Protein AF-0000000068197937 (afdb_homodimer)

Organism: Serendipita indica (strain DSM 11827) (NCBI:txid1109443)

Secondary structure (DSSP, 8-state):
--SS------HHHHHH----EEE-----TTTS-TTT--SGGGTSPPP--S-EEETTEEEE-SSPPPPPHHHHHHHHHHHHHHHHHHHHHHHT-SHHHHHHHHHHHHHHHHHHHHHHHHHHHH----HHHHHHHHHHHHHHHHHHHHHTT--SSS-----S-----HHHHHHHHHHHHHHH---TTGGGSSS-HHHHHHHHHHHHHHHHHHHHHHHHHHH-GGGHHHHHHHHHHHHHHHHHHGGGGT---HHHHHHHHHHHHHHHHHHHHHHHHHHHHHHHHHHHHHHHHHHHHHHHS-TTT--GGGGSHHHHHHHHHHHHHHHS-S--TT-EE---HHHHHHHHHHHHHHHHHHHHHHH-----GGG-SSSHHHHHHHHHHHHHHHHHHHHHTTT-SSSEE-HHHH-HHHHHHHHHTHHHHHHHHHHHHHHHHHHHH-SS---HHHHHHHHHHHHHHHHHHHHHHHHSEE-SPTTSBSS-HHHHHHHHHHHHHHHHHGGGS-TTTS-HHHHHHHHHHHHHHHHHHHHHHTSBTTS-SS---HHHHHHHHHHHHHHHHHHHHHHHHHHH-/--S-------HHHHHH----EEE-----TTTS-TTT--SGGGTSPPP--S-EEETTEEEE-SSPPPPPHHHHHHHHHHHHHHHHHHHHHHHT-SHHHHHHHHHHHHHHHHHHHHHHHHHHHH----HHHHHHHHHHHHHHHHHHHHHTT--SSS-----S-----HHHHHHHHHHHHHHH---TTGGGSSS-HHHHHHHHHHHHHHHHHHHHHHHHHHH-GGGHHHHHHHHHHHHHHHHHHGGGGT---HHHHHHHHHHHHHHHHHHHHHHHHHHHHHHHHHHHHHHHHHHHHHHHS-TTT--GGGGSHHHHHHHHHHHHHHHS-S--TT-EE---HHHHHHHHHHHHHHHHHHHHHHH-----GGG-SSSHHHHHHHHHHHHHHHHHHHHHTTT-SSSEE-HHHH-HHHHHHHHHTHHHHHHHHHHHHHHHHHHHH-SS---HHHHHHHHHHHHHHHHHHHHHHHHSEE-SPTTSBSS-HHHHHHHHHHHHHHHHHGGGS-TTTS-HHHHHHHHHHHHHHHHHHHHHHTSBTTS-SS---HHHHHHHHHHHHHHHHHHHHHHHHHHH-

Sequence (1138 aa):
MTDQGRQELHETFSRYGAGHITFHDHDDNTADDASSNNGVRSLIKPFVIKQWLHRGKLYREKKERVPSRFELFFDLVFVAIAHNLSDVAAEHAGGPGLAQFILTFFPTWGLWSEFRSFVNASGTDDILQRAGILYMMALLIGYTANASAISIAYPVESAGEAATTEGVTEAVSHVLAAVLGESGTTMKSGRDMAIVAATVFYLLGRALRIAFLLMYAVTLPRFRTALLFASLHQIIGWLIYFPLLFVRSKTAVIVLASLGMAWDILARYLIGLNKVLGKQRKLADAEKGAAMYQQNADPSTLTQEDTGPNVVVQTCHNAFDKERGDSMKGSVPALNIEHFLERTAAFVVIVLGEMVLSVVYHANASQIGFNKVYGNAICGLIIAFNYCWLYFDAECSRRFLHAIRRHWFSGLTFTTLHFPLCASLILVSAALSRMTLNQDEISDALRWYFCGGLGTAMICLGALGMTHRGLDPNGTTRLGRRVQLGMRTAVGIIMICLPLADHHTLTPLKLAGICAALSSFLVIEETYGKLCRGEPISKPSASEEAAQKNQNEEFMEDEKLDEAKTKTDMTDQGRQELHETFSRYGAGHITFHDHDDNTADDASSNNGVRSLIKPFVIKQWLHRGKLYREKKERVPSRFELFFDLVFVAIAHNLSDVAAEHAGGPGLAQFILTFFPTWGLWSEFRSFVNASGTDDILQRAGILYMMALLIGYTANASAISIAYPVESAGEAATTEGVTEAVSHVLAAVLGESGTTMKSGRDMAIVAATVFYLLGRALRIAFLLMYAVTLPRFRTALLFASLHQIIGWLIYFPLLFVRSKTAVIVLASLGMAWDILARYLIGLNKVLGKQRKLADAEKGAAMYQQNADPSTLTQEDTGPNVVVQTCHNAFDKERGDSMKGSVPALNIEHFLERTAAFVVIVLGEMVLSVVYHANASQIGFNKVYGNAICGLIIAFNYCWLYFDAECSRRFLHAIRRHWFSGLTFTTLHFPLCASLILVSAALSRMTLNQDEISDALRWYFCGGLGTAMICLGALGMTHRGLDPNGTTRLGRRVQLGMRTAVGIIMICLPLADHHTLTPLKLAGICAALSSFLVIEETYGKLCRGEPISKPSASEEAAQKNQNEEFMEDEKLDEAKTKTD

Solvent-accessible surface area (backbone atoms only — not comparable to full-atom values): 59318 Å² total; per-residue (Å²): 139,85,84,67,79,77,62,74,71,55,67,61,37,78,67,42,37,89,70,74,70,43,65,45,73,73,60,53,61,59,66,81,30,67,74,65,65,37,36,48,57,55,40,58,61,75,92,51,72,60,25,32,33,48,96,86,36,34,38,30,61,76,68,85,63,72,82,52,70,63,56,54,54,56,53,36,51,49,39,31,47,46,48,54,54,16,51,51,32,47,76,40,51,38,70,50,25,48,53,51,43,53,67,57,47,45,58,58,50,49,54,50,54,50,51,51,51,49,46,55,31,40,67,73,84,23,53,60,54,51,51,48,50,53,50,48,53,50,32,50,46,52,19,48,16,13,48,61,45,52,53,86,66,42,86,70,73,80,64,74,82,63,58,68,51,67,64,26,51,43,52,54,28,40,50,40,19,67,71,61,66,49,72,80,74,68,70,76,54,85,49,60,62,27,50,30,36,18,47,49,29,50,50,54,52,52,47,51,51,39,51,51,32,49,52,48,22,70,73,34,64,41,33,20,67,52,28,48,51,53,30,49,56,49,47,52,46,50,57,47,49,52,54,52,68,69,56,57,50,68,66,56,46,52,50,36,54,49,49,32,53,48,45,68,60,49,49,57,54,51,54,52,49,47,52,52,48,48,49,50,47,50,50,50,50,47,52,50,48,42,51,49,47,60,71,68,50,59,74,89,72,60,55,80,82,65,62,47,71,68,50,40,49,49,46,47,53,46,44,56,54,53,69,56,54,89,55,66,62,72,23,34,82,30,81,47,60,68,41,50,50,52,53,52,51,49,50,52,48,39,44,43,28,40,35,46,38,29,39,52,54,75,26,47,74,67,45,39,55,72,38,69,45,49,50,33,21,46,24,50,42,48,36,42,52,35,52,52,53,46,58,80,48,30,59,60,47,85,43,48,37,38,20,66,72,67,35,73,67,32,23,49,48,47,58,56,45,49,50,61,30,47,53,19,43,35,37,22,21,19,24,40,35,51,43,37,74,32,70,71,70,76,55,70,42,36,39,41,30,31,27,34,13,49,10,50,26,33,33,37,42,26,50,47,19,63,35,30,42,71,63,57,63,87,74,46,33,61,41,53,51,68,57,52,38,46,48,34,37,50,51,12,50,53,34,43,51,51,59,78,52,54,66,86,78,46,32,50,51,53,47,38,44,50,51,24,49,52,44,45,48,50,52,52,49,49,61,53,17,59,21,40,50,86,55,68,63,79,70,76,50,75,61,56,56,42,48,58,46,36,58,57,41,50,55,49,46,55,50,50,51,56,52,51,54,60,70,71,103,137,81,82,63,80,78,63,75,71,54,67,61,38,78,68,44,36,88,72,73,70,42,65,44,71,75,59,54,61,60,65,79,28,67,73,63,65,37,35,48,56,54,41,57,60,77,92,51,72,58,24,31,34,48,96,86,36,35,40,30,61,76,68,83,63,70,82,51,70,64,56,53,54,56,54,35,52,49,38,31,48,46,47,53,52,18,51,50,33,47,74,39,53,39,70,50,26,49,52,51,42,53,66,56,46,45,57,56,50,49,54,50,54,50,51,50,52,48,47,55,30,40,64,73,85,23,52,61,54,50,50,49,50,52,52,49,52,51,32,50,45,54,19,49,16,14,50,61,44,51,52,88,65,42,86,68,73,82,64,72,82,62,60,66,50,67,64,28,51,44,50,53,28,40,51,41,20,67,71,61,66,48,72,80,74,68,69,76,53,85,48,62,60,26,51,31,36,18,46,50,30,49,49,52,53,52,46,51,52,40,51,51,32,50,52,47,22,69,74,34,63,41,32,19,66,52,29,48,52,55,29,48,55,50,48,52,45,50,57,46,50,52,54,52,68,71,56,58,49,67,65,57,46,53,50,35,54,48,49,31,52,47,46,68,59,48,48,57,55,51,53,52,48,48,52,51,49,48,52,50,48,50,51,50,51,47,50,50,50,42,52,50,48,61,70,67,49,60,74,88,72,61,54,82,82,68,62,46,72,68,50,39,51,49,46,47,53,46,44,56,54,52,70,55,53,90,56,65,62,72,24,33,81,30,81,49,62,67,42,50,50,51,52,53,50,50,50,50,50,40,45,43,29,39,36,46,37,30,41,51,55,75,27,48,74,68,45,38,52,72,38,69,46,49,50,33,23,46,25,50,44,48,35,42,52,36,53,51,53,45,58,81,47,31,60,61,47,87,41,48,36,38,20,66,72,67,35,71,65,32,24,51,48,46,59,55,44,49,51,60,28,48,54,20,42,34,37,23,20,20,24,41,35,49,42,36,75,33,69,70,70,77,56,70,42,35,40,41,31,32,28,36,12,50,10,50,25,32,34,38,43,26,49,47,18,62,34,30,42,69,64,58,62,88,75,46,33,61,40,52,52,67,56,51,39,48,48,34,39,49,52,11,52,52,34,45,51,52,60,76,51,56,68,86,78,46,33,50,51,54,48,39,44,50,51,23,49,53,43,46,47,50,53,52,50,49,61,54,18,60,20,41,51,84,55,66,64,81,72,76,49,75,63,56,55,43,47,58,45,35,59,57,41,49,56,48,45,55,48,50,49,55,52,50,54,59,70,70,102

pLDDT: mean 76.04, std 21.94, range [20.92, 98.81]

InterPro domains:
  IPR010640 Low temperature requirement A [PF06772] (68-509)
  IPR010640 Low temperature requirement A [PTHR36840] (40-553)

Structure (mmCIF, N/CA/C/O backbone):
data_AF-0000000068197937-model_v1
#
loop_
_entity.id
_entity.type
_entity.pdbx_description
1 polymer 'Uncharacterized protein'
#
loop_
_atom_site.group_PDB
_atom_site.id
_atom_site.type_symbol
_atom_site.label_atom_id
_atom_site.label_alt_id
_atom_site.label_comp_id
_atom_site.label_asym_id
_atom_site.label_entity_id
_atom_site.label_seq_id
_atom_site.pdbx_PDB_ins_code
_atom_site.Cartn_x
_atom_site.Cartn_y
_atom_site.Cartn_z
_atom_site.occupancy
_atom_site.B_iso_or_equiv
_atom_site.auth_seq_id
_atom_site.auth_comp_id
_atom_site.auth_asym_id
_atom_site.auth_atom_id
_atom_site.pdbx_PDB_model_num
ATOM 1 N N . MET A 1 1 ? 1.127 -39.688 -31.656 1 20.92 1 MET A N 1
ATOM 2 C CA . MET A 1 1 ? 1.941 -39.25 -30.547 1 20.92 1 MET A CA 1
ATOM 3 C C . MET A 1 1 ? 1.509 -37.844 -30.094 1 20.92 1 MET A C 1
ATOM 5 O O . MET A 1 1 ? 2.227 -37.188 -29.344 1 20.92 1 MET A O 1
ATOM 9 N N . THR A 1 2 ? 0.646 -37.062 -30.656 1 26.91 2 THR A N 1
ATOM 10 C CA . THR A 1 2 ? 0.018 -35.781 -30.828 1 26.91 2 THR A CA 1
ATOM 11 C C . THR A 1 2 ? -0.782 -35.375 -29.594 1 26.91 2 THR A C 1
ATOM 13 O O . THR A 1 2 ? -0.917 -34.188 -29.281 1 26.91 2 THR A O 1
ATOM 16 N N . ASP A 1 3 ? -1.667 -36.125 -29.109 1 27.48 3 ASP A N 1
ATOM 17 C CA . ASP A 1 3 ? -2.758 -35.969 -28.156 1 27.48 3 ASP A CA 1
ATOM 18 C C . ASP A 1 3 ? -2.225 -35.844 -26.719 1 27.48 3 ASP A C 1
ATOM 20 O O . ASP A 1 3 ? -3 -35.844 -25.766 1 27.48 3 ASP A O 1
ATOM 24 N N . GLN A 1 4 ? -1.033 -36.5 -26.422 1 28.25 4 GLN A N 1
ATOM 25 C CA . GLN A 1 4 ? -0.665 -36.719 -25.031 1 28.25 4 GLN A CA 1
ATOM 26 C C . GLN A 1 4 ? -0.748 -35.438 -24.203 1 28.25 4 GLN A C 1
ATOM 28 O O . GLN A 1 4 ? -1.415 -35.406 -23.172 1 28.25 4 GLN A O 1
ATOM 33 N N . GLY A 1 5 ? 0.49 -34.875 -23.766 1 27.75 5 GLY A N 1
ATOM 34 C CA . GLY A 1 5 ? 0.81 -34.094 -22.578 1 27.75 5 GLY A CA 1
ATOM 35 C C . GLY A 1 5 ? 0.297 -32.688 -22.641 1 27.75 5 GLY A C 1
ATOM 36 O O . GLY A 1 5 ? 1 -31.781 -23.094 1 27.75 5 GLY A O 1
ATOM 37 N N . ARG A 1 6 ? -0.83 -32.406 -23 1 31.5 6 ARG A N 1
ATOM 38 C CA . ARG A 1 6 ? -1.325 -31.078 -22.75 1 31.5 6 ARG A CA 1
ATOM 39 C C . ARG A 1 6 ? -0.912 -30.594 -21.359 1 31.5 6 ARG A C 1
ATOM 41 O O . ARG A 1 6 ? -1.567 -30.906 -20.375 1 31.5 6 ARG A O 1
ATOM 48 N N . GLN A 1 7 ? 0.314 -30.719 -21 1 31.66 7 GLN A N 1
ATOM 49 C CA . GLN A 1 7 ? 0.829 -30.062 -19.812 1 31.66 7 GLN A CA 1
ATOM 50 C C . GLN 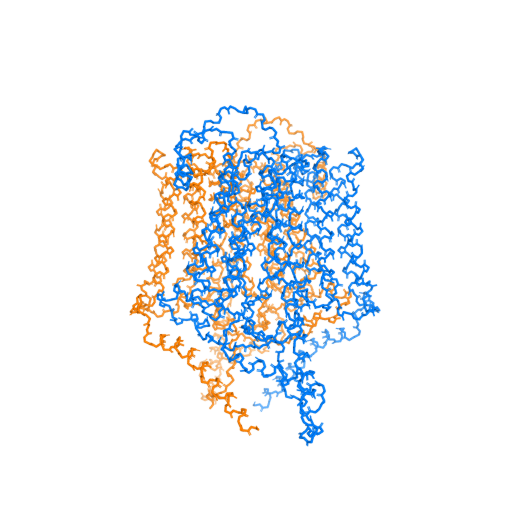A 1 7 ? 0.211 -28.672 -19.641 1 31.66 7 GLN A C 1
ATOM 52 O O . GLN A 1 7 ? 0.278 -27.844 -20.562 1 31.66 7 GLN A O 1
ATOM 57 N N . GLU A 1 8 ? -0.936 -28.547 -19.062 1 36.25 8 GLU A N 1
ATOM 58 C CA . GLU A 1 8 ? -1.438 -27.25 -18.578 1 36.25 8 GLU A CA 1
ATOM 59 C C . GLU A 1 8 ? -0.301 -26.25 -18.391 1 36.25 8 GLU A C 1
ATOM 61 O O . GLU A 1 8 ? 0.622 -26.5 -17.609 1 36.25 8 GLU A O 1
ATOM 66 N N . LEU A 1 9 ? 0.13 -25.672 -19.391 1 38.97 9 LEU A N 1
ATOM 67 C CA . LEU A 1 9 ? 1.143 -24.625 -19.359 1 38.97 9 LEU A CA 1
ATOM 68 C C . LEU A 1 9 ? 0.997 -23.781 -18.094 1 38.97 9 LEU A C 1
ATOM 70 O O . LEU A 1 9 ? -0.062 -23.203 -17.844 1 38.97 9 LEU A O 1
ATOM 74 N N . HIS A 1 10 ? 1.738 -24.094 -17.062 1 45.94 10 HIS A N 1
ATOM 75 C CA . HIS A 1 10 ? 1.829 -23.297 -15.844 1 45.94 10 HIS A CA 1
ATOM 76 C C . HIS A 1 10 ? 1.741 -21.812 -16.156 1 45.94 10 HIS A C 1
ATOM 78 O O . HIS A 1 10 ? 2.262 -21.344 -17.172 1 45.94 10 HIS A O 1
ATOM 84 N N . GLU A 1 11 ? 0.831 -21.125 -15.594 1 48 11 GLU A N 1
ATOM 85 C CA . GLU A 1 11 ? 0.504 -19.703 -15.758 1 48 11 GLU A CA 1
ATOM 86 C C . GLU A 1 11 ? 1.761 -18.875 -15.984 1 48 11 GLU A C 1
ATOM 88 O O . GLU A 1 11 ? 1.717 -17.844 -16.656 1 48 11 GLU A O 1
ATOM 93 N N . THR A 1 12 ? 2.869 -19.375 -15.531 1 45.09 12 THR A N 1
ATOM 94 C CA . THR A 1 12 ? 4.121 -18.641 -15.664 1 45.09 12 THR A CA 1
ATOM 95 C C . THR A 1 12 ? 4.523 -18.516 -17.125 1 45.09 12 THR A C 1
ATOM 97 O O . THR A 1 12 ? 5.102 -17.5 -17.531 1 45.09 12 THR A O 1
ATOM 100 N N . PHE A 1 13 ? 4.234 -19.484 -17.922 1 45.41 13 PHE A N 1
ATOM 101 C CA . PHE A 1 13 ? 4.625 -19.453 -19.328 1 45.41 13 PHE A CA 1
ATOM 102 C C . PHE A 1 13 ? 3.75 -18.484 -20.109 1 45.41 13 PHE A C 1
ATOM 104 O O . PHE A 1 13 ? 4.234 -17.781 -21.016 1 45.41 13 PHE A O 1
ATOM 111 N N . SER A 1 14 ? 2.525 -18.469 -19.766 1 43.69 14 SER A N 1
ATOM 112 C CA . SER A 1 14 ? 1.614 -17.562 -20.469 1 43.69 14 SER A CA 1
ATOM 113 C C . SER A 1 14 ? 1.911 -16.109 -20.141 1 43.69 14 SER A C 1
ATOM 115 O O . SER A 1 14 ? 1.776 -15.234 -21.016 1 43.69 14 SER A O 1
ATOM 117 N N . ARG A 1 15 ? 2.385 -15.992 -18.984 1 44.94 15 ARG A N 1
ATOM 118 C CA . ARG A 1 15 ? 2.557 -14.609 -18.547 1 44.94 15 ARG A CA 1
ATOM 119 C C . ARG A 1 15 ? 3.943 -14.086 -18.906 1 44.94 15 ARG A C 1
ATOM 121 O O . ARG A 1 15 ? 4.109 -12.906 -19.219 1 44.94 15 ARG A O 1
ATOM 128 N N . TYR A 1 16 ? 4.926 -15.031 -18.875 1 47.19 16 TYR A N 1
ATOM 129 C CA . TYR A 1 16 ? 6.281 -14.5 -18.938 1 47.19 16 TYR A CA 1
ATOM 130 C C . TYR A 1 16 ? 7.062 -15.164 -20.078 1 47.19 16 TYR A C 1
ATOM 132 O O . TYR A 1 16 ? 8.234 -14.852 -20.281 1 47.19 16 TYR A O 1
ATOM 140 N N . GLY A 1 17 ? 6.477 -16.016 -20.875 1 43.28 17 GLY A N 1
ATOM 141 C CA . GLY A 1 17 ? 7.102 -16.656 -22.031 1 43.28 17 GLY A CA 1
ATOM 142 C C . GLY A 1 17 ? 7.707 -18 -21.703 1 43.28 17 GLY A C 1
ATOM 143 O O . GLY A 1 17 ? 7.812 -18.375 -20.531 1 43.28 17 GLY A O 1
ATOM 144 N N . ALA A 1 18 ? 8.078 -18.844 -22.75 1 46.66 18 ALA A N 1
ATOM 145 C CA . ALA A 1 18 ? 8.586 -20.219 -22.703 1 46.66 18 ALA A CA 1
ATOM 146 C C . ALA A 1 18 ? 10.039 -20.25 -22.234 1 46.66 18 ALA A C 1
ATOM 148 O O . ALA A 1 18 ? 10.797 -19.312 -22.484 1 46.66 18 ALA A O 1
ATOM 149 N N . GLY A 1 19 ? 10.43 -20.891 -21.141 1 48.69 19 GLY A N 1
ATOM 150 C CA . GLY A 1 19 ? 11.797 -21.156 -20.719 1 48.69 19 GLY A CA 1
ATOM 151 C C . GLY A 1 19 ? 12.023 -22.594 -20.281 1 48.69 19 GLY A C 1
ATOM 152 O O . GLY A 1 19 ? 11.086 -23.391 -20.234 1 48.69 19 GLY A O 1
ATOM 153 N N . HIS A 1 20 ? 13.328 -23.062 -20.25 1 45.34 20 HIS A N 1
ATOM 154 C CA . HIS A 1 20 ? 13.688 -24.375 -19.734 1 45.34 20 HIS A CA 1
ATOM 155 C C . HIS A 1 20 ? 13.453 -24.469 -18.234 1 45.34 20 HIS A C 1
ATOM 157 O O . HIS A 1 20 ? 14.328 -24.109 -17.438 1 45.34 20 HIS A O 1
ATOM 163 N N . ILE A 1 21 ? 12.234 -24.734 -17.875 1 50.62 21 ILE A N 1
ATOM 164 C CA . ILE A 1 21 ? 11.812 -24.703 -16.484 1 50.62 21 ILE A CA 1
ATOM 165 C C . ILE A 1 21 ? 11.477 -26.125 -16.031 1 50.62 21 ILE A C 1
ATOM 167 O O . ILE A 1 21 ? 10.766 -26.859 -16.719 1 50.62 21 ILE A O 1
ATOM 171 N N . THR A 1 22 ? 12.289 -26.75 -15.031 1 51.44 22 THR A N 1
ATOM 172 C CA . THR A 1 22 ? 11.914 -27.969 -14.344 1 51.44 22 THR A CA 1
ATOM 173 C C . THR A 1 22 ? 11.273 -27.672 -12.992 1 51.44 22 THR A C 1
ATOM 175 O O . THR A 1 22 ? 11.758 -26.812 -12.25 1 51.44 22 THR A O 1
ATOM 178 N N . PHE A 1 23 ? 10.062 -28.141 -12.891 1 49.19 23 PHE A N 1
ATOM 179 C CA . PHE A 1 23 ? 9.367 -27.969 -11.625 1 49.19 23 PHE A CA 1
ATOM 180 C C . PHE A 1 23 ? 9.812 -29 -10.609 1 49.19 23 PHE A C 1
ATOM 182 O O . PHE A 1 23 ? 9.945 -30.188 -10.938 1 49.19 23 PHE A O 1
ATOM 189 N N . HIS A 1 24 ? 10.586 -28.734 -9.766 1 48.09 24 HIS A N 1
ATOM 190 C CA . HIS A 1 24 ? 10.867 -29.703 -8.711 1 48.09 24 HIS A CA 1
ATOM 191 C C . HIS A 1 24 ? 9.719 -29.781 -7.711 1 48.09 24 HIS A C 1
ATOM 193 O O . HIS A 1 24 ? 9.031 -28.781 -7.469 1 48.09 24 HIS A O 1
ATOM 199 N N . ASP A 1 25 ? 9.047 -30.984 -7.727 1 40.81 25 ASP A N 1
ATOM 200 C CA . ASP A 1 25 ? 7.973 -31.297 -6.789 1 40.81 25 ASP A CA 1
ATOM 201 C C . ASP A 1 25 ? 8.43 -31.094 -5.348 1 40.81 25 ASP A C 1
ATOM 203 O O . ASP A 1 25 ? 8.555 -32.062 -4.59 1 40.81 25 ASP A O 1
ATOM 207 N N . HIS A 1 26 ? 9.445 -30.672 -5.094 1 38.47 26 HIS A N 1
ATOM 208 C CA . HIS A 1 26 ? 9.547 -30.625 -3.639 1 38.47 26 HIS A CA 1
ATOM 209 C C . HIS A 1 26 ? 8.234 -30.172 -3.008 1 38.47 26 HIS A C 1
ATOM 211 O O . HIS A 1 26 ? 7.891 -28.984 -3.049 1 38.47 26 HIS A O 1
ATOM 217 N N . ASP A 1 27 ? 7.223 -30.922 -3.373 1 33.44 27 ASP A N 1
ATOM 218 C CA . ASP A 1 27 ? 6.09 -30.812 -2.457 1 33.44 27 ASP A CA 1
ATOM 219 C C . ASP A 1 27 ? 6.559 -30.562 -1.028 1 33.44 27 ASP A C 1
ATOM 221 O O . ASP A 1 27 ? 6.895 -31.5 -0.302 1 33.44 27 ASP A O 1
ATOM 225 N N . ASP A 1 28 ? 7.504 -29.906 -0.826 1 32.22 28 ASP A N 1
ATOM 226 C CA . ASP A 1 28 ? 7.449 -29.766 0.626 1 32.22 28 ASP A CA 1
ATOM 227 C C . ASP A 1 28 ? 6.008 -29.844 1.13 1 32.22 28 ASP A C 1
ATOM 229 O O . ASP A 1 28 ? 5.215 -28.922 0.898 1 32.22 28 ASP A O 1
ATOM 233 N N . ASN A 1 29 ? 5.398 -30.891 0.965 1 31.31 29 ASN A N 1
ATOM 234 C CA . ASN A 1 29 ? 4.242 -31.328 1.742 1 31.31 29 ASN A CA 1
ATOM 235 C C . ASN A 1 29 ? 4.098 -30.531 3.033 1 31.31 29 ASN A C 1
ATOM 237 O O . ASN A 1 29 ? 3.182 -30.766 3.82 1 31.31 29 ASN A O 1
ATOM 241 N N . THR A 1 30 ? 5.215 -30.031 3.451 1 30.17 30 THR A N 1
ATOM 242 C CA . THR A 1 30 ? 5.215 -29.297 4.711 1 30.17 30 THR A CA 1
ATOM 243 C C . THR A 1 30 ? 4.625 -27.906 4.527 1 30.17 30 THR A C 1
ATOM 245 O O . THR A 1 30 ? 4.23 -27.266 5.5 1 30.17 30 THR A O 1
ATOM 248 N N . ALA A 1 31 ? 4.762 -27.297 3.385 1 31.58 31 ALA A N 1
ATOM 249 C CA . ALA A 1 31 ? 4.191 -25.969 3.32 1 31.58 31 ALA A CA 1
ATOM 250 C C . ALA A 1 31 ? 2.672 -26.016 3.168 1 31.58 31 ALA A C 1
ATOM 252 O O . ALA A 1 31 ? 1.969 -25.078 3.537 1 31.58 31 ALA A O 1
ATOM 253 N N . ASP A 1 32 ? 2.102 -26.828 2.318 1 30.91 32 ASP A N 1
ATOM 254 C CA . ASP A 1 32 ? 0.663 -27.062 2.314 1 30.91 32 ASP A CA 1
ATOM 255 C C . ASP A 1 32 ? 0.203 -27.656 3.645 1 30.91 32 ASP A C 1
ATOM 257 O O . ASP A 1 32 ? -0.988 -27.906 3.838 1 30.91 32 ASP A O 1
ATOM 261 N N . ASP A 1 33 ? 1.068 -28.5 4.211 1 29.89 33 ASP A N 1
ATOM 262 C CA . ASP A 1 33 ? 0.71 -28.859 5.578 1 29.89 33 ASP A CA 1
ATOM 263 C C . ASP A 1 33 ? 0.74 -27.641 6.492 1 29.89 33 ASP A C 1
ATOM 265 O O . ASP A 1 33 ? 1.689 -27.438 7.254 1 29.89 33 ASP A O 1
ATOM 269 N N . ALA A 1 34 ? 0.63 -26.594 6.051 1 33.41 34 ALA A N 1
ATOM 270 C CA . ALA A 1 34 ? 0.188 -25.547 6.961 1 33.41 34 ALA A CA 1
ATOM 271 C C . ALA A 1 34 ? -0.478 -26.125 8.203 1 33.41 34 ALA A C 1
ATOM 273 O O . ALA A 1 34 ? -0.811 -25.406 9.141 1 33.41 34 ALA A O 1
ATOM 274 N N . SER A 1 35 ? -1.104 -27.219 8.023 1 32.88 35 SER A N 1
ATOM 275 C CA . SER A 1 35 ? -1.709 -27.891 9.164 1 32.88 35 SER A CA 1
ATOM 276 C C . SER A 1 35 ? -0.655 -28.297 10.195 1 32.88 35 SER A C 1
ATOM 278 O O . SER A 1 35 ? -0.915 -28.266 11.398 1 32.88 35 SER A O 1
ATOM 280 N N . SER A 1 36 ? 0.377 -29.188 9.789 1 35.44 36 SER A N 1
ATOM 281 C CA . SER A 1 36 ? 0.924 -30.141 10.758 1 35.44 36 SER A CA 1
ATOM 282 C C . SER A 1 36 ? 1.998 -29.484 11.617 1 35.44 36 SER A C 1
ATOM 284 O O . SER A 1 36 ? 2.125 -29.797 12.805 1 35.44 36 SER A O 1
ATOM 286 N N . ASN A 1 37 ? 3.277 -29 11.062 1 37.88 37 ASN A N 1
ATOM 287 C CA . ASN A 1 37 ? 4.348 -29 12.055 1 37.88 37 ASN A CA 1
ATOM 288 C C . ASN A 1 37 ? 4.328 -27.719 12.891 1 37.88 37 ASN A C 1
ATOM 290 O O . ASN A 1 37 ? 4.98 -26.734 12.547 1 37.88 37 ASN A O 1
ATOM 294 N N . ASN A 1 38 ? 3.275 -27.375 13.406 1 50.53 38 ASN A N 1
ATOM 295 C CA . ASN A 1 38 ? 2.969 -26.391 14.43 1 50.53 38 ASN A CA 1
ATOM 296 C C . ASN A 1 38 ? 3.875 -26.547 15.648 1 50.53 38 ASN A C 1
ATOM 298 O O . ASN A 1 38 ? 3.459 -26.281 16.781 1 50.53 38 ASN A O 1
ATOM 302 N N . GLY A 1 39 ? 5.012 -27.219 15.328 1 50.62 39 GLY A N 1
ATOM 303 C CA . GLY A 1 39 ? 5.984 -27.266 16.406 1 50.62 39 GLY A CA 1
ATOM 304 C C . GLY A 1 39 ? 6.883 -26.047 16.453 1 50.62 39 GLY A C 1
ATOM 305 O O . GLY A 1 39 ? 6.672 -25.078 15.695 1 50.62 39 GLY A O 1
ATOM 306 N N . VAL A 1 40 ? 7.551 -26.016 17.391 1 53.53 40 VAL A N 1
ATOM 307 C CA . VAL A 1 40 ? 8.508 -24.938 17.609 1 53.53 40 VAL A CA 1
ATOM 308 C C . VAL A 1 40 ? 9.398 -24.766 16.391 1 53.53 40 VAL A C 1
ATOM 310 O O . VAL A 1 40 ? 9.859 -23.656 16.094 1 53.53 40 VAL A O 1
ATOM 313 N N . ARG A 1 41 ? 9.469 -25.797 15.656 1 52.38 41 ARG A N 1
ATOM 314 C CA . ARG A 1 41 ? 10.312 -25.781 14.469 1 52.38 41 ARG A CA 1
ATOM 315 C C . ARG A 1 41 ? 9.68 -24.953 13.359 1 52.38 41 ARG A C 1
ATOM 317 O O . ARG A 1 41 ? 10.367 -24.516 12.438 1 52.38 41 ARG A O 1
ATOM 324 N N . SER A 1 42 ? 8.438 -24.781 13.547 1 64.5 42 SER A N 1
ATOM 325 C CA . SER A 1 42 ? 7.742 -23.984 12.539 1 64.5 42 SER A CA 1
ATOM 326 C C . SER A 1 42 ? 8.008 -22.5 12.719 1 64.5 42 SER A C 1
ATOM 328 O O . SER A 1 42 ? 7.75 -21.703 11.812 1 64.5 42 SER A O 1
ATOM 330 N N . LEU A 1 43 ? 8.703 -22.312 13.836 1 72.19 43 LEU A N 1
ATOM 331 C CA . LEU A 1 43 ? 8.922 -20.906 14.125 1 72.19 43 LEU A CA 1
ATOM 332 C C . LEU A 1 43 ? 10.172 -20.391 13.43 1 72.19 43 LEU A C 1
ATOM 334 O O . LEU A 1 43 ? 10.234 -19.219 13.023 1 72.19 43 LEU A O 1
ATOM 338 N N . ILE A 1 44 ? 11.234 -21.219 13.375 1 73.12 44 ILE A N 1
ATOM 339 C CA . ILE A 1 44 ? 12.445 -20.891 12.625 1 73.12 44 ILE A CA 1
ATOM 340 C C . ILE A 1 44 ? 12.742 -21.984 11.609 1 73.12 44 ILE A C 1
ATOM 342 O O . ILE A 1 44 ? 13.133 -23.094 11.984 1 73.12 44 ILE A O 1
ATOM 346 N N . LYS A 1 45 ? 12.523 -21.656 10.406 1 75.12 45 LYS A N 1
ATOM 347 C CA . LYS A 1 45 ? 12.711 -22.625 9.328 1 75.12 45 LYS A CA 1
ATOM 348 C C . LYS A 1 45 ? 14.172 -22.688 8.891 1 75.12 45 LYS A C 1
ATOM 350 O O . LYS A 1 45 ? 14.906 -21.703 9.023 1 75.12 45 LYS A O 1
ATOM 355 N N . PRO A 1 46 ? 14.531 -23.844 8.523 1 74.75 46 PRO A N 1
ATOM 356 C CA . PRO A 1 46 ? 15.898 -23.906 8 1 74.75 46 PRO A CA 1
ATOM 357 C C . PRO A 1 46 ? 16.109 -23.016 6.777 1 74.75 46 PRO A C 1
ATOM 359 O O . PRO A 1 46 ? 15.148 -22.688 6.082 1 74.75 46 PRO A O 1
ATOM 362 N N . PHE A 1 47 ? 17.359 -22.688 6.637 1 76.38 47 PHE A N 1
ATOM 363 C CA . PHE A 1 47 ? 17.719 -21.859 5.492 1 76.38 47 PHE A CA 1
ATOM 364 C C . PHE A 1 47 ? 17.516 -22.625 4.188 1 76.38 47 PHE A C 1
ATOM 366 O O . PHE A 1 47 ? 17.938 -23.781 4.066 1 76.38 47 PHE A O 1
ATOM 373 N N . VAL A 1 48 ? 16.734 -22.078 3.33 1 76.25 48 VAL A N 1
ATOM 374 C CA . VAL A 1 48 ? 16.453 -22.75 2.07 1 76.25 48 VAL A CA 1
ATOM 375 C C . VAL A 1 48 ? 16.516 -21.75 0.917 1 76.25 48 VAL A C 1
ATOM 377 O O . VAL A 1 48 ? 16.234 -20.578 1.103 1 76.25 48 VAL A O 1
ATOM 380 N N . ILE A 1 49 ? 17.016 -22.203 -0.193 1 78.06 49 ILE A N 1
ATOM 381 C CA . ILE A 1 49 ? 16.891 -21.516 -1.47 1 78.06 49 ILE A CA 1
ATOM 382 C C . ILE A 1 49 ? 15.844 -22.203 -2.34 1 78.06 49 ILE A C 1
ATOM 384 O O . ILE A 1 49 ? 15.977 -23.391 -2.662 1 78.06 49 ILE A O 1
ATOM 388 N N . LYS A 1 50 ? 14.852 -21.484 -2.688 1 77 50 LYS A N 1
ATOM 389 C CA . LYS A 1 50 ? 13.664 -22.094 -3.275 1 77 50 LYS A CA 1
ATOM 390 C C . LYS A 1 50 ? 13.859 -22.344 -4.77 1 77 50 LYS A C 1
ATOM 392 O O . LYS A 1 50 ? 13.211 -23.219 -5.348 1 77 50 LYS A O 1
ATOM 397 N N . GLN A 1 51 ? 14.641 -21.453 -5.391 1 78.12 51 GLN A N 1
ATOM 398 C CA . GLN A 1 51 ? 14.891 -21.594 -6.82 1 78.12 51 GLN A CA 1
ATOM 399 C C . GLN A 1 51 ? 16.375 -21.453 -7.137 1 78.12 51 GLN A C 1
ATOM 401 O O . GLN A 1 51 ? 17.062 -20.594 -6.559 1 78.12 51 GLN A O 1
ATOM 406 N N . TRP A 1 52 ? 16.844 -22.328 -8.023 1 76.69 52 TRP A N 1
ATOM 407 C CA . TRP A 1 52 ? 18.266 -22.25 -8.352 1 76.69 52 TRP A CA 1
ATOM 408 C C . TRP A 1 52 ? 18.516 -22.719 -9.781 1 76.69 52 TRP A C 1
ATOM 410 O O . TRP A 1 52 ? 17.656 -23.375 -10.391 1 76.69 52 TRP A O 1
ATOM 420 N N . LEU A 1 53 ? 19.578 -22.219 -10.281 1 73.75 53 LEU A N 1
ATOM 421 C CA . LEU A 1 53 ? 20.047 -22.609 -11.602 1 73.75 53 LEU A CA 1
ATOM 422 C C . LEU A 1 53 ? 21.234 -23.578 -11.492 1 73.75 53 LEU A C 1
ATOM 424 O O . LEU A 1 53 ? 22.156 -23.359 -10.703 1 73.75 53 LEU A O 1
ATOM 428 N N . HIS A 1 54 ? 21.016 -24.688 -12.133 1 69.38 54 HIS A N 1
ATOM 429 C CA . HIS A 1 54 ? 22.109 -25.641 -12.188 1 69.38 54 HIS A CA 1
ATOM 430 C C . HIS A 1 54 ? 22.344 -26.141 -13.617 1 69.38 54 HIS A C 1
ATOM 432 O O . HIS A 1 54 ? 21.438 -26.719 -14.227 1 69.38 54 HIS A O 1
ATOM 438 N N . ARG A 1 55 ? 23.453 -25.922 -14.078 1 62.66 55 ARG A N 1
ATOM 439 C CA . ARG A 1 55 ? 23.875 -26.359 -15.406 1 62.66 55 ARG A CA 1
ATOM 440 C C . ARG A 1 55 ? 22.875 -25.922 -16.469 1 62.66 55 ARG A C 1
ATOM 442 O O . ARG A 1 55 ? 22.438 -26.719 -17.297 1 62.66 55 ARG A O 1
ATOM 449 N N . GLY A 1 56 ? 22.359 -24.672 -16.344 1 62.44 56 GLY A N 1
ATOM 450 C CA . GLY A 1 56 ? 21.5 -24.062 -17.344 1 62.44 56 GLY A CA 1
ATOM 451 C C . GLY A 1 56 ? 20.031 -24.391 -17.141 1 62.44 56 GLY A C 1
ATOM 452 O O . GLY A 1 56 ? 19.172 -23.891 -17.859 1 62.44 56 GLY A O 1
ATOM 453 N N . LYS A 1 57 ? 19.828 -25.25 -16.203 1 65.25 57 LYS A N 1
ATOM 454 C CA . LYS A 1 57 ? 18.438 -25.609 -15.906 1 65.25 57 LYS A CA 1
ATOM 455 C C . LYS A 1 57 ? 17.938 -24.891 -14.656 1 65.25 57 LYS A C 1
ATOM 457 O O . LYS A 1 57 ? 18.656 -24.766 -13.672 1 65.25 57 LYS A O 1
ATOM 462 N N . LEU A 1 58 ? 16.75 -24.375 -14.82 1 73.44 58 LEU A N 1
ATOM 463 C CA . LEU A 1 58 ? 16.125 -23.688 -13.703 1 73.44 58 LEU A CA 1
ATOM 464 C C . LEU A 1 58 ? 15.242 -24.625 -12.891 1 73.44 58 LEU A C 1
ATOM 466 O O . LEU A 1 58 ? 14.367 -25.297 -13.445 1 73.44 58 LEU A O 1
ATOM 470 N N . TYR A 1 59 ? 15.547 -24.797 -11.68 1 71.12 59 TYR A N 1
ATOM 471 C CA . TYR A 1 59 ? 14.742 -25.562 -10.742 1 71.12 59 TYR A CA 1
ATOM 472 C C . TYR A 1 59 ? 13.844 -24.641 -9.922 1 71.12 59 TYR A C 1
ATOM 474 O O . TYR A 1 59 ? 14.328 -23.75 -9.203 1 71.12 59 TYR A O 1
ATOM 482 N N . ARG A 1 60 ? 12.547 -24.719 -10.164 1 72.88 60 ARG A N 1
ATOM 483 C CA . ARG A 1 60 ? 11.648 -23.797 -9.484 1 72.88 60 ARG A CA 1
ATOM 484 C C . ARG A 1 60 ? 10.469 -24.531 -8.859 1 72.88 60 ARG A C 1
ATOM 486 O O . ARG A 1 60 ? 10.188 -25.672 -9.219 1 72.88 60 ARG A O 1
ATOM 493 N N . GLU A 1 61 ? 9.844 -23.859 -7.922 1 67.81 61 GLU A N 1
ATOM 494 C CA . GLU A 1 61 ? 8.617 -24.359 -7.305 1 67.81 61 GLU A CA 1
ATOM 495 C C . GLU A 1 61 ? 7.434 -24.266 -8.266 1 67.81 61 GLU A C 1
ATOM 497 O O . GLU A 1 61 ? 7.418 -23.406 -9.156 1 67.81 61 GLU A O 1
ATOM 502 N N . LYS A 1 62 ? 6.457 -25.109 -8.148 1 59.28 62 LYS A N 1
ATOM 503 C CA . LYS A 1 62 ? 5.301 -25.172 -9.031 1 59.28 62 LYS A CA 1
ATOM 504 C C . LYS A 1 62 ? 4.363 -23.984 -8.797 1 59.28 62 LYS A C 1
ATOM 506 O O . LYS A 1 62 ? 3.85 -23.406 -9.758 1 59.28 62 LYS A O 1
ATOM 511 N N . LYS A 1 63 ? 4.176 -23.703 -7.527 1 60.31 63 LYS A N 1
ATOM 512 C CA . LYS A 1 63 ? 3.186 -22.672 -7.227 1 60.31 63 LYS A CA 1
ATOM 513 C C . LYS A 1 63 ? 3.811 -21.281 -7.273 1 60.31 63 LYS A C 1
ATOM 515 O O . LYS A 1 63 ? 4.965 -21.094 -6.883 1 60.31 63 LYS A O 1
ATOM 520 N N . GLU A 1 64 ? 3.012 -20.359 -7.938 1 63.25 64 GLU A N 1
ATOM 521 C CA . GLU A 1 64 ? 3.447 -18.969 -7.949 1 63.25 64 GLU A CA 1
ATOM 522 C C . GLU A 1 64 ? 3.518 -18.406 -6.535 1 63.25 64 GLU A C 1
ATOM 524 O O . GLU A 1 64 ? 2.621 -18.641 -5.723 1 63.25 64 GLU A O 1
ATOM 529 N N . ARG A 1 65 ? 4.656 -17.875 -6.293 1 71.56 65 ARG A N 1
ATOM 530 C CA . ARG A 1 65 ? 4.848 -17.281 -4.973 1 71.56 65 ARG A CA 1
ATOM 531 C C . ARG A 1 65 ? 4.27 -15.875 -4.918 1 71.56 65 ARG A C 1
ATOM 533 O O . ARG A 1 65 ? 4.504 -15.07 -5.816 1 71.56 65 ARG A O 1
ATOM 540 N N . VAL A 1 66 ? 3.32 -15.688 -3.973 1 71.25 66 VAL A N 1
ATOM 541 C CA . VAL A 1 66 ? 2.723 -14.375 -3.721 1 71.25 66 VAL A CA 1
ATOM 542 C C . VAL A 1 66 ? 3.402 -13.719 -2.521 1 71.25 66 VAL A C 1
ATOM 544 O O . VAL A 1 66 ? 3.779 -14.406 -1.565 1 71.25 66 VAL A O 1
ATOM 547 N N . PRO A 1 67 ? 3.668 -12.398 -2.691 1 77.88 67 PRO A N 1
ATOM 548 C CA . PRO A 1 67 ? 4.281 -11.703 -1.559 1 77.88 67 PRO A CA 1
ATOM 549 C C . PRO A 1 67 ? 3.49 -11.867 -0.263 1 77.88 67 PRO A C 1
ATOM 551 O O . PRO A 1 67 ? 2.258 -11.875 -0.285 1 77.88 67 PRO A O 1
ATOM 554 N N . SER A 1 68 ? 4.258 -11.984 0.766 1 80.81 68 SER A N 1
ATOM 555 C CA . SER A 1 68 ? 3.633 -12.125 2.078 1 80.81 68 SER A CA 1
ATOM 556 C C . SER A 1 68 ? 3.07 -10.797 2.57 1 80.81 68 SER A C 1
ATOM 558 O O . SER A 1 68 ? 3.418 -9.734 2.045 1 80.81 68 SER A O 1
ATOM 560 N N . ARG A 1 69 ? 2.271 -10.852 3.521 1 81.81 69 ARG A N 1
ATOM 561 C CA . ARG A 1 69 ? 1.623 -9.688 4.105 1 81.81 69 ARG A CA 1
ATOM 562 C C . ARG A 1 69 ? 2.639 -8.789 4.809 1 81.81 69 ARG A C 1
ATOM 564 O O . ARG A 1 69 ? 2.51 -7.562 4.789 1 81.81 69 ARG A O 1
ATOM 571 N N . PHE A 1 70 ? 3.639 -9.344 5.355 1 86 70 PHE A N 1
ATOM 572 C CA . PHE A 1 70 ? 4.641 -8.547 6.055 1 86 70 PHE A CA 1
ATOM 573 C C . PHE A 1 70 ? 5.566 -7.855 5.066 1 86 70 PHE A C 1
ATOM 575 O O . PHE A 1 70 ? 6.125 -6.797 5.363 1 86 70 PHE A O 1
ATOM 582 N N . GLU A 1 71 ? 5.676 -8.508 3.908 1 88 71 GLU A N 1
ATOM 583 C CA . GLU A 1 71 ? 6.422 -7.82 2.857 1 88 71 GLU A CA 1
ATOM 584 C C . GLU A 1 71 ? 5.684 -6.566 2.389 1 88 71 GLU A C 1
ATOM 586 O O . GLU A 1 71 ? 6.305 -5.531 2.143 1 88 71 GLU A O 1
ATOM 591 N N . LEU A 1 72 ? 4.402 -6.727 2.354 1 83.5 72 LEU A N 1
ATOM 592 C CA . LEU A 1 72 ? 3.592 -5.574 1.979 1 83.5 72 LEU A CA 1
ATOM 593 C C . LEU A 1 72 ? 3.672 -4.484 3.043 1 83.5 72 LEU A C 1
ATOM 595 O O . LEU A 1 72 ? 3.744 -3.299 2.717 1 83.5 72 LEU A O 1
ATOM 599 N N . PHE A 1 73 ? 3.645 -4.961 4.273 1 89 73 PHE A N 1
ATOM 600 C CA . PHE A 1 73 ? 3.77 -4.016 5.379 1 89 73 PHE A CA 1
ATOM 601 C C . PHE A 1 73 ? 5.129 -3.33 5.355 1 89 73 PHE A C 1
ATOM 603 O O . PHE A 1 73 ? 5.23 -2.131 5.617 1 89 73 PHE A O 1
ATOM 610 N N . PHE A 1 74 ? 6.152 -4.066 5 1 92 74 PHE A N 1
ATOM 611 C CA . PHE A 1 74 ? 7.508 -3.541 4.863 1 92 74 PHE A CA 1
ATOM 612 C C . PHE A 1 74 ? 7.562 -2.461 3.791 1 92 74 PHE A C 1
ATOM 614 O O . PHE A 1 74 ? 8.203 -1.424 3.979 1 92 74 PHE A O 1
ATOM 621 N N . ASP A 1 75 ? 6.898 -2.635 2.746 1 90.75 75 ASP A N 1
ATOM 622 C CA . ASP A 1 75 ? 6.938 -1.688 1.637 1 90.75 75 ASP A CA 1
ATOM 623 C C . ASP A 1 75 ? 6.258 -0.373 2.014 1 90.75 75 ASP A C 1
ATOM 625 O O . ASP A 1 75 ? 6.605 0.685 1.482 1 90.75 75 ASP A O 1
ATOM 629 N N . LEU A 1 76 ? 5.348 -0.42 2.924 1 87.31 76 LEU A N 1
ATOM 630 C CA . LEU A 1 76 ? 4.617 0.783 3.309 1 87.31 76 LEU A CA 1
ATOM 631 C C . LEU A 1 76 ? 5.531 1.763 4.035 1 87.31 76 LEU A C 1
ATOM 633 O O . LEU A 1 76 ? 5.242 2.961 4.094 1 87.31 76 LEU A O 1
ATOM 637 N N . VAL A 1 77 ? 6.586 1.274 4.605 1 91.06 77 VAL A N 1
ATOM 638 C CA . VAL A 1 77 ? 7.547 2.176 5.238 1 91.06 77 VAL A CA 1
ATOM 639 C C . VAL A 1 77 ? 8.125 3.127 4.191 1 91.06 77 VAL A C 1
ATOM 641 O O . VAL A 1 77 ? 8.469 4.27 4.504 1 91.06 77 VAL A O 1
ATOM 644 N N . PHE A 1 78 ? 8.078 2.697 3.006 1 92.62 78 PHE A N 1
ATOM 645 C CA . PHE A 1 78 ? 8.688 3.496 1.951 1 92.62 78 PHE A CA 1
ATOM 646 C C . PHE A 1 78 ? 7.75 4.609 1.502 1 92.62 78 PHE A C 1
ATOM 648 O O . PHE A 1 78 ? 8.18 5.57 0.864 1 92.62 78 PHE A O 1
ATOM 655 N N . VAL A 1 79 ? 6.508 4.477 1.812 1 88.38 79 VAL A N 1
ATOM 656 C CA . VAL A 1 79 ? 5.645 5.637 1.62 1 88.38 79 VAL A CA 1
ATOM 657 C C . VAL A 1 79 ? 6.094 6.77 2.537 1 88.38 79 VAL A C 1
ATOM 659 O O . VAL A 1 79 ? 6.195 7.922 2.104 1 88.38 79 VAL A O 1
ATOM 662 N N . ALA A 1 80 ? 6.387 6.406 3.734 1 90.81 80 ALA A N 1
ATOM 663 C CA . ALA A 1 80 ? 6.816 7.395 4.723 1 90.81 80 ALA A CA 1
ATOM 664 C C . ALA A 1 80 ? 8.18 7.973 4.355 1 90.81 80 ALA A C 1
ATOM 666 O O . ALA A 1 80 ? 8.406 9.18 4.496 1 90.81 80 ALA A O 1
ATOM 667 N N . ILE A 1 81 ? 9.016 7.121 3.875 1 94.44 81 ILE A N 1
ATOM 668 C CA . ILE A 1 81 ? 10.359 7.543 3.49 1 94.44 81 ILE A CA 1
ATOM 669 C C . ILE A 1 81 ? 10.281 8.477 2.287 1 94.44 81 ILE A C 1
ATOM 671 O O . ILE A 1 81 ? 10.914 9.539 2.277 1 94.44 81 ILE A O 1
ATOM 675 N N . ALA A 1 82 ? 9.453 8.094 1.308 1 94.5 82 ALA A N 1
ATOM 676 C CA . ALA A 1 82 ? 9.266 8.93 0.125 1 94.5 82 ALA A CA 1
ATOM 677 C C . ALA A 1 82 ? 8.688 10.289 0.5 1 94.5 82 ALA A C 1
ATOM 679 O O . ALA A 1 82 ? 9.109 11.32 -0.038 1 94.5 82 ALA A O 1
ATOM 680 N N . HIS A 1 83 ? 7.812 10.266 1.42 1 93.38 83 HIS A N 1
ATOM 681 C CA . HIS A 1 83 ? 7.199 11.508 1.867 1 93.38 83 HIS A CA 1
ATOM 682 C C . HIS A 1 83 ? 8.227 12.422 2.537 1 93.38 83 HIS A C 1
ATOM 684 O O . HIS A 1 83 ? 8.273 13.617 2.254 1 93.38 83 HIS A O 1
ATOM 690 N N . ASN A 1 84 ? 9.023 11.82 3.385 1 93.31 84 ASN A N 1
ATOM 691 C CA . ASN A 1 84 ? 10.055 12.562 4.109 1 93.31 84 ASN A CA 1
ATOM 692 C C . ASN A 1 84 ? 11.086 13.156 3.158 1 93.31 84 ASN A C 1
ATOM 694 O O . ASN A 1 84 ? 11.391 14.352 3.234 1 93.31 84 ASN A O 1
ATOM 698 N N . LEU A 1 85 ? 11.531 12.398 2.266 1 93.69 85 LEU A N 1
ATOM 699 C CA . LEU A 1 85 ? 12.562 12.836 1.334 1 93.69 85 LEU A CA 1
ATOM 700 C C . LEU A 1 85 ? 12 13.852 0.341 1 93.69 85 LEU A C 1
ATOM 702 O O . LEU A 1 85 ? 12.703 14.773 -0.076 1 93.69 85 LEU A O 1
ATOM 706 N N . SER A 1 86 ? 10.75 13.641 -0.063 1 94.62 86 SER A N 1
ATOM 707 C CA . SER A 1 86 ? 10.094 14.594 -0.95 1 94.62 86 SER A CA 1
ATOM 708 C C . SER A 1 86 ? 9.961 15.961 -0.291 1 94.62 86 SER A C 1
ATOM 710 O O . SER A 1 86 ? 10.148 16.984 -0.944 1 94.62 86 SER A O 1
ATOM 712 N N . ASP A 1 87 ? 9.672 15.977 0.934 1 92.81 87 ASP A N 1
ATOM 713 C CA . ASP A 1 87 ? 9.531 17.219 1.677 1 92.81 87 ASP A CA 1
ATOM 714 C C . ASP A 1 87 ? 10.859 17.969 1.757 1 92.81 87 ASP A C 1
ATOM 716 O O . ASP A 1 87 ? 10.906 19.188 1.534 1 92.81 87 ASP A O 1
ATOM 720 N N . VAL A 1 88 ? 11.891 17.266 2.027 1 92.75 88 VAL A N 1
ATOM 721 C CA . VAL A 1 88 ? 13.227 17.859 2.111 1 92.75 88 VAL A CA 1
ATOM 722 C C . VAL A 1 88 ? 13.641 18.391 0.74 1 92.75 88 VAL A C 1
ATOM 724 O O . VAL A 1 88 ? 14.195 19.484 0.632 1 92.75 88 VAL A O 1
ATOM 727 N N . ALA A 1 89 ? 13.344 17.641 -0.269 1 94.19 89 ALA A N 1
ATOM 728 C CA . ALA A 1 89 ? 13.695 18.047 -1.624 1 94.19 89 ALA A CA 1
ATOM 729 C C . ALA A 1 89 ? 12.953 19.328 -2.023 1 94.19 89 ALA A C 1
ATOM 731 O O . ALA A 1 89 ? 13.516 20.188 -2.693 1 94.19 89 ALA A O 1
ATOM 732 N N . ALA A 1 90 ? 11.727 19.422 -1.623 1 93.81 90 ALA A N 1
ATOM 733 C CA . ALA A 1 90 ? 10.922 20.594 -1.948 1 93.81 90 ALA A CA 1
ATOM 734 C C . ALA A 1 90 ? 11.438 21.828 -1.22 1 93.81 90 ALA A C 1
ATOM 736 O O . ALA A 1 90 ? 11.43 22.938 -1.771 1 93.81 90 ALA A O 1
ATOM 737 N N . GLU A 1 91 ? 11.852 21.656 -0.024 1 90.25 91 GLU A N 1
ATOM 738 C CA . GLU A 1 91 ? 12.336 22.75 0.799 1 90.25 91 GLU A CA 1
ATOM 739 C C . GLU A 1 91 ? 13.648 23.312 0.253 1 90.25 91 GLU A C 1
ATOM 741 O O . GLU A 1 91 ? 13.914 24.516 0.375 1 90.25 91 GLU A O 1
ATOM 746 N N . HIS A 1 92 ? 14.391 22.422 -0.347 1 90.12 92 HIS A N 1
ATOM 747 C CA . HIS A 1 92 ? 15.688 22.844 -0.856 1 90.12 92 HIS A CA 1
ATOM 748 C C . HIS A 1 92 ? 15.797 22.609 -2.359 1 90.12 92 HIS A C 1
ATOM 750 O O . HIS A 1 92 ? 16.797 22.062 -2.836 1 90.12 92 HIS A O 1
ATOM 756 N N . ALA A 1 93 ? 14.789 23.047 -2.992 1 92.69 93 ALA A N 1
ATOM 757 C CA . ALA A 1 93 ? 14.727 22.766 -4.426 1 92.69 93 ALA A CA 1
ATOM 758 C C . ALA A 1 93 ? 15.859 23.469 -5.168 1 92.69 93 ALA A C 1
ATOM 760 O O . ALA A 1 93 ? 16.188 24.625 -4.871 1 92.69 93 ALA A O 1
ATOM 761 N N . GLY A 1 94 ? 16.594 22.828 -6.004 1 93.25 94 GLY A N 1
ATOM 762 C CA . GLY A 1 94 ? 17.719 23.297 -6.789 1 93.25 94 GLY A CA 1
ATOM 763 C C . GLY A 1 94 ? 18.656 22.188 -7.23 1 93.25 94 GLY A C 1
ATOM 764 O O . GLY A 1 94 ? 18.359 21.016 -7.023 1 93.25 94 GLY A O 1
ATOM 765 N N . GLY A 1 95 ? 19.656 22.516 -7.922 1 92.69 95 GLY A N 1
ATOM 766 C CA . GLY A 1 95 ? 20.641 21.547 -8.367 1 92.69 95 GLY A CA 1
ATOM 767 C C . GLY A 1 95 ? 21.266 20.75 -7.23 1 92.69 95 GLY A C 1
ATOM 768 O O . GLY A 1 95 ? 21.203 19.531 -7.219 1 92.69 95 GLY A O 1
ATOM 769 N N . PRO A 1 96 ? 21.812 21.531 -6.242 1 91.5 96 PRO A N 1
ATOM 770 C CA . PRO A 1 96 ? 22.391 20.828 -5.09 1 91.5 96 PRO A CA 1
ATOM 771 C C . PRO A 1 96 ? 21.359 20 -4.336 1 91.5 96 PRO A C 1
ATOM 773 O O . PRO A 1 96 ? 21.672 18.906 -3.861 1 91.5 96 PRO A O 1
ATOM 776 N N . GLY A 1 97 ? 20.109 20.547 -4.195 1 92.88 97 GLY A N 1
ATOM 777 C CA . GLY A 1 97 ? 19.047 19.781 -3.574 1 92.88 97 GLY A CA 1
ATOM 778 C C . GLY A 1 97 ? 18.734 18.5 -4.312 1 92.88 97 GLY A C 1
ATOM 779 O O . GLY A 1 97 ? 18.453 17.469 -3.689 1 92.88 97 GLY A O 1
ATOM 780 N N . LEU A 1 98 ? 18.781 18.562 -5.605 1 95.56 98 LEU A N 1
ATOM 781 C CA . LEU A 1 98 ? 18.562 17.391 -6.434 1 95.56 98 LEU A CA 1
ATOM 782 C C . LEU A 1 98 ? 19.625 16.328 -6.184 1 95.56 98 LEU A C 1
ATOM 784 O O . LEU A 1 98 ? 19.328 15.148 -6.02 1 95.56 98 LEU A O 1
ATOM 788 N N . ALA A 1 99 ? 20.875 16.781 -6.164 1 94.5 99 ALA A N 1
ATOM 789 C CA . ALA A 1 99 ? 21.984 15.859 -5.918 1 94.5 99 ALA A CA 1
ATOM 790 C C . ALA A 1 99 ? 21.859 15.211 -4.547 1 94.5 99 ALA A C 1
ATOM 792 O O . ALA A 1 99 ? 22.062 14 -4.406 1 94.5 99 ALA A O 1
ATOM 793 N N . GLN A 1 100 ? 21.562 16.016 -3.562 1 94.25 100 GLN A N 1
ATOM 794 C CA . GLN A 1 100 ? 21.406 15.477 -2.215 1 94.25 100 GLN A CA 1
ATOM 795 C C . GLN A 1 100 ? 20.266 14.469 -2.16 1 94.25 100 GLN A C 1
ATOM 797 O O . GLN A 1 100 ? 20.375 13.43 -1.503 1 94.25 100 GLN A O 1
ATOM 802 N N . PHE A 1 101 ? 19.172 14.828 -2.857 1 96.19 101 PHE A N 1
ATOM 803 C CA . PHE A 1 101 ? 18.031 13.922 -2.9 1 96.19 101 PHE A CA 1
ATOM 804 C C . PHE A 1 101 ? 18.422 12.578 -3.498 1 96.19 101 PHE A C 1
ATOM 806 O O . PHE A 1 101 ? 18.094 11.531 -2.941 1 96.19 101 PHE A O 1
ATOM 813 N N . ILE A 1 102 ? 19.109 12.57 -4.586 1 97.31 102 ILE A N 1
ATOM 814 C CA . ILE A 1 102 ? 19.484 11.336 -5.273 1 97.31 102 ILE A CA 1
ATOM 815 C C . ILE A 1 102 ? 20.406 10.516 -4.379 1 97.31 102 ILE A C 1
ATOM 817 O O . ILE A 1 102 ? 20.219 9.305 -4.223 1 97.31 102 ILE A O 1
ATOM 821 N N . LEU A 1 103 ? 21.344 11.18 -3.693 1 96.19 103 LEU A N 1
ATOM 822 C CA . LEU A 1 103 ? 22.359 10.492 -2.906 1 96.19 103 LEU A CA 1
ATOM 823 C C . LEU A 1 103 ? 21.781 10 -1.585 1 96.19 103 LEU A C 1
ATOM 825 O O . LEU A 1 103 ? 22.328 9.078 -0.972 1 96.19 103 LEU A O 1
ATOM 829 N N . THR A 1 104 ? 20.672 10.578 -1.148 1 96.06 104 THR A N 1
ATOM 830 C CA . THR A 1 104 ? 20.047 10.117 0.09 1 96.06 104 THR A CA 1
ATOM 831 C C . THR A 1 104 ? 18.953 9.102 -0.201 1 96.06 104 THR A C 1
ATOM 833 O O . THR A 1 104 ? 18.688 8.211 0.612 1 96.06 104 THR A O 1
ATOM 836 N N . PHE A 1 105 ? 18.312 9.211 -1.358 1 97.62 105 PHE A N 1
ATOM 837 C CA . PHE A 1 105 ? 17.281 8.25 -1.712 1 97.62 105 PHE A CA 1
ATOM 838 C C . PHE A 1 105 ? 17.891 6.91 -2.102 1 97.62 105 PHE A C 1
ATOM 840 O O . PHE A 1 105 ? 17.328 5.852 -1.821 1 97.62 105 PHE A O 1
ATOM 847 N N . PHE A 1 106 ? 19.016 6.875 -2.721 1 97.94 106 PHE A N 1
ATOM 848 C CA . PHE A 1 106 ? 19.594 5.656 -3.281 1 97.94 106 PHE A CA 1
ATOM 849 C C . PHE A 1 106 ? 19.875 4.633 -2.186 1 97.94 106 PHE A C 1
ATOM 851 O O . PHE A 1 106 ? 19.547 3.453 -2.336 1 97.94 106 PHE A O 1
ATOM 858 N N . PRO A 1 107 ? 20.453 5.062 -1.02 1 97.38 107 PRO A N 1
ATOM 859 C CA . PRO A 1 107 ? 20.688 4.066 0.027 1 97.38 107 PRO A CA 1
ATOM 860 C C . PRO A 1 107 ? 19.391 3.402 0.504 1 97.38 107 PRO A C 1
ATOM 862 O O . PRO A 1 107 ? 19.375 2.205 0.798 1 97.38 107 PRO A O 1
ATOM 865 N N . THR A 1 108 ? 18.312 4.16 0.604 1 97.06 108 THR A N 1
ATOM 866 C CA . THR A 1 108 ? 17.047 3.557 1.008 1 97.06 108 THR A CA 1
ATOM 867 C C . THR A 1 108 ? 16.562 2.566 -0.045 1 97.06 108 THR A C 1
ATOM 869 O O . THR A 1 108 ? 16.109 1.466 0.289 1 97.06 108 THR A O 1
ATOM 872 N N . TRP A 1 109 ? 16.688 2.951 -1.297 1 96.5 109 TRP A N 1
ATOM 873 C CA . TRP A 1 109 ? 16.359 2.074 -2.416 1 96.5 109 TRP A CA 1
ATOM 874 C C . TRP A 1 109 ? 17.219 0.815 -2.393 1 96.5 109 TRP A C 1
ATOM 876 O O . TRP A 1 109 ? 16.719 -0.291 -2.611 1 96.5 109 TRP A O 1
ATOM 886 N N . GLY A 1 110 ? 18.5 1.022 -2.143 1 95.81 110 GLY A N 1
ATOM 887 C CA . GLY A 1 110 ? 19.422 -0.099 -2.098 1 95.81 110 GLY A CA 1
ATOM 888 C C . GLY A 1 110 ? 19.094 -1.109 -1.019 1 95.81 110 GLY A C 1
ATOM 889 O O . GLY A 1 110 ? 19.094 -2.316 -1.268 1 95.81 110 GLY A O 1
ATOM 890 N N . LEU A 1 111 ? 18.797 -0.607 0.15 1 95.69 111 LEU A N 1
ATOM 891 C CA . LEU A 1 111 ? 18.453 -1.495 1.253 1 95.69 111 LEU A CA 1
ATOM 892 C C . LEU A 1 111 ? 17.156 -2.248 0.953 1 95.69 111 LEU A C 1
ATOM 894 O O . LEU A 1 111 ? 17.047 -3.443 1.229 1 95.69 111 LEU A O 1
ATOM 898 N N . TRP A 1 112 ? 16.188 -1.568 0.399 1 94.94 112 TRP A N 1
ATOM 899 C CA . TRP A 1 112 ? 14.938 -2.209 0.02 1 94.94 112 TRP A CA 1
ATOM 900 C C . TRP A 1 112 ? 15.172 -3.291 -1.027 1 94.94 112 TRP A C 1
ATOM 902 O O . TRP A 1 112 ? 14.664 -4.406 -0.901 1 94.94 112 TRP A O 1
ATOM 912 N N . SER A 1 113 ? 15.93 -2.93 -2.066 1 93.81 113 SER A N 1
ATOM 913 C CA . SER A 1 113 ? 16.172 -3.842 -3.178 1 93.81 113 SER A CA 1
ATOM 914 C C . SER A 1 113 ? 16.906 -5.098 -2.709 1 93.81 113 SER A C 1
ATOM 916 O O . SER A 1 113 ? 16.578 -6.207 -3.139 1 93.81 113 SER A O 1
ATOM 918 N N . GLU A 1 114 ? 17.828 -4.934 -1.836 1 90.75 114 GLU A N 1
ATOM 919 C CA . GLU A 1 114 ? 18.594 -6.074 -1.339 1 90.75 114 GLU A CA 1
ATOM 920 C C . GLU A 1 114 ? 17.75 -6.953 -0.429 1 90.75 114 GLU A C 1
ATOM 922 O O . GLU A 1 114 ? 17.859 -8.18 -0.462 1 90.75 114 GLU A O 1
ATOM 927 N N . PHE A 1 115 ? 17 -6.336 0.365 1 90.62 115 PHE A N 1
ATOM 928 C CA . PHE A 1 115 ? 16.141 -7.113 1.246 1 90.62 115 PHE A CA 1
ATOM 929 C C . PHE A 1 115 ? 15.086 -7.871 0.444 1 90.62 115 PHE A C 1
ATOM 931 O O . PHE A 1 115 ? 14.766 -9.016 0.763 1 90.62 115 PHE A O 1
ATOM 938 N N . ARG A 1 116 ? 14.547 -7.219 -0.552 1 90.94 116 ARG A N 1
ATOM 939 C CA . ARG A 1 116 ? 13.617 -7.883 -1.457 1 90.94 116 ARG A CA 1
ATOM 940 C C . ARG A 1 116 ? 14.258 -9.102 -2.109 1 90.94 116 ARG A C 1
ATOM 942 O O . ARG A 1 116 ? 13.633 -10.156 -2.217 1 90.94 116 ARG A O 1
ATOM 949 N N . SER A 1 117 ? 15.484 -8.938 -2.561 1 89.06 117 SER A N 1
ATOM 950 C CA . SER A 1 117 ? 16.188 -10.039 -3.199 1 89.06 117 SER A CA 1
ATOM 951 C C . SER A 1 117 ? 16.406 -11.195 -2.229 1 89.06 117 SER A C 1
ATOM 953 O O . SER A 1 117 ? 16.312 -12.359 -2.615 1 89.06 117 SER A O 1
ATOM 955 N N . PHE A 1 118 ? 16.688 -10.852 -1.052 1 87.38 118 PHE A N 1
ATOM 956 C CA . PHE A 1 118 ? 16.891 -11.883 -0.036 1 87.38 118 PHE A CA 1
ATOM 957 C C . PHE A 1 118 ? 15.602 -12.664 0.207 1 87.38 118 PHE A C 1
ATOM 959 O O . PHE A 1 118 ? 15.617 -13.898 0.219 1 87.38 118 PHE A O 1
ATOM 966 N N . VAL A 1 119 ? 14.539 -11.992 0.41 1 88.75 119 VAL A N 1
ATOM 967 C CA . VAL A 1 119 ? 13.266 -12.641 0.677 1 88.75 119 VAL A CA 1
ATOM 968 C C . VAL A 1 119 ? 12.828 -13.453 -0.545 1 88.75 119 VAL A C 1
ATOM 970 O O . VAL A 1 119 ? 12.219 -14.516 -0.41 1 88.75 119 VAL A O 1
ATOM 973 N N . ASN A 1 120 ? 13.172 -12.938 -1.699 1 88.69 120 ASN A N 1
ATOM 974 C CA . ASN A 1 120 ? 12.859 -13.656 -2.932 1 88.69 120 ASN A CA 1
ATOM 975 C C . ASN A 1 120 ? 13.562 -15 -2.996 1 88.69 120 ASN A C 1
ATOM 977 O O . ASN A 1 120 ? 12.992 -15.984 -3.465 1 88.69 120 ASN A O 1
ATOM 981 N N . ALA A 1 121 ? 14.742 -15.062 -2.523 1 84.81 121 ALA A N 1
ATOM 982 C CA . ALA A 1 121 ? 15.531 -16.281 -2.576 1 84.81 121 ALA A CA 1
ATOM 983 C C . ALA A 1 121 ? 15.094 -17.266 -1.489 1 84.81 121 ALA A C 1
ATOM 985 O O . ALA A 1 121 ? 15.031 -18.484 -1.725 1 84.81 121 ALA A O 1
ATOM 986 N N . SER A 1 122 ? 14.82 -16.844 -0.344 1 80.94 122 SER A N 1
ATOM 987 C CA . SER A 1 122 ? 14.539 -17.734 0.787 1 80.94 122 SER A CA 1
ATOM 988 C C . SER A 1 122 ? 13.047 -17.969 0.941 1 80.94 122 SER A C 1
ATOM 990 O O . SER A 1 122 ? 12.586 -19.109 0.835 1 80.94 122 SER A O 1
ATOM 992 N N . GLY A 1 123 ? 12.211 -16.906 0.966 1 71.94 123 GLY A N 1
ATOM 993 C CA . GLY A 1 123 ? 10.758 -16.984 1.028 1 71.94 123 GLY A CA 1
ATOM 994 C C . GLY A 1 123 ? 10.258 -17.844 2.17 1 71.94 123 GLY A C 1
ATOM 995 O O . GLY A 1 123 ? 9.367 -18.672 1.981 1 71.94 123 GLY A O 1
ATOM 996 N N . THR A 1 124 ? 10.805 -17.875 3.453 1 71.88 124 THR A N 1
ATOM 997 C CA . THR A 1 124 ? 10.438 -18.766 4.547 1 71.88 124 THR A CA 1
ATOM 998 C C . THR A 1 124 ? 9.336 -18.141 5.402 1 71.88 124 THR A C 1
ATOM 1000 O O . THR A 1 124 ? 8.578 -18.859 6.062 1 71.88 124 THR A O 1
ATOM 1003 N N . ASP A 1 125 ? 9.086 -16.859 5.418 1 76.06 125 ASP A N 1
ATOM 1004 C CA . ASP A 1 125 ? 8.141 -16.125 6.238 1 76.06 125 ASP A CA 1
ATOM 1005 C C . ASP A 1 125 ? 8.133 -16.641 7.676 1 76.06 125 ASP A C 1
ATOM 1007 O O . ASP A 1 125 ? 7.062 -16.844 8.258 1 76.06 125 ASP A O 1
ATOM 1011 N N . ASP A 1 126 ? 9.258 -16.969 8.266 1 84.12 126 ASP A N 1
ATOM 1012 C CA . ASP A 1 126 ? 9.383 -17.422 9.648 1 84.12 126 ASP A CA 1
ATOM 1013 C C . ASP A 1 126 ? 9.672 -16.25 10.578 1 84.12 126 ASP A C 1
ATOM 1015 O O . ASP A 1 126 ? 9.625 -15.094 10.156 1 84.12 126 ASP A O 1
ATOM 1019 N N . ILE A 1 127 ? 9.812 -16.578 11.781 1 86.75 127 ILE A N 1
ATOM 1020 C CA . ILE A 1 127 ? 9.977 -15.547 12.805 1 86.75 127 ILE A CA 1
ATOM 1021 C C . ILE A 1 127 ? 11.266 -14.773 12.555 1 86.75 127 ILE A C 1
ATOM 1023 O O . ILE A 1 127 ? 11.336 -13.562 12.789 1 86.75 127 ILE A O 1
ATOM 1027 N N . LEU A 1 128 ? 12.281 -15.422 12.094 1 84.56 128 LEU A N 1
ATOM 1028 C CA . LEU A 1 128 ? 13.547 -14.758 11.828 1 84.56 128 LEU A CA 1
ATOM 1029 C C . LEU A 1 128 ? 13.398 -13.727 10.719 1 84.56 128 LEU A C 1
ATOM 1031 O O . LEU A 1 128 ? 13.922 -12.617 10.82 1 84.56 128 LEU A O 1
ATOM 1035 N N . GLN A 1 129 ? 12.758 -14.117 9.703 1 86.94 129 GLN A N 1
ATOM 1036 C CA . GLN A 1 129 ? 12.508 -13.18 8.609 1 86.94 129 GLN A CA 1
ATOM 1037 C C . GLN A 1 129 ? 11.688 -11.992 9.086 1 86.94 129 GLN A C 1
ATOM 1039 O O . GLN A 1 129 ? 11.969 -10.844 8.719 1 86.94 129 GLN A O 1
ATOM 1044 N N . ARG A 1 130 ? 10.664 -12.25 9.867 1 90.12 130 ARG A N 1
ATOM 1045 C CA . ARG A 1 130 ? 9.82 -11.172 10.375 1 90.12 130 ARG A CA 1
ATOM 1046 C C . ARG A 1 130 ? 10.609 -10.242 11.281 1 90.12 130 ARG A C 1
ATOM 1048 O O . ARG A 1 130 ? 10.438 -9.023 11.234 1 90.12 130 ARG A O 1
ATOM 1055 N N . ALA A 1 131 ? 11.43 -10.828 12.086 1 91.19 131 ALA A N 1
ATOM 1056 C CA . ALA A 1 131 ? 12.312 -10.023 12.922 1 91.19 131 ALA A CA 1
ATOM 1057 C C . ALA A 1 131 ? 13.266 -9.195 12.062 1 91.19 131 ALA A C 1
ATOM 1059 O O . ALA A 1 131 ? 13.57 -8.047 12.391 1 91.19 131 ALA A O 1
ATOM 1060 N N . GLY A 1 132 ? 13.773 -9.797 11 1 91.69 132 GLY A N 1
ATOM 1061 C CA . GLY A 1 132 ? 14.609 -9.07 10.062 1 91.69 132 GLY A CA 1
ATOM 1062 C C . GLY A 1 132 ? 13.891 -7.898 9.414 1 91.69 132 GLY A C 1
ATOM 1063 O O . GLY A 1 132 ? 14.477 -6.832 9.227 1 91.69 132 GLY A O 1
ATOM 1064 N N . ILE A 1 133 ? 12.625 -8.086 9.094 1 93.06 133 ILE A N 1
ATOM 1065 C CA . ILE A 1 133 ? 11.805 -7.027 8.516 1 93.06 133 ILE A CA 1
ATOM 1066 C C . ILE A 1 133 ? 11.68 -5.867 9.5 1 93.06 133 ILE A C 1
ATOM 1068 O O . ILE A 1 133 ? 11.898 -4.711 9.141 1 93.06 133 ILE A O 1
ATOM 1072 N N . LEU A 1 134 ? 11.352 -6.23 10.719 1 95.38 134 LEU A N 1
ATOM 1073 C CA . LEU A 1 134 ? 11.203 -5.203 11.742 1 95.38 134 LEU A CA 1
ATOM 1074 C C . LEU A 1 134 ? 12.516 -4.453 11.953 1 95.38 134 LEU A C 1
ATOM 1076 O O . LEU A 1 134 ? 12.523 -3.225 12.055 1 95.38 134 LEU A O 1
ATOM 1080 N N . TYR A 1 135 ? 13.602 -5.184 11.992 1 95.5 135 TYR A N 1
ATOM 1081 C CA . TYR A 1 135 ? 14.93 -4.598 12.148 1 95.5 135 TYR A CA 1
ATOM 1082 C C . TYR A 1 135 ? 15.234 -3.631 11.016 1 95.5 135 TYR A C 1
ATOM 1084 O O . TYR A 1 135 ? 15.68 -2.504 11.25 1 95.5 135 TYR A O 1
ATOM 1092 N N . MET A 1 136 ? 14.992 -4.035 9.805 1 96 136 MET A N 1
ATOM 1093 C CA . MET A 1 136 ? 15.258 -3.211 8.633 1 96 136 MET A CA 1
ATOM 1094 C C . MET A 1 136 ? 14.391 -1.957 8.633 1 96 136 MET A C 1
ATOM 1096 O O . MET A 1 136 ? 14.867 -0.869 8.297 1 96 136 MET A O 1
ATOM 1100 N N . MET A 1 137 ? 13.148 -2.119 9.023 1 96.56 137 MET A N 1
ATOM 1101 C CA . MET A 1 137 ? 12.258 -0.966 9.102 1 96.56 137 MET A CA 1
ATOM 1102 C C . MET A 1 137 ? 12.766 0.05 10.117 1 96.56 137 MET A C 1
ATOM 1104 O O . MET A 1 137 ? 12.75 1.254 9.859 1 96.56 137 MET A O 1
ATOM 1108 N N . ALA A 1 138 ? 13.188 -0.456 11.25 1 96.44 138 ALA A N 1
ATOM 1109 C CA . ALA A 1 138 ? 13.719 0.417 12.289 1 96.44 138 ALA A CA 1
ATOM 1110 C C . ALA A 1 138 ? 14.938 1.188 11.789 1 96.44 138 ALA A C 1
ATOM 1112 O O . ALA A 1 138 ? 15.062 2.391 12.031 1 96.44 138 ALA A O 1
ATOM 1113 N N . LEU A 1 139 ? 15.797 0.516 11.094 1 96.44 139 LEU A N 1
ATOM 1114 C CA . LEU A 1 139 ? 17.016 1.143 10.578 1 96.44 139 LEU A CA 1
ATOM 1115 C C . LEU A 1 139 ? 16.672 2.174 9.508 1 96.44 139 LEU A C 1
ATOM 1117 O O . LEU A 1 139 ? 17.281 3.244 9.453 1 96.44 139 LEU A O 1
ATOM 1121 N N . LEU A 1 140 ? 15.711 1.874 8.672 1 97 140 LEU A N 1
ATOM 1122 C CA . LEU A 1 140 ? 15.312 2.779 7.598 1 97 140 LEU A CA 1
ATOM 1123 C C . LEU A 1 140 ? 14.703 4.055 8.164 1 97 140 LEU A C 1
ATOM 1125 O O . LEU A 1 140 ? 14.93 5.148 7.637 1 97 140 LEU A O 1
ATOM 1129 N N . ILE A 1 141 ? 13.938 3.926 9.234 1 95.62 141 ILE A N 1
ATOM 1130 C CA . ILE A 1 141 ? 13.359 5.094 9.891 1 95.62 141 ILE A CA 1
ATOM 1131 C C . ILE A 1 141 ? 14.477 5.961 10.469 1 95.62 141 ILE A C 1
ATOM 1133 O O . ILE A 1 141 ? 14.477 7.184 10.289 1 95.62 141 ILE A O 1
ATOM 1137 N N . GLY A 1 142 ? 15.438 5.332 11.148 1 94.81 142 GLY A N 1
ATOM 1138 C CA . GLY A 1 142 ? 16.578 6.066 11.672 1 94.81 142 GLY A CA 1
ATOM 1139 C C . GLY A 1 142 ? 17.406 6.738 10.586 1 94.81 142 GLY A C 1
ATOM 1140 O O . GLY A 1 142 ? 17.797 7.902 10.727 1 94.81 142 GLY A O 1
ATOM 1141 N N . TYR A 1 143 ? 17.609 6.043 9.5 1 96.44 143 TYR A N 1
ATOM 1142 C CA . TYR A 1 143 ? 18.359 6.594 8.383 1 96.44 143 TYR A CA 1
ATOM 1143 C C . TYR A 1 143 ? 17.672 7.824 7.809 1 96.44 143 TYR A C 1
ATOM 1145 O O . TYR A 1 143 ? 18.297 8.867 7.617 1 96.44 143 TYR A O 1
ATOM 1153 N N . THR A 1 144 ? 16.406 7.695 7.562 1 95.81 144 THR A N 1
ATOM 1154 C CA . THR A 1 144 ? 15.656 8.75 6.891 1 95.81 144 THR A CA 1
ATOM 1155 C C . THR A 1 144 ? 15.562 9.992 7.773 1 95.81 144 THR A C 1
ATOM 1157 O O . THR A 1 144 ? 15.703 11.117 7.289 1 95.81 144 THR A O 1
ATOM 1160 N N . ALA A 1 145 ? 15.328 9.773 9.062 1 93.75 145 ALA A N 1
ATOM 1161 C CA . ALA A 1 145 ? 15.266 10.898 10 1 93.75 145 ALA A CA 1
ATOM 1162 C C . ALA A 1 145 ? 16.562 11.695 9.984 1 93.75 145 ALA A C 1
ATOM 1164 O O . ALA A 1 145 ? 16.547 12.922 9.906 1 93.75 145 ALA A O 1
ATOM 1165 N N . ASN A 1 146 ? 17.641 11 9.961 1 93.31 146 ASN A N 1
ATOM 1166 C CA . ASN A 1 146 ? 18.938 11.672 10.023 1 93.31 146 ASN A CA 1
ATOM 1167 C C . ASN A 1 146 ? 19.359 12.203 8.664 1 93.31 146 ASN A C 1
ATOM 1169 O O . ASN A 1 146 ? 20.016 13.25 8.578 1 93.31 146 ASN A O 1
ATOM 1173 N N . ALA A 1 147 ? 19 11.508 7.605 1 94 147 ALA A N 1
ATOM 1174 C CA . ALA A 1 147 ? 19.297 11.984 6.254 1 94 147 ALA A CA 1
ATOM 1175 C C . ALA A 1 147 ? 18.594 13.312 5.98 1 94 147 ALA A C 1
ATOM 1177 O O . ALA A 1 147 ? 19.125 14.156 5.258 1 94 147 ALA A O 1
ATOM 1178 N N . SER A 1 148 ? 17.484 13.484 6.539 1 90.56 148 SER A N 1
ATOM 1179 C CA . SER A 1 148 ? 16.703 14.703 6.324 1 90.56 148 SER A CA 1
ATOM 1180 C C . SER A 1 148 ? 17.375 15.906 6.973 1 90.56 148 SER A C 1
ATOM 1182 O O . SER A 1 148 ? 17.078 17.047 6.625 1 90.56 148 SER A O 1
ATOM 1184 N N . ALA A 1 149 ? 18.266 15.641 7.883 1 89.19 149 ALA A N 1
ATOM 1185 C CA . ALA A 1 149 ? 18.938 16.719 8.609 1 89.19 149 ALA A CA 1
ATOM 1186 C C . ALA A 1 149 ? 20.266 17.078 7.941 1 89.19 149 ALA A C 1
ATOM 1188 O O . ALA A 1 149 ? 20.938 18.016 8.375 1 89.19 149 ALA A O 1
ATOM 1189 N N . ILE A 1 150 ? 20.625 16.375 6.906 1 88.88 150 ILE A N 1
ATOM 1190 C CA . ILE A 1 150 ? 21.875 16.656 6.207 1 88.88 150 ILE A CA 1
ATOM 1191 C C . ILE A 1 150 ? 21.766 18 5.484 1 88.88 150 ILE A C 1
ATOM 1193 O O . ILE A 1 150 ? 20.766 18.266 4.805 1 88.88 150 ILE A O 1
ATOM 1197 N N . SER A 1 151 ? 22.641 18.938 5.652 1 80.44 151 SER A N 1
ATOM 1198 C CA . SER A 1 151 ? 22.578 20.281 5.074 1 80.44 151 SER A CA 1
ATOM 1199 C C . SER A 1 151 ? 23.781 20.562 4.184 1 80.44 151 SER A C 1
ATOM 1201 O O . SER A 1 151 ? 24.297 21.672 4.156 1 80.44 151 SER A O 1
ATOM 1203 N N . ILE A 1 152 ? 24.281 19.719 3.539 1 72.56 152 ILE A N 1
ATOM 1204 C CA . ILE A 1 152 ? 25.453 19.938 2.691 1 72.56 152 ILE A CA 1
ATOM 1205 C C . ILE A 1 152 ? 25.094 20.859 1.533 1 72.56 152 ILE A C 1
ATOM 1207 O O . ILE A 1 152 ? 25.875 21.734 1.152 1 72.56 152 ILE A O 1
ATOM 1211 N N . ALA A 1 153 ? 23.922 20.781 1.019 1 62.88 153 ALA A N 1
ATOM 1212 C CA . ALA A 1 153 ? 23.516 21.484 -0.192 1 62.88 153 ALA A CA 1
ATOM 1213 C C . ALA A 1 153 ? 23.031 22.906 0.132 1 62.88 153 ALA A C 1
ATOM 1215 O O . ALA A 1 153 ? 23 23.766 -0.747 1 62.88 153 ALA A O 1
ATOM 1216 N N . TYR A 1 154 ? 22.688 23.188 1.29 1 64.69 154 TYR A N 1
ATOM 1217 C CA . TYR A 1 154 ? 22.094 24.484 1.575 1 64.69 154 TYR A CA 1
ATOM 1218 C C . TYR A 1 154 ? 22.594 25.031 2.912 1 64.69 154 TYR A C 1
ATOM 1220 O O . TYR A 1 154 ? 22.781 24.266 3.865 1 64.69 154 TYR A O 1
ATOM 1228 N N . PRO A 1 155 ? 23.406 26.234 2.74 1 53.12 155 PRO A N 1
ATOM 1229 C CA . PRO A 1 155 ? 23.875 26.812 4 1 53.12 155 PRO A CA 1
ATOM 1230 C C . PRO A 1 155 ? 22.766 26.953 5.035 1 53.12 155 PRO A C 1
ATOM 1232 O O . PRO A 1 155 ? 21.672 27.422 4.707 1 53.12 155 PRO A O 1
ATOM 1235 N N . VAL A 1 156 ? 22.438 26.062 5.832 1 50.62 156 VAL A N 1
ATOM 1236 C CA . VAL A 1 156 ? 21.484 26.266 6.906 1 50.62 156 VAL A CA 1
ATOM 1237 C C . VAL A 1 156 ? 21.797 27.578 7.641 1 50.62 156 VAL A C 1
ATOM 1239 O O . VAL A 1 156 ? 22.938 27.828 8.016 1 50.62 156 VAL A O 1
ATOM 1242 N N . GLU A 1 157 ? 21.203 28.75 7.387 1 41.62 157 GLU A N 1
ATOM 1243 C CA . GLU A 1 157 ? 21.359 29.859 8.328 1 41.62 157 GLU A CA 1
ATOM 1244 C C . GLU A 1 157 ? 21.578 29.344 9.75 1 41.62 157 GLU A C 1
ATOM 1246 O O . GLU A 1 157 ? 21.156 28.234 10.086 1 41.62 157 GLU A O 1
ATOM 1251 N N . SER A 1 158 ? 22.391 30.188 10.633 1 33.53 158 SER A N 1
ATOM 1252 C CA . SER A 1 158 ? 22.875 29.969 11.992 1 33.53 158 SER A CA 1
ATOM 1253 C C . SER A 1 158 ? 21.766 29.422 12.883 1 33.53 158 SER A C 1
ATOM 1255 O O . SER A 1 158 ? 21.109 30.172 13.617 1 33.53 158 SER A O 1
ATOM 1257 N N . ALA A 1 159 ? 20.828 28.781 12.5 1 33.38 159 ALA A N 1
ATOM 1258 C CA . ALA A 1 159 ? 20.109 28.547 13.742 1 33.38 159 ALA A CA 1
ATOM 1259 C C . ALA A 1 159 ? 21.062 28.266 14.891 1 33.38 159 ALA A C 1
ATOM 1261 O O . ALA A 1 159 ? 22.203 27.844 14.672 1 33.38 159 ALA A O 1
ATOM 1262 N N . GLY A 1 160 ? 20.703 28.688 16.141 1 30.94 160 GLY A N 1
ATOM 1263 C CA . GLY A 1 160 ? 21.453 28.609 17.375 1 30.94 160 GLY A CA 1
ATOM 1264 C C . GLY A 1 160 ? 22.328 27.375 17.469 1 30.94 160 GLY A C 1
ATOM 1265 O O . GLY A 1 160 ? 22.141 26.422 16.703 1 30.94 160 GLY A O 1
ATOM 1266 N N . GLU A 1 161 ? 23.297 27.453 18.391 1 31.44 161 GLU A N 1
ATOM 1267 C CA . GLU A 1 161 ? 24.234 26.484 18.969 1 31.44 161 GLU A CA 1
ATOM 1268 C C . GLU A 1 161 ? 23.609 25.109 19.078 1 31.44 161 GLU A C 1
ATOM 1270 O O . GLU A 1 161 ? 22.609 24.906 19.781 1 31.44 161 GLU A O 1
ATOM 1275 N N . ALA A 1 162 ? 23.5 24.469 18.109 1 34.12 162 ALA A N 1
ATOM 1276 C CA . ALA A 1 162 ? 23.156 23.047 18.094 1 34.12 162 ALA A CA 1
ATOM 1277 C C . ALA A 1 162 ? 23.625 22.359 19.375 1 34.12 162 ALA A C 1
ATOM 1279 O O . ALA A 1 162 ? 24.828 22.234 19.609 1 34.12 162 ALA A O 1
ATOM 1280 N N . ALA A 1 163 ? 22.953 22.672 20.422 1 30.27 163 ALA A N 1
ATOM 1281 C CA . ALA A 1 163 ? 23.219 21.922 21.656 1 30.27 163 ALA A CA 1
ATOM 1282 C C . ALA A 1 163 ? 23.344 20.422 21.375 1 30.27 163 ALA A C 1
ATOM 1284 O O . ALA A 1 163 ? 22.391 19.781 20.938 1 30.27 163 ALA A O 1
ATOM 1285 N N . THR A 1 164 ? 24.391 20 20.891 1 33.5 164 THR A N 1
ATOM 1286 C CA . THR A 1 164 ? 24.812 18.609 20.75 1 33.5 164 THR A CA 1
ATOM 1287 C C . THR A 1 164 ? 24.344 17.781 21.938 1 33.5 164 THR A C 1
ATOM 1289 O O . THR A 1 164 ? 24.734 18.031 23.062 1 33.5 164 THR A O 1
ATOM 1292 N N . THR A 1 165 ? 23.141 17.5 22.016 1 32.12 165 THR A N 1
ATOM 1293 C CA . THR A 1 165 ? 22.766 16.672 23.141 1 32.12 165 THR A CA 1
ATOM 1294 C C . THR A 1 165 ? 23.734 15.516 23.312 1 32.12 165 THR A C 1
ATOM 1296 O O . THR A 1 165 ? 24.156 14.898 22.344 1 32.12 165 THR A O 1
ATOM 1299 N N . GLU A 1 166 ? 24.328 15.367 24.453 1 33.62 166 GLU A N 1
ATOM 1300 C CA . GLU A 1 166 ? 25.344 14.516 25.062 1 33.62 166 GLU A CA 1
ATOM 1301 C C . GLU A 1 166 ? 25.109 13.047 24.703 1 33.62 166 GLU A C 1
ATOM 1303 O O . GLU A 1 166 ? 26.078 12.297 24.484 1 33.62 166 GLU A O 1
ATOM 1308 N N . GLY A 1 167 ? 23.953 12.625 24.641 1 33.12 167 GLY A N 1
ATOM 1309 C CA . GLY A 1 167 ? 23.734 11.188 24.625 1 33.12 167 GLY A CA 1
ATOM 1310 C C . GLY A 1 167 ? 24.047 10.539 23.297 1 33.12 167 GLY A C 1
ATOM 1311 O O . GLY A 1 167 ? 24.266 9.328 23.219 1 33.12 167 GLY A O 1
ATOM 1312 N N . VAL A 1 168 ? 23.688 11.18 22.219 1 39.75 168 VAL A N 1
ATOM 1313 C CA . VAL A 1 168 ? 23.859 10.68 20.859 1 39.75 168 VAL A CA 1
ATOM 1314 C C . VAL A 1 168 ? 25.344 10.469 20.578 1 39.75 168 VAL A C 1
ATOM 1316 O O . VAL A 1 168 ? 25.719 9.461 19.969 1 39.75 168 VAL A O 1
ATOM 1319 N N . THR A 1 169 ? 26.047 11.484 21.016 1 41.38 169 THR A N 1
ATOM 1320 C CA . THR A 1 169 ? 27.5 11.555 20.859 1 41.38 169 THR A CA 1
ATOM 1321 C C . THR A 1 169 ? 28.172 10.383 21.578 1 41.38 169 THR A C 1
ATOM 1323 O O . THR A 1 169 ? 29.156 9.828 21.062 1 41.38 169 THR A O 1
ATOM 1326 N N . GLU A 1 170 ? 27.453 10.086 22.531 1 42.75 170 GLU A N 1
ATOM 1327 C CA . GLU A 1 170 ? 28.109 9.047 23.312 1 42.75 170 GLU A CA 1
ATOM 1328 C C . GLU A 1 170 ? 27.969 7.68 22.656 1 42.75 170 GLU A C 1
ATOM 1330 O O . GLU A 1 170 ? 28.938 6.926 22.547 1 42.75 170 GLU A O 1
ATOM 1335 N N . ALA A 1 171 ? 26.734 7.422 22.188 1 42.28 171 ALA A N 1
ATOM 1336 C CA . ALA A 1 171 ? 26.578 6.082 21.625 1 42.28 171 ALA A CA 1
ATOM 1337 C C . ALA A 1 171 ? 27.312 5.965 20.281 1 42.28 171 ALA A C 1
ATOM 1339 O O . ALA A 1 171 ? 28 4.973 20.031 1 42.28 171 ALA A O 1
ATOM 1340 N N . VAL A 1 172 ? 27.062 6.902 19.359 1 46.25 172 VAL A N 1
ATOM 1341 C CA . VAL A 1 172 ? 27.891 6.949 18.156 1 46.25 172 VAL A CA 1
ATOM 1342 C C . VAL A 1 172 ? 29.359 7.117 18.531 1 46.25 172 VAL A C 1
ATOM 1344 O O . VAL A 1 172 ? 30.234 6.496 17.922 1 46.25 172 VAL A O 1
ATOM 1347 N N . SER A 1 173 ? 29.5 7.91 19.578 1 47.44 173 SER A N 1
ATOM 1348 C CA . SER A 1 173 ? 30.859 8.055 20.094 1 47.44 173 SER A CA 1
ATOM 1349 C C . SER A 1 173 ? 31.406 6.727 20.609 1 47.44 173 SER A C 1
ATOM 1351 O O . SER A 1 173 ? 32.562 6.398 20.406 1 47.44 173 SER A O 1
ATOM 1353 N N . HIS A 1 174 ? 30.484 6.082 21.203 1 47.56 174 HIS A N 1
ATOM 1354 C CA . HIS A 1 174 ? 30.938 4.785 21.703 1 47.56 174 HIS A CA 1
ATOM 1355 C C . HIS A 1 174 ? 31.188 3.809 20.562 1 47.56 174 HIS A C 1
ATOM 1357 O O . HIS A 1 174 ? 32.156 3.072 20.578 1 47.56 174 HIS A O 1
ATOM 1363 N N . VAL A 1 175 ? 30.188 3.787 19.688 1 47.06 175 VAL A N 1
ATOM 1364 C CA . VAL A 1 175 ? 30.438 2.906 18.547 1 47.06 175 VAL A CA 1
ATOM 1365 C C . VAL A 1 175 ? 31.656 3.395 17.766 1 47.06 175 VAL A C 1
ATOM 1367 O O . VAL A 1 175 ? 32.5 2.6 17.391 1 47.06 175 VAL A O 1
ATOM 1370 N N . LEU A 1 176 ? 31.625 4.691 17.562 1 48.34 176 LEU A N 1
ATOM 1371 C CA . LEU A 1 176 ? 32.781 5.258 16.906 1 48.34 176 LEU A CA 1
ATOM 1372 C C . LEU A 1 176 ? 34.031 5.109 17.781 1 48.34 176 LEU A C 1
ATOM 1374 O O . LEU A 1 176 ? 35.125 4.785 17.281 1 48.34 176 LEU A O 1
ATOM 1378 N N . ALA A 1 177 ? 33.844 5.465 19.062 1 49.31 177 ALA A N 1
ATOM 1379 C CA . ALA A 1 177 ? 34.969 5.223 19.969 1 49.31 177 ALA A CA 1
ATOM 1380 C C . ALA A 1 177 ? 35.406 3.758 19.953 1 49.31 177 ALA A C 1
ATOM 1382 O O . ALA A 1 177 ? 36.594 3.447 19.938 1 49.31 177 ALA A O 1
ATOM 1383 N N . ALA A 1 178 ? 34.406 2.992 20.031 1 45.62 178 ALA A N 1
ATOM 1384 C CA . ALA A 1 178 ? 34.688 1.561 20.016 1 45.62 178 ALA A CA 1
ATOM 1385 C C . ALA A 1 178 ? 35.312 1.137 18.688 1 45.62 178 ALA A C 1
ATOM 1387 O O . ALA A 1 178 ? 36.219 0.304 18.656 1 45.62 178 ALA A O 1
ATOM 1388 N N . VAL A 1 179 ? 34.719 1.675 17.703 1 43.06 179 VAL A N 1
ATOM 1389 C CA . VAL A 1 179 ? 35.219 1.298 16.391 1 43.06 179 VAL A CA 1
ATOM 1390 C C . VAL A 1 179 ? 36.469 2.131 16.062 1 43.06 179 VAL A C 1
ATOM 1392 O O . VAL A 1 179 ? 37.469 1.608 15.523 1 43.06 179 VAL A O 1
ATOM 1395 N N . LEU A 1 180 ? 36.344 3.416 16.375 1 44.19 180 LEU A N 1
ATOM 1396 C CA . LEU A 1 180 ? 37.469 4.262 15.961 1 44.19 180 LEU A CA 1
ATOM 1397 C C . LEU A 1 180 ? 38.406 4.516 17.125 1 44.19 180 LEU A C 1
ATOM 1399 O O . LEU A 1 180 ? 39.5 5.09 16.938 1 44.19 180 LEU A O 1
ATOM 1403 N N . GLY A 1 181 ? 38.312 3.9 18.188 1 42.16 181 GLY A N 1
ATOM 1404 C CA . GLY A 1 181 ? 39.219 4.133 19.312 1 42.16 181 GLY A CA 1
ATOM 1405 C C . GLY A 1 181 ? 39.281 5.59 19.734 1 42.16 181 GLY A C 1
ATOM 1406 O O . GLY A 1 181 ? 40.219 6.012 20.391 1 42.16 181 GLY A O 1
ATOM 1407 N N . GLU A 1 182 ? 38.719 6.531 19.047 1 41.72 182 GLU A N 1
ATOM 1408 C CA . GLU A 1 182 ? 38.938 7.938 19.344 1 41.72 182 GLU A CA 1
ATOM 1409 C C . GLU A 1 182 ? 38.062 8.398 20.516 1 41.72 182 GLU A C 1
ATOM 1411 O O . GLU A 1 182 ? 36.969 7.883 20.703 1 41.72 182 GLU A O 1
ATOM 1416 N N . SER A 1 183 ? 38.656 9.016 21.703 1 39.44 183 SER A N 1
ATOM 1417 C CA . SER A 1 183 ? 38.094 9.602 22.906 1 39.44 183 SER A CA 1
ATOM 1418 C C . SER A 1 183 ? 36.938 10.562 22.562 1 39.44 183 SER A C 1
ATOM 1420 O O . SER A 1 183 ? 36.875 11.086 21.453 1 39.44 183 SER A O 1
ATOM 1422 N N . GLY A 1 184 ? 35.75 10.797 23.344 1 39.62 184 GLY A N 1
ATOM 1423 C CA . GLY A 1 184 ? 34.531 11.555 23.359 1 39.62 184 GLY A CA 1
ATOM 1424 C C . GLY A 1 184 ? 34.688 12.992 22.891 1 39.62 184 GLY A C 1
ATOM 1425 O O . GLY A 1 184 ? 33.719 13.695 22.641 1 39.62 184 GLY A O 1
ATOM 1426 N N . THR A 1 185 ? 35.688 13.781 23.281 1 38.09 185 THR A N 1
ATOM 1427 C CA . THR A 1 185 ? 35.906 15.211 23.109 1 38.09 185 THR A CA 1
ATOM 1428 C C . THR A 1 185 ? 36.031 15.57 21.641 1 38.09 185 THR A C 1
ATOM 1430 O O . THR A 1 185 ? 35.781 16.719 21.25 1 38.09 185 THR A O 1
ATOM 1433 N N . THR A 1 186 ? 36.75 14.859 20.906 1 38.62 186 THR A N 1
ATOM 1434 C CA . THR A 1 186 ? 37.156 15.273 19.578 1 38.62 186 THR A CA 1
ATOM 1435 C C . THR A 1 186 ? 36 15.195 18.594 1 38.62 186 THR A C 1
ATOM 1437 O O . THR A 1 186 ? 36.156 15.492 17.406 1 38.62 186 THR A O 1
ATOM 1440 N N . MET A 1 187 ? 35 14.555 18.859 1 40.59 187 MET A N 1
ATOM 1441 C CA . MET A 1 187 ? 33.875 14.406 17.938 1 40.59 187 MET A CA 1
ATOM 1442 C C . MET A 1 187 ? 33.125 15.727 17.781 1 40.59 187 MET A C 1
ATOM 1444 O O . MET A 1 187 ? 32.156 15.805 17.047 1 40.59 187 MET A O 1
ATOM 1448 N N . LYS A 1 188 ? 33.219 16.578 18.703 1 40.28 188 LYS A N 1
ATOM 1449 C CA . LYS A 1 188 ? 32.625 17.922 18.672 1 40.28 188 LYS A CA 1
ATOM 1450 C C . LYS A 1 188 ? 33.094 18.703 17.438 1 40.28 188 LYS A C 1
ATOM 1452 O O . LYS A 1 188 ? 32.625 19.812 17.203 1 40.28 188 LYS A O 1
ATOM 1457 N N . SER A 1 189 ? 34.125 18.328 16.797 1 46.5 189 SER A N 1
ATOM 1458 C CA . SER A 1 189 ? 34.594 19.188 15.711 1 46.5 189 SER A CA 1
ATOM 1459 C C . SER A 1 189 ? 33.719 19.031 14.477 1 46.5 189 SER A C 1
ATOM 1461 O O . SER A 1 189 ? 32.875 18.141 14.414 1 46.5 189 SER A O 1
ATOM 1463 N N . GLY A 1 190 ? 34.125 19.453 12.984 1 58.97 190 GLY A N 1
ATOM 1464 C CA . GLY A 1 190 ? 33.75 19.891 11.648 1 58.97 190 GLY A CA 1
ATOM 1465 C C . GLY A 1 190 ? 32.938 18.859 10.891 1 58.97 190 GLY A C 1
ATOM 1466 O O . GLY A 1 190 ? 32.656 19.031 9.703 1 58.97 190 GLY A O 1
ATOM 1467 N N . ARG A 1 191 ? 32.625 17.703 11.633 1 67.81 191 ARG A N 1
ATOM 1468 C CA . ARG A 1 191 ? 31.906 16.703 10.859 1 67.81 191 ARG A CA 1
ATOM 1469 C C . ARG A 1 191 ? 30.391 16.922 10.969 1 67.81 191 ARG A C 1
ATOM 1471 O O . ARG A 1 191 ? 29.891 17.312 12.023 1 67.81 191 ARG A O 1
ATOM 1478 N N . ASP A 1 192 ? 29.75 16.672 9.922 1 81.19 192 ASP A N 1
ATOM 1479 C CA . ASP A 1 192 ? 28.297 16.734 9.906 1 81.19 192 ASP A CA 1
ATOM 1480 C C . ASP A 1 192 ? 27.688 15.492 10.562 1 81.19 192 ASP A C 1
ATOM 1482 O O . ASP A 1 192 ? 27.734 14.398 9.992 1 81.19 192 ASP A O 1
ATOM 1486 N N . MET A 1 193 ? 27.172 15.609 11.797 1 83.88 193 MET A N 1
ATOM 1487 C CA . MET A 1 193 ? 26.688 14.484 12.594 1 83.88 193 MET A CA 1
ATOM 1488 C C . MET A 1 193 ? 25.484 13.828 11.938 1 83.88 193 MET A C 1
ATOM 1490 O O . MET A 1 193 ? 25.219 12.648 12.172 1 83.88 193 MET A O 1
ATOM 1494 N N . ALA A 1 194 ? 24.734 14.531 11.195 1 88.56 194 ALA A N 1
ATOM 1495 C CA . ALA A 1 194 ? 23.625 13.938 10.461 1 88.56 194 ALA A CA 1
ATOM 1496 C C . ALA A 1 194 ? 24.125 12.906 9.453 1 88.56 194 ALA A C 1
ATOM 1498 O O . ALA A 1 194 ? 23.516 11.836 9.297 1 88.56 194 ALA A O 1
ATOM 1499 N N . ILE A 1 195 ? 25.219 13.203 8.828 1 92.25 195 ILE A N 1
ATOM 1500 C CA . ILE A 1 195 ? 25.812 12.289 7.859 1 92.25 195 ILE A CA 1
ATOM 1501 C C . ILE A 1 195 ? 26.328 11.039 8.57 1 92.25 195 ILE A C 1
ATOM 1503 O O . ILE A 1 195 ? 26.125 9.922 8.109 1 92.25 195 ILE A O 1
ATOM 1507 N N . VAL A 1 196 ? 26.922 11.242 9.695 1 90.75 196 VAL A N 1
ATOM 1508 C CA . VAL A 1 196 ? 27.469 10.133 10.461 1 90.75 196 VAL A CA 1
ATOM 1509 C C . VAL A 1 196 ? 26.344 9.211 10.914 1 90.75 196 VAL A C 1
ATOM 1511 O O . VAL A 1 196 ? 26.406 7.992 10.711 1 90.75 196 VAL A O 1
ATOM 1514 N N . ALA A 1 197 ? 25.328 9.805 11.492 1 91.31 197 ALA A N 1
ATOM 1515 C CA . ALA A 1 197 ? 24.203 9.008 11.992 1 91.31 197 ALA A CA 1
ATOM 1516 C C . ALA A 1 197 ? 23.531 8.25 10.852 1 91.31 197 ALA A C 1
ATOM 1518 O O . ALA A 1 197 ? 23.266 7.051 10.969 1 91.31 197 ALA A O 1
ATOM 1519 N N . ALA A 1 198 ? 23.234 8.93 9.758 1 94.69 198 ALA A N 1
ATOM 1520 C CA . ALA A 1 198 ? 22.609 8.289 8.602 1 94.69 198 ALA A CA 1
ATOM 1521 C C . ALA A 1 198 ? 23.469 7.133 8.086 1 94.69 198 ALA A C 1
ATOM 1523 O O . ALA A 1 198 ? 22.938 6.062 7.766 1 94.69 198 ALA A O 1
ATOM 1524 N N . THR A 1 199 ? 24.781 7.383 8.086 1 95.56 199 THR A N 1
ATOM 1525 C CA . THR A 1 199 ? 25.688 6.363 7.594 1 95.56 199 THR A CA 1
ATOM 1526 C C . THR A 1 199 ? 25.703 5.148 8.516 1 95.56 199 THR A C 1
ATOM 1528 O O . THR A 1 199 ? 25.734 4.008 8.047 1 95.56 199 THR A O 1
ATOM 1531 N N . VAL A 1 200 ? 25.641 5.367 9.789 1 94 200 VAL A N 1
ATOM 1532 C CA . VAL A 1 200 ? 25.609 4.266 10.742 1 94 200 VAL A CA 1
ATOM 1533 C C . VAL A 1 200 ? 24.375 3.393 10.5 1 94 200 VAL A C 1
ATOM 1535 O O . VAL A 1 200 ? 24.5 2.17 10.391 1 94 200 VAL A O 1
ATOM 1538 N N . PHE A 1 201 ? 23.234 4 10.398 1 95.5 201 PHE A N 1
ATOM 1539 C CA . PHE A 1 201 ? 22.016 3.25 10.148 1 95.5 201 PHE A CA 1
ATOM 1540 C C . PHE A 1 201 ? 22.109 2.482 8.836 1 95.5 201 PHE A C 1
ATOM 1542 O O . PHE A 1 201 ? 21.672 1.332 8.75 1 95.5 201 PHE A O 1
ATOM 1549 N N . TYR A 1 202 ? 22.672 3.127 7.801 1 97.12 202 TYR A N 1
ATOM 1550 C CA . TYR A 1 202 ? 22.812 2.492 6.492 1 97.12 202 TYR A CA 1
ATOM 1551 C C . TYR A 1 202 ? 23.75 1.294 6.562 1 97.12 202 TYR A C 1
ATOM 1553 O O . TYR A 1 202 ? 23.438 0.218 6.047 1 97.12 202 TYR A O 1
ATOM 1561 N N . LEU A 1 203 ? 24.859 1.479 7.27 1 97.12 203 LEU A N 1
ATOM 1562 C CA . LEU A 1 203 ? 25.859 0.429 7.355 1 97.12 203 LEU A CA 1
ATOM 1563 C C . LEU A 1 203 ? 25.359 -0.747 8.18 1 97.12 203 LEU A C 1
ATOM 1565 O O . LEU A 1 203 ? 25.703 -1.899 7.906 1 97.12 203 LEU A O 1
ATOM 1569 N N . LEU A 1 204 ? 24.562 -0.442 9.18 1 95.81 204 LEU A N 1
ATOM 1570 C CA . LEU A 1 204 ? 23.969 -1.521 9.953 1 95.81 204 LEU A CA 1
ATOM 1571 C C . LEU A 1 204 ? 23.016 -2.342 9.094 1 95.81 204 LEU A C 1
ATOM 1573 O O . LEU A 1 204 ? 22.938 -3.564 9.242 1 95.81 204 LEU A O 1
ATOM 1577 N N . GLY A 1 205 ? 22.297 -1.667 8.211 1 96.5 205 GLY A N 1
ATOM 1578 C CA . GLY A 1 205 ? 21.438 -2.379 7.281 1 96.5 205 GLY A CA 1
ATOM 1579 C C . GLY A 1 205 ? 22.203 -3.266 6.316 1 96.5 205 GLY A C 1
ATOM 1580 O O . GLY A 1 205 ? 21.844 -4.426 6.113 1 96.5 205 GLY A O 1
ATOM 1581 N N . ARG A 1 206 ? 23.25 -2.762 5.793 1 96.75 206 ARG A N 1
ATOM 1582 C CA . ARG A 1 206 ? 24.094 -3.535 4.883 1 96.75 206 ARG A CA 1
ATOM 1583 C C . ARG A 1 206 ? 24.75 -4.703 5.605 1 96.75 206 ARG A C 1
ATOM 1585 O O . ARG A 1 206 ? 24.922 -5.777 5.031 1 96.75 206 ARG A O 1
ATOM 1592 N N . ALA A 1 207 ? 25.109 -4.473 6.855 1 95.94 207 ALA A N 1
ATOM 1593 C CA . ALA A 1 207 ? 25.75 -5.52 7.648 1 95.94 207 ALA A CA 1
ATOM 1594 C C . ALA A 1 207 ? 24.812 -6.707 7.852 1 95.94 207 ALA A C 1
ATOM 1596 O O . ALA A 1 207 ? 25.25 -7.859 7.855 1 95.94 207 ALA A O 1
ATOM 1597 N N . LEU A 1 208 ? 23.594 -6.371 8.047 1 93.25 208 LEU A N 1
ATOM 1598 C CA . LEU A 1 208 ? 22.625 -7.449 8.188 1 93.25 208 LEU A CA 1
ATOM 1599 C C . LEU A 1 208 ? 22.578 -8.305 6.922 1 93.25 208 LEU A C 1
ATOM 1601 O O . LEU A 1 208 ? 22.516 -9.531 7 1 93.25 208 LEU A O 1
ATOM 1605 N N . ARG A 1 209 ? 22.609 -7.695 5.816 1 92.44 209 ARG A N 1
ATOM 1606 C CA . ARG A 1 209 ? 22.578 -8.422 4.551 1 92.44 209 ARG A CA 1
ATOM 1607 C C . ARG A 1 209 ? 23.828 -9.297 4.398 1 92.44 209 ARG A C 1
ATOM 1609 O O . ARG A 1 209 ? 23.719 -10.453 3.979 1 92.44 209 ARG A O 1
ATOM 1616 N N . ILE A 1 210 ? 24.922 -8.781 4.715 1 94.81 210 ILE A N 1
ATOM 1617 C CA . ILE A 1 210 ? 26.172 -9.523 4.633 1 94.81 210 ILE A CA 1
ATOM 1618 C C . ILE A 1 210 ? 26.125 -10.719 5.582 1 94.81 210 ILE A C 1
ATOM 1620 O O . ILE A 1 210 ? 26.484 -11.836 5.203 1 94.81 210 ILE A O 1
ATOM 1624 N N . ALA A 1 211 ? 25.625 -10.469 6.75 1 93.06 211 ALA A N 1
ATOM 1625 C CA . ALA A 1 211 ? 25.516 -11.539 7.738 1 93.06 211 ALA A CA 1
ATOM 1626 C C . ALA A 1 211 ? 24.625 -12.672 7.223 1 93.06 211 ALA A C 1
ATOM 1628 O O . ALA A 1 211 ? 24.984 -13.844 7.344 1 93.06 211 ALA A O 1
ATOM 1629 N N . PHE A 1 212 ? 23.531 -12.305 6.637 1 90.12 212 PHE A N 1
ATOM 1630 C CA . PHE A 1 212 ? 22.625 -13.312 6.109 1 90.12 212 PHE A CA 1
ATOM 1631 C C . PHE A 1 212 ? 23.281 -14.094 4.973 1 90.12 212 PHE A C 1
ATOM 1633 O O . PHE A 1 212 ? 23.156 -15.312 4.895 1 90.12 212 PHE A O 1
ATOM 1640 N N . LEU A 1 213 ? 23.938 -13.43 4.094 1 92.31 213 LEU A N 1
ATOM 1641 C CA . LEU A 1 213 ? 24.594 -14.094 2.971 1 92.31 213 LEU A CA 1
ATOM 1642 C C . LEU A 1 213 ? 25.656 -15.062 3.459 1 92.31 213 LEU A C 1
ATOM 1644 O O . LEU A 1 213 ? 25.75 -16.188 2.961 1 92.31 213 LEU A O 1
ATOM 1648 N N . LEU A 1 214 ? 26.375 -14.664 4.477 1 93.5 214 LEU A N 1
ATOM 1649 C CA . LEU A 1 214 ? 27.422 -15.508 5.02 1 93.5 214 LEU A CA 1
ATOM 1650 C C . LEU A 1 214 ? 26.844 -16.703 5.766 1 93.5 214 LEU A C 1
ATOM 1652 O O . LEU A 1 214 ? 27.344 -17.828 5.645 1 93.5 214 LEU A O 1
ATOM 1656 N N . MET A 1 215 ? 25.797 -16.422 6.488 1 90.94 215 MET A N 1
ATOM 1657 C CA . MET A 1 215 ? 25.141 -17.516 7.188 1 90.94 215 MET A CA 1
ATOM 1658 C C . MET A 1 215 ? 24.609 -18.547 6.195 1 90.94 215 MET A C 1
ATOM 1660 O O . MET A 1 215 ? 24.75 -19.75 6.41 1 90.94 215 MET A O 1
ATOM 1664 N N . TYR A 1 216 ? 24.016 -18.109 5.121 1 90.38 216 TYR A N 1
ATOM 1665 C CA . TYR A 1 216 ? 23.5 -19 4.09 1 90.38 216 TYR A CA 1
ATOM 1666 C C . TYR A 1 216 ? 24.641 -19.734 3.395 1 90.38 216 TYR A C 1
ATOM 1668 O O . TYR A 1 216 ? 24.5 -20.906 3.023 1 90.38 216 TYR A O 1
ATOM 1676 N N . ALA A 1 217 ? 25.766 -19.094 3.244 1 90.94 217 ALA A N 1
ATOM 1677 C CA . ALA A 1 217 ? 26.922 -19.719 2.596 1 90.94 217 ALA A CA 1
ATOM 1678 C C . ALA A 1 217 ? 27.484 -20.859 3.445 1 90.94 217 ALA A C 1
ATOM 1680 O O . ALA A 1 217 ? 27.922 -21.875 2.912 1 90.94 217 ALA A O 1
ATOM 1681 N N . VAL A 1 218 ? 27.422 -20.656 4.699 1 91.44 218 VAL A N 1
ATOM 1682 C CA . VAL A 1 218 ? 27.953 -21.656 5.613 1 91.44 218 VAL A CA 1
ATOM 1683 C C . VAL A 1 218 ? 26.984 -22.844 5.699 1 91.44 218 VAL A C 1
ATOM 1685 O O . VAL A 1 218 ? 27.406 -24 5.742 1 91.44 218 VAL A O 1
ATOM 1688 N N . THR A 1 219 ? 25.75 -22.547 5.672 1 89.44 219 THR A N 1
ATOM 1689 C CA . THR A 1 219 ? 24.734 -23.562 5.914 1 89.44 219 THR A CA 1
ATOM 1690 C C . THR A 1 219 ? 24.406 -24.328 4.637 1 89.44 219 THR A C 1
ATOM 1692 O O . THR A 1 219 ? 24 -25.484 4.688 1 89.44 219 THR A O 1
ATOM 1695 N N . LEU A 1 220 ? 24.562 -23.641 3.504 1 88.56 220 LEU A N 1
ATOM 1696 C CA . LEU A 1 220 ? 24.219 -24.266 2.232 1 88.56 220 LEU A CA 1
ATOM 1697 C C . LEU A 1 220 ? 25.438 -24.375 1.324 1 88.56 220 LEU A C 1
ATOM 1699 O O . LEU A 1 220 ? 25.641 -23.547 0.442 1 88.56 220 LEU A O 1
ATOM 1703 N N . PRO A 1 221 ? 26.031 -25.469 1.431 1 86.56 221 PRO A N 1
ATOM 1704 C CA . PRO A 1 221 ? 27.281 -25.625 0.667 1 86.56 221 PRO A CA 1
ATOM 1705 C C . PRO A 1 221 ? 27.031 -25.672 -0.841 1 86.56 221 PRO A C 1
ATOM 1707 O O . PRO A 1 221 ? 27.906 -25.281 -1.619 1 86.56 221 PRO A O 1
ATOM 1710 N N . ARG A 1 222 ? 25.922 -26.078 -1.186 1 83.81 222 ARG A N 1
ATOM 1711 C CA . ARG A 1 222 ? 25.578 -26.172 -2.602 1 83.81 222 ARG A CA 1
ATOM 1712 C C . ARG A 1 222 ? 25.672 -24.797 -3.271 1 83.81 222 ARG A C 1
ATOM 1714 O O . ARG A 1 222 ? 26 -24.703 -4.457 1 83.81 222 ARG A O 1
ATOM 1721 N N . PHE A 1 223 ? 25.453 -23.828 -2.514 1 88.81 223 PHE A N 1
ATOM 1722 C CA . PHE A 1 223 ? 25.375 -22.484 -3.064 1 88.81 223 PHE A CA 1
ATOM 1723 C C . PHE A 1 223 ? 26.5 -21.609 -2.506 1 88.81 223 PHE A C 1
ATOM 1725 O O . PHE A 1 223 ? 26.484 -20.391 -2.678 1 88.81 223 PHE A O 1
ATOM 1732 N N . ARG A 1 224 ? 27.422 -22.172 -1.904 1 89.62 224 ARG A N 1
ATOM 1733 C CA . ARG A 1 224 ? 28.406 -21.438 -1.121 1 89.62 224 ARG A CA 1
ATOM 1734 C C . ARG A 1 224 ? 29.188 -20.469 -1.995 1 89.62 224 ARG A C 1
ATOM 1736 O O . ARG A 1 224 ? 29.344 -19.297 -1.644 1 89.62 224 ARG A O 1
ATOM 1743 N N . THR A 1 225 ? 29.672 -20.906 -3.086 1 86.06 225 THR A N 1
ATOM 1744 C CA . THR A 1 225 ? 30.5 -20.062 -3.939 1 86.06 225 THR A CA 1
ATOM 1745 C C . THR A 1 225 ? 29.719 -18.844 -4.406 1 86.06 225 THR A C 1
ATOM 1747 O O . THR A 1 225 ? 30.203 -17.703 -4.324 1 86.06 225 THR A O 1
ATOM 1750 N N . ALA A 1 226 ? 28.578 -19.062 -4.879 1 85.88 226 ALA A N 1
ATOM 1751 C CA . ALA A 1 226 ? 27.75 -17.969 -5.359 1 85.88 226 ALA A CA 1
ATOM 1752 C C . ALA A 1 226 ? 27.422 -17 -4.23 1 85.88 226 ALA A C 1
ATOM 1754 O O . ALA A 1 226 ? 27.453 -15.773 -4.426 1 85.88 226 ALA A O 1
ATOM 1755 N N . LEU A 1 227 ? 27.172 -17.5 -3.094 1 90.75 227 LEU A N 1
ATOM 1756 C CA . LEU A 1 227 ? 26.781 -16.672 -1.953 1 90.75 227 LEU A CA 1
ATOM 1757 C C . LEU A 1 227 ? 27.984 -15.906 -1.412 1 90.75 227 LEU A C 1
ATOM 1759 O O . LEU A 1 227 ? 27.844 -14.766 -0.972 1 90.75 227 LEU A O 1
ATOM 1763 N N . LEU A 1 228 ? 29.094 -16.516 -1.423 1 91.12 228 LEU A N 1
ATOM 1764 C CA . LEU A 1 228 ? 30.297 -15.82 -0.984 1 91.12 228 LEU A CA 1
ATOM 1765 C C . LEU A 1 228 ? 30.641 -14.695 -1.945 1 91.12 228 LEU A C 1
ATOM 1767 O O . LEU A 1 228 ? 31.062 -13.617 -1.517 1 91.12 228 LEU A O 1
ATOM 1771 N N . PHE A 1 229 ? 30.469 -14.945 -3.154 1 87.75 229 PHE A N 1
ATOM 1772 C CA . PHE A 1 229 ? 30.703 -13.898 -4.141 1 87.75 229 PHE A CA 1
ATOM 1773 C C . PHE A 1 229 ? 29.734 -12.742 -3.943 1 87.75 229 PHE A C 1
ATOM 1775 O O . PHE A 1 229 ? 30.125 -11.578 -4.047 1 87.75 229 PHE A O 1
ATOM 1782 N N . ALA A 1 230 ? 28.516 -13.07 -3.758 1 89.06 230 ALA A N 1
ATOM 1783 C CA . ALA A 1 230 ? 27.516 -12.039 -3.48 1 89.06 230 ALA A CA 1
ATOM 1784 C C . ALA A 1 230 ? 27.875 -11.25 -2.223 1 89.06 230 ALA A C 1
ATOM 1786 O O . ALA A 1 230 ? 27.688 -10.031 -2.168 1 89.06 230 ALA A O 1
ATOM 1787 N N . SER A 1 231 ? 28.406 -11.969 -1.263 1 93.62 231 SER A N 1
ATOM 1788 C CA . SER A 1 231 ? 28.812 -11.312 -0.025 1 93.62 231 SER A CA 1
ATOM 1789 C C . SER A 1 231 ? 29.984 -10.367 -0.264 1 93.62 231 SER A C 1
ATOM 1791 O O . SER A 1 231 ? 30.047 -9.289 0.327 1 93.62 231 SER A O 1
ATOM 1793 N N . LEU A 1 232 ? 30.875 -10.773 -1.072 1 92.81 232 LEU A N 1
ATOM 1794 C CA . LEU A 1 232 ? 32.031 -9.938 -1.386 1 92.81 232 LEU A CA 1
ATOM 1795 C C . LEU A 1 232 ? 31.594 -8.625 -2.037 1 92.81 232 LEU A C 1
ATOM 1797 O O . LEU A 1 232 ? 32.125 -7.562 -1.708 1 92.81 232 LEU A O 1
ATOM 1801 N N . HIS A 1 233 ? 30.703 -8.75 -2.953 1 91.31 233 HIS A N 1
ATOM 1802 C CA . HIS A 1 233 ? 30.156 -7.555 -3.586 1 91.31 233 HIS A CA 1
ATOM 1803 C C . HIS A 1 233 ? 29.562 -6.605 -2.551 1 91.31 233 HIS A C 1
ATOM 1805 O O . HIS A 1 233 ? 29.797 -5.398 -2.602 1 91.31 233 HIS A O 1
ATOM 1811 N N . GLN A 1 234 ? 28.844 -7.129 -1.613 1 93.62 234 GLN A N 1
ATOM 1812 C CA . GLN A 1 234 ? 28.219 -6.316 -0.579 1 93.62 234 GLN A CA 1
ATOM 1813 C C . GLN A 1 234 ? 29.266 -5.723 0.363 1 93.62 234 GLN A C 1
ATOM 1815 O O . GLN A 1 234 ? 29.109 -4.594 0.833 1 93.62 234 GLN A O 1
ATOM 1820 N N . ILE A 1 235 ? 30.281 -6.492 0.624 1 96.62 235 ILE A N 1
ATOM 1821 C CA . ILE A 1 235 ? 31.344 -6.035 1.522 1 96.62 235 ILE A CA 1
ATOM 1822 C C . ILE A 1 235 ? 32.094 -4.859 0.891 1 96.62 235 ILE A C 1
ATOM 1824 O O . ILE A 1 235 ? 32.406 -3.879 1.57 1 96.62 235 ILE A O 1
ATOM 1828 N N . ILE A 1 236 ? 32.344 -4.934 -0.385 1 96 236 ILE A N 1
ATOM 1829 C CA . ILE A 1 236 ? 33 -3.844 -1.078 1 96 236 ILE A CA 1
ATOM 1830 C C . ILE A 1 236 ? 32.156 -2.574 -0.984 1 96 236 ILE A C 1
ATOM 1832 O O . ILE A 1 236 ? 32.688 -1.497 -0.68 1 96 236 ILE A O 1
ATOM 1836 N N . GLY A 1 237 ? 30.875 -2.695 -1.292 1 95.56 237 GLY A N 1
ATOM 1837 C CA . GLY A 1 237 ? 30 -1.551 -1.127 1 95.56 237 GLY A CA 1
ATOM 1838 C C . GLY A 1 237 ? 30.016 -0.988 0.281 1 95.56 237 GLY A C 1
ATOM 1839 O O . GLY A 1 237 ? 30.031 0.23 0.468 1 95.56 237 GLY A O 1
ATOM 1840 N N . TRP A 1 238 ? 29.984 -1.917 1.264 1 96.88 238 TRP A N 1
ATOM 1841 C CA . TRP A 1 238 ? 30.031 -1.536 2.672 1 96.88 238 TRP A CA 1
ATOM 1842 C C . TRP A 1 238 ? 31.312 -0.749 2.969 1 96.88 238 TRP A C 1
ATOM 1844 O O . TRP A 1 238 ? 31.266 0.281 3.646 1 96.88 238 TRP A O 1
ATOM 1854 N N . LEU A 1 239 ? 32.438 -1.135 2.418 1 97.25 239 LEU A N 1
ATOM 1855 C CA . LEU A 1 239 ? 33.719 -0.517 2.66 1 97.25 239 LEU A CA 1
ATOM 1856 C C . LEU A 1 239 ? 33.812 0.854 1.997 1 97.25 239 LEU A C 1
ATOM 1858 O O . LEU A 1 239 ? 34.5 1.753 2.502 1 97.25 239 LEU A O 1
ATOM 1862 N N . ILE A 1 240 ? 33.125 1.04 0.894 1 97.19 240 ILE A N 1
ATOM 1863 C CA . ILE A 1 240 ? 33.156 2.322 0.2 1 97.19 240 ILE A CA 1
ATOM 1864 C C . ILE A 1 240 ? 32.406 3.365 1.036 1 97.19 240 ILE A C 1
ATOM 1866 O O . ILE A 1 240 ? 32.812 4.523 1.107 1 97.19 240 ILE A O 1
ATOM 1870 N N . TYR A 1 241 ? 31.328 2.973 1.711 1 97.06 241 TYR A N 1
ATOM 1871 C CA . TYR A 1 241 ? 30.531 3.908 2.498 1 97.06 241 TYR A CA 1
ATOM 1872 C C . TYR A 1 241 ? 31.125 4.086 3.893 1 97.06 241 TYR A C 1
ATOM 1874 O O . TYR A 1 241 ? 30.844 5.07 4.574 1 97.06 241 TYR A O 1
ATOM 1882 N N . PHE A 1 242 ? 31.984 3.176 4.352 1 96.5 242 PHE A N 1
ATOM 1883 C CA . PHE A 1 242 ? 32.5 3.137 5.715 1 96.5 242 PHE A CA 1
ATOM 1884 C C . PHE A 1 242 ? 33.25 4.41 6.043 1 96.5 242 PHE A C 1
ATOM 1886 O O . PHE A 1 242 ? 33.094 4.996 7.113 1 96.5 242 PHE A O 1
ATOM 1893 N N . PRO A 1 243 ? 34.031 5.02 5.133 1 95.38 243 PRO A N 1
ATOM 1894 C CA . PRO A 1 243 ? 34.812 6.219 5.441 1 95.38 243 PRO A CA 1
ATOM 1895 C C . PRO A 1 243 ? 33.938 7.449 5.68 1 95.38 243 PRO A C 1
ATOM 1897 O O . PRO A 1 243 ? 34.406 8.453 6.207 1 95.38 243 PRO A O 1
ATOM 1900 N N . LEU A 1 244 ? 32.656 7.391 5.281 1 94.44 244 LEU A N 1
ATOM 1901 C CA . LEU A 1 244 ? 31.75 8.516 5.492 1 94.44 244 LEU A CA 1
ATOM 1902 C C . LEU A 1 244 ? 31.594 8.812 6.977 1 94.44 244 LEU A C 1
ATOM 1904 O O . LEU A 1 244 ? 31.156 9.906 7.352 1 94.44 244 LEU A O 1
ATOM 1908 N N . LEU A 1 245 ? 31.938 7.863 7.816 1 90.88 245 LEU A N 1
ATOM 1909 C CA . LEU A 1 245 ? 31.844 8.039 9.266 1 90.88 245 LEU A CA 1
ATOM 1910 C C . LEU A 1 245 ? 32.906 9 9.758 1 90.88 245 LEU A C 1
ATOM 1912 O O . LEU A 1 245 ? 32.781 9.578 10.844 1 90.88 245 LEU A O 1
ATOM 1916 N N . PHE A 1 246 ? 33.938 9.281 8.844 1 89.81 246 PHE A N 1
ATOM 1917 C CA . PHE A 1 246 ? 35.094 9.992 9.367 1 89.81 246 PHE A CA 1
ATOM 1918 C C . PHE A 1 246 ? 35.406 11.219 8.516 1 89.81 246 PHE A C 1
ATOM 1920 O O . PHE A 1 246 ? 36.094 12.133 8.961 1 89.81 246 PHE A O 1
ATOM 1927 N N . VAL A 1 247 ? 34.969 11.203 7.352 1 88.25 247 VAL A N 1
ATOM 1928 C CA . VAL A 1 247 ? 35.344 12.258 6.418 1 88.25 247 VAL A CA 1
ATOM 1929 C C . VAL A 1 247 ? 34.656 13.57 6.82 1 88.25 247 VAL A C 1
ATOM 1931 O O . VAL A 1 247 ? 33.531 13.578 7.27 1 88.25 247 VAL A O 1
ATOM 1934 N N . ARG A 1 248 ? 35.406 14.648 6.594 1 84.38 248 ARG A N 1
ATOM 1935 C CA . ARG A 1 248 ? 34.938 15.969 6.988 1 84.38 248 ARG A CA 1
ATOM 1936 C C . ARG A 1 248 ? 34.688 16.844 5.77 1 84.38 248 ARG A C 1
ATOM 1938 O O . ARG A 1 248 ? 33.875 17.766 5.824 1 84.38 248 ARG A O 1
ATOM 1945 N N . SER A 1 249 ? 35.344 16.547 4.688 1 87.88 249 SER A N 1
ATOM 1946 C CA . SER A 1 249 ? 35.219 17.359 3.477 1 87.88 249 SER A CA 1
ATOM 1947 C C . SER A 1 249 ? 33.906 17.047 2.752 1 87.88 249 SER A C 1
ATOM 1949 O O . SER A 1 249 ? 33.562 15.883 2.543 1 87.88 249 SER A O 1
ATOM 1951 N N . LYS A 1 250 ? 33.219 18.125 2.41 1 87.06 250 LYS A N 1
ATOM 1952 C CA . LYS A 1 250 ? 31.969 17.984 1.649 1 87.06 250 LYS A CA 1
ATOM 1953 C C . LYS A 1 250 ? 32.219 17.25 0.335 1 87.06 250 LYS A C 1
ATOM 1955 O O . LYS A 1 250 ? 31.406 16.391 -0.054 1 87.06 250 LYS A O 1
ATOM 1960 N N . THR A 1 251 ? 33.25 17.625 -0.283 1 91.38 251 THR A N 1
ATOM 1961 C CA . THR A 1 251 ? 33.562 17 -1.564 1 91.38 251 THR A CA 1
ATOM 1962 C C . THR A 1 251 ? 33.812 15.5 -1.395 1 91.38 251 THR A C 1
ATOM 1964 O O . THR A 1 251 ? 33.375 14.695 -2.215 1 91.38 251 THR A O 1
ATOM 1967 N N . ALA A 1 252 ? 34.5 15.172 -0.336 1 93 252 ALA A N 1
ATOM 1968 C CA . ALA A 1 252 ? 34.781 13.758 -0.079 1 93 252 ALA A CA 1
ATOM 1969 C C . ALA A 1 252 ? 33.5 12.977 0.179 1 93 252 ALA A C 1
ATOM 1971 O O . ALA A 1 252 ? 33.375 11.836 -0.258 1 93 252 ALA A O 1
ATOM 1972 N N . VAL A 1 253 ? 32.594 13.625 0.895 1 93.56 253 VAL A N 1
ATOM 1973 C CA . VAL A 1 253 ? 31.328 12.984 1.188 1 93.56 253 VAL A CA 1
ATOM 1974 C C . VAL A 1 253 ? 30.578 12.703 -0.112 1 93.56 253 VAL A C 1
ATOM 1976 O O . VAL A 1 253 ? 30.109 11.586 -0.335 1 93.56 253 VAL A O 1
ATOM 1979 N N . ILE A 1 254 ? 30.516 13.648 -0.983 1 94.75 254 ILE A N 1
ATOM 1980 C CA . ILE A 1 254 ? 29.781 13.539 -2.24 1 94.75 254 ILE A CA 1
ATOM 1981 C C . ILE A 1 254 ? 30.438 12.492 -3.133 1 94.75 254 ILE A C 1
ATOM 1983 O O . ILE A 1 254 ? 29.75 11.664 -3.742 1 94.75 254 ILE A O 1
ATOM 1987 N N . VAL A 1 255 ? 31.75 12.508 -3.162 1 95.81 255 VAL A N 1
ATOM 1988 C CA . VAL A 1 255 ? 32.469 11.578 -4.02 1 95.81 255 VAL A CA 1
ATOM 1989 C C . VAL A 1 255 ? 32.281 10.148 -3.527 1 95.81 255 VAL A C 1
ATOM 1991 O O . VAL A 1 255 ? 31.969 9.25 -4.316 1 95.81 255 VAL A O 1
ATOM 1994 N N . LEU A 1 256 ? 32.406 9.93 -2.213 1 95.81 256 LEU A N 1
ATOM 1995 C CA . LEU A 1 256 ? 32.281 8.594 -1.651 1 95.81 256 LEU A CA 1
ATOM 1996 C C . LEU A 1 256 ? 30.859 8.07 -1.827 1 95.81 256 LEU A C 1
ATOM 1998 O O . LEU A 1 256 ? 30.656 6.914 -2.197 1 95.81 256 LEU A O 1
ATOM 2002 N N . ALA A 1 257 ? 29.891 8.93 -1.54 1 96.5 257 ALA A N 1
ATOM 2003 C CA . ALA A 1 257 ? 28.5 8.531 -1.723 1 96.5 257 ALA A CA 1
ATOM 2004 C C . ALA A 1 257 ? 28.203 8.211 -3.186 1 96.5 257 ALA A C 1
ATOM 2006 O O . ALA A 1 257 ? 27.516 7.23 -3.486 1 96.5 257 ALA A O 1
ATOM 2007 N N . SER A 1 258 ? 28.766 9 -4.109 1 97.38 258 SER A N 1
ATOM 2008 C CA . SER A 1 258 ? 28.562 8.773 -5.539 1 97.38 258 SER A CA 1
ATOM 2009 C C . SER A 1 258 ? 29.25 7.488 -5.996 1 97.38 258 SER A C 1
ATOM 2011 O O . SER A 1 258 ? 28.703 6.742 -6.809 1 97.38 258 SER A O 1
ATOM 2013 N N . LEU A 1 259 ? 30.406 7.238 -5.438 1 97 259 LEU A N 1
ATOM 2014 C CA . LEU A 1 259 ? 31.125 6.02 -5.773 1 97 259 LEU A CA 1
ATOM 2015 C C . LEU A 1 259 ? 30.391 4.785 -5.277 1 97 259 LEU A C 1
ATOM 2017 O O . LEU A 1 259 ? 30.359 3.756 -5.957 1 97 259 LEU A O 1
ATOM 2021 N N . GLY A 1 260 ? 29.891 4.926 -4.059 1 97.19 260 GLY A N 1
ATOM 2022 C CA . GLY A 1 260 ? 29.094 3.826 -3.543 1 97.19 260 GLY A CA 1
ATOM 2023 C C . GLY A 1 260 ? 27.875 3.518 -4.402 1 97.19 260 GLY A C 1
ATOM 2024 O O . GLY A 1 260 ? 27.594 2.352 -4.688 1 97.19 260 GLY A O 1
ATOM 2025 N N . MET A 1 261 ? 27.188 4.523 -4.824 1 96.88 261 MET A N 1
ATOM 2026 C CA . MET A 1 261 ? 26.031 4.363 -5.711 1 96.88 261 MET A CA 1
ATOM 2027 C C . MET A 1 261 ? 26.453 3.742 -7.039 1 96.88 261 MET A C 1
ATOM 2029 O O . MET A 1 261 ? 25.828 2.805 -7.52 1 96.88 261 MET A O 1
ATOM 2033 N N . ALA A 1 262 ? 27.531 4.227 -7.621 1 96.38 262 ALA A N 1
ATOM 2034 C CA . ALA A 1 262 ? 28.062 3.715 -8.891 1 96.38 262 ALA A CA 1
ATOM 2035 C C . ALA A 1 262 ? 28.438 2.242 -8.773 1 96.38 262 ALA A C 1
ATOM 2037 O O . ALA A 1 262 ? 28.156 1.449 -9.672 1 96.38 262 ALA A O 1
ATOM 2038 N N . TRP A 1 263 ? 29.016 1.938 -7.684 1 95.69 263 TRP A N 1
ATOM 2039 C CA . TRP A 1 263 ? 29.406 0.547 -7.457 1 95.69 263 TRP A CA 1
ATOM 2040 C C . TRP A 1 263 ? 28.172 -0.358 -7.426 1 95.69 263 TRP A C 1
ATOM 2042 O O . TRP A 1 263 ? 28.156 -1.409 -8.07 1 95.69 263 TRP A O 1
ATOM 2052 N N . ASP A 1 264 ? 27.172 0.041 -6.703 1 94.19 264 ASP A N 1
ATOM 2053 C CA . ASP A 1 264 ? 25.969 -0.771 -6.559 1 94.19 264 ASP A CA 1
ATOM 2054 C C . ASP A 1 264 ? 25.266 -0.964 -7.906 1 94.19 264 ASP A C 1
ATOM 2056 O O . ASP A 1 264 ? 24.672 -2.018 -8.156 1 94.19 264 ASP A O 1
ATOM 2060 N N . ILE A 1 265 ? 25.359 -0.002 -8.766 1 93.94 265 ILE A N 1
ATOM 2061 C CA . ILE A 1 265 ? 24.688 -0.067 -10.055 1 93.94 265 ILE A CA 1
ATOM 2062 C C . ILE A 1 265 ? 25.562 -0.823 -11.055 1 93.94 265 ILE A C 1
ATOM 2064 O O . ILE A 1 265 ? 25.109 -1.793 -11.672 1 93.94 265 ILE A O 1
ATOM 2068 N N . LEU A 1 266 ? 26.844 -0.533 -11.141 1 92.44 266 LEU A N 1
ATOM 2069 C CA . LEU A 1 266 ? 27.734 -1.007 -12.203 1 92.44 266 LEU A CA 1
ATOM 2070 C C . LEU A 1 266 ? 28.234 -2.416 -11.906 1 92.44 266 LEU A C 1
ATOM 2072 O O . LEU A 1 266 ? 28.469 -3.201 -12.828 1 92.44 266 LEU A O 1
ATOM 2076 N N . ALA A 1 267 ? 28.422 -2.711 -10.641 1 89.69 267 ALA A N 1
ATOM 2077 C CA . ALA A 1 267 ? 28.938 -4.031 -10.289 1 89.69 267 ALA A CA 1
ATOM 2078 C C . ALA A 1 267 ? 28.016 -5.137 -10.797 1 89.69 267 ALA A C 1
ATOM 2080 O O . ALA A 1 267 ? 28.484 -6.203 -11.203 1 89.69 267 ALA A O 1
ATOM 2081 N N . ARG A 1 268 ? 26.797 -4.914 -10.789 1 87.38 268 ARG A N 1
ATOM 2082 C CA . ARG A 1 268 ? 25.844 -5.91 -11.273 1 87.38 268 ARG A CA 1
ATOM 2083 C C . ARG A 1 268 ? 26.031 -6.168 -12.758 1 87.38 268 ARG A C 1
ATOM 2085 O O . ARG A 1 268 ? 25.938 -7.312 -13.211 1 87.38 268 ARG A O 1
ATOM 2092 N N . TYR A 1 269 ? 26.312 -5.152 -13.492 1 89.5 269 TYR A N 1
ATOM 2093 C CA . TYR A 1 269 ? 26.531 -5.289 -14.922 1 89.5 269 TYR A CA 1
ATOM 2094 C C . TYR A 1 269 ? 27.859 -5.988 -15.203 1 89.5 269 TYR A C 1
ATOM 2096 O O . TYR A 1 269 ? 27.969 -6.785 -16.141 1 89.5 269 TYR A O 1
ATOM 2104 N N . LEU A 1 270 ? 28.797 -5.742 -14.367 1 84.06 270 LEU A N 1
ATOM 2105 C CA . LEU A 1 270 ? 30.109 -6.363 -14.523 1 84.06 270 LEU A CA 1
ATOM 2106 C C . LEU A 1 270 ? 30.047 -7.863 -14.258 1 84.06 270 LEU A C 1
ATOM 2108 O O . LEU A 1 270 ? 30.688 -8.648 -14.961 1 84.06 270 LEU A O 1
ATOM 2112 N N . ILE A 1 271 ? 29.312 -8.211 -13.297 1 77.44 271 ILE A N 1
ATOM 2113 C CA . ILE A 1 271 ? 29.125 -9.625 -12.977 1 77.44 271 ILE A CA 1
ATOM 2114 C C . ILE A 1 271 ? 28.422 -10.336 -14.141 1 77.44 271 ILE A C 1
ATOM 2116 O O . ILE A 1 271 ? 28.828 -11.438 -14.523 1 77.44 271 ILE A O 1
ATOM 2120 N N . GLY A 1 272 ? 27.453 -9.664 -14.656 1 74.62 272 GLY A N 1
ATOM 2121 C CA . GLY A 1 272 ? 26.781 -10.227 -15.812 1 74.62 272 GLY A CA 1
ATOM 2122 C C . GLY A 1 272 ? 27.703 -10.391 -17.016 1 74.62 272 GLY A C 1
ATOM 2123 O O . GLY A 1 272 ? 27.688 -11.43 -17.672 1 74.62 272 GLY A O 1
ATOM 2124 N N . LEU A 1 273 ? 28.531 -9.453 -17.203 1 73.19 273 LEU A N 1
ATOM 2125 C CA . LEU A 1 273 ? 29.469 -9.477 -18.312 1 73.19 273 LEU A CA 1
ATOM 2126 C C . LEU A 1 273 ? 30.484 -10.594 -18.125 1 73.19 273 LEU A C 1
ATOM 2128 O O . LEU A 1 273 ? 30.828 -11.297 -19.094 1 73.19 273 LEU A O 1
ATOM 2132 N N . ASN A 1 274 ? 30.844 -10.773 -16.953 1 69.75 274 ASN A N 1
ATOM 2133 C CA . ASN A 1 274 ? 31.828 -11.812 -16.656 1 69.75 274 ASN A CA 1
ATOM 2134 C C . ASN A 1 274 ? 31.25 -13.203 -16.875 1 69.75 274 ASN A C 1
ATOM 2136 O O . ASN A 1 274 ? 31.938 -14.102 -17.359 1 69.75 274 ASN A O 1
ATOM 2140 N N . LYS A 1 275 ? 30.031 -13.289 -16.516 1 69.31 275 LYS A N 1
ATOM 2141 C CA . LYS A 1 275 ? 29.375 -14.578 -16.719 1 69.31 275 LYS A CA 1
ATOM 2142 C C . LYS A 1 275 ? 29.25 -14.906 -18.203 1 69.31 275 LYS A C 1
ATOM 2144 O O . LYS A 1 275 ? 29.469 -16.047 -18.609 1 69.31 275 LYS A O 1
ATOM 2149 N N . VAL A 1 276 ? 28.969 -13.898 -18.938 1 67 276 VAL A N 1
ATOM 2150 C CA . VAL A 1 276 ? 28.812 -14.078 -20.375 1 67 276 VAL A CA 1
ATOM 2151 C C . VAL A 1 276 ? 30.172 -14.383 -21 1 67 276 VAL A C 1
ATOM 2153 O O . VAL A 1 276 ? 30.297 -15.297 -21.828 1 67 276 VAL A O 1
ATOM 2156 N N . LEU A 1 277 ? 31.109 -13.672 -20.547 1 65.5 277 LEU A N 1
ATOM 2157 C CA . LEU A 1 277 ? 32.469 -13.867 -21.078 1 65.5 277 LEU A CA 1
ATOM 2158 C C . LEU A 1 277 ? 33 -15.234 -20.656 1 65.5 277 LEU A C 1
ATOM 2160 O O . LEU A 1 277 ? 33.719 -15.891 -21.438 1 65.5 277 LEU A O 1
ATOM 2164 N N . GLY A 1 278 ? 32.719 -15.523 -19.484 1 62.41 278 GLY A N 1
ATOM 2165 C CA . GLY A 1 278 ? 33.125 -16.828 -19 1 62.41 278 GLY A CA 1
ATOM 2166 C C . GLY A 1 278 ? 32.531 -17.984 -19.797 1 62.41 278 GLY A C 1
ATOM 2167 O O . GLY A 1 278 ? 33.219 -18.953 -20.125 1 62.41 278 GLY A O 1
ATOM 2168 N N . LYS A 1 279 ? 31.266 -17.781 -20.078 1 62.28 279 LYS A N 1
ATOM 2169 C CA . LYS A 1 279 ? 30.594 -18.797 -20.891 1 62.28 279 LYS A CA 1
ATOM 2170 C C . LYS A 1 279 ? 31.219 -18.875 -22.281 1 62.28 279 LYS A C 1
ATOM 2172 O O . LYS A 1 279 ? 31.406 -19.969 -22.828 1 62.28 279 LYS A O 1
ATOM 2177 N N . GLN A 1 280 ? 31.5 -17.734 -22.812 1 62.09 280 GLN A N 1
ATOM 2178 C CA . GLN A 1 280 ? 32.094 -17.672 -24.141 1 62.09 280 GLN A CA 1
ATOM 2179 C C . GLN A 1 280 ? 33.469 -18.312 -24.141 1 62.09 280 GLN A C 1
ATOM 2181 O O . GLN A 1 280 ? 33.844 -19.016 -25.094 1 62.09 280 GLN A O 1
ATOM 2186 N N . ARG A 1 281 ? 34.188 -18.094 -23.078 1 60.12 281 ARG A N 1
ATOM 2187 C CA . ARG A 1 281 ? 35.5 -18.672 -22.969 1 60.12 281 ARG A CA 1
ATOM 2188 C C . ARG A 1 281 ? 35.438 -20.188 -22.859 1 60.12 281 ARG A C 1
ATOM 2190 O O . ARG A 1 281 ? 36.25 -20.891 -23.469 1 60.12 281 ARG A O 1
ATOM 2197 N N . LYS A 1 282 ? 34.5 -20.578 -22.125 1 60.41 282 LYS A N 1
ATOM 2198 C CA . LYS A 1 282 ? 34.344 -22.016 -21.969 1 60.41 282 LYS A CA 1
ATOM 2199 C C . LYS A 1 282 ? 33.969 -22.672 -23.297 1 60.41 282 LYS A C 1
ATOM 2201 O O . LYS A 1 282 ? 34.438 -23.766 -23.609 1 60.41 282 LYS A O 1
ATOM 2206 N N . LEU A 1 283 ? 33.062 -22 -23.938 1 59.94 283 LEU A N 1
ATOM 2207 C CA . LEU A 1 283 ? 32.688 -22.484 -25.25 1 59.94 283 LEU A CA 1
ATOM 2208 C C . LEU A 1 283 ? 33.875 -22.484 -26.203 1 59.94 283 LEU A C 1
ATOM 2210 O O . LEU A 1 283 ? 34.062 -23.438 -26.969 1 59.94 283 LEU A O 1
ATOM 2214 N N . ALA A 1 284 ? 34.656 -21.469 -26.125 1 63.75 284 ALA A N 1
ATOM 2215 C CA . ALA A 1 284 ? 35.844 -21.391 -26.969 1 63.75 284 ALA A CA 1
ATOM 2216 C C . ALA A 1 284 ? 36.844 -22.484 -26.625 1 63.75 284 ALA A C 1
ATOM 2218 O O . ALA A 1 284 ? 37.438 -23.094 -27.516 1 63.75 284 ALA A O 1
ATOM 2219 N N . ASP A 1 285 ? 37 -22.734 -25.359 1 61.75 285 ASP A N 1
ATOM 2220 C CA . ASP A 1 285 ? 37.906 -23.781 -24.891 1 61.75 285 ASP A CA 1
ATOM 2221 C C . ASP A 1 285 ? 37.406 -25.172 -25.328 1 61.75 285 ASP A C 1
ATOM 2223 O O . ASP A 1 285 ? 38.188 -26.031 -25.703 1 61.75 285 ASP A O 1
ATOM 2227 N N . ALA A 1 286 ? 36.062 -25.297 -25.234 1 59.59 286 ALA A N 1
ATOM 2228 C CA . ALA A 1 286 ? 35.469 -26.547 -25.688 1 59.59 286 ALA A CA 1
ATOM 2229 C C . ALA A 1 286 ? 35.688 -26.766 -27.172 1 59.59 286 ALA A C 1
ATOM 2231 O O . ALA A 1 286 ? 35.969 -27.891 -27.609 1 59.59 286 ALA A O 1
ATOM 2232 N N . GLU A 1 287 ? 35.562 -25.781 -27.906 1 62.09 287 GLU A N 1
ATOM 2233 C CA . GLU A 1 287 ? 35.781 -25.844 -29.344 1 62.09 287 GLU A CA 1
ATOM 2234 C C . GLU A 1 287 ? 37.25 -26.156 -29.656 1 62.09 287 GLU A C 1
ATOM 2236 O O . GLU A 1 287 ? 37.531 -26.953 -30.547 1 62.09 287 GLU A O 1
ATOM 2241 N N . LYS A 1 288 ? 38.188 -25.578 -28.938 1 65.25 288 LYS A N 1
ATOM 2242 C CA . LYS A 1 288 ? 39.594 -25.859 -29.125 1 65.25 288 LYS A CA 1
ATOM 2243 C C . LYS A 1 288 ? 39.938 -27.312 -28.766 1 65.25 288 LYS A C 1
ATOM 2245 O O . LYS A 1 288 ? 40.719 -27.953 -29.453 1 65.25 288 LYS A O 1
ATOM 2250 N N . GLY A 1 289 ? 39.312 -27.672 -27.688 1 58.66 289 GLY A N 1
ATOM 2251 C CA . GLY A 1 289 ? 39.5 -29.047 -27.297 1 58.66 289 GLY A CA 1
ATOM 2252 C C . GLY A 1 289 ? 39.031 -30.047 -28.328 1 58.66 289 GLY A C 1
ATOM 2253 O O . GLY A 1 289 ? 39.688 -31.031 -28.625 1 58.66 289 GLY A O 1
ATOM 2254 N N . ALA A 1 290 ? 37.844 -29.781 -28.828 1 58.31 290 ALA A N 1
ATOM 2255 C CA . ALA A 1 290 ? 37.281 -30.625 -29.875 1 58.31 290 ALA A CA 1
ATOM 2256 C C . ALA A 1 290 ? 38.188 -30.656 -31.109 1 58.31 290 ALA A C 1
ATOM 2258 O O . ALA A 1 290 ? 38.406 -31.719 -31.703 1 58.31 290 ALA A O 1
ATOM 2259 N N . ALA A 1 291 ? 38.688 -29.5 -31.422 1 60.75 291 ALA A N 1
ATOM 2260 C CA . ALA A 1 291 ? 39.594 -29.391 -32.562 1 60.75 291 ALA A CA 1
ATOM 2261 C C . ALA A 1 291 ? 40.875 -30.203 -32.344 1 60.75 291 ALA A C 1
ATOM 2263 O O . ALA A 1 291 ? 41.344 -30.875 -33.25 1 60.75 291 ALA A O 1
ATOM 2264 N N . MET A 1 292 ? 41.375 -30.109 -31.141 1 61.25 292 MET A N 1
ATOM 2265 C CA . MET A 1 292 ? 42.562 -30.828 -30.781 1 61.25 292 MET A CA 1
ATOM 2266 C C . MET A 1 292 ? 42.344 -32.344 -30.812 1 61.25 292 MET A C 1
ATOM 2268 O O . MET A 1 292 ? 43.188 -33.094 -31.25 1 61.25 292 MET A O 1
ATOM 2272 N N . TYR A 1 293 ? 41.188 -32.719 -30.344 1 56.59 293 TYR A N 1
ATOM 2273 C CA . TYR A 1 293 ? 40.844 -34.156 -30.359 1 56.59 293 TYR A CA 1
ATOM 2274 C C . TYR A 1 293 ? 40.75 -34.688 -31.797 1 56.59 293 TYR A C 1
ATOM 2276 O O . TYR A 1 293 ? 41.219 -35.781 -32.062 1 56.59 293 TYR A O 1
ATOM 2284 N N . GLN A 1 294 ? 40.156 -33.906 -32.594 1 57.56 294 GLN A N 1
ATOM 2285 C CA . GLN A 1 294 ? 40.062 -34.281 -34 1 57.56 294 GLN A CA 1
ATOM 2286 C C . GLN A 1 294 ? 41.438 -34.406 -34.656 1 57.56 294 GLN A C 1
ATOM 2288 O O . GLN A 1 294 ? 41.656 -35.281 -35.5 1 57.56 294 GLN A O 1
ATOM 2293 N N . GLN A 1 295 ? 42.281 -33.531 -34.25 1 59.94 295 GLN A N 1
ATOM 2294 C CA . GLN A 1 295 ? 43.594 -33.531 -34.875 1 59.94 295 GLN A CA 1
ATOM 2295 C C . GLN A 1 295 ? 44.406 -34.75 -34.406 1 59.94 295 GLN A C 1
ATOM 2297 O O . GLN A 1 295 ? 45.219 -35.281 -35.188 1 59.94 295 GLN A O 1
ATOM 2302 N N . ASN A 1 296 ? 44.188 -35.125 -33.156 1 56.62 296 ASN A N 1
ATOM 2303 C CA . ASN A 1 296 ? 45 -36.219 -32.625 1 56.62 296 ASN A CA 1
ATOM 2304 C C . ASN A 1 296 ? 44.344 -37.562 -32.781 1 56.62 296 ASN A C 1
ATOM 2306 O O . ASN A 1 296 ? 44.906 -38.594 -32.406 1 56.62 296 ASN A O 1
ATOM 2310 N N . ALA A 1 297 ? 43 -37.594 -33.094 1 51.34 297 ALA A N 1
ATOM 2311 C CA . ALA A 1 297 ? 42.312 -38.875 -33.25 1 51.34 297 ALA A CA 1
ATOM 2312 C C . ALA A 1 297 ? 42.844 -39.625 -34.469 1 51.34 297 ALA A C 1
ATOM 2314 O O . ALA A 1 297 ? 43.188 -39.031 -35.5 1 51.34 297 ALA A O 1
ATOM 2315 N N . ASP A 1 298 ? 43.469 -40.844 -34.375 1 52.78 298 ASP A N 1
ATOM 2316 C CA . ASP A 1 298 ? 43.875 -41.75 -35.406 1 52.78 298 ASP A CA 1
ATOM 2317 C C . ASP A 1 298 ? 42.781 -41.938 -36.438 1 52.78 298 ASP A C 1
ATOM 2319 O O . ASP A 1 298 ? 41.625 -42.25 -36.094 1 52.78 298 ASP A O 1
ATOM 2323 N N . PRO A 1 299 ? 42.969 -41.531 -37.719 1 52.88 299 PRO A N 1
ATOM 2324 C CA . PRO A 1 299 ? 41.969 -41.625 -38.812 1 52.88 299 PRO A CA 1
ATOM 2325 C C . PRO A 1 299 ? 41.312 -43 -38.875 1 52.88 299 PRO A C 1
ATOM 2327 O O . PRO A 1 299 ? 40.219 -43.125 -39.406 1 52.88 299 PRO A O 1
ATOM 2330 N N . SER A 1 300 ? 42.031 -44.125 -38.625 1 53.16 300 SER A N 1
ATOM 2331 C CA . SER A 1 300 ? 41.5 -45.469 -38.781 1 53.16 300 SER A CA 1
ATOM 2332 C C . SER A 1 300 ? 40.375 -45.75 -37.781 1 53.16 300 SER A C 1
ATOM 2334 O O . SER A 1 300 ? 39.531 -46.625 -38 1 53.16 300 SER A O 1
ATOM 2336 N N . THR A 1 301 ? 40.375 -45.219 -36.656 1 47.84 301 THR A N 1
ATOM 2337 C CA . THR A 1 301 ? 39.375 -45.531 -35.625 1 47.84 301 THR A CA 1
ATOM 2338 C C . THR A 1 301 ? 38.219 -44.531 -35.656 1 47.84 301 THR A C 1
ATOM 2340 O O . THR A 1 301 ? 37.25 -44.656 -34.906 1 47.84 301 THR A O 1
ATOM 2343 N N . LEU A 1 302 ? 38.312 -43.406 -36.312 1 43.91 302 LEU A N 1
ATOM 2344 C CA . LEU A 1 302 ? 37.219 -42.438 -36.375 1 43.91 302 LEU A CA 1
ATOM 2345 C C . LEU A 1 302 ? 36.094 -42.938 -37.25 1 43.91 302 LEU A C 1
ATOM 2347 O O . LEU A 1 302 ? 36.281 -43.156 -38.469 1 43.91 302 LEU A O 1
ATOM 2351 N N . THR A 1 303 ? 35.281 -43.875 -36.781 1 42.75 303 THR A N 1
ATOM 2352 C CA . THR A 1 303 ? 34.094 -44.25 -37.562 1 42.75 303 THR A CA 1
ATOM 2353 C C . THR A 1 303 ? 33.281 -43 -37.906 1 42.75 303 THR A C 1
ATOM 2355 O O . THR A 1 303 ? 33.375 -41.969 -37.25 1 42.75 303 THR A O 1
ATOM 2358 N N . GLN A 1 304 ? 32.531 -42.844 -39.094 1 42.19 304 GLN A N 1
ATOM 2359 C CA . GLN A 1 304 ? 31.656 -41.844 -39.688 1 42.19 304 GLN A CA 1
ATOM 2360 C C . GLN A 1 304 ? 30.812 -41.156 -38.625 1 42.19 304 GLN A C 1
ATOM 2362 O O . GLN A 1 304 ? 30.453 -39.969 -38.812 1 42.19 304 GLN A O 1
ATOM 2367 N N . GLU A 1 305 ? 30.156 -41.844 -37.719 1 43.56 305 GLU A N 1
ATOM 2368 C CA . GLU A 1 305 ? 29.141 -41.344 -36.812 1 43.56 305 GLU A CA 1
ATOM 2369 C C . GLU A 1 305 ? 29.75 -40.375 -35.812 1 43.56 305 GLU A C 1
ATOM 2371 O O . GLU A 1 305 ? 29.047 -39.5 -35.25 1 43.56 305 GLU A O 1
ATOM 2376 N N . ASP A 1 306 ? 30.953 -40.562 -35.406 1 43.78 306 ASP A N 1
ATOM 2377 C CA . ASP A 1 306 ? 31.578 -39.781 -34.344 1 43.78 306 ASP A CA 1
ATOM 2378 C C . ASP A 1 306 ? 32.094 -38.438 -34.875 1 43.78 306 ASP A C 1
ATOM 2380 O O . ASP A 1 306 ? 32.625 -37.625 -34.094 1 43.78 306 ASP A O 1
ATOM 2384 N N . THR A 1 307 ? 32.094 -38.219 -36.219 1 41.72 307 THR A N 1
ATOM 2385 C CA . THR A 1 307 ? 32.812 -37.094 -36.844 1 41.72 307 THR A CA 1
ATOM 2386 C C . THR A 1 307 ? 31.938 -35.844 -36.875 1 41.72 307 THR A C 1
ATOM 2388 O O . THR A 1 307 ? 32.312 -34.844 -37.438 1 41.72 307 THR A O 1
ATOM 2391 N N . GLY A 1 308 ? 30.625 -35.875 -36.75 1 40.84 308 GLY A N 1
ATOM 2392 C CA . GLY A 1 308 ? 29.984 -34.594 -37 1 40.84 308 GLY A CA 1
ATOM 2393 C C . GLY A 1 308 ? 30.312 -33.562 -35.906 1 40.84 308 GLY A C 1
ATOM 2394 O O . GLY A 1 308 ? 30.578 -33.938 -34.781 1 40.84 308 GLY A O 1
ATOM 2395 N N . PRO A 1 309 ? 30.766 -32.344 -36.25 1 43.72 309 PRO A N 1
ATOM 2396 C CA . PRO A 1 309 ? 31.109 -31.25 -35.344 1 43.72 309 PRO A CA 1
ATOM 2397 C C . PRO A 1 309 ? 30.188 -31.188 -34.125 1 43.72 309 PRO A C 1
ATOM 2399 O O . PRO A 1 309 ? 30.641 -30.875 -33.031 1 43.72 309 PRO A O 1
ATOM 2402 N N . ASN A 1 310 ? 28.969 -31.391 -34.344 1 45.94 310 ASN A N 1
ATOM 2403 C CA . ASN A 1 310 ? 27.984 -31.266 -33.281 1 45.94 310 ASN A CA 1
ATOM 2404 C C . ASN A 1 310 ? 28.156 -32.375 -32.25 1 45.94 310 ASN A C 1
ATOM 2406 O O . ASN A 1 310 ? 27.859 -32.156 -31.062 1 45.94 310 ASN A O 1
ATOM 2410 N N . VAL A 1 311 ? 28.672 -33.562 -32.656 1 46.41 311 VAL A N 1
ATOM 2411 C CA . VAL A 1 311 ? 28.75 -34.688 -31.734 1 46.41 311 VAL A CA 1
ATOM 2412 C C . VAL A 1 311 ? 29.938 -34.5 -30.797 1 46.41 311 VAL A C 1
ATOM 2414 O O . VAL A 1 311 ? 29.844 -34.781 -29.594 1 46.41 311 VAL A O 1
ATOM 2417 N N . VAL A 1 312 ? 31.062 -34 -31.234 1 44.72 312 VAL A N 1
ATOM 2418 C CA . VAL A 1 312 ? 32.219 -33.781 -30.391 1 44.72 312 VAL A CA 1
ATOM 2419 C C . VAL A 1 312 ? 31.938 -32.688 -29.375 1 44.72 312 VAL A C 1
ATOM 2421 O O . VAL A 1 312 ? 32.281 -32.781 -28.203 1 44.72 312 VAL A O 1
ATOM 2424 N N . VAL A 1 313 ? 31.328 -31.562 -29.844 1 45.88 313 VAL A N 1
ATOM 2425 C CA . VAL A 1 313 ? 30.938 -30.484 -28.938 1 45.88 313 VAL A CA 1
ATOM 2426 C C . VAL A 1 313 ? 30 -31.031 -27.859 1 45.88 313 VAL A C 1
ATOM 2428 O O . VAL A 1 313 ? 30.125 -30.703 -26.688 1 45.88 313 VAL A O 1
ATOM 2431 N N . GLN A 1 314 ? 29.062 -31.812 -28.266 1 45.66 314 GLN A N 1
ATOM 2432 C CA . GLN A 1 314 ? 28.156 -32.438 -27.312 1 45.66 314 GLN A CA 1
ATOM 2433 C C . GLN A 1 314 ? 28.891 -33.375 -26.375 1 45.66 314 GLN A C 1
ATOM 2435 O O . GLN A 1 314 ? 28.609 -33.438 -25.188 1 45.66 314 GLN A O 1
ATOM 2440 N N . THR A 1 315 ? 29.844 -34.125 -26.906 1 45.31 315 THR A N 1
ATOM 2441 C CA . THR A 1 315 ? 30.625 -35.062 -26.094 1 45.31 315 THR A CA 1
ATOM 2442 C C . THR A 1 315 ? 31.547 -34.312 -25.141 1 45.31 315 THR A C 1
ATOM 2444 O O . THR A 1 315 ? 31.703 -34.688 -23.984 1 45.31 315 THR A O 1
ATOM 2447 N N . CYS A 1 316 ? 32.188 -33.281 -25.609 1 42.16 316 CYS A N 1
ATOM 2448 C CA . CYS A 1 316 ? 33 -32.438 -24.734 1 42.16 316 CYS A CA 1
ATOM 2449 C C . CYS A 1 316 ? 32.125 -31.75 -23.703 1 42.16 316 CYS A C 1
ATOM 2451 O O . CYS A 1 316 ? 32.531 -31.609 -22.547 1 42.16 316 CYS A O 1
ATOM 2453 N N . HIS A 1 317 ? 31.016 -31.188 -24.109 1 45 317 HIS A N 1
ATOM 2454 C CA . HIS A 1 317 ? 30.078 -30.625 -23.141 1 45 317 HIS A CA 1
ATOM 2455 C C . HIS A 1 317 ? 29.656 -31.688 -22.125 1 45 317 HIS A C 1
ATOM 2457 O O . HIS A 1 317 ? 29.594 -31.406 -20.922 1 45 317 HIS A O 1
ATOM 2463 N N . ASN A 1 318 ? 29.391 -32.875 -22.641 1 44.59 318 ASN A N 1
ATOM 2464 C CA . ASN A 1 318 ? 29.047 -33.969 -21.75 1 44.59 318 ASN A CA 1
ATOM 2465 C C . ASN A 1 318 ? 30.234 -34.406 -20.906 1 44.59 318 ASN A C 1
ATOM 2467 O O . ASN A 1 318 ? 30.062 -34.75 -19.734 1 44.59 318 ASN A O 1
ATOM 2471 N N . ALA A 1 319 ? 31.406 -34.594 -21.469 1 41.56 319 ALA A N 1
ATOM 2472 C CA . ALA A 1 319 ? 32.594 -34.969 -20.734 1 41.56 319 ALA A CA 1
ATOM 2473 C C . ALA A 1 319 ? 32.969 -33.906 -19.703 1 41.56 319 ALA A C 1
ATOM 2475 O O . ALA A 1 319 ? 33.375 -34.219 -18.578 1 41.56 319 ALA A O 1
ATOM 2476 N N . PHE A 1 320 ? 33.062 -32.625 -20.062 1 41.66 320 PHE A N 1
ATOM 2477 C CA . PHE A 1 320 ? 33.312 -31.547 -19.109 1 41.66 320 PHE A CA 1
ATOM 2478 C C . PHE A 1 320 ? 32.219 -31.562 -18.031 1 41.66 320 PHE A C 1
ATOM 2480 O O . PHE A 1 320 ? 32.5 -31.312 -16.859 1 41.66 320 PHE A O 1
ATOM 2487 N N . ASP A 1 321 ? 31.031 -31.688 -18.422 1 43.69 321 ASP A N 1
ATOM 2488 C CA . ASP A 1 321 ? 29.969 -31.859 -17.438 1 43.69 321 ASP A CA 1
ATOM 2489 C C . ASP A 1 321 ? 30.141 -33.156 -16.656 1 43.69 321 ASP A C 1
ATOM 2491 O O . ASP A 1 321 ? 29.797 -33.219 -15.469 1 43.69 321 ASP A O 1
ATOM 2495 N N . LYS A 1 322 ? 30.625 -34.25 -17.312 1 42.19 322 LYS A N 1
ATOM 2496 C CA . LYS A 1 322 ? 30.891 -35.531 -16.641 1 42.19 322 LYS A CA 1
ATOM 2497 C C . LYS A 1 322 ? 32.062 -35.406 -15.68 1 42.19 322 LYS A C 1
ATOM 2499 O O . LYS A 1 322 ? 32.062 -36.031 -14.609 1 42.19 322 LYS A O 1
ATOM 2504 N N . GLU A 1 323 ? 33.25 -35.031 -16.078 1 40.72 323 GLU A N 1
ATOM 2505 C CA . GLU A 1 323 ? 34.406 -34.938 -15.18 1 40.72 323 GLU A CA 1
ATOM 2506 C C . GLU A 1 323 ? 34.094 -34.062 -13.969 1 40.72 323 GLU A C 1
ATOM 2508 O O . GLU A 1 323 ? 34.688 -34.25 -12.898 1 40.72 323 GLU A O 1
ATOM 2513 N N . ARG A 1 324 ? 33.562 -32.844 -14.188 1 43.28 324 ARG A N 1
ATOM 2514 C CA . ARG A 1 324 ? 33.344 -32.062 -12.992 1 43.28 324 ARG A CA 1
ATOM 2515 C C . ARG A 1 324 ? 32.219 -32.656 -12.141 1 43.28 324 ARG A C 1
ATOM 2517 O O . ARG A 1 324 ? 31.078 -32.75 -12.602 1 43.28 324 ARG A O 1
ATOM 2524 N N . GLY A 1 325 ? 32.188 -33.906 -11.859 1 39.97 325 GLY A N 1
ATOM 2525 C CA . GLY A 1 325 ? 31.344 -34.656 -10.969 1 39.97 325 GLY A CA 1
ATOM 2526 C C . GLY A 1 325 ? 30 -34 -10.727 1 39.97 325 GLY A C 1
ATOM 2527 O O . GLY A 1 325 ? 29.828 -32.781 -10.977 1 39.97 325 GLY A O 1
ATOM 2528 N N . ASP A 1 326 ? 28.781 -34.75 -10.688 1 43.88 326 ASP A N 1
ATOM 2529 C CA . ASP A 1 326 ? 27.359 -34.531 -10.453 1 43.88 326 ASP A CA 1
ATOM 2530 C C . ASP A 1 326 ? 27.141 -33.625 -9.227 1 43.88 326 ASP A C 1
ATOM 2532 O O . ASP A 1 326 ? 26.078 -33.688 -8.609 1 43.88 326 ASP A O 1
ATOM 2536 N N . SER A 1 327 ? 28.141 -33.125 -8.656 1 50.94 327 SER A N 1
ATOM 2537 C CA . SER A 1 327 ? 27.906 -32.438 -7.395 1 50.94 327 SER A CA 1
ATOM 2538 C C . SER A 1 327 ? 27.156 -31.125 -7.609 1 50.94 327 SER A C 1
ATOM 2540 O O . SER A 1 327 ? 27.453 -30.375 -8.547 1 50.94 327 SER A O 1
ATOM 2542 N N . MET A 1 328 ? 25.922 -31.141 -7.266 1 56.69 328 MET A N 1
ATOM 2543 C CA . MET A 1 328 ? 25.094 -29.922 -7.25 1 56.69 328 MET A CA 1
ATOM 2544 C C . MET A 1 328 ? 25.875 -28.75 -6.672 1 56.69 328 MET A C 1
ATOM 2546 O O . MET A 1 328 ? 25.281 -27.703 -6.371 1 56.69 328 MET A O 1
ATOM 2550 N N . LYS A 1 329 ? 27.25 -29.109 -6.527 1 62.84 329 LYS A N 1
ATOM 2551 C CA . LYS A 1 329 ? 28.109 -28.031 -6.074 1 62.84 329 LYS A CA 1
ATOM 2552 C C . LYS A 1 329 ? 28.281 -26.984 -7.168 1 62.84 329 LYS A C 1
ATOM 2554 O O . LYS A 1 329 ? 28.438 -27.312 -8.344 1 62.84 329 LYS A O 1
ATOM 2559 N N . GLY A 1 330 ? 27.859 -25.766 -6.898 1 67.94 330 GLY A N 1
ATOM 2560 C CA . GLY A 1 330 ? 28 -24.656 -7.816 1 67.94 330 GLY A CA 1
ATOM 2561 C C . GLY A 1 330 ? 26.688 -24.125 -8.336 1 67.94 330 GLY A C 1
ATOM 2562 O O . GLY A 1 330 ? 26.641 -23.438 -9.367 1 67.94 330 GLY A O 1
ATOM 2563 N N . SER A 1 331 ? 25.672 -24.531 -7.645 1 78.69 331 SER A N 1
ATOM 2564 C CA . SER A 1 331 ? 24.359 -23.984 -8.016 1 78.69 331 SER A CA 1
ATOM 2565 C C . SER A 1 331 ? 24.234 -22.516 -7.641 1 78.69 331 SER A C 1
ATOM 2567 O O . SER A 1 331 ? 24.844 -22.062 -6.664 1 78.69 331 SER A O 1
ATOM 2569 N N . VAL A 1 332 ? 23.547 -21.812 -8.477 1 80.75 332 VAL A N 1
ATOM 2570 C CA . VAL A 1 332 ? 23.359 -20.391 -8.242 1 80.75 332 VAL A CA 1
ATOM 2571 C C . VAL A 1 332 ? 21.891 -20.109 -7.938 1 80.75 332 VAL A C 1
ATOM 2573 O O . VAL A 1 332 ? 21 -20.562 -8.672 1 80.75 332 VAL A O 1
ATOM 2576 N N . PRO A 1 333 ? 21.719 -19.5 -6.801 1 85.38 333 PRO A N 1
ATOM 2577 C CA . PRO A 1 333 ? 20.328 -19.125 -6.531 1 85.38 333 PRO A CA 1
ATOM 2578 C C . PRO A 1 333 ? 19.703 -18.344 -7.68 1 85.38 333 PRO A C 1
ATOM 2580 O O . PRO A 1 333 ? 20.359 -17.516 -8.305 1 85.38 333 PRO A O 1
ATOM 2583 N N . ALA A 1 334 ? 18.484 -18.734 -7.957 1 81.12 334 ALA A N 1
ATOM 2584 C CA . ALA A 1 334 ? 17.766 -18.078 -9.062 1 81.12 334 ALA A CA 1
ATOM 2585 C C . ALA A 1 334 ? 16.609 -17.234 -8.547 1 81.12 334 ALA A C 1
ATOM 2587 O O . ALA A 1 334 ? 15.992 -17.578 -7.523 1 81.12 334 ALA A O 1
ATOM 2588 N N . LEU A 1 335 ? 16.328 -16.266 -9.25 1 81.81 335 LEU A N 1
ATOM 2589 C CA . LEU A 1 335 ? 15.289 -15.289 -8.93 1 81.81 335 LEU A CA 1
ATOM 2590 C C . LEU A 1 335 ? 13.914 -15.82 -9.305 1 81.81 335 LEU A C 1
ATOM 2592 O O . LEU A 1 335 ? 13.727 -16.391 -10.383 1 81.81 335 LEU A O 1
ATOM 2596 N N . ASN A 1 336 ? 13.008 -15.773 -8.344 1 85.25 336 ASN A N 1
ATOM 2597 C CA . ASN A 1 336 ? 11.609 -15.93 -8.719 1 85.25 336 ASN A CA 1
ATOM 2598 C C . ASN A 1 336 ? 11.055 -14.672 -9.383 1 85.25 336 ASN A C 1
ATOM 2600 O O . ASN A 1 336 ? 10.758 -13.688 -8.711 1 85.25 336 ASN A O 1
ATOM 2604 N N . ILE A 1 337 ? 10.859 -14.766 -10.648 1 82.56 337 ILE A N 1
ATOM 2605 C CA . ILE A 1 337 ? 10.578 -13.602 -11.477 1 82.56 337 ILE A CA 1
ATOM 2606 C C . ILE A 1 337 ? 9.203 -13.031 -11.117 1 82.56 337 ILE A C 1
ATOM 2608 O O . ILE A 1 337 ? 9.031 -11.812 -11.023 1 82.56 337 ILE A O 1
ATOM 2612 N N . GLU A 1 338 ? 8.211 -13.836 -10.883 1 81.88 338 GLU A N 1
ATOM 2613 C CA . GLU A 1 338 ? 6.855 -13.383 -10.562 1 81.88 338 GLU A CA 1
ATOM 2614 C C . GLU A 1 338 ? 6.836 -12.578 -9.266 1 81.88 338 GLU A C 1
ATOM 2616 O O . GLU A 1 338 ? 6.262 -11.492 -9.211 1 81.88 338 GLU A O 1
ATOM 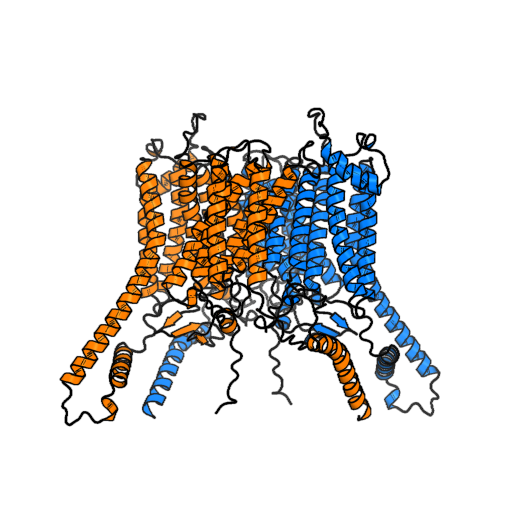2621 N N . HIS A 1 339 ? 7.465 -13.188 -8.297 1 85.94 339 HIS A N 1
ATOM 2622 C CA . HIS A 1 339 ? 7.547 -12.523 -7.004 1 85.94 339 HIS A CA 1
ATOM 2623 C C . HIS A 1 339 ? 8.312 -11.211 -7.109 1 85.94 339 HIS A C 1
ATOM 2625 O O . HIS A 1 339 ? 7.898 -10.195 -6.539 1 85.94 339 HIS A O 1
ATOM 2631 N N . PHE A 1 340 ? 9.352 -11.242 -7.867 1 88.56 340 PHE A N 1
ATOM 2632 C CA . PHE A 1 340 ? 10.195 -10.062 -8.055 1 88.56 340 PHE A CA 1
ATOM 2633 C C . PHE A 1 340 ? 9.414 -8.945 -8.734 1 88.56 340 PHE A C 1
ATOM 2635 O O . PHE A 1 340 ? 9.461 -7.793 -8.297 1 88.56 340 PHE A O 1
ATOM 2642 N N . LEU A 1 341 ? 8.727 -9.289 -9.734 1 87.81 341 LEU A N 1
ATOM 2643 C CA . LEU A 1 341 ? 7.98 -8.305 -10.508 1 87.81 341 LEU A CA 1
ATOM 2644 C C . LEU A 1 341 ? 6.832 -7.727 -9.688 1 87.81 341 LEU A C 1
ATOM 2646 O O . LEU A 1 341 ? 6.562 -6.523 -9.742 1 87.81 341 LEU A O 1
ATOM 2650 N N . GLU A 1 342 ? 6.191 -8.555 -8.953 1 86.94 342 GLU A N 1
ATOM 2651 C CA . GLU A 1 342 ? 5.094 -8.086 -8.109 1 86.94 342 GLU A CA 1
ATOM 2652 C C . GLU A 1 342 ? 5.586 -7.098 -7.059 1 86.94 342 GLU A C 1
ATOM 2654 O O . GLU A 1 342 ? 4.941 -6.078 -6.812 1 86.94 342 GLU A O 1
ATOM 2659 N N . ARG A 1 343 ? 6.699 -7.348 -6.438 1 91.81 343 ARG A N 1
ATOM 2660 C CA . ARG A 1 343 ? 7.258 -6.469 -5.418 1 91.81 343 ARG A CA 1
ATOM 2661 C C . ARG A 1 343 ? 7.719 -5.148 -6.027 1 91.81 343 ARG A C 1
ATOM 2663 O O . ARG A 1 343 ? 7.539 -4.086 -5.43 1 91.81 343 ARG A O 1
ATOM 2670 N N . THR A 1 344 ? 8.281 -5.262 -7.176 1 93.19 344 THR A N 1
ATOM 2671 C CA . THR A 1 344 ? 8.742 -4.059 -7.859 1 93.19 344 THR A CA 1
ATOM 2672 C C . THR A 1 344 ? 7.559 -3.188 -8.273 1 93.19 344 THR A C 1
ATOM 2674 O O . THR A 1 344 ? 7.582 -1.969 -8.086 1 93.19 344 THR A O 1
ATOM 2677 N N . ALA A 1 345 ? 6.574 -3.85 -8.797 1 91.88 345 ALA A N 1
ATOM 2678 C CA . ALA A 1 345 ? 5.363 -3.129 -9.18 1 91.88 345 ALA A CA 1
ATOM 2679 C C . ALA A 1 345 ? 4.699 -2.486 -7.965 1 91.88 345 ALA A C 1
ATOM 2681 O O . ALA A 1 345 ? 4.23 -1.348 -8.039 1 91.88 345 ALA A O 1
ATOM 2682 N N . ALA A 1 346 ? 4.66 -3.217 -6.879 1 90.88 346 ALA A N 1
ATOM 2683 C CA . ALA A 1 346 ? 4.09 -2.676 -5.648 1 90.88 346 ALA A CA 1
ATOM 2684 C C . ALA A 1 346 ? 4.852 -1.434 -5.191 1 90.88 346 ALA A C 1
ATOM 2686 O O . ALA A 1 346 ? 4.25 -0.468 -4.715 1 90.88 346 ALA A O 1
ATOM 2687 N N . PHE A 1 347 ? 6.102 -1.455 -5.332 1 93.88 347 PHE A N 1
ATOM 2688 C CA . PHE A 1 347 ? 6.926 -0.319 -4.938 1 93.88 347 PHE A CA 1
ATOM 2689 C C . PHE A 1 347 ? 6.609 0.901 -5.793 1 93.88 347 PHE A C 1
ATOM 2691 O O . PHE A 1 347 ? 6.504 2.016 -5.281 1 93.88 347 PHE A O 1
ATOM 2698 N N . VAL A 1 348 ? 6.441 0.703 -7.074 1 95.44 348 VAL A N 1
ATOM 2699 C CA . VAL A 1 348 ? 6.113 1.804 -7.973 1 95.44 348 VAL A CA 1
ATOM 2700 C C . VAL A 1 348 ? 4.754 2.389 -7.598 1 95.44 348 VAL A C 1
ATOM 2702 O O . VAL A 1 348 ? 4.582 3.609 -7.574 1 95.44 348 VAL A O 1
ATOM 2705 N N . VAL A 1 349 ? 3.865 1.551 -7.27 1 93.12 349 VAL A N 1
ATOM 2706 C CA . VAL A 1 349 ? 2.533 2 -6.875 1 93.12 349 VAL A CA 1
ATOM 2707 C C . VAL A 1 349 ? 2.625 2.816 -5.586 1 93.12 349 VAL A C 1
ATOM 2709 O O . VAL A 1 349 ? 1.93 3.824 -5.434 1 93.12 349 VAL A O 1
ATOM 2712 N N . ILE A 1 350 ? 3.459 2.404 -4.707 1 92.5 350 ILE A N 1
ATOM 2713 C CA . ILE A 1 350 ? 3.684 3.131 -3.461 1 92.5 350 ILE A CA 1
ATOM 2714 C C . ILE A 1 350 ? 4.23 4.523 -3.766 1 92.5 350 ILE A C 1
ATOM 2716 O O . ILE A 1 350 ? 3.779 5.512 -3.184 1 92.5 350 ILE A O 1
ATOM 2720 N N . VAL A 1 351 ? 5.145 4.574 -4.66 1 95.69 351 VAL A N 1
ATOM 2721 C CA . VAL A 1 351 ? 5.734 5.852 -5.039 1 95.69 351 VAL A CA 1
ATOM 2722 C C . VAL A 1 351 ? 4.676 6.738 -5.688 1 95.69 351 VAL A C 1
ATOM 2724 O O . VAL A 1 351 ? 4.605 7.938 -5.406 1 95.69 351 VAL A O 1
ATOM 2727 N N . LEU A 1 352 ? 3.85 6.188 -6.516 1 95.69 352 LEU A N 1
ATOM 2728 C CA . LEU A 1 352 ? 2.74 6.926 -7.105 1 95.69 352 LEU A CA 1
ATOM 2729 C C . LEU A 1 352 ? 1.743 7.359 -6.035 1 95.69 352 LEU A C 1
ATOM 2731 O O . LEU A 1 352 ? 1.123 8.422 -6.148 1 95.69 352 LEU A O 1
ATOM 2735 N N . GLY A 1 353 ? 1.629 6.516 -5.035 1 92.31 353 GLY A N 1
ATOM 2736 C CA . GLY A 1 353 ? 0.802 6.879 -3.895 1 92.31 353 GLY A CA 1
ATOM 2737 C C . GLY A 1 353 ? 1.28 8.133 -3.188 1 92.31 353 GLY A C 1
ATOM 2738 O O . GLY A 1 353 ? 0.471 8.922 -2.693 1 92.31 353 GLY A O 1
ATOM 2739 N N . GLU A 1 354 ? 2.574 8.289 -3.158 1 93.44 354 GLU A N 1
ATOM 2740 C CA . GLU A 1 354 ? 3.137 9.508 -2.592 1 93.44 354 GLU A CA 1
ATOM 2741 C C . GLU A 1 354 ? 2.697 10.734 -3.387 1 93.44 354 GLU A C 1
ATOM 2743 O O . GLU A 1 354 ? 2.494 11.812 -2.818 1 93.44 354 GLU A O 1
ATOM 2748 N N . MET A 1 355 ? 2.547 10.609 -4.672 1 95.06 355 MET A N 1
ATOM 2749 C CA . MET A 1 355 ? 2.031 11.711 -5.48 1 95.06 355 MET A CA 1
ATOM 2750 C C . MET A 1 355 ? 0.599 12.055 -5.086 1 95.06 355 MET A C 1
ATOM 2752 O O . MET A 1 355 ? 0.235 13.227 -5.008 1 95.06 355 MET A O 1
ATOM 2756 N N . VAL A 1 356 ? -0.135 11.031 -4.785 1 93.69 356 VAL A N 1
ATOM 2757 C CA . VAL A 1 356 ? -1.517 11.242 -4.367 1 93.69 356 VAL A CA 1
ATOM 2758 C C . VAL A 1 356 ? -1.544 11.906 -2.994 1 93.69 356 VAL A C 1
ATOM 2760 O O . VAL A 1 356 ? -2.322 12.836 -2.762 1 93.69 356 VAL A O 1
ATOM 2763 N N . LEU A 1 357 ? -0.687 11.477 -2.156 1 92.25 357 LEU A N 1
ATOM 2764 C CA . LEU A 1 357 ? -0.57 12.078 -0.833 1 92.25 357 LEU A CA 1
ATOM 2765 C C . LEU A 1 357 ? -0.242 13.562 -0.94 1 92.25 357 LEU A C 1
ATOM 2767 O O . LEU A 1 357 ? -0.745 14.375 -0.156 1 92.25 357 LEU A O 1
ATOM 2771 N N . SER A 1 358 ? 0.481 13.906 -1.949 1 92.44 358 SER A N 1
ATOM 2772 C CA . SER A 1 358 ? 0.973 15.266 -2.094 1 92.44 358 SER A CA 1
ATOM 2773 C C . SER A 1 358 ? -0.133 16.203 -2.566 1 92.44 358 SER A C 1
ATOM 2775 O O . SER A 1 358 ? -0.023 17.422 -2.422 1 92.44 358 SER A O 1
ATOM 2777 N N . VAL A 1 359 ? -1.214 15.633 -3.107 1 92.56 359 VAL A N 1
ATOM 2778 C CA . VAL A 1 359 ? -2.232 16.516 -3.658 1 92.56 359 VAL A CA 1
ATOM 2779 C C . VAL A 1 359 ? -3.412 16.609 -2.691 1 92.56 359 VAL A C 1
ATOM 2781 O O . VAL A 1 359 ? -4.328 17.422 -2.896 1 92.56 359 VAL A O 1
ATOM 2784 N N . VAL A 1 360 ? -3.441 15.781 -1.672 1 90.94 360 VAL A N 1
ATOM 2785 C CA . VAL A 1 360 ? -4.445 15.93 -0.624 1 90.94 360 VAL A CA 1
ATOM 2786 C C . VAL A 1 360 ? -4.059 17.078 0.306 1 90.94 360 VAL A C 1
ATOM 2788 O O . VAL A 1 360 ? -2.914 17.156 0.76 1 90.94 360 VAL A O 1
ATOM 2791 N N . TYR A 1 361 ? -4.926 18.016 0.537 1 86.25 361 TYR A N 1
ATOM 2792 C CA . TYR A 1 361 ? -4.613 19.25 1.265 1 86.25 361 TYR A CA 1
ATOM 2793 C C . TYR A 1 361 ? -5.715 19.578 2.26 1 86.25 361 TYR A C 1
ATOM 2795 O O . TYR A 1 361 ? -6.77 18.938 2.273 1 86.25 361 TYR A O 1
ATOM 2803 N N . HIS A 1 362 ? -5.41 20.422 3.1 1 81.69 362 HIS A N 1
ATOM 2804 C CA . HIS A 1 362 ? -6.387 21.016 4 1 81.69 362 HIS A CA 1
ATOM 2805 C C . HIS A 1 362 ? -6.988 22.281 3.398 1 81.69 362 HIS A C 1
ATOM 2807 O O . HIS A 1 362 ? -6.281 23.266 3.178 1 81.69 362 HIS A O 1
ATOM 2813 N N . ALA A 1 363 ? -8.273 22.188 3.168 1 81.81 363 ALA A N 1
ATOM 2814 C CA . ALA A 1 363 ? -8.891 23.375 2.574 1 81.81 363 ALA A CA 1
ATOM 2815 C C . ALA A 1 363 ? -9.023 24.5 3.602 1 81.81 363 ALA A C 1
ATOM 2817 O O . ALA A 1 363 ? -9.484 24.266 4.723 1 81.81 363 ALA A O 1
ATOM 2818 N N . ASN A 1 364 ? -8.461 25.578 3.191 1 77.44 364 ASN A N 1
ATOM 2819 C CA . ASN A 1 364 ? -8.742 26.781 3.975 1 77.44 364 ASN A CA 1
ATOM 2820 C C . ASN A 1 364 ? -10.062 27.422 3.559 1 77.44 364 ASN A C 1
ATOM 2822 O O . ASN A 1 364 ? -10.727 26.953 2.633 1 77.44 364 ASN A O 1
ATOM 2826 N N . ALA A 1 365 ? -10.422 28.391 4.25 1 72 365 ALA A N 1
ATOM 2827 C CA . ALA A 1 365 ? -11.703 29.047 4.027 1 72 365 ALA A CA 1
ATOM 2828 C C . ALA A 1 365 ? -11.852 29.469 2.57 1 72 365 ALA A C 1
ATOM 2830 O O . ALA A 1 365 ? -12.945 29.391 2.004 1 72 365 ALA A O 1
ATOM 2831 N N . SER A 1 366 ? -10.719 29.875 1.965 1 70.06 366 SER A N 1
ATOM 2832 C CA . SER A 1 366 ? -10.758 30.359 0.589 1 70.06 366 SER A CA 1
ATOM 2833 C C . SER A 1 366 ? -10.672 29.203 -0.407 1 70.06 366 SER A C 1
ATOM 2835 O O . SER A 1 366 ? -10.875 29.406 -1.607 1 70.06 366 SER A O 1
ATOM 2837 N N . GLN A 1 367 ? -10.508 28.062 0.154 1 73.75 367 GLN A N 1
ATOM 2838 C CA . GLN A 1 367 ? -10.234 26.922 -0.721 1 73.75 367 GLN A CA 1
ATOM 2839 C C . GLN A 1 367 ? -11.336 25.875 -0.616 1 73.75 367 GLN A C 1
ATOM 2841 O O . GLN A 1 367 ? -11.133 24.719 -0.973 1 73.75 367 GLN A O 1
ATOM 2846 N N . ILE A 1 368 ? -12.461 26.344 -0.16 1 75 368 ILE A N 1
ATOM 2847 C CA . ILE A 1 368 ? -13.586 25.422 0.009 1 75 368 ILE A CA 1
ATOM 2848 C C . ILE A 1 368 ? -14.258 25.172 -1.34 1 75 368 ILE A C 1
ATOM 2850 O O . ILE A 1 368 ? -14.414 26.109 -2.141 1 75 368 ILE A O 1
ATOM 2854 N N . GLY A 1 369 ? -14.523 23.969 -1.643 1 77.38 369 GLY A N 1
ATOM 2855 C CA . GLY A 1 369 ? -15.234 23.609 -2.859 1 77.38 369 GLY A CA 1
ATOM 2856 C C . GLY A 1 369 ? -14.312 23.406 -4.047 1 77.38 369 GLY A C 1
ATOM 2857 O O . GLY A 1 369 ? -13.211 22.859 -3.902 1 77.38 369 GLY A O 1
ATOM 2858 N N . PHE A 1 370 ? -14.875 23.781 -5.27 1 78.88 370 PHE A N 1
ATOM 2859 C CA . PHE A 1 370 ? -14.141 23.641 -6.52 1 78.88 370 PHE A CA 1
ATOM 2860 C C . PHE A 1 370 ? -13.328 24.906 -6.816 1 78.88 370 PHE A C 1
ATOM 2862 O O . PHE A 1 370 ? -13.898 25.953 -7.094 1 78.88 370 PHE A O 1
ATOM 2869 N N . ASN A 1 371 ? -12.086 24.906 -6.605 1 83 371 ASN A N 1
ATOM 2870 C CA . ASN A 1 371 ? -11.172 26.031 -6.773 1 83 371 ASN A CA 1
ATOM 2871 C C . ASN A 1 371 ? -9.906 25.609 -7.516 1 83 371 ASN A C 1
ATOM 2873 O O . ASN A 1 371 ? -9.812 24.484 -8.016 1 83 371 ASN A O 1
ATOM 2877 N N . LYS A 1 372 ? -9.039 26.547 -7.59 1 83 372 LYS A N 1
ATOM 2878 C CA . LYS A 1 372 ? -7.809 26.297 -8.336 1 83 372 LYS A CA 1
ATOM 2879 C C . LYS A 1 372 ? -6.949 25.25 -7.641 1 83 372 LYS A C 1
ATOM 2881 O O . LYS A 1 372 ? -6.266 24.469 -8.297 1 83 372 LYS A O 1
ATOM 2886 N N . VAL A 1 373 ? -7.066 25.266 -6.336 1 87.06 373 VAL A N 1
ATOM 2887 C CA . VAL A 1 373 ? -6.277 24.297 -5.582 1 87.06 373 VAL A CA 1
ATOM 2888 C C . VAL A 1 373 ? -6.797 22.891 -5.852 1 87.06 373 VAL A C 1
ATOM 2890 O O . VAL A 1 373 ? -6.012 21.969 -6.086 1 87.06 373 VAL A O 1
ATOM 2893 N N . TYR A 1 374 ? -8.086 22.766 -5.816 1 90.88 374 TYR A N 1
ATOM 2894 C CA . TYR A 1 374 ? -8.688 21.469 -6.152 1 90.88 374 TYR A CA 1
ATOM 2895 C C . TYR A 1 374 ? -8.375 21.078 -7.59 1 90.88 374 TYR A C 1
ATOM 2897 O O . TYR A 1 374 ? -8.102 19.922 -7.879 1 90.88 374 TYR A O 1
ATOM 2905 N N . GLY A 1 375 ? -8.398 22.031 -8.484 1 89.94 375 GLY A N 1
ATOM 2906 C CA . GLY A 1 375 ? -8.023 21.766 -9.867 1 89.94 375 GLY A CA 1
ATOM 2907 C C . GLY A 1 375 ? -6.613 21.219 -10.008 1 89.94 375 GLY A C 1
ATOM 2908 O O . GLY A 1 375 ? -6.387 20.266 -10.75 1 89.94 375 GLY A O 1
ATOM 2909 N N . ASN A 1 376 ? -5.688 21.875 -9.328 1 91.44 376 ASN A N 1
ATOM 2910 C CA . ASN A 1 376 ? -4.309 21.391 -9.328 1 91.44 376 ASN A CA 1
ATOM 2911 C C . ASN A 1 376 ? -4.215 19.969 -8.773 1 91.44 376 ASN A C 1
ATOM 2913 O O . ASN A 1 376 ? -3.479 19.141 -9.305 1 91.44 376 ASN A O 1
ATOM 2917 N N . ALA A 1 377 ? -4.977 19.75 -7.723 1 93.88 377 ALA A N 1
ATOM 2918 C CA . ALA A 1 377 ? -4.977 18.438 -7.102 1 93.88 377 ALA A CA 1
ATOM 2919 C C . ALA A 1 377 ? -5.477 17.375 -8.078 1 93.88 377 ALA A C 1
ATOM 2921 O O . ALA A 1 377 ? -4.883 16.297 -8.188 1 93.88 377 ALA A O 1
ATOM 2922 N N . ILE A 1 378 ? -6.469 17.672 -8.797 1 95.31 378 ILE A N 1
ATOM 2923 C CA . ILE A 1 378 ? -7.066 16.719 -9.727 1 95.31 378 ILE A CA 1
ATOM 2924 C C . ILE A 1 378 ? -6.117 16.469 -10.898 1 95.31 378 ILE A C 1
ATOM 2926 O O . ILE A 1 378 ? -5.992 15.344 -11.383 1 95.31 378 ILE A O 1
ATOM 2930 N N . CYS A 1 379 ? -5.473 17.516 -11.352 1 96.5 379 CYS A N 1
ATOM 2931 C CA . CYS A 1 379 ? -4.473 17.328 -12.398 1 96.5 379 CYS A CA 1
ATOM 2932 C C . CYS A 1 379 ? -3.373 16.375 -11.93 1 96.5 379 CYS A C 1
ATOM 2934 O O . CYS A 1 379 ? -2.977 15.477 -12.664 1 96.5 379 CYS A O 1
ATOM 2936 N N . GLY A 1 380 ? -2.914 16.672 -10.695 1 96.81 380 GLY A N 1
ATOM 2937 C CA . GLY A 1 380 ? -1.926 15.766 -10.133 1 96.81 380 GLY A CA 1
ATOM 2938 C C . GLY A 1 380 ? -2.418 14.336 -10.039 1 96.81 380 GLY A C 1
ATOM 2939 O O . GLY A 1 380 ? -1.674 13.398 -10.328 1 96.81 380 GLY A O 1
ATOM 2940 N N . LEU A 1 381 ? -3.629 14.164 -9.672 1 96.88 381 LEU A N 1
ATOM 2941 C CA . LEU A 1 381 ? -4.234 12.844 -9.57 1 96.88 381 LEU A CA 1
ATOM 2942 C C . LEU A 1 381 ? -4.305 12.164 -10.93 1 96.88 381 LEU A C 1
ATOM 2944 O O . LEU A 1 381 ? -3.973 10.984 -11.062 1 96.88 381 LEU A O 1
ATOM 2948 N N . ILE A 1 382 ? -4.715 12.898 -11.891 1 97.94 382 ILE A N 1
ATOM 2949 C CA . ILE A 1 382 ? -4.82 12.375 -13.25 1 97.94 382 ILE A CA 1
ATOM 2950 C C . ILE A 1 382 ? -3.445 11.93 -13.742 1 97.94 382 ILE A C 1
ATOM 2952 O O . ILE A 1 382 ? -3.309 10.859 -14.344 1 97.94 382 ILE A O 1
ATOM 2956 N N . ILE A 1 383 ? -2.457 12.719 -13.469 1 98.5 383 ILE A N 1
ATOM 2957 C CA . ILE A 1 383 ? -1.097 12.375 -13.867 1 98.5 383 ILE A CA 1
ATOM 2958 C C . ILE A 1 383 ? -0.67 11.07 -13.195 1 98.5 383 ILE A C 1
ATOM 2960 O O . ILE A 1 383 ? -0.178 10.156 -13.867 1 98.5 383 ILE A O 1
ATOM 2964 N N . ALA A 1 384 ? -0.861 11.039 -11.867 1 97.69 384 ALA A N 1
ATOM 2965 C CA . ALA A 1 384 ? -0.495 9.82 -11.141 1 97.69 384 ALA A CA 1
ATOM 2966 C C . ALA A 1 384 ? -1.225 8.609 -11.711 1 97.69 384 ALA A C 1
ATOM 2968 O O . ALA A 1 384 ? -0.624 7.547 -11.898 1 97.69 384 ALA A O 1
ATOM 2969 N N . PHE A 1 385 ? -2.502 8.781 -11.977 1 96.69 385 PHE A N 1
ATOM 2970 C CA . PHE A 1 385 ? -3.328 7.707 -12.523 1 96.69 385 PHE A CA 1
ATOM 2971 C C . PHE A 1 385 ? -2.814 7.273 -13.891 1 96.69 385 PHE A C 1
ATOM 2973 O O . PHE A 1 385 ? -2.723 6.078 -14.172 1 96.69 385 PHE A O 1
ATOM 2980 N N . ASN A 1 386 ? -2.471 8.18 -14.719 1 97.81 386 ASN A N 1
ATOM 2981 C CA . ASN A 1 386 ? -1.981 7.895 -16.062 1 97.81 386 ASN A CA 1
ATOM 2982 C C . ASN A 1 386 ? -0.625 7.195 -16.031 1 97.81 386 ASN A C 1
ATOM 2984 O O . ASN A 1 386 ? -0.378 6.273 -16.812 1 97.81 386 ASN A O 1
ATOM 2988 N N . TYR A 1 387 ? 0.245 7.656 -15.203 1 98 387 TYR A N 1
ATOM 2989 C CA . TYR A 1 387 ? 1.546 7.004 -15.094 1 98 387 TYR A CA 1
ATOM 2990 C C . TYR A 1 387 ? 1.399 5.578 -14.578 1 98 387 TYR A C 1
ATOM 2992 O O . TYR A 1 387 ? 2.154 4.688 -14.977 1 98 387 TYR A O 1
ATOM 3000 N N . CYS A 1 388 ? 0.467 5.391 -13.672 1 95.81 388 CYS A N 1
ATOM 3001 C CA . CYS A 1 388 ? 0.167 4.031 -13.227 1 95.81 388 CYS A CA 1
ATOM 3002 C C . CYS A 1 388 ? -0.299 3.17 -14.398 1 95.81 388 CYS A C 1
ATOM 3004 O O . CYS A 1 388 ? 0.173 2.045 -14.57 1 95.81 388 CYS A O 1
ATOM 3006 N N . TRP A 1 389 ? -1.166 3.719 -15.188 1 94.31 389 TRP A N 1
ATOM 3007 C CA . TRP A 1 389 ? -1.701 3.021 -16.344 1 94.31 389 TRP A CA 1
ATOM 3008 C C . TRP A 1 389 ? -0.59 2.666 -17.328 1 94.31 389 TRP A C 1
ATOM 3010 O O . TRP A 1 389 ? -0.499 1.525 -17.797 1 94.31 389 TRP A O 1
ATOM 3020 N N . LEU A 1 390 ? 0.217 3.572 -17.562 1 95.81 390 LEU A N 1
ATOM 3021 C CA . LEU A 1 390 ? 1.284 3.389 -18.547 1 95.81 390 LEU A CA 1
ATOM 3022 C C . LEU A 1 390 ? 2.334 2.412 -18.031 1 95.81 390 LEU A C 1
ATOM 3024 O O . LEU A 1 390 ? 2.951 1.685 -18.812 1 95.81 390 LEU A O 1
ATOM 3028 N N . TYR A 1 391 ? 2.564 2.4 -16.766 1 95.12 391 TYR A N 1
ATOM 3029 C CA . TYR A 1 391 ? 3.537 1.484 -16.188 1 95.12 391 TYR A CA 1
ATOM 3030 C C . TYR A 1 391 ? 3.094 0.036 -16.359 1 95.12 391 TYR A C 1
ATOM 3032 O O . TYR A 1 391 ? 3.902 -0.831 -16.703 1 95.12 391 TYR A O 1
ATOM 3040 N N . PHE A 1 392 ? 1.844 -0.22 -16.141 1 89.12 392 PHE A N 1
ATOM 3041 C CA . PHE A 1 392 ? 1.375 -1.6 -16.172 1 89.12 392 PHE A CA 1
ATOM 3042 C C . PHE A 1 392 ? 1.115 -2.047 -17.609 1 89.12 392 PHE A C 1
ATOM 3044 O O . PHE A 1 392 ? 0.837 -3.223 -17.859 1 89.12 392 PHE A O 1
ATOM 3051 N N . ASP A 1 393 ? 1.231 -1.103 -18.469 1 83.94 393 ASP A N 1
ATOM 3052 C CA . ASP A 1 393 ? 1.157 -1.429 -19.891 1 83.94 393 ASP A CA 1
ATOM 3053 C C . ASP A 1 393 ? 2.443 -1.034 -20.609 1 83.94 393 ASP A C 1
ATOM 3055 O O . ASP A 1 393 ? 2.406 -0.592 -21.766 1 83.94 393 ASP A O 1
ATOM 3059 N N . ALA A 1 394 ? 3.475 -1.174 -19.984 1 79.19 394 ALA A N 1
ATOM 3060 C CA . ALA A 1 394 ? 4.727 -0.624 -20.5 1 79.19 394 ALA A CA 1
ATOM 3061 C C . ALA A 1 394 ? 5.203 -1.395 -21.719 1 79.19 394 ALA A C 1
ATOM 3063 O O . ALA A 1 394 ? 5.969 -0.869 -22.531 1 79.19 394 ALA A O 1
ATOM 3064 N N . GLU A 1 395 ? 4.801 -2.586 -21.875 1 75.12 395 GLU A N 1
ATOM 3065 C CA . GLU A 1 395 ? 5.266 -3.426 -22.969 1 75.12 395 GLU A CA 1
ATOM 3066 C C . GLU A 1 395 ? 4.672 -2.977 -24.312 1 75.12 395 GLU A C 1
ATOM 3068 O O . GLU A 1 395 ? 5.266 -3.195 -25.359 1 75.12 395 GLU A O 1
ATOM 3073 N N . CYS A 1 396 ? 3.582 -2.297 -24.328 1 69.75 396 CYS A N 1
ATOM 3074 C CA . CYS A 1 396 ? 2.887 -1.782 -25.5 1 69.75 396 CYS A CA 1
ATOM 3075 C C . CYS A 1 396 ? 2.613 -2.895 -26.5 1 69.75 396 CYS A C 1
ATOM 3077 O O . CYS A 1 396 ? 2.746 -2.693 -27.703 1 69.75 396 CYS A O 1
ATOM 3079 N N . SER A 1 397 ? 2.57 -4.078 -26.016 1 69.81 397 SER A N 1
ATOM 3080 C CA . SER A 1 397 ? 2.248 -5.23 -26.844 1 69.81 397 SER A CA 1
ATOM 3081 C C . SER A 1 397 ? 1.3 -6.184 -26.141 1 69.81 397 SER A C 1
ATOM 3083 O O . SER A 1 397 ? 1.237 -6.195 -24.906 1 69.81 397 SER A O 1
ATOM 3085 N N . ARG A 1 398 ? 0.659 -6.859 -26.938 1 67.56 398 ARG A N 1
ATOM 3086 C CA . ARG A 1 398 ? -0.258 -7.844 -26.375 1 67.56 398 ARG A CA 1
ATOM 3087 C C . ARG A 1 398 ? 0.499 -9.055 -25.844 1 67.56 398 ARG A C 1
ATOM 3089 O O . ARG A 1 398 ? 0.251 -9.508 -24.719 1 67.56 398 ARG A O 1
ATOM 3096 N N . ARG A 1 399 ? 1.342 -9.578 -26.688 1 69.88 399 ARG A N 1
ATOM 3097 C CA . ARG A 1 399 ? 2.238 -10.672 -26.328 1 69.88 399 ARG A CA 1
ATOM 3098 C C . ARG A 1 399 ? 3.691 -10.203 -26.312 1 69.88 399 ARG A C 1
ATOM 3100 O O . ARG A 1 399 ? 4.121 -9.461 -27.188 1 69.88 399 ARG A O 1
ATOM 3107 N N . PHE A 1 400 ? 4.312 -10.461 -25.234 1 72.38 400 PHE A N 1
ATOM 3108 C CA . PHE A 1 400 ? 5.695 -10 -25.156 1 72.38 400 PHE A CA 1
ATOM 3109 C C . PHE A 1 400 ? 6.527 -10.938 -24.297 1 72.38 400 PHE A C 1
ATOM 3111 O O . PHE A 1 400 ? 5.98 -11.734 -23.516 1 72.38 400 PHE A O 1
ATOM 3118 N N . LEU A 1 401 ? 7.773 -10.992 -24.594 1 75.56 401 LEU A N 1
ATOM 3119 C CA . LEU A 1 401 ? 8.773 -11.633 -23.734 1 75.56 401 LEU A CA 1
ATOM 3120 C C . LEU A 1 401 ? 9.352 -10.641 -22.734 1 75.56 401 LEU A C 1
ATOM 3122 O O . LEU A 1 401 ? 9.93 -9.625 -23.125 1 75.56 401 LEU A O 1
ATOM 3126 N N . HIS A 1 402 ? 9.148 -10.977 -21.516 1 84.25 402 HIS A N 1
ATOM 3127 C CA . HIS A 1 402 ? 9.594 -10.055 -20.469 1 84.25 402 HIS A CA 1
ATOM 3128 C C . HIS A 1 402 ? 11.109 -9.906 -20.469 1 84.25 402 HIS A C 1
ATOM 3130 O O . HIS A 1 402 ? 11.828 -10.875 -20.719 1 84.25 402 HIS A O 1
ATOM 3136 N N . ALA A 1 403 ? 11.57 -8.773 -20.125 1 87.06 403 ALA A N 1
ATOM 3137 C CA . ALA A 1 403 ? 12.977 -8.375 -20.188 1 87.06 403 ALA A CA 1
ATOM 3138 C C . ALA A 1 403 ? 13.852 -9.336 -19.375 1 87.06 403 ALA A C 1
ATOM 3140 O O . ALA A 1 403 ? 14.961 -9.672 -19.797 1 87.06 403 ALA A O 1
ATOM 3141 N N . ILE A 1 404 ? 13.391 -9.82 -18.25 1 82.62 404 ILE A N 1
ATOM 3142 C CA . ILE A 1 404 ? 14.18 -10.656 -17.344 1 82.62 404 ILE A CA 1
ATOM 3143 C C . ILE A 1 404 ? 14.391 -12.039 -17.953 1 82.62 404 ILE A C 1
ATOM 3145 O O . ILE A 1 404 ? 15.422 -12.672 -17.734 1 82.62 404 ILE A O 1
ATOM 3149 N N . ARG A 1 405 ? 13.461 -12.453 -18.766 1 78.12 405 ARG A N 1
ATOM 3150 C CA . ARG A 1 405 ? 13.547 -13.758 -19.406 1 78.12 405 ARG A CA 1
ATOM 3151 C C . ARG A 1 405 ? 14.281 -13.672 -20.734 1 78.12 405 ARG A C 1
ATOM 3153 O O . ARG A 1 405 ? 14.773 -14.68 -21.25 1 78.12 405 ARG A O 1
ATOM 3160 N N . ARG A 1 406 ? 14.281 -12.539 -21.234 1 79.94 406 ARG A N 1
ATOM 3161 C CA . ARG A 1 406 ? 14.867 -12.32 -22.547 1 79.94 406 ARG A CA 1
ATOM 3162 C C . ARG A 1 406 ? 16.391 -12.477 -22.516 1 79.94 406 ARG A C 1
ATOM 3164 O O . ARG A 1 406 ? 16.953 -13.273 -23.25 1 79.94 406 ARG A O 1
ATOM 3171 N N . HIS A 1 407 ? 17.016 -11.688 -21.734 1 84.94 407 HIS A N 1
ATOM 3172 C CA . HIS A 1 407 ? 18.469 -11.594 -21.656 1 84.94 407 HIS A CA 1
ATOM 3173 C C . HIS A 1 407 ? 18.906 -11.008 -20.328 1 84.94 407 HIS A C 1
ATOM 3175 O O . HIS A 1 407 ? 18.141 -10.289 -19.672 1 84.94 407 HIS A O 1
ATOM 3181 N N . TRP A 1 408 ? 20.094 -11.406 -19.953 1 82 408 TRP A N 1
ATOM 3182 C CA . TRP A 1 408 ? 20.609 -10.906 -18.672 1 82 408 TRP A CA 1
ATOM 3183 C C . TRP A 1 408 ? 20.719 -9.383 -18.703 1 82 408 TRP A C 1
ATOM 3185 O O . TRP A 1 408 ? 20.406 -8.719 -17.703 1 82 408 TRP A O 1
ATOM 3195 N N . PHE A 1 409 ? 21.156 -8.797 -19.828 1 89.81 409 PHE A N 1
ATOM 3196 C CA . PHE A 1 409 ? 21.344 -7.352 -19.938 1 89.81 409 PHE A CA 1
ATOM 3197 C C . PHE A 1 409 ? 20 -6.625 -19.875 1 89.81 409 PHE A C 1
ATOM 3199 O O . PHE A 1 409 ? 19.875 -5.613 -19.188 1 89.81 409 PHE A O 1
ATOM 3206 N N . SER A 1 410 ? 19.016 -7.117 -20.609 1 91 410 SER A N 1
ATOM 3207 C CA . SER A 1 410 ? 17.703 -6.492 -20.578 1 91 410 SER A CA 1
ATOM 3208 C C . SER A 1 410 ? 17.062 -6.617 -19.203 1 91 410 SER A C 1
ATOM 3210 O O . SER A 1 410 ? 16.391 -5.691 -18.734 1 91 410 SER A O 1
ATOM 3212 N N . GLY A 1 411 ? 17.328 -7.758 -18.578 1 91.62 411 GLY A N 1
ATOM 3213 C CA . GLY A 1 411 ? 16.797 -7.949 -17.234 1 91.62 411 GLY A CA 1
ATOM 3214 C C . GLY A 1 411 ? 17.391 -6.992 -16.219 1 91.62 411 GLY A C 1
ATOM 3215 O O . GLY A 1 411 ? 16.656 -6.391 -15.422 1 91.62 411 GLY A O 1
ATOM 3216 N N . LEU A 1 412 ? 18.688 -6.855 -16.25 1 92.5 412 LEU A N 1
ATOM 3217 C CA . LEU A 1 412 ? 19.375 -5.945 -15.336 1 92.5 412 LEU A CA 1
ATOM 3218 C C . LEU A 1 412 ? 18.969 -4.5 -15.617 1 92.5 412 LEU A C 1
ATOM 3220 O O . LEU A 1 412 ? 18.766 -3.713 -14.688 1 92.5 412 LEU A O 1
ATOM 3224 N N . THR A 1 413 ? 18.906 -4.168 -16.859 1 94.88 413 THR A N 1
ATOM 3225 C CA . THR A 1 413 ? 18.516 -2.814 -17.234 1 94.88 413 THR A CA 1
ATOM 3226 C C . THR A 1 413 ? 17.094 -2.51 -16.797 1 94.88 413 THR A C 1
ATOM 3228 O O . THR A 1 413 ? 16.812 -1.42 -16.297 1 94.88 413 THR A O 1
ATOM 3231 N N . PHE A 1 414 ? 16.172 -3.477 -17.016 1 94.94 414 PHE A N 1
ATOM 3232 C CA . PHE A 1 414 ? 14.805 -3.352 -16.547 1 94.94 414 PHE A CA 1
ATOM 3233 C C . PHE A 1 414 ? 14.773 -3.049 -15.055 1 94.94 414 PHE A C 1
ATOM 3235 O O . PHE A 1 414 ? 14.07 -2.129 -14.617 1 94.94 414 PHE A O 1
ATOM 3242 N N . THR A 1 415 ? 15.539 -3.744 -14.32 1 94.88 415 THR A N 1
ATOM 3243 C CA . THR A 1 415 ? 15.57 -3.6 -12.867 1 94.88 415 THR A CA 1
ATOM 3244 C C . THR A 1 415 ? 16.172 -2.26 -12.469 1 94.88 415 THR A C 1
ATOM 3246 O O . THR A 1 415 ? 15.633 -1.549 -11.625 1 94.88 415 THR A O 1
ATOM 3249 N N . THR A 1 416 ? 17.234 -1.891 -13.109 1 96.31 416 THR A N 1
ATOM 3250 C CA . THR A 1 416 ? 17.969 -0.681 -12.766 1 96.31 416 THR A CA 1
ATOM 3251 C C . THR A 1 416 ? 17.156 0.564 -13.117 1 96.31 416 THR A C 1
ATOM 3253 O O . THR A 1 416 ? 17.219 1.571 -12.406 1 96.31 416 THR A O 1
ATOM 3256 N N . LEU A 1 417 ? 16.359 0.503 -14.109 1 97.56 417 LEU A N 1
ATOM 3257 C CA . LEU A 1 417 ? 15.594 1.648 -14.586 1 97.56 417 LEU A CA 1
ATOM 3258 C C . LEU A 1 417 ? 14.508 2.031 -13.586 1 97.56 417 LEU A C 1
ATOM 3260 O O . LEU A 1 417 ? 13.969 3.139 -13.648 1 97.56 417 LEU A O 1
ATOM 3264 N N . HIS A 1 418 ? 14.219 1.172 -12.695 1 97.94 418 HIS A N 1
ATOM 3265 C CA . HIS A 1 418 ? 13.172 1.474 -11.727 1 97.94 418 HIS A CA 1
ATOM 3266 C C . HIS A 1 418 ? 13.656 2.469 -10.68 1 97.94 418 HIS A C 1
ATOM 3268 O O . HIS A 1 418 ? 12.852 3.15 -10.039 1 97.94 418 HIS A O 1
ATOM 3274 N N . PHE A 1 419 ? 14.969 2.561 -10.555 1 97.69 419 PHE A N 1
ATOM 3275 C CA . PHE A 1 419 ? 15.469 3.547 -9.602 1 97.69 419 PHE A CA 1
ATOM 3276 C C . PHE A 1 419 ? 15.211 4.961 -10.109 1 97.69 419 PHE A C 1
ATOM 3278 O O . PHE A 1 419 ? 14.531 5.75 -9.453 1 97.69 419 PHE A O 1
ATOM 3285 N N . PRO A 1 420 ? 15.734 5.328 -11.266 1 98.25 420 PRO A N 1
ATOM 3286 C CA . PRO A 1 420 ? 15.445 6.684 -11.742 1 98.25 420 PRO A CA 1
ATOM 3287 C C . PRO A 1 420 ? 13.953 6.938 -11.938 1 98.25 420 PRO A C 1
ATOM 3289 O O . PRO A 1 420 ? 13.492 8.062 -11.773 1 98.25 420 PRO A O 1
ATOM 3292 N N . LEU A 1 421 ? 13.188 5.93 -12.305 1 98.56 421 LEU A N 1
ATOM 3293 C CA . LEU A 1 421 ? 11.742 6.082 -12.422 1 98.56 421 LEU A CA 1
ATOM 3294 C C . LEU A 1 421 ? 11.133 6.527 -11.094 1 98.56 421 LEU A C 1
ATOM 3296 O O . LEU A 1 421 ? 10.43 7.539 -11.031 1 98.56 421 LEU A O 1
ATOM 3300 N N . CYS A 1 422 ? 11.484 5.816 -10.016 1 98.31 422 CYS A N 1
ATOM 3301 C CA . CYS A 1 422 ? 10.93 6.105 -8.695 1 98.31 422 CYS A CA 1
ATOM 3302 C C . CYS A 1 422 ? 11.469 7.422 -8.148 1 98.31 422 CYS A C 1
ATOM 3304 O O . CYS A 1 422 ? 10.727 8.211 -7.57 1 98.31 422 CYS A O 1
ATOM 3306 N N . ALA A 1 423 ? 12.742 7.629 -8.344 1 98.44 423 ALA A N 1
ATOM 3307 C CA . ALA A 1 423 ? 13.352 8.883 -7.898 1 98.44 423 ALA A CA 1
ATOM 3308 C C . ALA A 1 423 ? 12.672 10.086 -8.555 1 98.44 423 ALA A C 1
ATOM 3310 O O . ALA A 1 423 ? 12.359 11.07 -7.887 1 98.44 423 ALA A O 1
ATOM 3311 N N . SER A 1 424 ? 12.438 9.984 -9.844 1 98.62 424 SER A N 1
ATOM 3312 C CA . SER A 1 424 ? 11.82 11.078 -10.586 1 98.62 424 SER A CA 1
ATOM 3313 C C . SER A 1 424 ? 10.398 11.336 -10.109 1 98.62 424 SER A C 1
ATOM 3315 O O . SER A 1 424 ? 9.992 12.492 -9.953 1 98.62 424 SER A O 1
ATOM 3317 N N . LEU A 1 425 ? 9.68 10.32 -9.844 1 98.44 425 LEU A N 1
ATOM 3318 C CA . LEU A 1 425 ? 8.297 10.469 -9.406 1 98.44 425 LEU A CA 1
ATOM 3319 C C . LEU A 1 425 ? 8.227 11.062 -8.008 1 98.44 425 LEU A C 1
ATOM 3321 O O . LEU A 1 425 ? 7.301 11.812 -7.688 1 98.44 425 LEU A O 1
ATOM 3325 N N . ILE A 1 426 ? 9.18 10.711 -7.172 1 98.12 426 ILE A N 1
ATOM 3326 C CA . ILE A 1 426 ? 9.227 11.297 -5.84 1 98.12 426 ILE A CA 1
ATOM 3327 C C . ILE A 1 426 ? 9.508 12.797 -5.941 1 98.12 426 ILE A C 1
ATOM 3329 O O . ILE A 1 426 ? 8.93 13.594 -5.199 1 98.12 426 ILE A O 1
ATOM 3333 N N . LEU A 1 427 ? 10.352 13.18 -6.887 1 97.88 427 LEU A N 1
ATOM 3334 C CA . LEU A 1 427 ? 10.633 14.594 -7.113 1 97.88 427 LEU A CA 1
ATOM 3335 C C . LEU A 1 427 ? 9.383 15.32 -7.609 1 97.88 427 LEU A C 1
ATOM 3337 O O . LEU A 1 427 ? 9.133 16.469 -7.227 1 97.88 427 LEU A O 1
ATOM 3341 N N . VAL A 1 428 ? 8.633 14.656 -8.484 1 98.25 428 VAL A N 1
ATOM 3342 C CA . VAL A 1 428 ? 7.367 15.219 -8.953 1 98.25 428 VAL A CA 1
ATOM 3343 C C . VAL A 1 428 ? 6.445 15.477 -7.762 1 98.25 428 VAL A C 1
ATOM 3345 O O . VAL A 1 428 ? 5.812 16.531 -7.676 1 98.25 428 VAL A O 1
ATOM 3348 N N . SER A 1 429 ? 6.406 14.5 -6.91 1 96.88 429 SER A N 1
ATOM 3349 C CA . SER A 1 429 ? 5.574 14.641 -5.719 1 96.88 429 SER A CA 1
ATOM 3350 C C . SER A 1 429 ? 6.008 15.836 -4.879 1 96.88 429 SER A C 1
ATOM 3352 O O . SER A 1 429 ? 5.168 16.578 -4.363 1 96.88 429 SER A O 1
ATOM 3354 N N . ALA A 1 430 ? 7.281 16.047 -4.723 1 96.12 430 ALA A N 1
ATOM 3355 C CA . ALA A 1 430 ? 7.824 17.188 -3.99 1 96.12 430 ALA A CA 1
ATOM 3356 C C . ALA A 1 430 ? 7.332 18.516 -4.582 1 96.12 430 ALA A C 1
ATOM 3358 O O . ALA A 1 430 ? 6.883 19.391 -3.852 1 96.12 430 ALA A O 1
ATOM 3359 N N . ALA A 1 431 ? 7.406 18.578 -5.855 1 96.56 431 ALA A N 1
ATOM 3360 C CA . ALA A 1 431 ? 6.992 19.797 -6.547 1 96.56 431 ALA A CA 1
ATOM 3361 C C . ALA A 1 431 ? 5.48 19.969 -6.477 1 96.56 431 ALA A C 1
ATOM 3363 O O . ALA A 1 431 ? 4.988 21.078 -6.266 1 96.56 431 ALA A O 1
ATOM 3364 N N . LEU A 1 432 ? 4.742 18.906 -6.629 1 95.06 432 LEU A N 1
ATOM 3365 C CA . LEU A 1 432 ? 3.285 18.953 -6.645 1 95.06 432 LEU A CA 1
ATOM 3366 C C . LEU A 1 432 ? 2.738 19.438 -5.309 1 95.06 432 LEU A C 1
ATOM 3368 O O . LEU A 1 432 ? 1.746 20.156 -5.266 1 95.06 432 LEU A O 1
ATOM 3372 N N . SER A 1 433 ? 3.332 19.016 -4.273 1 92.5 433 SER A N 1
ATOM 3373 C CA . SER A 1 433 ? 2.881 19.422 -2.945 1 92.5 433 SER A CA 1
ATOM 3374 C C . SER A 1 433 ? 2.939 20.938 -2.783 1 92.5 433 SER A C 1
ATOM 3376 O O . SER A 1 433 ? 2.051 21.531 -2.174 1 92.5 433 SER A O 1
ATOM 3378 N N . ARG A 1 434 ? 3.963 21.531 -3.363 1 92 434 ARG A N 1
ATOM 3379 C CA . ARG A 1 434 ? 4.117 22.969 -3.279 1 92 434 ARG A CA 1
ATOM 3380 C C . ARG A 1 434 ? 3.217 23.672 -4.293 1 92 434 ARG A C 1
ATOM 3382 O O . ARG A 1 434 ? 2.707 24.766 -4.023 1 92 434 ARG A O 1
ATOM 3389 N N . MET A 1 435 ? 3.055 23.016 -5.383 1 90.69 435 MET A N 1
ATOM 3390 C CA . MET A 1 435 ? 2.193 23.594 -6.418 1 90.69 435 MET A CA 1
ATOM 3391 C C . MET A 1 435 ? 0.74 23.625 -5.957 1 90.69 435 MET A C 1
ATOM 3393 O O . MET A 1 435 ? -0.009 24.531 -6.316 1 90.69 435 MET A O 1
ATOM 3397 N N . THR A 1 436 ? 0.338 22.672 -5.242 1 85.44 436 THR A N 1
ATOM 3398 C CA . THR A 1 436 ? -1.033 22.594 -4.754 1 85.44 436 THR A CA 1
ATOM 3399 C C . THR A 1 436 ? -1.29 23.641 -3.676 1 85.44 436 THR A C 1
ATOM 3401 O O . THR A 1 436 ? -2.387 24.188 -3.594 1 85.44 436 THR A O 1
ATOM 3404 N N . LEU A 1 437 ? -0.296 23.969 -2.893 1 77.75 437 LEU A N 1
ATOM 3405 C CA . LEU A 1 437 ? -0.448 24.938 -1.81 1 77.75 437 LEU A CA 1
ATOM 3406 C C . LEU A 1 437 ? -0.345 26.359 -2.334 1 77.75 437 LEU A C 1
ATOM 3408 O O . LEU A 1 437 ? -0.924 27.281 -1.756 1 77.75 437 LEU A O 1
ATOM 3412 N N . ASN A 1 438 ? 0.554 26.469 -3.334 1 69.56 438 ASN A N 1
ATOM 3413 C CA . ASN A 1 438 ? 0.807 27.812 -3.842 1 69.56 438 ASN A CA 1
ATOM 3414 C C . ASN A 1 438 ? 0.213 28 -5.234 1 69.56 438 ASN A C 1
ATOM 3416 O O . ASN A 1 438 ? 0.694 27.422 -6.207 1 69.56 438 ASN A O 1
ATOM 3420 N N . GLN A 1 439 ? -0.693 28.734 -5.281 1 64.19 439 GLN A N 1
ATOM 3421 C CA . GLN A 1 439 ? -1.487 28.844 -6.5 1 64.19 439 GLN A CA 1
ATOM 3422 C C . GLN A 1 439 ? -0.804 29.734 -7.523 1 64.19 439 GLN A C 1
ATOM 3424 O O . GLN A 1 439 ? -0.974 29.562 -8.734 1 64.19 439 GLN A O 1
ATOM 3429 N N . ASP A 1 440 ? -0.026 30.547 -7.074 1 69.62 440 ASP A N 1
ATOM 3430 C CA . ASP A 1 440 ? 0.277 31.562 -8.078 1 69.62 440 ASP A CA 1
ATOM 3431 C C . ASP A 1 440 ? 1.727 31.453 -8.547 1 69.62 440 ASP A C 1
ATOM 3433 O O . ASP A 1 440 ? 2.018 31.656 -9.734 1 69.62 440 ASP A O 1
ATOM 3437 N N . GLU A 1 441 ? 2.645 31.219 -7.613 1 78.44 441 GLU A N 1
ATOM 3438 C CA . GLU A 1 441 ? 4.016 31.188 -8.117 1 78.44 441 GLU A CA 1
ATOM 3439 C C . GLU A 1 441 ? 4.828 30.094 -7.426 1 78.44 441 GLU A C 1
ATOM 3441 O O . GLU A 1 441 ? 4.68 29.875 -6.223 1 78.44 441 GLU A O 1
ATOM 3446 N N . ILE A 1 442 ? 5.508 29.359 -8.359 1 86.25 442 ILE A N 1
ATOM 3447 C CA . ILE A 1 442 ? 6.465 28.375 -7.836 1 86.25 442 ILE A CA 1
ATOM 3448 C C . ILE A 1 442 ? 7.859 28.688 -8.383 1 86.25 442 ILE A C 1
ATOM 3450 O O . ILE A 1 442 ? 8 29.328 -9.422 1 86.25 442 ILE A O 1
ATOM 3454 N N . SER A 1 443 ? 8.875 28.328 -7.648 1 91.19 443 SER A N 1
ATOM 3455 C CA . SER A 1 443 ? 10.258 28.578 -8.039 1 91.19 443 SER A CA 1
ATOM 3456 C C . SER A 1 443 ? 10.617 27.797 -9.305 1 91.19 443 SER A C 1
ATOM 3458 O O . SER A 1 443 ? 9.953 26.828 -9.656 1 91.19 443 SER A O 1
ATOM 3460 N N . ASP A 1 444 ? 11.594 28.266 -10 1 93.38 444 ASP A N 1
ATOM 3461 C CA . ASP A 1 444 ? 12.086 27.594 -11.203 1 93.38 444 ASP A CA 1
ATOM 3462 C C . ASP A 1 444 ? 12.547 26.172 -10.883 1 93.38 444 ASP A C 1
ATOM 3464 O O . ASP A 1 444 ? 12.336 25.25 -11.68 1 93.38 444 ASP A O 1
ATOM 3468 N N . ALA A 1 445 ? 13.156 26.031 -9.758 1 94.75 445 ALA A N 1
ATOM 3469 C CA . ALA A 1 445 ? 13.648 24.719 -9.352 1 94.75 445 ALA A CA 1
ATOM 3470 C C . ALA A 1 445 ? 12.508 23.719 -9.219 1 94.75 445 ALA A C 1
ATOM 3472 O O . ALA A 1 445 ? 12.617 22.578 -9.664 1 94.75 445 ALA A O 1
ATOM 3473 N N . LEU A 1 446 ? 11.461 24.172 -8.672 1 95.44 446 LEU A N 1
ATOM 3474 C CA . LEU A 1 446 ? 10.305 23.297 -8.492 1 95.44 446 LEU A CA 1
ATOM 3475 C C . LEU A 1 446 ? 9.648 22.984 -9.836 1 95.44 446 LEU A C 1
ATOM 3477 O O . LEU A 1 446 ? 9.125 21.875 -10.031 1 95.44 446 LEU A O 1
ATOM 3481 N N . ARG A 1 447 ? 9.648 23.953 -10.75 1 95.88 447 ARG A N 1
ATOM 3482 C CA . ARG A 1 447 ? 9.148 23.688 -12.094 1 95.88 447 ARG A CA 1
ATOM 3483 C C . ARG A 1 447 ? 9.961 22.578 -12.773 1 95.88 447 ARG A C 1
ATOM 3485 O O . ARG A 1 447 ? 9.398 21.703 -13.43 1 95.88 447 ARG A O 1
ATOM 3492 N N . TRP A 1 448 ? 11.227 22.625 -12.57 1 96.88 448 TRP A N 1
ATOM 3493 C CA . TRP A 1 448 ? 12.109 21.609 -13.148 1 96.88 448 TRP A CA 1
ATOM 3494 C C . TRP A 1 448 ? 11.906 20.266 -12.461 1 96.88 448 TRP A C 1
ATOM 3496 O O . TRP A 1 448 ? 11.977 19.219 -13.109 1 96.88 448 TRP A O 1
ATOM 3506 N N . TYR A 1 449 ? 11.719 20.312 -11.094 1 97.75 449 TYR A N 1
ATOM 3507 C CA . TYR A 1 449 ? 11.422 19.078 -10.391 1 97.75 449 TYR A CA 1
ATOM 3508 C C . TYR A 1 449 ? 10.156 18.438 -10.938 1 97.75 449 TYR A C 1
ATOM 3510 O O . TYR A 1 449 ? 10.109 17.219 -11.148 1 97.75 449 TYR A O 1
ATOM 3518 N N . PHE A 1 450 ? 9.117 19.281 -11.203 1 97.56 450 PHE A N 1
ATOM 3519 C CA . PHE A 1 450 ? 7.816 18.781 -11.648 1 97.56 450 PHE A CA 1
ATOM 3520 C C . PHE A 1 450 ? 7.895 18.266 -13.078 1 97.56 450 PHE A C 1
ATOM 3522 O O . PHE A 1 450 ? 7.672 17.094 -13.336 1 97.56 450 PHE A O 1
ATOM 3529 N N . CYS A 1 451 ? 8.336 19.109 -14.016 1 98.25 451 CYS A N 1
ATOM 3530 C CA . CYS A 1 451 ? 8.336 18.797 -15.438 1 98.25 451 CYS A CA 1
ATOM 3531 C C . CYS A 1 451 ? 9.492 17.859 -15.789 1 98.25 451 CYS A C 1
ATOM 3533 O O . CYS A 1 451 ? 9.32 16.906 -16.547 1 98.25 451 CYS A O 1
ATOM 3535 N N . GLY A 1 452 ? 10.672 18.219 -15.242 1 98.19 452 GLY A N 1
ATOM 3536 C CA . GLY A 1 452 ? 11.805 17.344 -15.461 1 98.19 452 GLY A CA 1
ATOM 3537 C C . GLY A 1 452 ? 11.594 15.945 -14.891 1 98.19 452 GLY A C 1
ATOM 3538 O O . GLY A 1 452 ? 12 14.961 -15.508 1 98.19 452 GLY A O 1
ATOM 3539 N N . GLY A 1 453 ? 10.992 15.898 -13.664 1 98.62 453 GLY A N 1
ATOM 3540 C CA . GLY A 1 453 ? 10.672 14.609 -13.086 1 98.62 453 GLY A CA 1
ATOM 3541 C C . GLY A 1 453 ? 9.688 13.805 -13.922 1 98.62 453 GLY A C 1
ATOM 3542 O O . GLY A 1 453 ? 9.914 12.625 -14.18 1 98.62 453 GLY A O 1
ATOM 3543 N N . LEU A 1 454 ? 8.633 14.43 -14.391 1 98.81 454 LEU A N 1
ATOM 3544 C CA . LEU A 1 454 ? 7.629 13.758 -15.203 1 98.81 454 LEU A CA 1
ATOM 3545 C C . LEU A 1 454 ? 8.234 13.266 -16.516 1 98.81 454 LEU A C 1
ATOM 3547 O O . LEU A 1 454 ? 7.98 12.141 -16.938 1 98.81 454 LEU A O 1
ATOM 3551 N N . GLY A 1 455 ? 8.992 14.156 -17.094 1 98.81 455 GLY A N 1
ATOM 3552 C CA . GLY A 1 455 ? 9.617 13.789 -18.359 1 98.81 455 GLY A CA 1
ATOM 3553 C C . GLY A 1 455 ? 10.586 12.633 -18.219 1 98.81 455 GLY A C 1
ATOM 3554 O O . GLY A 1 455 ? 10.578 11.703 -19.031 1 98.81 455 GLY A O 1
ATOM 3555 N N . THR A 1 456 ? 11.414 12.695 -17.203 1 98.62 456 THR A N 1
ATOM 3556 C CA . THR A 1 456 ? 12.367 11.625 -16.969 1 98.62 456 THR A CA 1
ATOM 3557 C C . THR A 1 456 ? 11.641 10.305 -16.688 1 98.62 456 THR A C 1
ATOM 3559 O O . THR A 1 456 ? 12.023 9.258 -17.203 1 98.62 456 THR A O 1
ATOM 3562 N N . ALA A 1 457 ? 10.617 10.398 -15.867 1 98.75 457 ALA A N 1
ATOM 3563 C CA . ALA A 1 457 ? 9.828 9.203 -15.578 1 98.75 457 ALA A CA 1
ATOM 3564 C C . ALA A 1 457 ? 9.211 8.633 -16.844 1 98.75 457 ALA A C 1
ATOM 3566 O O . ALA A 1 457 ? 9.188 7.414 -17.047 1 98.75 457 ALA A O 1
ATOM 3567 N N . MET A 1 458 ? 8.75 9.484 -17.719 1 98.62 458 MET A N 1
ATOM 3568 C CA . MET A 1 458 ? 8.133 9.047 -18.969 1 98.62 458 MET A CA 1
ATOM 3569 C C . MET A 1 458 ? 9.164 8.359 -19.875 1 98.62 458 MET A C 1
ATOM 3571 O O . MET A 1 458 ? 8.867 7.336 -20.484 1 98.62 458 MET A O 1
ATOM 3575 N N . ILE A 1 459 ? 10.289 8.906 -19.938 1 98.31 459 ILE A N 1
ATOM 3576 C CA . ILE A 1 459 ? 11.367 8.32 -20.719 1 98.31 459 ILE A CA 1
ATOM 3577 C C . ILE A 1 459 ? 11.766 6.969 -20.141 1 98.31 459 ILE A C 1
ATOM 3579 O O . ILE A 1 459 ? 12.016 6.012 -20.875 1 98.31 459 ILE A O 1
ATOM 3583 N N . CYS A 1 460 ? 11.82 6.898 -18.797 1 98.19 460 CYS A N 1
ATOM 3584 C CA . CYS A 1 460 ? 12.102 5.625 -18.141 1 98.19 460 CYS A CA 1
ATOM 3585 C C . CYS A 1 460 ? 11.039 4.59 -18.484 1 98.19 460 CYS A C 1
ATOM 3587 O O . CYS A 1 460 ? 11.352 3.424 -18.719 1 98.19 460 CYS A O 1
ATOM 3589 N N . LEU A 1 461 ? 9.797 5.031 -18.547 1 97.69 461 LEU A N 1
ATOM 3590 C CA . LEU A 1 461 ? 8.719 4.121 -18.922 1 97.69 461 LEU A CA 1
ATOM 3591 C C . LEU A 1 461 ? 8.891 3.623 -20.344 1 97.69 461 LEU A C 1
ATOM 3593 O O . LEU A 1 461 ? 8.641 2.451 -20.641 1 97.69 461 LEU A O 1
ATOM 3597 N N . GLY A 1 462 ? 9.273 4.539 -21.219 1 96.44 462 GLY A N 1
ATOM 3598 C CA . GLY A 1 462 ? 9.586 4.125 -22.578 1 96.44 462 GLY A CA 1
ATOM 3599 C C . GLY A 1 462 ? 10.734 3.139 -22.656 1 96.44 462 GLY A C 1
ATOM 3600 O O . GLY A 1 462 ? 10.656 2.143 -23.375 1 96.44 462 GLY A O 1
ATOM 3601 N N . ALA A 1 463 ? 11.742 3.404 -21.891 1 96.62 463 ALA A N 1
ATOM 3602 C CA . ALA A 1 463 ? 12.906 2.52 -21.875 1 96.62 463 ALA A CA 1
ATOM 3603 C C . ALA A 1 463 ? 12.539 1.149 -21.312 1 96.62 463 ALA A C 1
ATOM 3605 O O . ALA A 1 463 ? 13.031 0.123 -21.781 1 96.62 463 ALA A O 1
ATOM 3606 N N . LEU A 1 464 ? 11.758 1.112 -20.281 1 96 464 LEU A N 1
ATOM 3607 C CA . LEU A 1 464 ? 11.273 -0.155 -19.75 1 96 464 LEU A CA 1
ATOM 3608 C C . LEU A 1 464 ? 10.578 -0.974 -20.828 1 96 464 LEU A C 1
ATOM 3610 O O . LEU A 1 464 ? 10.812 -2.18 -20.938 1 96 464 LEU A O 1
ATOM 3614 N N . GLY A 1 465 ? 9.742 -0.293 -21.594 1 93.25 465 GLY A N 1
ATOM 3615 C CA . GLY A 1 465 ? 9.086 -0.971 -22.703 1 93.25 465 GLY A CA 1
ATOM 3616 C C . GLY A 1 465 ? 10.055 -1.532 -23.719 1 93.25 465 GLY A C 1
ATOM 3617 O O . GLY A 1 465 ? 9.836 -2.617 -24.266 1 93.25 465 GLY A O 1
ATOM 3618 N N . MET A 1 466 ? 11.109 -0.867 -23.922 1 92.94 466 MET A N 1
ATOM 3619 C CA . MET A 1 466 ? 12.094 -1.27 -24.922 1 92.94 466 MET A CA 1
ATOM 3620 C C . MET A 1 466 ? 12.883 -2.49 -24.453 1 92.94 466 MET A C 1
ATOM 3622 O O . MET A 1 466 ? 13.469 -3.207 -25.266 1 92.94 466 MET A O 1
ATOM 3626 N N . THR A 1 467 ? 12.922 -2.654 -23.156 1 93.12 467 THR A N 1
ATOM 3627 C CA . THR A 1 467 ? 13.664 -3.807 -22.656 1 93.12 467 THR A CA 1
ATOM 3628 C C . THR A 1 467 ? 12.898 -5.102 -22.938 1 93.12 467 THR A C 1
ATOM 3630 O O . THR A 1 467 ? 13.484 -6.188 -22.922 1 93.12 467 THR A O 1
ATOM 3633 N N . HIS A 1 468 ? 11.641 -5 -23.156 1 89.25 468 HIS A N 1
ATOM 3634 C CA . HIS A 1 468 ? 10.844 -6.164 -23.516 1 89.25 468 HIS A CA 1
ATOM 3635 C C . HIS A 1 468 ? 10.922 -6.449 -25.016 1 89.25 468 HIS A C 1
ATOM 3637 O O . HIS A 1 468 ? 11.383 -5.602 -25.781 1 89.25 468 HIS A O 1
ATOM 3643 N N . ARG A 1 469 ? 10.578 -7.652 -25.359 1 84.31 469 ARG A N 1
ATOM 3644 C CA . ARG A 1 469 ? 10.484 -7.984 -26.781 1 84.31 469 ARG A CA 1
ATOM 3645 C C . ARG A 1 469 ? 9.039 -8.234 -27.188 1 84.31 469 ARG A C 1
ATOM 3647 O O . ARG A 1 469 ? 8.352 -9.07 -26.578 1 84.31 469 ARG A O 1
ATOM 3654 N N . GLY A 1 470 ? 8.617 -7.406 -28.109 1 78.88 470 GLY A N 1
ATOM 3655 C CA . GLY A 1 470 ? 7.273 -7.605 -28.641 1 78.88 470 GLY A CA 1
ATOM 3656 C C . GLY A 1 470 ? 7.156 -8.828 -29.531 1 78.88 470 GLY A C 1
ATOM 3657 O O . GLY A 1 470 ? 8.039 -9.086 -30.359 1 78.88 470 GLY A O 1
ATOM 3658 N N . LEU A 1 471 ? 6.145 -9.609 -29.297 1 75.94 471 LEU A N 1
ATOM 3659 C CA . LEU A 1 471 ? 5.953 -10.82 -30.078 1 75.94 471 LEU A CA 1
ATOM 3660 C C . LEU A 1 471 ? 4.781 -10.672 -31.031 1 75.94 471 LEU A C 1
ATOM 3662 O O . LEU A 1 471 ? 4.492 -11.578 -31.812 1 75.94 471 LEU A O 1
ATOM 3666 N N . ASP A 1 472 ? 4.199 -9.477 -30.938 1 74.06 472 ASP A N 1
ATOM 3667 C CA . ASP A 1 472 ? 3.084 -9.273 -31.844 1 74.06 472 ASP A CA 1
ATOM 3668 C C . ASP A 1 472 ? 3.582 -9.109 -33.281 1 74.06 472 ASP A C 1
ATOM 3670 O O . ASP A 1 472 ? 4.574 -8.422 -33.531 1 74.06 472 ASP A O 1
ATOM 3674 N N . PRO A 1 473 ? 2.84 -9.844 -34.156 1 73.12 473 PRO A N 1
ATOM 3675 C CA . PRO A 1 473 ? 3.23 -9.648 -35.531 1 73.12 473 PRO A CA 1
ATOM 3676 C C . PRO A 1 473 ? 3.049 -8.211 -36 1 73.12 473 PRO A C 1
ATOM 3678 O O . PRO A 1 473 ? 2.156 -7.508 -35.531 1 73.12 473 PRO A O 1
ATOM 3681 N N . ASN A 1 474 ? 3.98 -7.793 -36.844 1 70.56 474 ASN A N 1
ATOM 3682 C CA . ASN A 1 474 ? 3.914 -6.43 -37.375 1 70.56 474 ASN A CA 1
ATOM 3683 C C . ASN A 1 474 ? 2.615 -6.184 -38.125 1 70.56 474 ASN A C 1
ATOM 3685 O O . ASN A 1 474 ? 2.164 -7.039 -38.906 1 70.56 474 ASN A O 1
ATOM 3689 N N . GLY A 1 475 ? 1.881 -5.137 -37.812 1 70.75 475 GLY A N 1
ATOM 3690 C CA . GLY A 1 475 ? 0.698 -4.734 -38.562 1 70.75 475 GLY A CA 1
ATOM 3691 C C . GLY A 1 475 ? -0.597 -5.191 -37.906 1 70.75 475 GLY A C 1
ATOM 3692 O O . GLY A 1 475 ? -1.679 -4.984 -38.469 1 70.75 475 GLY A O 1
ATOM 3693 N N . THR A 1 476 ? -0.456 -5.867 -36.906 1 75.38 476 THR A N 1
ATOM 3694 C CA . THR A 1 476 ? -1.672 -6.402 -36.312 1 75.38 476 THR A CA 1
ATOM 3695 C C . THR A 1 476 ? -2.303 -5.383 -35.375 1 75.38 476 THR A C 1
ATOM 3697 O O . THR A 1 476 ? -3.5 -5.449 -35.062 1 75.38 476 THR A O 1
ATOM 3700 N N . THR A 1 477 ? -1.445 -4.496 -34.969 1 80.88 477 THR A N 1
ATOM 3701 C CA . THR A 1 477 ? -1.967 -3.473 -34.062 1 80.88 477 THR A CA 1
ATOM 3702 C C . THR A 1 477 ? -2.189 -2.16 -34.812 1 80.88 477 THR A C 1
ATOM 3704 O O . THR A 1 477 ? -1.624 -1.946 -35.875 1 80.88 477 THR A O 1
ATOM 3707 N N . ARG A 1 478 ? -3.025 -1.336 -34.344 1 84.56 478 ARG A N 1
ATOM 3708 C CA . ARG A 1 478 ? -3.348 -0.083 -35.031 1 84.56 478 ARG A CA 1
ATOM 3709 C C . ARG A 1 478 ? -2.141 0.847 -35.062 1 84.56 478 ARG A C 1
ATOM 3711 O O . ARG A 1 478 ? -1.937 1.57 -36.031 1 84.56 478 ARG A O 1
ATOM 3718 N N . LEU A 1 479 ? -1.42 0.826 -34 1 86.94 479 LEU A N 1
ATOM 3719 C CA . LEU A 1 479 ? -0.162 1.563 -33.938 1 86.94 479 LEU A CA 1
ATOM 3720 C C . LEU A 1 479 ? 0.99 0.646 -33.531 1 86.94 479 LEU A C 1
ATOM 3722 O O . LEU A 1 479 ? 0.875 -0.13 -32.594 1 86.94 479 LEU A O 1
ATOM 3726 N N . GLY A 1 480 ? 1.98 0.684 -34.25 1 84.88 480 GLY A N 1
ATOM 3727 C CA . GLY A 1 480 ? 3.127 -0.164 -33.969 1 84.88 480 GLY A CA 1
ATOM 3728 C C . GLY A 1 480 ? 3.771 0.126 -32.625 1 84.88 480 GLY A C 1
ATOM 3729 O O . GLY A 1 480 ? 3.695 1.249 -32.125 1 84.88 480 GLY A O 1
ATOM 3730 N N . ARG A 1 481 ? 4.383 -0.834 -32.094 1 88.25 481 ARG A N 1
ATOM 3731 C CA . ARG A 1 481 ? 5.047 -0.745 -30.797 1 88.25 481 ARG A CA 1
ATOM 3732 C C . ARG A 1 481 ? 6.121 0.336 -30.797 1 88.25 481 ARG A C 1
ATOM 3734 O O . ARG A 1 481 ? 6.23 1.113 -29.859 1 88.25 481 ARG A O 1
ATOM 3741 N N . ARG A 1 482 ? 6.883 0.468 -31.812 1 88.25 482 ARG A N 1
ATOM 3742 C CA . ARG A 1 482 ? 7.957 1.451 -31.906 1 88.25 482 ARG A CA 1
ATOM 3743 C C . ARG A 1 482 ? 7.398 2.871 -31.922 1 88.25 482 ARG A C 1
ATOM 3745 O O . ARG A 1 482 ? 8.008 3.781 -31.344 1 88.25 482 ARG A O 1
ATOM 3752 N N . VAL A 1 483 ? 6.305 2.982 -32.562 1 90.94 483 VAL A N 1
ATOM 3753 C CA . VAL A 1 483 ? 5.672 4.293 -32.625 1 90.94 483 VAL A CA 1
ATOM 3754 C C . VAL A 1 483 ? 5.176 4.691 -31.219 1 90.94 483 VAL A C 1
ATOM 3756 O O . VAL A 1 483 ? 5.359 5.832 -30.797 1 90.94 483 VAL A O 1
ATOM 3759 N N . GLN A 1 484 ? 4.613 3.732 -30.562 1 92.69 484 GLN A N 1
ATOM 3760 C CA . GLN A 1 484 ? 4.109 4.004 -29.219 1 92.69 484 GLN A CA 1
ATOM 3761 C C . GLN A 1 484 ? 5.246 4.375 -28.266 1 92.69 484 GLN A C 1
ATOM 3763 O O . GLN A 1 484 ? 5.148 5.352 -27.516 1 92.69 484 GLN A O 1
ATOM 3768 N N . LEU A 1 485 ? 6.293 3.668 -28.344 1 93.88 485 LEU A N 1
ATOM 3769 C CA . LEU A 1 485 ? 7.438 3.939 -27.484 1 93.88 485 LEU A CA 1
ATOM 3770 C C . LEU A 1 485 ? 8.109 5.254 -27.875 1 93.88 485 LEU A C 1
ATOM 3772 O O . LEU A 1 485 ? 8.602 5.98 -27.016 1 93.88 485 LEU A O 1
ATOM 3776 N N . GLY A 1 486 ? 8.148 5.512 -29.156 1 94.81 486 GLY A N 1
ATOM 3777 C CA . GLY A 1 486 ? 8.656 6.793 -29.625 1 94.81 486 GLY A CA 1
ATOM 3778 C C . GLY A 1 486 ? 7.836 7.969 -29.125 1 94.81 486 GLY A C 1
ATOM 3779 O O . GL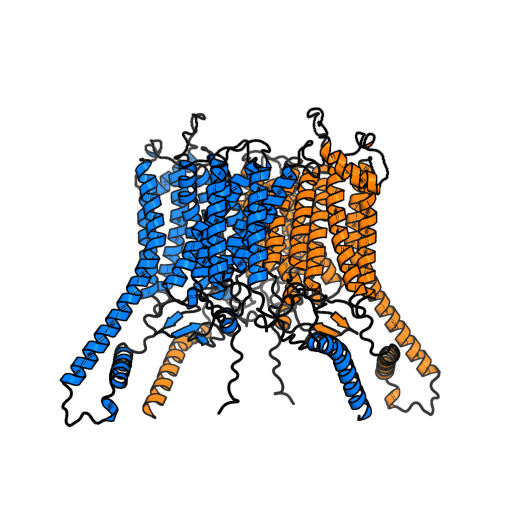Y A 1 486 ? 8.391 9.016 -28.781 1 94.81 486 GLY A O 1
ATOM 3780 N N . MET A 1 487 ? 6.562 7.809 -29.109 1 95.81 487 MET A N 1
ATOM 3781 C CA . MET A 1 487 ? 5.68 8.867 -28.609 1 95.81 487 MET A CA 1
ATOM 3782 C C . MET A 1 487 ? 5.902 9.117 -27.125 1 95.81 487 MET A C 1
ATOM 3784 O O . MET A 1 487 ? 5.828 10.258 -26.672 1 95.81 487 MET A O 1
ATOM 3788 N N . ARG A 1 488 ? 6.129 8.062 -26.328 1 96.94 488 ARG A N 1
ATOM 3789 C CA . ARG A 1 488 ? 6.461 8.242 -24.922 1 96.94 488 ARG A CA 1
ATOM 3790 C C . ARG A 1 488 ? 7.707 9.109 -24.766 1 96.94 488 ARG A C 1
ATOM 3792 O O . ARG A 1 488 ? 7.727 10.023 -23.938 1 96.94 488 ARG A O 1
ATOM 3799 N N . THR A 1 489 ? 8.664 8.789 -25.578 1 97.25 489 THR A N 1
ATOM 3800 C CA . THR A 1 489 ? 9.922 9.531 -25.516 1 97.25 489 THR A CA 1
ATOM 3801 C C . THR A 1 489 ? 9.703 10.984 -25.938 1 97.25 489 THR A C 1
ATOM 3803 O O . THR A 1 489 ? 10.195 11.906 -25.281 1 97.25 489 THR A O 1
ATOM 3806 N N . ALA A 1 490 ? 8.938 11.148 -26.953 1 97.94 490 ALA A N 1
ATOM 3807 C CA . ALA A 1 490 ? 8.664 12.492 -27.438 1 97.94 490 ALA A CA 1
ATOM 3808 C C . ALA A 1 490 ? 7.914 13.312 -26.391 1 97.94 490 ALA A C 1
ATOM 3810 O O . ALA A 1 490 ? 8.273 14.461 -26.125 1 97.94 490 ALA A O 1
ATOM 3811 N N . VAL A 1 491 ? 6.914 12.727 -25.828 1 98.38 491 VAL A N 1
ATOM 3812 C CA . VAL A 1 491 ? 6.141 13.422 -24.797 1 98.38 491 VAL A CA 1
ATOM 3813 C C . VAL A 1 491 ? 7.023 13.703 -23.594 1 98.38 491 VAL A C 1
ATOM 3815 O O . VAL A 1 491 ? 6.922 14.773 -22.969 1 98.38 491 VAL A O 1
ATOM 3818 N N . GLY A 1 492 ? 7.895 12.719 -23.234 1 98.62 492 GLY A N 1
ATOM 3819 C CA . GLY A 1 492 ? 8.844 12.961 -22.156 1 98.62 492 GLY A CA 1
ATOM 3820 C C . GLY A 1 492 ? 9.734 14.164 -22.406 1 98.62 492 GLY A C 1
ATOM 3821 O O . GLY A 1 492 ? 9.938 14.984 -21.5 1 98.62 492 GLY A O 1
ATOM 3822 N N . ILE A 1 493 ? 10.188 14.305 -23.609 1 98.38 493 ILE A N 1
ATOM 3823 C CA . ILE A 1 493 ? 11.055 15.414 -23.984 1 98.38 493 ILE A CA 1
ATOM 3824 C C . ILE A 1 493 ? 10.258 16.719 -23.938 1 98.38 493 ILE A C 1
ATOM 3826 O O . ILE A 1 493 ? 10.758 17.734 -23.453 1 98.38 493 ILE A O 1
ATOM 3830 N N . ILE A 1 494 ? 9.016 16.703 -24.422 1 98.38 494 ILE A N 1
ATOM 3831 C CA . ILE A 1 494 ? 8.156 17.875 -24.375 1 98.38 494 ILE A CA 1
ATOM 3832 C C . ILE A 1 494 ? 7.969 18.328 -22.938 1 98.38 494 ILE A C 1
ATOM 3834 O O . ILE A 1 494 ? 8.086 19.516 -22.625 1 98.38 494 ILE A O 1
ATOM 3838 N N . MET A 1 495 ? 7.754 17.391 -22.016 1 98.38 495 MET A N 1
ATOM 3839 C CA . MET A 1 495 ? 7.555 17.719 -20.594 1 98.38 495 MET A CA 1
ATOM 3840 C C . MET A 1 495 ? 8.812 18.328 -20 1 98.38 495 MET A C 1
ATOM 3842 O O . MET A 1 495 ? 8.734 19.312 -19.25 1 98.38 495 MET A O 1
ATOM 3846 N N . ILE A 1 496 ? 9.945 17.781 -20.344 1 98.12 496 ILE A N 1
ATOM 3847 C CA . ILE A 1 496 ? 11.211 18.281 -19.812 1 98.12 496 ILE A CA 1
ATOM 3848 C C . ILE A 1 496 ? 11.445 19.719 -20.281 1 98.12 496 ILE A C 1
ATOM 3850 O O . ILE A 1 496 ? 12.023 20.516 -19.547 1 98.12 496 ILE A O 1
ATOM 3854 N N . CYS A 1 497 ? 10.891 20.109 -21.406 1 97.56 497 CYS A N 1
ATOM 3855 C CA . CYS A 1 497 ? 11.164 21.422 -22 1 97.56 497 CYS A CA 1
ATOM 3856 C C . CYS A 1 497 ? 10.125 22.453 -21.562 1 97.56 497 CYS A C 1
ATOM 3858 O O . CYS A 1 497 ? 10.273 23.641 -21.812 1 97.56 497 CYS A O 1
ATOM 3860 N N . LEU A 1 498 ? 9.133 22.078 -20.859 1 96.88 498 LEU A N 1
ATOM 3861 C CA . LEU A 1 498 ? 8.031 22.969 -20.5 1 96.88 498 LEU A CA 1
ATOM 3862 C C . LEU A 1 498 ? 8.523 24.094 -19.578 1 96.88 498 LEU A C 1
ATOM 3864 O O . LEU A 1 498 ? 8.078 25.234 -19.688 1 96.88 498 LEU A O 1
ATOM 3868 N N . PRO A 1 499 ? 9.461 23.781 -18.641 1 95.25 499 PRO A N 1
ATOM 3869 C CA . PRO A 1 499 ? 9.898 24.844 -17.734 1 95.25 499 PRO A CA 1
ATOM 3870 C C . PRO A 1 499 ? 10.656 25.953 -18.438 1 95.25 499 PRO A C 1
ATOM 3872 O O . PRO A 1 499 ? 10.914 27.016 -17.844 1 95.25 499 PRO A O 1
ATOM 3875 N N . LEU A 1 500 ? 11.031 25.766 -19.703 1 94.75 500 LEU A N 1
ATOM 3876 C CA . LEU A 1 500 ? 11.711 26.797 -20.469 1 94.75 500 LEU A CA 1
ATOM 3877 C C . LEU A 1 500 ? 10.766 27.938 -20.797 1 94.75 500 LEU A C 1
ATOM 3879 O O . LEU A 1 500 ? 11.203 29.047 -21.125 1 94.75 500 LEU A O 1
ATOM 3883 N N . ALA A 1 501 ? 9.453 27.656 -20.672 1 92.62 501 ALA A N 1
ATOM 3884 C CA . ALA A 1 501 ? 8.453 28.703 -20.859 1 92.62 501 ALA A CA 1
ATOM 3885 C C . ALA A 1 501 ? 8.406 29.641 -19.656 1 92.62 501 ALA A C 1
ATOM 3887 O O . ALA A 1 501 ? 8.664 29.219 -18.531 1 92.62 501 ALA A O 1
ATOM 3888 N N . ASP A 1 502 ? 7.996 30.891 -19.859 1 88.12 502 ASP A N 1
ATOM 3889 C CA . ASP A 1 502 ? 7.996 31.906 -18.828 1 88.12 502 ASP A CA 1
ATOM 3890 C C . ASP A 1 502 ? 6.941 31.609 -17.766 1 88.12 502 ASP A C 1
ATOM 3892 O O . ASP A 1 502 ? 5.902 31.016 -18.062 1 88.12 502 ASP A O 1
ATOM 3896 N N . HIS A 1 503 ? 7.238 32.062 -16.531 1 83.19 503 HIS A N 1
ATOM 3897 C CA . HIS A 1 503 ? 6.387 31.828 -15.367 1 83.19 503 HIS A CA 1
ATOM 3898 C C . HIS A 1 503 ? 5.008 32.438 -15.57 1 83.19 503 HIS A C 1
ATOM 3900 O O . HIS A 1 503 ? 4.012 31.938 -15.047 1 83.19 503 HIS A O 1
ATOM 3906 N N . HIS A 1 504 ? 4.98 33.469 -16.297 1 82.44 504 HIS A N 1
ATOM 3907 C CA . HIS A 1 504 ? 3.725 34.188 -16.453 1 82.44 504 HIS A CA 1
ATOM 3908 C C . HIS A 1 504 ? 2.822 33.5 -17.469 1 82.44 504 HIS A C 1
ATOM 3910 O O . HIS A 1 504 ? 1.598 33.625 -17.406 1 82.44 504 HIS A O 1
ATOM 3916 N N . THR A 1 505 ? 3.443 32.781 -18.312 1 84.31 505 THR A N 1
ATOM 3917 C CA . THR A 1 505 ? 2.674 32.094 -19.359 1 84.31 505 THR A CA 1
ATOM 3918 C C . THR A 1 505 ? 2.104 30.781 -18.828 1 84.31 505 THR A C 1
ATOM 3920 O O . THR A 1 505 ? 0.948 30.438 -19.109 1 84.31 505 THR A O 1
ATOM 3923 N N . LEU A 1 506 ? 2.994 30.141 -18.031 1 90.62 506 LEU A N 1
ATOM 3924 C CA . LEU A 1 506 ? 2.553 28.844 -17.531 1 90.62 506 LEU A CA 1
ATOM 3925 C C . LEU A 1 506 ? 2.498 28.859 -16 1 90.62 506 LEU A C 1
ATOM 3927 O O . LEU A 1 506 ? 3.504 28.594 -15.336 1 90.62 506 LEU A O 1
ATOM 3931 N N . THR A 1 507 ? 1.299 29.125 -15.523 1 89 507 THR A N 1
ATOM 3932 C CA . THR A 1 507 ? 1.047 29.031 -14.094 1 89 507 THR A CA 1
ATOM 3933 C C . THR A 1 507 ? 1.099 27.578 -13.625 1 89 507 THR A C 1
ATOM 3935 O O . THR A 1 507 ? 1.1 26.656 -14.453 1 89 507 THR A O 1
ATOM 3938 N N . PRO A 1 508 ? 1.191 27.344 -12.352 1 90.31 508 PRO A N 1
ATOM 3939 C CA . PRO A 1 508 ? 1.216 25.969 -11.867 1 90.31 508 PRO A CA 1
ATOM 3940 C C . PRO A 1 508 ? 0.013 25.156 -12.344 1 90.31 508 PRO A C 1
ATOM 3942 O O . PRO A 1 508 ? 0.161 23.984 -12.727 1 90.31 508 PRO A O 1
ATOM 3945 N N . LEU A 1 509 ? -1.114 25.719 -12.367 1 91.12 509 LEU A N 1
ATOM 3946 C CA . LEU A 1 509 ? -2.309 25.016 -12.82 1 91.12 509 LEU A CA 1
ATOM 3947 C C . LEU A 1 509 ? -2.219 24.688 -14.305 1 91.12 509 LEU A C 1
ATOM 3949 O O . LEU A 1 509 ? -2.582 23.578 -14.727 1 91.12 509 LEU A O 1
ATOM 3953 N N . LYS A 1 510 ? -1.768 25.625 -15.086 1 93.25 510 LYS A N 1
ATOM 3954 C CA . LYS A 1 510 ? -1.624 25.391 -16.516 1 93.25 510 LYS A CA 1
ATOM 3955 C C . LYS A 1 510 ? -0.572 24.328 -16.797 1 93.25 510 LYS A C 1
ATOM 3957 O O . LYS A 1 510 ? -0.756 23.484 -17.672 1 93.25 510 LYS A O 1
ATOM 3962 N N . LEU A 1 511 ? 0.539 24.422 -16.062 1 94.5 511 LEU A N 1
ATOM 3963 C CA . LEU A 1 511 ? 1.59 23.406 -16.219 1 94.5 511 LEU A CA 1
ATOM 3964 C C . LEU A 1 511 ? 1.062 22.016 -15.891 1 94.5 511 LEU A C 1
ATOM 3966 O O . LEU A 1 511 ? 1.279 21.078 -16.656 1 94.5 511 LEU A O 1
ATOM 3970 N N . ALA A 1 512 ? 0.397 21.922 -14.742 1 95.38 512 ALA A N 1
ATOM 3971 C CA . ALA A 1 512 ? -0.176 20.656 -14.328 1 95.38 512 ALA A CA 1
ATOM 3972 C C . ALA A 1 512 ? -1.217 20.156 -15.328 1 95.38 512 ALA A C 1
ATOM 3974 O O . ALA A 1 512 ? -1.274 18.969 -15.648 1 95.38 512 ALA A O 1
ATOM 3975 N N . GLY A 1 513 ? -2.021 21.094 -15.836 1 96.75 513 GLY A N 1
ATOM 3976 C CA . GLY A 1 513 ? -3.041 20.75 -16.812 1 96.75 513 GLY A CA 1
ATOM 3977 C C . GLY A 1 513 ? -2.463 20.234 -18.125 1 96.75 513 GLY A C 1
ATOM 3978 O O . GLY A 1 513 ? -2.965 19.266 -18.688 1 96.75 513 GLY A O 1
ATOM 3979 N N . ILE A 1 514 ? -1.422 20.859 -18.594 1 97.75 514 ILE A N 1
ATOM 3980 C CA . ILE A 1 514 ? -0.769 20.453 -19.828 1 97.75 514 ILE A CA 1
ATOM 3981 C C . ILE A 1 514 ? -0.182 19.047 -19.656 1 97.75 514 ILE A C 1
ATOM 3983 O O . ILE A 1 514 ? -0.339 18.203 -20.531 1 97.75 514 ILE A O 1
ATOM 3987 N N . CYS A 1 515 ? 0.497 18.859 -18.516 1 98.31 515 CYS A N 1
ATOM 3988 C CA . CYS A 1 515 ? 1.103 17.547 -18.281 1 98.31 515 CYS A CA 1
ATOM 3989 C C . CYS A 1 515 ? 0.034 16.484 -18.109 1 98.31 515 CYS A C 1
ATOM 3991 O O . CYS A 1 515 ? 0.222 15.336 -18.516 1 98.31 515 CYS A O 1
ATOM 3993 N N . ALA A 1 516 ? -1.073 16.828 -17.484 1 98.38 516 ALA A N 1
ATOM 3994 C CA . ALA A 1 516 ? -2.193 15.898 -17.375 1 98.38 516 ALA A CA 1
ATOM 3995 C C . ALA A 1 516 ? -2.75 15.547 -18.75 1 98.38 516 ALA A C 1
ATOM 3997 O O . ALA A 1 516 ? -3.039 14.383 -19.047 1 98.38 516 ALA A O 1
ATOM 3998 N N . ALA A 1 517 ? -2.865 16.516 -19.594 1 98.44 517 ALA A N 1
ATOM 3999 C CA . ALA A 1 517 ? -3.379 16.312 -20.953 1 98.44 517 ALA A CA 1
ATOM 4000 C C . ALA A 1 517 ? -2.422 15.453 -21.766 1 98.44 517 ALA A C 1
ATOM 4002 O O . ALA A 1 517 ? -2.85 14.539 -22.484 1 98.44 517 ALA A O 1
ATOM 4003 N N . LEU A 1 518 ? -1.134 15.75 -21.656 1 98.5 518 LEU A N 1
ATOM 4004 C CA . LEU A 1 518 ? -0.132 15 -22.406 1 98.5 518 LEU A CA 1
ATOM 4005 C C . LEU A 1 518 ? -0.117 13.531 -21.969 1 98.5 518 LEU A C 1
ATOM 4007 O O . LEU A 1 518 ? -0.056 12.633 -22.812 1 98.5 518 LEU A O 1
ATOM 4011 N N . SER A 1 519 ? -0.104 13.328 -20.688 1 98.38 519 SER A N 1
ATOM 4012 C CA . SER A 1 519 ? -0.109 11.945 -20.203 1 98.38 519 SER A CA 1
ATOM 4013 C C . SER A 1 519 ? -1.405 11.234 -20.594 1 98.38 519 SER A C 1
ATOM 4015 O O . SER A 1 519 ? -1.396 10.047 -20.906 1 98.38 519 SER A O 1
ATOM 4017 N N . SER A 1 520 ? -2.557 11.938 -20.547 1 98.12 520 SER A N 1
ATOM 4018 C CA . SER A 1 520 ? -3.828 11.359 -20.984 1 98.12 520 SER A CA 1
ATOM 4019 C C . SER A 1 520 ? -3.809 11.016 -22.469 1 98.12 520 SER A C 1
ATOM 4021 O O . SER A 1 520 ? -4.352 9.984 -22.875 1 98.12 520 SER A O 1
ATOM 4023 N N . PHE A 1 521 ? -3.213 11.867 -23.188 1 97.62 521 PHE A N 1
ATOM 4024 C CA . PHE A 1 521 ? -3.061 11.617 -24.625 1 97.62 521 PHE A CA 1
ATOM 4025 C C . PHE A 1 521 ? -2.334 10.297 -24.859 1 97.62 521 PHE A C 1
ATOM 4027 O O . PHE A 1 521 ? -2.756 9.492 -25.703 1 97.62 521 PHE A O 1
ATOM 4034 N N . LEU A 1 522 ? -1.279 10.062 -24.125 1 97.19 522 LEU A N 1
ATOM 4035 C CA . LEU A 1 522 ? -0.511 8.836 -24.297 1 97.19 522 LEU A CA 1
ATOM 4036 C C . LEU A 1 522 ? -1.348 7.617 -23.922 1 97.19 522 LEU A C 1
ATOM 4038 O O . LEU A 1 522 ? -1.297 6.586 -24.594 1 97.19 522 LEU A O 1
ATOM 4042 N N . VAL A 1 523 ? -2.092 7.727 -22.797 1 95.75 523 VAL A N 1
ATOM 4043 C CA . VAL A 1 523 ? -2.926 6.613 -22.359 1 95.75 523 VAL A CA 1
ATOM 4044 C C . VAL A 1 523 ? -3.949 6.281 -23.438 1 95.75 523 VAL A C 1
ATOM 4046 O O . VAL A 1 523 ? -4.141 5.109 -23.781 1 95.75 523 VAL A O 1
ATOM 4049 N N . ILE A 1 524 ? -4.586 7.281 -24.031 1 94 524 ILE A N 1
ATOM 4050 C CA . ILE A 1 524 ? -5.613 7.09 -25.047 1 94 524 ILE A CA 1
ATOM 4051 C C . ILE A 1 524 ? -4.984 6.512 -26.312 1 94 524 ILE A C 1
ATOM 4053 O O . ILE A 1 524 ? -5.496 5.547 -26.891 1 94 524 ILE A O 1
ATOM 4057 N N . GLU A 1 525 ? -3.902 7.098 -26.734 1 93.25 525 GLU A N 1
ATOM 4058 C CA . GLU A 1 525 ? -3.217 6.664 -27.938 1 93.25 525 GLU A CA 1
ATOM 4059 C C . GLU A 1 525 ? -2.738 5.223 -27.828 1 93.25 525 GLU A C 1
ATOM 4061 O O . GLU A 1 525 ? -2.883 4.438 -28.766 1 93.25 525 GLU A O 1
ATOM 4066 N N . GLU A 1 526 ? -2.17 4.898 -26.688 1 91.5 526 GLU A N 1
ATOM 4067 C CA . GLU A 1 526 ? -1.652 3.545 -26.516 1 91.5 526 GLU A CA 1
ATOM 4068 C C . GLU A 1 526 ? -2.787 2.529 -26.406 1 91.5 526 GLU A C 1
ATOM 4070 O O . GLU A 1 526 ? -2.662 1.398 -26.875 1 91.5 526 GLU A O 1
ATOM 4075 N N . THR A 1 527 ? -3.846 2.883 -25.734 1 88.25 527 THR A N 1
ATOM 4076 C CA . THR A 1 527 ? -5 1.999 -25.641 1 88.25 527 THR A CA 1
ATOM 4077 C C . THR A 1 527 ? -5.609 1.761 -27.016 1 88.25 527 THR A C 1
ATOM 4079 O O . THR A 1 527 ? -5.973 0.633 -27.359 1 88.25 527 THR A O 1
ATOM 4082 N N . TYR A 1 528 ? -5.645 2.82 -27.75 1 86.12 528 TYR A N 1
ATOM 4083 C CA . TYR A 1 528 ? -6.141 2.721 -29.109 1 86.12 528 TYR A CA 1
ATOM 4084 C C . TYR A 1 528 ? -5.164 1.944 -29.984 1 86.12 528 TYR A C 1
ATOM 4086 O O . TYR A 1 528 ? -5.578 1.13 -30.812 1 86.12 528 TYR A O 1
ATOM 4094 N N . GLY A 1 529 ? -3.961 2.197 -29.828 1 84.69 529 GLY A N 1
ATOM 4095 C CA . GLY A 1 529 ? -2.93 1.587 -30.656 1 84.69 529 GLY A CA 1
ATOM 4096 C C . GLY A 1 529 ? -2.834 0.084 -30.484 1 84.69 529 GLY A C 1
ATOM 4097 O O . GLY A 1 529 ? -2.463 -0.634 -31.406 1 84.69 529 GLY A O 1
ATOM 4098 N N . LYS A 1 530 ? -3.17 -0.41 -29.391 1 82.5 530 LYS A N 1
ATOM 4099 C CA . LYS A 1 530 ? -3.053 -1.838 -29.109 1 82.5 530 LYS A CA 1
ATOM 4100 C C . LYS A 1 530 ? -4.238 -2.611 -29.688 1 82.5 530 LYS A C 1
ATOM 4102 O O . LYS A 1 530 ? -4.223 -3.844 -29.719 1 82.5 530 LYS A O 1
ATOM 4107 N N . LEU A 1 531 ? -5.219 -1.88 -30.125 1 80.94 531 LEU A N 1
ATOM 4108 C CA . LEU A 1 531 ? -6.371 -2.539 -30.719 1 80.94 531 LEU A CA 1
ATOM 4109 C C . LEU A 1 531 ? -6.004 -3.17 -32.062 1 80.94 531 LEU A C 1
ATOM 4111 O O . LEU A 1 531 ? -5.082 -2.707 -32.75 1 80.94 531 LEU A O 1
ATOM 4115 N N . CYS A 1 532 ? -6.742 -4.297 -32.281 1 77.06 532 CYS A N 1
ATOM 4116 C CA . CYS A 1 532 ? -6.473 -5.012 -33.531 1 77.06 532 CYS A CA 1
ATOM 4117 C C . CYS A 1 532 ? -6.859 -4.168 -34.75 1 77.06 532 CYS A C 1
ATOM 4119 O O . CYS A 1 532 ? -7.906 -3.518 -34.75 1 77.06 532 CYS A O 1
ATOM 4121 N N . ARG A 1 533 ? -5.895 -4.227 -35.688 1 75.69 533 ARG A N 1
ATOM 4122 C CA . ARG A 1 533 ? -6.164 -3.512 -36.938 1 75.69 533 ARG A CA 1
ATOM 4123 C C . ARG A 1 533 ? -7.301 -4.168 -37.719 1 75.69 533 ARG A C 1
ATOM 4125 O O . ARG A 1 533 ? -7.367 -5.395 -37.812 1 75.69 533 ARG A O 1
ATOM 4132 N N . GLY A 1 534 ? -8.289 -3.445 -38.156 1 64.12 534 GLY A N 1
ATOM 4133 C CA . GLY A 1 534 ? -9.352 -3.943 -39.031 1 64.12 534 GLY A CA 1
ATOM 4134 C C . GLY A 1 534 ? -10.648 -4.203 -38.281 1 64.12 534 GLY A C 1
ATOM 4135 O O . GLY A 1 534 ? -11.695 -4.426 -38.906 1 64.12 534 GLY A O 1
ATOM 4136 N N . GLU A 1 535 ? -10.555 -4.543 -37 1 61.69 535 GLU A N 1
ATOM 4137 C CA . GLU A 1 535 ? -11.812 -4.793 -36.312 1 61.69 535 GLU A CA 1
ATOM 4138 C C . GLU A 1 535 ? -12.547 -3.488 -36 1 61.69 535 GLU A C 1
ATOM 4140 O O . GLU A 1 535 ? -11.93 -2.5 -35.594 1 61.69 535 GLU A O 1
ATOM 4145 N N . PRO A 1 536 ? -13.852 -3.398 -36.625 1 57.62 536 PRO A N 1
ATOM 4146 C CA . PRO A 1 536 ? -14.586 -2.152 -36.406 1 57.62 536 PRO A CA 1
ATOM 4147 C C . PRO A 1 536 ? -14.734 -1.832 -34.906 1 57.62 536 PRO A C 1
ATOM 4149 O O . PRO A 1 536 ? -14.773 -2.742 -34.094 1 57.62 536 PRO A O 1
ATOM 4152 N N . ILE A 1 537 ? -14.539 -0.615 -34.562 1 55.41 537 ILE A N 1
ATOM 4153 C CA . ILE A 1 537 ? -14.648 -0.106 -33.219 1 55.41 537 ILE A CA 1
ATOM 4154 C C . ILE A 1 537 ? -16.031 -0.418 -32.656 1 55.41 537 ILE A C 1
ATOM 4156 O O . ILE A 1 537 ? -16.172 -0.717 -31.453 1 55.41 537 ILE A O 1
ATOM 4160 N N . SER A 1 538 ? -17.234 -0.136 -33.344 1 47.91 538 SER A N 1
ATOM 4161 C CA . SER A 1 538 ? -18.578 -0.158 -32.781 1 47.91 538 SER A CA 1
ATOM 4162 C C . SER A 1 538 ? -19.188 -1.558 -32.844 1 47.91 538 SER A C 1
ATOM 4164 O O . SER A 1 538 ? -20.125 -1.869 -32.094 1 47.91 538 SER A O 1
ATOM 4166 N N . LYS A 1 539 ? -19.547 -2.258 -34 1 44.94 539 LYS A N 1
ATOM 4167 C CA . LYS A 1 539 ? -20.672 -3.164 -34.219 1 44.94 539 LYS A CA 1
ATOM 4168 C C . LYS A 1 539 ? -20.406 -4.527 -33.594 1 44.94 539 LYS A C 1
ATOM 4170 O O . LYS A 1 539 ? -19.328 -5.102 -33.75 1 44.94 539 LYS A O 1
ATOM 4175 N N . PRO A 1 540 ? -21.281 -4.965 -32.625 1 43.81 540 PRO A N 1
ATOM 4176 C CA . PRO A 1 540 ? -21.219 -6.34 -32.125 1 43.81 540 PRO A CA 1
ATOM 4177 C C . PRO A 1 540 ? -21.031 -7.367 -33.25 1 43.81 540 PRO A C 1
ATOM 4179 O O . PRO A 1 540 ? -21.656 -7.258 -34.312 1 43.81 540 PRO A O 1
ATOM 4182 N N . SER A 1 541 ? -20.016 -7.977 -33.375 1 38.75 541 SER A N 1
ATOM 4183 C CA . SER A 1 541 ? -19.969 -8.969 -34.438 1 38.75 541 SER A CA 1
ATOM 4184 C C . SER A 1 541 ? -21.156 -9.938 -34.344 1 38.75 541 SER A C 1
ATOM 4186 O O . SER A 1 541 ? -21.734 -10.125 -33.281 1 38.75 541 SER A O 1
ATOM 4188 N N . ALA A 1 542 ? -21.781 -10.461 -35.5 1 40.28 542 ALA A N 1
ATOM 4189 C CA . ALA A 1 542 ? -22.891 -11.398 -35.594 1 40.28 542 ALA A CA 1
ATOM 4190 C C . ALA A 1 542 ? -22.703 -12.578 -34.625 1 40.28 542 ALA A C 1
ATOM 4192 O O . ALA A 1 542 ? -23.656 -13.07 -34.031 1 40.28 542 ALA A O 1
ATOM 4193 N N . SER A 1 543 ? -21.5 -12.914 -34.5 1 37.66 543 SER A N 1
ATOM 4194 C CA . SER A 1 543 ? -21.219 -14.102 -33.688 1 37.66 543 SER A CA 1
ATOM 4195 C C . SER A 1 543 ? -21.312 -13.805 -32.219 1 37.66 543 SER A C 1
ATOM 4197 O O . SER A 1 543 ? -21.734 -14.656 -31.422 1 37.66 543 SER A O 1
ATOM 4199 N N . GLU A 1 544 ? -20.891 -12.641 -31.75 1 42.44 544 GLU A N 1
ATOM 4200 C CA . GLU A 1 544 ? -20.969 -12.305 -30.328 1 42.44 544 GLU A CA 1
ATOM 4201 C C . GLU A 1 544 ? -22.406 -12.008 -29.906 1 42.44 544 GLU A C 1
ATOM 4203 O O . GLU A 1 544 ? -22.797 -12.297 -28.781 1 42.44 544 GLU A O 1
ATOM 4208 N N . GLU A 1 545 ? -23.25 -11.422 -30.812 1 44.47 545 GLU A N 1
ATOM 4209 C CA . GLU A 1 545 ? -24.703 -11.422 -30.609 1 44.47 545 GLU A CA 1
ATOM 4210 C C . GLU A 1 545 ? -25.234 -12.844 -30.5 1 44.47 545 GLU A C 1
ATOM 4212 O O . GLU A 1 545 ? -26.125 -13.117 -29.688 1 44.47 545 GLU A O 1
ATOM 4217 N N . ALA A 1 546 ? -24.688 -13.75 -31.219 1 42.44 546 ALA A N 1
ATOM 4218 C CA . ALA A 1 546 ? -25.094 -15.156 -31.172 1 42.44 546 ALA A CA 1
ATOM 4219 C C . ALA A 1 546 ? -24.594 -15.828 -29.906 1 42.44 546 ALA A C 1
ATOM 4221 O O . ALA A 1 546 ? -25.328 -16.625 -29.297 1 42.44 546 ALA A O 1
ATOM 4222 N N . ALA A 1 547 ? -23.406 -15.492 -29.438 1 41.53 547 ALA A N 1
ATOM 4223 C CA . ALA A 1 547 ? -22.875 -16.031 -28.203 1 41.53 547 ALA A CA 1
ATOM 4224 C C . ALA A 1 547 ? -23.641 -15.5 -26.984 1 41.53 547 ALA A C 1
ATOM 4226 O O . ALA A 1 547 ? -23.906 -16.25 -26.047 1 41.53 547 ALA A O 1
ATOM 4227 N N . GLN A 1 548 ? -24 -14.203 -26.984 1 45.12 548 GLN A N 1
ATOM 4228 C CA . GLN A 1 548 ? -24.891 -13.68 -25.953 1 45.12 548 GLN A CA 1
ATOM 4229 C C . GLN A 1 548 ? -26.266 -14.336 -26.047 1 45.12 548 GLN A C 1
ATOM 4231 O O . GLN A 1 548 ? -26.891 -14.625 -25.016 1 45.12 548 GLN A O 1
ATOM 4236 N N . LYS A 1 549 ? -26.734 -14.578 -27.25 1 46.97 549 LYS A N 1
ATOM 4237 C CA . LYS A 1 549 ? -28 -15.273 -27.484 1 46.97 549 LYS A CA 1
ATOM 4238 C C . LYS A 1 549 ? -27.891 -16.75 -27.125 1 46.97 549 LYS A C 1
ATOM 4240 O O . LYS A 1 549 ? -28.828 -17.328 -26.578 1 46.97 549 LYS A O 1
ATOM 4245 N N . ASN A 1 550 ? -26.766 -17.359 -27.484 1 42.44 550 ASN A N 1
ATOM 4246 C CA . ASN A 1 550 ? -26.562 -18.766 -27.141 1 42.44 550 ASN A CA 1
ATOM 4247 C C . ASN A 1 550 ? -26.312 -18.938 -25.656 1 42.44 550 ASN A C 1
ATOM 4249 O O . ASN A 1 550 ? -26.641 -19.984 -25.078 1 42.44 550 ASN A O 1
ATOM 4253 N N . GLN A 1 551 ? -25.562 -18.078 -24.984 1 42.44 551 GLN A N 1
ATOM 4254 C CA . GLN A 1 551 ? -25.5 -18.109 -23.531 1 42.44 551 GLN A CA 1
ATOM 4255 C C . GLN A 1 551 ? -26.891 -18.031 -22.922 1 42.44 551 GLN A C 1
ATOM 4257 O O . GLN A 1 551 ? -27.188 -18.719 -21.922 1 42.44 551 GLN A O 1
ATOM 4262 N N . ASN A 1 552 ? -27.75 -17.266 -23.562 1 43.66 552 ASN A N 1
ATOM 4263 C CA . ASN A 1 552 ? -29.156 -17.266 -23.203 1 43.66 552 ASN A CA 1
ATOM 4264 C C . ASN A 1 552 ? -29.844 -18.562 -23.656 1 43.66 552 ASN A C 1
ATOM 4266 O O . ASN A 1 552 ? -30.672 -19.109 -22.922 1 43.66 552 ASN A O 1
ATOM 4270 N N . GLU A 1 553 ? -29.516 -19.047 -24.906 1 44.75 553 GLU A N 1
ATOM 4271 C CA . GLU A 1 553 ? -30.172 -20.25 -25.438 1 44.75 553 GLU A CA 1
ATOM 4272 C C . GLU A 1 553 ? -29.562 -21.516 -24.844 1 44.75 553 GLU A C 1
ATOM 4274 O O . GLU A 1 553 ? -30.266 -22.484 -24.594 1 44.75 553 GLU A O 1
ATOM 4279 N N . GLU A 1 554 ? -28.25 -21.703 -24.875 1 41.5 554 GLU A N 1
ATOM 4280 C CA . GLU A 1 554 ? -27.641 -22.906 -24.312 1 41.5 554 GLU A CA 1
ATOM 4281 C C . GLU A 1 554 ? -28.016 -23.094 -22.844 1 41.5 554 GLU A C 1
ATOM 4283 O O . GLU A 1 554 ? -28.203 -24.219 -22.375 1 41.5 554 GLU A O 1
ATOM 4288 N N . PHE A 1 555 ? -28.141 -22.031 -22.156 1 41.59 555 PHE A N 1
ATOM 4289 C CA . PHE A 1 555 ? -28.75 -22.094 -20.828 1 41.59 555 PHE A CA 1
ATOM 4290 C C . PHE A 1 555 ? -30.188 -22.594 -20.922 1 41.59 555 PHE A C 1
ATOM 4292 O O . PHE A 1 555 ? -30.625 -23.359 -20.062 1 41.59 555 PHE A O 1
ATOM 4299 N N . MET A 1 556 ? -30.797 -22.266 -22.062 1 43.5 556 MET A N 1
ATOM 4300 C CA . MET A 1 556 ? -32.125 -22.812 -22.328 1 43.5 556 MET A CA 1
ATOM 4301 C C . MET A 1 556 ? -32.031 -24.297 -22.703 1 43.5 556 MET A C 1
ATOM 4303 O O . MET A 1 556 ? -32.938 -25.078 -22.375 1 43.5 556 MET A O 1
ATOM 4307 N N . GLU A 1 557 ? -31.047 -24.656 -23.406 1 44.31 557 GLU A N 1
ATOM 4308 C CA . GLU A 1 557 ? -30.938 -26.047 -23.828 1 44.31 557 GLU A CA 1
ATOM 4309 C C . GLU A 1 557 ? -30.469 -26.922 -22.672 1 44.31 557 GLU A C 1
ATOM 4311 O O . GLU A 1 557 ? -30.938 -28.062 -22.531 1 44.31 557 GLU A O 1
ATOM 4316 N N . ASP A 1 558 ? -29.516 -26.562 -21.859 1 43.31 558 ASP A N 1
ATOM 4317 C CA . ASP A 1 558 ? -29.156 -27.359 -20.688 1 43.31 558 ASP A CA 1
ATOM 4318 C C . ASP A 1 558 ? -30.344 -27.516 -19.75 1 43.31 558 ASP A C 1
ATOM 4320 O O . ASP A 1 558 ? -30.453 -28.531 -19.047 1 43.31 558 ASP A O 1
ATOM 4324 N N . GLU A 1 559 ? -31.234 -26.609 -19.781 1 42.94 559 GLU A N 1
ATOM 4325 C CA . GLU A 1 559 ? -32.531 -26.75 -19.109 1 42.94 559 GLU A CA 1
ATOM 4326 C C . GLU A 1 559 ? -33.375 -27.859 -19.734 1 42.94 559 GLU A C 1
ATOM 4328 O O . GLU A 1 559 ? -34 -28.625 -19.016 1 42.94 559 GLU A O 1
ATOM 4333 N N . LYS A 1 560 ? -33.281 -28 -21.047 1 49.34 560 LYS A N 1
ATOM 4334 C CA . LYS A 1 560 ? -34.031 -29.062 -21.703 1 49.34 560 LYS A CA 1
ATOM 4335 C C . LYS A 1 560 ? -33.406 -30.422 -21.453 1 49.34 560 LYS A C 1
ATOM 4337 O O . LYS A 1 560 ? -34.094 -31.438 -21.328 1 49.34 560 LYS A O 1
ATOM 4342 N N . LEU A 1 561 ? -32.125 -30.453 -21.359 1 43.94 561 LEU A N 1
ATOM 4343 C CA . LEU A 1 561 ? -31.453 -31.734 -21.141 1 43.94 561 LEU A CA 1
ATOM 4344 C C . LEU A 1 561 ? -31.625 -32.188 -19.688 1 43.94 561 LEU A C 1
ATOM 4346 O O . LEU A 1 561 ? -31.859 -33.375 -19.438 1 43.94 561 LEU A O 1
ATOM 4350 N N . ASP A 1 562 ? -31.531 -31.312 -18.75 1 43.56 562 ASP A N 1
ATOM 4351 C CA . ASP A 1 562 ? -31.844 -31.688 -17.375 1 43.56 562 ASP A CA 1
ATOM 4352 C C . ASP A 1 562 ? -33.312 -32.062 -17.234 1 43.56 562 ASP A C 1
ATOM 4354 O O . ASP A 1 562 ? -33.656 -32.969 -16.469 1 43.56 562 ASP A O 1
ATOM 4358 N N . GLU A 1 563 ? -34.125 -31.438 -18 1 45.12 563 GLU A N 1
ATOM 4359 C CA . GLU A 1 563 ? -35.531 -31.859 -18.047 1 45.12 563 GLU A CA 1
ATOM 4360 C C . GLU A 1 563 ? -35.688 -33.25 -18.656 1 45.12 563 GLU A C 1
ATOM 4362 O O . GLU A 1 563 ? -36.531 -34.031 -18.219 1 45.12 563 GLU A O 1
ATOM 4367 N N . ALA A 1 564 ? -34.938 -33.594 -19.625 1 45.38 564 ALA A N 1
ATOM 4368 C CA . ALA A 1 564 ? -35 -34.906 -20.297 1 45.38 564 ALA A CA 1
ATOM 4369 C C . ALA A 1 564 ? -34.438 -36 -19.391 1 45.38 564 ALA A C 1
ATOM 4371 O O . ALA A 1 564 ? -34.938 -37.125 -19.406 1 45.38 564 ALA A O 1
ATOM 4372 N N . LYS A 1 565 ? -33.469 -35.844 -18.609 1 47.31 565 LYS A N 1
ATOM 4373 C CA . LYS A 1 565 ? -32.938 -36.875 -17.734 1 47.31 565 LYS A CA 1
ATOM 4374 C C . LYS A 1 565 ? -33.906 -37.188 -16.594 1 47.31 565 LYS A C 1
ATOM 4376 O O . LYS A 1 565 ? -33.969 -38.312 -16.125 1 47.31 565 LYS A O 1
ATOM 4381 N N . THR A 1 566 ? -34.531 -36.125 -16.141 1 42.62 566 THR A N 1
ATOM 4382 C CA . THR A 1 566 ? -35.469 -36.438 -15.062 1 42.62 566 THR A CA 1
ATOM 4383 C C . THR A 1 566 ? -36.688 -37.188 -15.586 1 42.62 566 THR A C 1
ATOM 4385 O O . THR A 1 566 ? -37.438 -37.812 -14.805 1 42.62 566 THR A O 1
ATOM 4388 N N . LYS A 1 567 ? -37.062 -37.188 -16.938 1 44.44 567 LYS A N 1
ATOM 4389 C CA . LYS A 1 567 ? -38.156 -38 -17.453 1 44.44 567 LYS A CA 1
ATOM 4390 C C . LYS A 1 567 ? -37.75 -39.438 -17.609 1 44.44 567 LYS A C 1
ATOM 4392 O O . LYS A 1 567 ? -38.594 -40.312 -17.812 1 44.44 567 LYS A O 1
ATOM 4397 N N . THR A 1 568 ? -36.406 -39.656 -17.812 1 41 568 THR A N 1
ATOM 4398 C CA . THR A 1 568 ? -36.062 -41.062 -18 1 41 568 THR A CA 1
ATOM 4399 C C . THR A 1 568 ? -35.906 -41.781 -16.672 1 41 568 THR A C 1
ATOM 4401 O O . THR A 1 568 ? -35.906 -43 -16.609 1 41 568 THR A O 1
ATOM 4404 N N . ASP A 1 569 ? -35.594 -41.188 -15.547 1 32.16 569 ASP A N 1
ATOM 4405 C CA . ASP A 1 569 ? -35.625 -42.031 -14.367 1 32.16 569 ASP A CA 1
ATOM 4406 C C . ASP A 1 569 ? -37.031 -42.125 -13.781 1 32.16 569 ASP A C 1
ATOM 4408 O O . ASP A 1 569 ? -37.719 -41.125 -13.672 1 32.16 569 ASP A O 1
ATOM 4412 N N . MET B 1 1 ? -15.922 -47.969 -4.816 1 21 1 MET B N 1
ATOM 4413 C CA . MET B 1 1 ? -16.453 -46.625 -5.129 1 21 1 MET B CA 1
ATOM 4414 C C . MET B 1 1 ? -15.578 -45.531 -4.523 1 21 1 MET B C 1
ATOM 4416 O O . MET B 1 1 ? -15.984 -44.375 -4.465 1 21 1 MET B O 1
ATOM 4420 N N . THR B 1 2 ? -14.594 -45.719 -3.717 1 26.73 2 THR B N 1
ATOM 4421 C CA . THR B 1 2 ? -13.625 -45.156 -2.779 1 26.73 2 THR B CA 1
ATOM 4422 C C . THR B 1 2 ? -12.617 -44.25 -3.506 1 26.73 2 THR B C 1
ATOM 4424 O O . THR B 1 2 ? -12.086 -43.312 -2.928 1 26.73 2 THR B O 1
ATOM 4427 N N . ASP B 1 3 ? -11.945 -44.75 -4.48 1 27.02 3 ASP B N 1
ATOM 4428 C CA . ASP B 1 3 ? -10.773 -44.281 -5.207 1 27.02 3 ASP B CA 1
ATOM 4429 C C . ASP B 1 3 ? -11.125 -43.062 -6.082 1 27.02 3 ASP B C 1
ATOM 4431 O O . ASP B 1 3 ? -10.375 -42.719 -6.996 1 27.02 3 ASP B O 1
ATOM 4435 N N . GLN B 1 4 ? -12.438 -42.781 -6.344 1 27.23 4 GLN B N 1
ATOM 4436 C CA . GLN B 1 4 ? -12.836 -41.781 -7.344 1 27.23 4 GLN B CA 1
ATOM 4437 C C . GLN B 1 4 ? -12.023 -40.5 -7.199 1 27.23 4 GLN B C 1
ATOM 4439 O O . GLN B 1 4 ? -11.336 -40.312 -6.195 1 27.23 4 GLN B O 1
ATOM 4444 N N . GLY B 1 5 ? -12.609 -39.281 -7.793 1 27.69 5 GLY B N 1
ATOM 4445 C CA . GLY B 1 5 ? -12.109 -38.031 -8.281 1 27.69 5 GLY B CA 1
ATOM 4446 C C . GLY B 1 5 ? -11.438 -37.188 -7.199 1 27.69 5 GLY B C 1
ATOM 4447 O O . GLY B 1 5 ? -12.102 -36.719 -6.273 1 27.69 5 GLY B O 1
ATOM 4448 N N . ARG B 1 6 ? -10.367 -37.594 -6.703 1 31.48 6 ARG B N 1
ATOM 4449 C CA . ARG B 1 6 ? -9.547 -36.625 -5.965 1 31.48 6 ARG B CA 1
ATOM 4450 C C . ARG B 1 6 ? -9.695 -35.219 -6.531 1 31.48 6 ARG B C 1
ATOM 4452 O O . ARG B 1 6 ? -9.07 -34.875 -7.535 1 31.48 6 ARG B O 1
ATOM 4459 N N . GLN B 1 7 ? -10.891 -34.75 -6.738 1 31.88 7 GLN B N 1
ATOM 4460 C CA . GLN B 1 7 ? -11.102 -33.344 -7.031 1 31.88 7 GLN B CA 1
ATOM 4461 C C . GLN B 1 7 ? -10.125 -32.469 -6.25 1 31.88 7 GLN B C 1
ATOM 4463 O O . GLN B 1 7 ? -10.07 -32.531 -5.02 1 31.88 7 GLN B O 1
ATOM 4468 N N . GLU B 1 8 ? -8.906 -32.312 -6.695 1 36.22 8 GLU B N 1
ATOM 4469 C CA . GLU B 1 8 ? -8.031 -31.25 -6.195 1 36.22 8 GLU B CA 1
ATOM 4470 C C . GLU B 1 8 ? -8.836 -30.141 -5.523 1 36.22 8 GLU B C 1
ATOM 4472 O O . GLU B 1 8 ? -9.688 -29.5 -6.156 1 36.22 8 GLU B O 1
ATOM 4477 N N . LEU B 1 9 ? -9.242 -30.359 -4.363 1 39.09 9 LEU B N 1
ATOM 4478 C CA . LEU B 1 9 ? -9.93 -29.344 -3.561 1 39.09 9 LEU B CA 1
ATOM 4479 C C . LEU B 1 9 ? -9.406 -27.953 -3.877 1 39.09 9 LEU B C 1
ATOM 4481 O O . LEU B 1 9 ? -8.211 -27.688 -3.758 1 39.09 9 LEU B O 1
ATOM 4485 N N . HIS B 1 10 ? -10.094 -27.234 -4.738 1 45.94 10 HIS B N 1
ATOM 4486 C CA . HIS B 1 10 ? -9.82 -25.844 -5.027 1 45.94 10 HIS B CA 1
ATOM 4487 C C . HIS B 1 10 ? -9.359 -25.094 -3.779 1 45.94 10 HIS B C 1
ATOM 4489 O O . HIS B 1 10 ? -9.844 -25.359 -2.678 1 45.94 10 HIS B O 1
ATOM 4495 N N . GLU B 1 11 ? -8.227 -24.5 -3.797 1 47.84 11 GLU B N 1
ATOM 4496 C CA . GLU B 1 11 ? -7.531 -23.781 -2.736 1 47.84 11 GLU B CA 1
ATOM 4497 C C . GLU B 1 11 ? -8.516 -23.016 -1.849 1 47.84 11 GLU B C 1
ATOM 4499 O O . GLU B 1 11 ? -8.258 -22.828 -0.659 1 47.84 11 GLU B O 1
ATOM 4504 N N . THR B 1 12 ? -9.68 -22.734 -2.402 1 45.03 12 THR B N 1
ATOM 4505 C CA . THR B 1 12 ? -10.68 -22 -1.645 1 45.03 12 THR B CA 1
ATOM 4506 C C . THR B 1 12 ? -11.188 -22.812 -0.465 1 45.03 12 THR B C 1
ATOM 4508 O O . THR B 1 12 ? -11.5 -22.266 0.593 1 45.03 12 THR B O 1
ATOM 4511 N N . PHE B 1 13 ? -11.273 -24.094 -0.607 1 45.16 13 PHE B N 1
ATOM 4512 C CA . PHE B 1 13 ? -11.797 -24.938 0.46 1 45.16 13 PHE B CA 1
ATOM 4513 C C . PHE B 1 13 ? -10.773 -25.078 1.582 1 45.16 13 PHE B C 1
ATOM 4515 O O . PHE B 1 13 ? -11.141 -25.109 2.76 1 45.16 13 PHE B O 1
ATOM 4522 N N . SER B 1 14 ? -9.562 -25.172 1.195 1 43.09 14 SER B N 1
ATOM 4523 C CA . SER B 1 14 ? -8.523 -25.328 2.203 1 43.09 14 SER B CA 1
ATOM 4524 C C . SER B 1 14 ? -8.352 -24.047 3.027 1 43.09 14 SER B C 1
ATOM 4526 O O . SER B 1 14 ? -8.062 -24.109 4.223 1 43.09 14 SER B O 1
ATOM 4528 N N . ARG B 1 15 ? -8.641 -23.016 2.35 1 45.28 15 ARG B N 1
ATOM 4529 C CA . ARG B 1 15 ? -8.352 -21.75 3.018 1 45.28 15 ARG B CA 1
ATOM 4530 C C . ARG B 1 15 ? -9.562 -21.266 3.805 1 45.28 15 ARG B C 1
ATOM 4532 O O . ARG B 1 15 ? -9.414 -20.641 4.852 1 45.28 15 ARG B O 1
ATOM 4539 N N . TYR B 1 16 ? -10.781 -21.609 3.25 1 47.16 16 TYR B N 1
ATOM 4540 C CA . TYR B 1 16 ? -11.93 -20.922 3.834 1 47.16 16 TYR B CA 1
ATOM 4541 C C . TYR B 1 16 ? -12.992 -21.922 4.277 1 47.16 16 TYR B C 1
ATOM 4543 O O . TYR B 1 16 ? -14.055 -21.531 4.77 1 47.16 16 TYR B O 1
ATOM 4551 N N . GLY B 1 17 ? -12.758 -23.188 4.199 1 42.88 17 GLY B N 1
ATOM 4552 C CA . GLY B 1 17 ? -13.664 -24.234 4.656 1 42.88 17 GLY B CA 1
ATOM 4553 C C . GLY B 1 17 ? -14.586 -24.734 3.566 1 42.88 17 GLY B C 1
ATOM 4554 O O . GLY B 1 17 ? -14.648 -24.156 2.479 1 42.88 17 GLY B O 1
ATOM 4555 N N . ALA B 1 18 ? -15.312 -25.906 3.791 1 46.44 18 ALA B N 1
ATOM 4556 C CA . ALA B 1 18 ? -16.172 -26.641 2.873 1 46.44 18 ALA B CA 1
ATOM 4557 C C . ALA B 1 18 ? -17.5 -25.922 2.682 1 46.44 18 ALA B C 1
ATOM 4559 O O . ALA B 1 18 ? -17.969 -25.219 3.578 1 46.44 18 ALA B O 1
ATOM 4560 N N . GLY B 1 19 ? -17.953 -25.547 1.48 1 48.88 19 GLY B N 1
ATOM 4561 C CA . GLY B 1 19 ? -19.266 -25.031 1.151 1 48.88 19 GLY B CA 1
ATOM 4562 C C . GLY B 1 19 ? -19.844 -25.625 -0.122 1 48.88 19 GLY B C 1
ATOM 4563 O O . GLY B 1 19 ? -19.172 -26.391 -0.818 1 48.88 19 GLY B O 1
ATOM 4564 N N . HIS B 1 20 ? -21.203 -25.562 -0.305 1 45.5 20 HIS B N 1
ATOM 4565 C CA . HIS B 1 20 ? -21.859 -25.984 -1.542 1 45.5 20 HIS B CA 1
ATOM 4566 C C . HIS B 1 20 ? -21.484 -25.062 -2.699 1 45.5 20 HIS B C 1
ATOM 4568 O O . HIS B 1 20 ? -22.141 -24.031 -2.914 1 45.5 20 HIS B O 1
ATOM 4574 N N . ILE B 1 21 ? -20.359 -25.328 -3.283 1 50.94 21 ILE B N 1
ATOM 4575 C CA . ILE B 1 21 ? -19.797 -24.469 -4.312 1 50.94 21 ILE B CA 1
ATOM 4576 C C . ILE B 1 21 ? -19.812 -25.188 -5.66 1 50.94 21 ILE B C 1
ATOM 4578 O O . ILE B 1 21 ? -19.406 -26.359 -5.75 1 50.94 21 ILE B O 1
ATOM 4582 N N . THR B 1 22 ? -20.641 -24.703 -6.699 1 51.88 22 THR B N 1
ATOM 4583 C CA . THR B 1 22 ? -20.547 -25.156 -8.086 1 51.88 22 THR B CA 1
ATOM 4584 C C . THR B 1 22 ? -19.688 -24.188 -8.906 1 51.88 22 THR B C 1
ATOM 4586 O O . THR B 1 22 ? -19.844 -22.969 -8.797 1 51.88 22 THR B O 1
ATOM 4589 N N . PHE B 1 23 ? -18.656 -24.781 -9.453 1 49.34 23 PHE B N 1
ATOM 4590 C CA . PHE B 1 23 ? -17.797 -23.969 -10.305 1 49.34 23 PHE B CA 1
ATOM 4591 C C . PHE B 1 23 ? -18.391 -23.844 -11.703 1 49.34 23 PHE B C 1
ATOM 4593 O O . PHE B 1 23 ? -18.875 -24.828 -12.273 1 49.34 23 PHE B O 1
ATOM 4600 N N . HIS B 1 24 ? -18.938 -22.875 -12.016 1 48.44 24 HIS B N 1
ATOM 4601 C CA . HIS B 1 24 ? -19.344 -22.734 -13.414 1 48.44 24 HIS B CA 1
ATOM 4602 C C . HIS B 1 24 ? -18.156 -22.406 -14.305 1 48.44 24 HIS B C 1
ATOM 4604 O O . HIS B 1 24 ? -17.203 -21.766 -13.859 1 48.44 24 HIS B O 1
ATOM 4610 N N . ASP B 1 25 ? -17.859 -23.375 -15.227 1 41.25 25 ASP B N 1
ATOM 4611 C CA . ASP B 1 25 ? -16.812 -23.234 -16.234 1 41.25 25 ASP B CA 1
ATOM 4612 C C . ASP B 1 25 ? -17 -21.969 -17.047 1 41.25 25 ASP B C 1
ATOM 4614 O O . ASP B 1 25 ? -16.875 -21.984 -18.281 1 41.25 25 ASP B O 1
ATOM 4618 N N . HIS B 1 26 ? -17.844 -21.234 -16.844 1 38.75 26 HIS B N 1
ATOM 4619 C CA . HIS B 1 26 ? -17.75 -20.156 -17.828 1 38.75 26 HIS B CA 1
ATOM 4620 C C . HIS B 1 26 ? -16.297 -19.766 -18.078 1 38.75 26 HIS B C 1
ATOM 4622 O O . HIS B 1 26 ? -15.68 -19.078 -17.25 1 38.75 26 HIS B O 1
ATOM 4628 N N . ASP B 1 27 ? -15.562 -20.797 -18.422 1 33.5 27 ASP B N 1
ATOM 4629 C CA . ASP B 1 27 ? -14.336 -20.391 -19.094 1 33.5 27 ASP B CA 1
ATOM 4630 C C . ASP B 1 27 ? -14.555 -19.109 -19.891 1 33.5 27 ASP B C 1
ATOM 4632 O O . ASP B 1 27 ? -15.047 -19.156 -21.016 1 33.5 27 ASP B O 1
ATOM 4636 N N . ASP B 1 28 ? -15.266 -18.281 -19.484 1 32.56 28 ASP B N 1
ATOM 4637 C CA . ASP B 1 28 ? -15.023 -17.188 -20.438 1 32.56 28 ASP B CA 1
ATOM 4638 C C . ASP B 1 28 ? -13.617 -17.281 -21.031 1 32.56 28 ASP B C 1
ATOM 4640 O O . ASP B 1 28 ? -12.633 -17.016 -20.328 1 32.56 28 ASP B O 1
ATOM 4644 N N . ASN B 1 29 ? -13.359 -18.281 -21.703 1 31.42 29 ASN B N 1
ATOM 4645 C CA . ASN B 1 29 ? -12.281 -18.344 -22.688 1 31.42 29 ASN B CA 1
ATOM 4646 C C . ASN B 1 29 ? -11.797 -16.953 -23.078 1 31.42 29 ASN B C 1
ATOM 4648 O O . ASN B 1 29 ? -10.875 -16.812 -23.891 1 31.42 29 ASN B O 1
ATOM 4652 N N . THR B 1 30 ? -12.688 -16.031 -22.891 1 30.45 30 THR B N 1
ATOM 4653 C CA . THR B 1 30 ? -12.328 -14.68 -23.297 1 30.45 30 THR B CA 1
ATOM 4654 C C . THR B 1 30 ? -11.383 -14.039 -22.281 1 30.45 30 THR B C 1
ATOM 4656 O O . THR B 1 30 ? -10.719 -13.047 -22.594 1 30.45 30 THR B O 1
ATOM 4659 N N . ALA B 1 31 ? -11.453 -14.391 -21.047 1 32.06 31 ALA B N 1
ATOM 4660 C CA . ALA B 1 31 ? -10.516 -13.695 -20.172 1 32.06 31 ALA B CA 1
ATOM 4661 C C . ALA B 1 31 ? -9.117 -14.289 -20.297 1 32.06 31 ALA B C 1
ATOM 4663 O O . ALA B 1 31 ? -8.125 -13.625 -19.969 1 32.06 31 ALA B O 1
ATOM 4664 N N . ASP B 1 32 ? -8.914 -15.562 -20.297 1 31.05 32 ASP B N 1
ATOM 4665 C CA . ASP B 1 32 ? -7.613 -16.125 -20.656 1 31.05 32 ASP B CA 1
ATOM 4666 C C . ASP B 1 32 ? -7.207 -15.719 -22.062 1 31.05 32 ASP B C 1
ATOM 4668 O O . ASP B 1 32 ? -6.125 -16.078 -22.531 1 31.05 32 ASP B O 1
ATOM 4672 N N . ASP B 1 33 ? -8.211 -15.633 -22.953 1 29.55 33 ASP B N 1
ATOM 4673 C CA . ASP B 1 33 ? -7.805 -15 -24.203 1 29.55 33 ASP B CA 1
ATOM 4674 C C . ASP B 1 33 ? -7.395 -13.547 -23.969 1 29.55 33 ASP B C 1
ATOM 4676 O O . ASP B 1 33 ? -8.172 -12.625 -24.25 1 29.55 33 ASP B O 1
ATOM 4680 N N . ALA B 1 34 ? -7.074 -13.188 -22.922 1 33.56 34 ALA B N 1
ATOM 4681 C CA . ALA B 1 34 ? -6.242 -11.984 -22.844 1 33.56 34 ALA B CA 1
ATOM 4682 C C . ALA B 1 34 ? -5.598 -11.672 -24.188 1 33.56 34 ALA B C 1
ATOM 4684 O O . ALA B 1 34 ? -4.98 -10.617 -24.359 1 33.56 34 ALA B O 1
ATOM 4685 N N . SER B 1 35 ? -5.293 -12.703 -24.891 1 32.91 35 SER B N 1
ATOM 4686 C CA . SER B 1 35 ? -4.762 -12.523 -26.234 1 32.91 35 SER B CA 1
ATOM 4687 C C . SER B 1 35 ? -5.762 -11.797 -27.125 1 32.91 35 SER B C 1
ATOM 4689 O O . SER B 1 35 ? -5.367 -11.008 -27.984 1 32.91 35 SER B O 1
ATOM 4691 N N . SER B 1 36 ? -7.035 -12.414 -27.375 1 35.66 36 SER B N 1
ATOM 4692 C CA . SER B 1 36 ? -7.691 -12.234 -28.656 1 35.66 36 SER B CA 1
ATOM 4693 C C . SER B 1 36 ? -8.438 -10.906 -28.734 1 35.66 36 SER B C 1
ATOM 4695 O O . SER B 1 36 ? -8.5 -10.281 -29.781 1 35.66 36 SER B O 1
ATOM 4697 N N . ASN B 1 37 ? -9.633 -10.641 -27.891 1 37.88 37 ASN B N 1
ATOM 4698 C CA . ASN B 1 37 ? -10.531 -9.664 -28.516 1 37.88 37 ASN B CA 1
ATOM 4699 C C . ASN B 1 37 ? -10.078 -8.234 -28.234 1 37.88 37 ASN B C 1
ATOM 4701 O O . ASN B 1 37 ? -10.492 -7.629 -27.25 1 37.88 37 ASN B O 1
ATOM 4705 N N . ASN B 1 38 ? -8.922 -7.941 -28.469 1 50.5 38 ASN B N 1
ATOM 4706 C CA . ASN B 1 38 ? -8.242 -6.652 -28.562 1 50.5 38 ASN B CA 1
ATOM 4707 C C . ASN B 1 38 ? -9.023 -5.684 -29.453 1 50.5 38 ASN B C 1
ATOM 4709 O O . ASN B 1 38 ? -8.43 -4.844 -30.125 1 50.5 38 ASN B O 1
ATOM 4713 N N . GLY B 1 39 ? -10.344 -6.051 -29.562 1 50.31 39 GLY B N 1
ATOM 4714 C CA . GLY B 1 39 ? -11.164 -5.07 -30.25 1 50.31 39 GLY B CA 1
ATOM 4715 C C . GLY B 1 39 ? -11.672 -3.971 -29.328 1 50.31 39 GLY B C 1
ATOM 4716 O O . GLY B 1 39 ? -11.305 -3.906 -28.156 1 50.31 39 GLY B O 1
ATOM 4717 N N . VAL B 1 40 ? -12.203 -3.111 -29.906 1 53.28 40 VAL B N 1
ATOM 4718 C CA . VAL B 1 40 ? -12.797 -1.972 -29.219 1 53.28 40 VAL B CA 1
ATOM 4719 C C . VAL B 1 40 ? -13.734 -2.465 -28.109 1 53.28 40 VAL B C 1
ATOM 4721 O O . VAL B 1 40 ? -13.891 -1.806 -27.078 1 53.28 40 VAL B O 1
ATOM 4724 N N . ARG B 1 41 ? -14.172 -3.637 -28.297 1 52.19 41 ARG B N 1
ATOM 4725 C CA . ARG B 1 41 ? -15.109 -4.215 -27.344 1 52.19 41 ARG B CA 1
ATOM 4726 C C . ARG B 1 41 ? -14.406 -4.602 -26.047 1 52.19 41 ARG B C 1
ATOM 4728 O O . ARG B 1 41 ? -15.047 -4.758 -25 1 52.19 41 ARG B O 1
ATOM 4735 N N . SER B 1 42 ? -13.148 -4.715 -26.219 1 64.38 42 SER B N 1
ATOM 4736 C CA . SER B 1 42 ? -12.391 -5.082 -25.031 1 64.38 42 SER B CA 1
ATOM 4737 C C . SER B 1 42 ? -12.203 -3.885 -24.094 1 64.38 42 SER B C 1
ATOM 4739 O O . SER B 1 42 ? -11.836 -4.047 -22.938 1 64.38 42 SER B O 1
ATOM 4741 N N . LEU B 1 43 ? -12.695 -2.791 -24.688 1 71.5 43 LEU B N 1
ATOM 4742 C CA . LEU B 1 43 ? -12.477 -1.588 -23.891 1 71.5 43 LEU B CA 1
ATOM 4743 C C . LEU B 1 43 ? -13.602 -1.38 -22.891 1 71.5 43 LEU B C 1
ATOM 4745 O O . LEU B 1 43 ? -13.383 -0.863 -21.797 1 71.5 43 LEU B O 1
ATOM 4749 N N . ILE B 1 44 ? -14.844 -1.679 -23.297 1 72.94 44 ILE B N 1
ATOM 4750 C CA . ILE B 1 44 ? -15.984 -1.639 -22.391 1 72.94 44 ILE B CA 1
ATOM 4751 C C . ILE B 1 44 ? -16.688 -2.994 -22.391 1 72.94 44 ILE B C 1
ATOM 4753 O O . ILE B 1 44 ? -17.328 -3.367 -23.375 1 72.94 44 ILE B O 1
ATOM 4757 N N . LYS B 1 45 ? -16.531 -3.67 -21.344 1 74.88 45 LYS B N 1
ATOM 4758 C CA . LYS B 1 45 ? -17.094 -5.008 -21.219 1 74.88 45 LYS B CA 1
ATOM 4759 C C . LYS B 1 45 ? -18.562 -4.945 -20.781 1 74.88 45 LYS B C 1
ATOM 4761 O O . LYS B 1 45 ? -18.969 -3.992 -20.109 1 74.88 45 LYS B O 1
ATOM 4766 N N . PRO B 1 46 ? -19.266 -5.879 -21.281 1 74.56 46 PRO B N 1
ATOM 4767 C CA . PRO B 1 46 ? -20.656 -5.91 -20.797 1 74.56 46 PRO B CA 1
ATOM 4768 C C . PRO B 1 46 ? -20.75 -6.098 -19.281 1 74.56 46 PRO B C 1
ATOM 4770 O O . PRO B 1 46 ? -19.812 -6.621 -18.656 1 74.56 46 PRO B O 1
ATOM 4773 N N . PHE B 1 47 ? -21.859 -5.625 -18.812 1 76.25 47 PHE B N 1
ATOM 4774 C CA . PHE B 1 47 ? -22.094 -5.754 -17.375 1 76.25 47 PHE B CA 1
ATOM 4775 C C . PHE B 1 47 ? -22.281 -7.215 -16.984 1 76.25 47 PHE B C 1
ATOM 4777 O O . PHE B 1 47 ? -23.016 -7.953 -17.641 1 76.25 47 PHE B O 1
ATOM 4784 N N . VAL B 1 48 ? -21.469 -7.676 -16.094 1 76.12 48 VAL B N 1
ATOM 4785 C CA . VAL B 1 48 ? -21.547 -9.078 -15.688 1 76.12 48 VAL B CA 1
ATOM 4786 C C . VAL B 1 48 ? -21.453 -9.18 -14.164 1 76.12 48 VAL B C 1
ATOM 4788 O O . VAL B 1 48 ? -20.844 -8.328 -13.516 1 76.12 48 VAL B O 1
ATOM 4791 N N . ILE B 1 49 ? -22.188 -10.117 -13.641 1 77.69 49 ILE B N 1
ATOM 4792 C CA . ILE B 1 49 ? -22.031 -10.562 -12.258 1 77.69 49 ILE B CA 1
ATOM 4793 C C . ILE B 1 49 ? -21.312 -11.914 -12.234 1 77.69 49 ILE B C 1
ATOM 4795 O O . ILE B 1 49 ? -21.812 -12.891 -12.805 1 77.69 49 ILE B O 1
ATOM 4799 N N . LYS B 1 50 ? -20.203 -11.945 -11.602 1 76.88 50 LYS B N 1
ATOM 4800 C CA . LYS B 1 50 ? -19.312 -13.094 -11.742 1 76.88 50 LYS B CA 1
ATOM 4801 C C . LYS B 1 50 ? -19.734 -14.234 -10.828 1 76.88 50 LYS B C 1
ATOM 4803 O O . LYS B 1 50 ? -19.438 -15.398 -11.102 1 76.88 50 LYS B O 1
ATOM 4808 N N . GLN B 1 51 ? -20.312 -13.859 -9.688 1 78.06 51 GLN B N 1
ATOM 4809 C CA . GLN B 1 51 ? -20.766 -14.867 -8.727 1 78.06 51 GLN B CA 1
ATOM 4810 C C . GLN B 1 51 ? -22.172 -14.57 -8.227 1 78.06 51 GLN B C 1
ATOM 4812 O O . GLN B 1 51 ? -22.516 -13.414 -7.98 1 78.06 51 GLN B O 1
ATOM 4817 N N . TRP B 1 52 ? -22.953 -15.641 -8.156 1 76.31 52 TRP B N 1
ATOM 4818 C CA . TRP B 1 52 ? -24.328 -15.422 -7.699 1 76.31 52 TRP B CA 1
ATOM 4819 C C . TRP B 1 52 ? -24.859 -16.656 -6.977 1 76.31 52 TRP B C 1
ATOM 4821 O O . TRP B 1 52 ? -24.297 -17.75 -7.094 1 76.31 52 TRP B O 1
ATOM 4831 N N . LEU B 1 53 ? -25.781 -16.375 -6.148 1 73.56 53 LEU B N 1
ATOM 4832 C CA . LEU B 1 53 ? -26.5 -17.406 -5.414 1 73.56 53 LEU B CA 1
ATOM 4833 C C . LEU B 1 53 ? -27.875 -17.641 -6.023 1 73.56 53 LEU B C 1
ATOM 4835 O O . LEU B 1 53 ? -28.594 -16.688 -6.328 1 73.56 53 LEU B O 1
ATOM 4839 N N . HIS B 1 54 ? -28.062 -18.875 -6.348 1 69.44 54 HIS B N 1
ATOM 4840 C CA . HIS B 1 54 ? -29.375 -19.25 -6.844 1 69.44 54 HIS B CA 1
ATOM 4841 C C . HIS B 1 54 ? -29.891 -20.5 -6.133 1 69.44 54 HIS B C 1
ATOM 4843 O O . HIS B 1 54 ? -29.266 -21.562 -6.195 1 69.44 54 HIS B O 1
ATOM 4849 N N . ARG B 1 55 ? -30.953 -20.344 -5.523 1 62.44 55 ARG B N 1
ATOM 4850 C CA . ARG B 1 55 ? -31.625 -21.438 -4.828 1 62.44 55 ARG B CA 1
ATOM 4851 C C . ARG B 1 55 ? -30.672 -22.156 -3.881 1 62.44 55 ARG B C 1
ATOM 4853 O O . ARG B 1 55 ? -30.578 -23.391 -3.889 1 62.44 55 ARG B O 1
ATOM 4860 N N . GLY B 1 56 ? -29.828 -21.391 -3.186 1 62.53 56 GLY B N 1
ATOM 4861 C CA . GLY B 1 56 ? -28.953 -21.922 -2.15 1 62.53 56 GLY B CA 1
ATOM 4862 C C . GLY B 1 56 ? -27.625 -22.406 -2.684 1 62.53 56 GLY B C 1
ATOM 4863 O O . GLY B 1 56 ? -26.75 -22.812 -1.915 1 62.53 56 GLY B O 1
ATOM 4864 N N . LYS B 1 57 ? -27.547 -22.391 -3.963 1 64.94 57 LYS B N 1
ATOM 4865 C CA . LYS B 1 57 ? -26.297 -22.812 -4.578 1 64.94 57 LYS B CA 1
ATOM 4866 C C . LYS B 1 57 ? -25.469 -21.625 -5.043 1 64.94 57 LYS B C 1
ATOM 4868 O O . LYS B 1 57 ? -26.016 -20.656 -5.582 1 64.94 57 LYS B O 1
ATOM 4873 N N . LEU B 1 58 ? -24.219 -21.719 -4.719 1 73.12 58 LEU B N 1
ATOM 4874 C CA . LEU B 1 58 ? -23.297 -20.641 -5.109 1 73.12 58 LEU B CA 1
ATOM 4875 C C . LEU B 1 58 ? -22.625 -20.969 -6.438 1 73.12 58 LEU B C 1
ATOM 4877 O O . LEU B 1 58 ? -22.047 -22.047 -6.598 1 73.12 58 LEU B O 1
ATOM 4881 N N . TYR B 1 59 ? -22.828 -20.172 -7.379 1 71.12 59 TYR B N 1
ATOM 4882 C CA . TYR B 1 59 ? -22.156 -20.25 -8.672 1 71.12 59 TYR B CA 1
ATOM 4883 C C . TYR B 1 59 ? -20.953 -19.328 -8.734 1 71.12 59 TYR B C 1
ATOM 4885 O O . TYR B 1 59 ? -21.078 -18.109 -8.586 1 71.12 59 TYR B O 1
ATOM 4893 N N . ARG B 1 60 ? -19.766 -19.922 -8.742 1 72.69 60 ARG B N 1
ATOM 4894 C CA . ARG B 1 60 ? -18.578 -19.094 -8.688 1 72.69 60 ARG B CA 1
ATOM 4895 C C . ARG B 1 60 ? -17.578 -19.484 -9.781 1 72.69 60 ARG B C 1
ATOM 4897 O O . ARG B 1 60 ? -17.672 -20.578 -10.344 1 72.69 60 ARG B O 1
ATOM 4904 N N . GLU B 1 61 ? -16.688 -18.547 -10.062 1 67.88 61 GLU B N 1
ATOM 4905 C CA . GLU B 1 61 ? -15.594 -18.797 -10.992 1 67.88 61 GLU B CA 1
ATOM 4906 C C . GLU B 1 61 ? -14.555 -19.734 -10.383 1 67.88 61 GLU B C 1
ATOM 4908 O O . GLU B 1 61 ? -14.398 -19.781 -9.156 1 67.88 61 GLU B O 1
ATOM 4913 N N . LYS B 1 62 ? -13.844 -20.469 -11.164 1 59 62 LYS B N 1
ATOM 4914 C CA . LYS B 1 62 ? -12.859 -21.453 -10.711 1 59 62 LYS B CA 1
ATOM 4915 C C . LYS B 1 62 ? -11.609 -20.781 -10.172 1 59 62 LYS B C 1
ATOM 4917 O O . LYS B 1 62 ? -11.07 -21.188 -9.141 1 59 62 LYS B O 1
ATOM 4922 N N . LYS B 1 63 ? -11.195 -19.75 -10.906 1 60.38 63 LYS B N 1
ATOM 4923 C CA . LYS B 1 63 ? -9.93 -19.141 -10.523 1 60.38 63 LYS B CA 1
ATOM 4924 C C . LYS B 1 63 ? -10.141 -18.062 -9.461 1 60.38 63 LYS B C 1
ATOM 4926 O O . LYS B 1 63 ? -11.148 -17.359 -9.477 1 60.38 63 LYS B O 1
ATOM 4931 N N . GLU B 1 64 ? -9.203 -18.125 -8.438 1 63.44 64 GLU B N 1
ATOM 4932 C CA . GLU B 1 64 ? -9.242 -17.078 -7.418 1 63.44 64 GLU B CA 1
ATOM 4933 C C . GLU B 1 64 ? -8.984 -15.703 -8.031 1 63.44 64 GLU B C 1
ATOM 4935 O O . GLU B 1 64 ? -8.094 -15.547 -8.875 1 63.44 64 GLU B O 1
ATOM 4940 N N . ARG B 1 65 ? -9.891 -14.867 -7.723 1 72 65 ARG B N 1
ATOM 4941 C CA . ARG B 1 65 ? -9.75 -13.508 -8.234 1 72 65 ARG B CA 1
ATOM 4942 C C . ARG B 1 65 ? -8.797 -12.695 -7.367 1 72 65 ARG B C 1
ATOM 4944 O O . ARG B 1 65 ? -8.891 -12.719 -6.137 1 72 65 ARG B O 1
ATOM 4951 N N . VAL B 1 66 ? -7.742 -12.164 -8.016 1 71.5 66 VAL B N 1
ATOM 4952 C CA . VAL B 1 66 ? -6.781 -11.281 -7.363 1 71.5 66 VAL B CA 1
ATOM 4953 C C . VAL B 1 66 ? -7.109 -9.828 -7.691 1 71.5 66 VAL B C 1
ATOM 4955 O O . VAL B 1 66 ? -7.551 -9.516 -8.805 1 71.5 66 VAL B O 1
ATOM 4958 N N . PRO B 1 67 ? -7.012 -8.984 -6.629 1 78.44 67 PRO B N 1
ATOM 4959 C CA . PRO B 1 67 ? -7.273 -7.566 -6.891 1 78.44 67 PRO B CA 1
ATOM 4960 C C . PRO B 1 67 ? -6.414 -7.008 -8.023 1 78.44 67 PRO B C 1
ATOM 4962 O O . PRO B 1 67 ? -5.242 -7.367 -8.148 1 78.44 67 PRO B O 1
ATOM 4965 N N . SER B 1 68 ? -7.059 -6.16 -8.75 1 81.06 68 SER B N 1
ATOM 4966 C CA . SER B 1 68 ? -6.352 -5.527 -9.859 1 81.06 68 SER B CA 1
ATOM 4967 C C . SER B 1 68 ? -5.387 -4.457 -9.359 1 81.06 68 SER B C 1
ATOM 4969 O O . SER B 1 68 ? -5.484 -4.012 -8.211 1 81.06 68 SER B O 1
ATOM 4971 N N . ARG B 1 69 ? -4.527 -4.062 -10.172 1 82.06 69 ARG B N 1
ATOM 4972 C CA . ARG B 1 69 ? -3.512 -3.062 -9.859 1 82.06 69 ARG B CA 1
ATOM 4973 C C . ARG B 1 69 ? -4.145 -1.695 -9.625 1 82.06 69 ARG B C 1
ATOM 4975 O O . ARG B 1 69 ? -3.678 -0.927 -8.781 1 82.06 69 ARG B O 1
ATOM 4982 N N . PHE B 1 70 ? -5.195 -1.41 -10.281 1 86.44 70 PHE B N 1
ATOM 4983 C CA . PHE B 1 70 ? -5.848 -0.116 -10.117 1 86.44 70 PHE B CA 1
ATOM 4984 C C . PHE B 1 70 ? -6.648 -0.074 -8.82 1 86.44 70 PHE B C 1
ATOM 4986 O O . PHE B 1 70 ? -6.852 0.997 -8.25 1 86.44 70 PHE B O 1
ATOM 4993 N N . GLU B 1 71 ? -7.07 -1.272 -8.43 1 88.19 71 GLU B N 1
ATOM 4994 C CA . GLU B 1 71 ? -7.707 -1.328 -7.117 1 88.19 71 GLU B CA 1
ATOM 4995 C C . GLU B 1 71 ? -6.707 -1.023 -6.004 1 88.19 71 GLU B C 1
ATOM 4997 O O . GLU B 1 71 ? -7.035 -0.326 -5.039 1 88.19 71 GLU B O 1
ATOM 5002 N N . LEU B 1 72 ? -5.539 -1.506 -6.246 1 83.69 72 LEU B N 1
ATOM 5003 C CA . LEU B 1 72 ? -4.484 -1.222 -5.277 1 83.69 72 LEU B CA 1
ATOM 5004 C C . LEU B 1 72 ? -4.133 0.262 -5.277 1 83.69 72 LEU B C 1
ATOM 5006 O O . LEU B 1 72 ? -3.902 0.85 -4.219 1 83.69 72 LEU B O 1
ATOM 5010 N N . PHE B 1 73 ? -4.094 0.784 -6.48 1 89.12 73 PHE B N 1
ATOM 5011 C CA . PHE B 1 73 ? -3.822 2.211 -6.605 1 89.12 73 PHE B CA 1
ATOM 5012 C C . PHE B 1 73 ? -4.926 3.033 -5.953 1 89.12 73 PHE B C 1
ATOM 5014 O O . PHE B 1 73 ? -4.652 4.043 -5.301 1 89.12 73 PHE B O 1
ATOM 5021 N N . PHE B 1 74 ? -6.148 2.586 -6.086 1 92.25 74 PHE B N 1
ATOM 5022 C CA . PHE B 1 74 ? -7.305 3.221 -5.469 1 92.25 74 PHE B CA 1
ATOM 5023 C C . PHE B 1 74 ? -7.176 3.219 -3.949 1 92.25 74 PHE B C 1
ATOM 5025 O O . PHE B 1 74 ? -7.473 4.219 -3.295 1 92.25 74 PHE B O 1
ATOM 5032 N N . ASP B 1 75 ? -6.699 2.191 -3.408 1 90.75 75 ASP B N 1
ATOM 5033 C CA . ASP B 1 75 ? -6.598 2.07 -1.957 1 90.75 75 ASP B CA 1
ATOM 5034 C C . ASP B 1 75 ? -5.539 3.02 -1.401 1 90.75 75 ASP B C 1
ATOM 5036 O O . ASP B 1 75 ? -5.629 3.453 -0.251 1 90.75 75 ASP B O 1
ATOM 5040 N N . LEU B 1 76 ? -4.578 3.361 -2.193 1 87.5 76 LEU B N 1
ATOM 5041 C CA . LEU B 1 76 ? -3.5 4.227 -1.727 1 87.5 76 LEU B CA 1
ATOM 5042 C C . LEU B 1 76 ? -4.016 5.637 -1.461 1 87.5 76 LEU B C 1
ATOM 5044 O O . LEU B 1 76 ? -3.398 6.398 -0.709 1 87.5 76 LEU B O 1
ATOM 5048 N N . VAL B 1 77 ? -5.094 6.004 -2.092 1 91.19 77 VAL B N 1
ATOM 5049 C CA . VAL B 1 77 ? -5.684 7.305 -1.808 1 91.19 77 VAL B CA 1
ATOM 5050 C C . VAL B 1 77 ? -6.094 7.379 -0.338 1 91.19 77 VAL B C 1
ATOM 5052 O O . VAL B 1 77 ? -6.062 8.453 0.27 1 91.19 77 VAL B O 1
ATOM 5055 N N . PHE B 1 78 ? -6.309 6.258 0.212 1 92.69 78 PHE B N 1
ATOM 5056 C CA . PHE B 1 78 ? -6.789 6.23 1.588 1 92.69 78 PHE B CA 1
ATOM 5057 C C . PHE B 1 78 ? -5.637 6.398 2.57 1 92.69 78 PHE B C 1
ATOM 5059 O O . PHE B 1 78 ? -5.852 6.719 3.74 1 92.69 78 PHE B O 1
ATOM 5066 N N . VAL B 1 79 ? -4.453 6.176 2.102 1 88.38 79 VAL B N 1
ATOM 5067 C CA . VAL B 1 79 ? -3.328 6.574 2.941 1 88.38 79 VAL B CA 1
ATOM 5068 C C . VAL B 1 79 ? -3.334 8.094 3.125 1 88.38 79 VAL B C 1
ATOM 5070 O O . VAL B 1 79 ? -3.164 8.586 4.242 1 88.38 79 VAL B O 1
ATOM 5073 N N . ALA B 1 80 ? -3.58 8.766 2.062 1 90.94 80 ALA B N 1
ATOM 5074 C CA . ALA B 1 80 ? -3.602 10.227 2.09 1 90.94 80 ALA B CA 1
ATOM 5075 C C . ALA B 1 80 ? -4.781 10.742 2.908 1 90.94 80 ALA B C 1
ATOM 5077 O O . ALA B 1 80 ? -4.645 11.703 3.67 1 90.94 80 ALA B O 1
ATOM 5078 N N . ILE B 1 81 ? -5.879 10.078 2.76 1 94.5 81 ILE B N 1
ATOM 5079 C CA . ILE B 1 81 ? -7.086 10.469 3.48 1 94.5 81 ILE B CA 1
ATOM 5080 C C . ILE B 1 81 ? -6.887 10.242 4.977 1 94.5 81 ILE B C 1
ATOM 5082 O O . ILE B 1 81 ? -7.191 11.117 5.789 1 94.5 81 ILE B O 1
ATOM 5086 N N . ALA B 1 82 ? -6.32 9.07 5.312 1 94.56 82 ALA B N 1
ATOM 5087 C CA . ALA B 1 82 ? -6.047 8.758 6.715 1 94.56 82 ALA B CA 1
ATOM 5088 C C . ALA B 1 82 ? -5.07 9.766 7.316 1 94.56 82 ALA B C 1
ATOM 5090 O O . ALA B 1 82 ? -5.242 10.195 8.461 1 94.56 82 ALA B O 1
ATOM 5091 N N . HIS B 1 83 ? -4.137 10.141 6.535 1 93.44 83 HIS B N 1
ATOM 5092 C CA . HIS B 1 83 ? -3.15 11.109 7.004 1 93.44 83 HIS B CA 1
ATOM 5093 C C . HIS B 1 83 ? -3.793 12.461 7.273 1 93.44 83 HIS B C 1
ATOM 5095 O O . HIS B 1 83 ? -3.535 13.086 8.305 1 93.44 83 HIS B O 1
ATOM 5101 N N . ASN B 1 84 ? -4.629 12.875 6.348 1 93.38 84 ASN B N 1
ATOM 5102 C CA . ASN B 1 84 ? -5.312 14.156 6.465 1 93.38 84 ASN B CA 1
ATOM 5103 C C . ASN B 1 84 ? -6.242 14.188 7.676 1 93.38 84 ASN B C 1
ATOM 5105 O O . ASN B 1 84 ? -6.195 15.125 8.477 1 93.38 84 ASN B O 1
ATOM 5109 N N . LEU B 1 85 ? -6.98 13.188 7.84 1 93.75 85 LEU B N 1
ATOM 5110 C CA . LEU B 1 85 ? -7.945 13.125 8.93 1 93.75 85 LEU B CA 1
ATOM 5111 C C . LEU B 1 85 ? -7.242 12.961 10.273 1 93.75 85 LEU B C 1
ATOM 5113 O O . LEU B 1 85 ? -7.699 13.492 11.289 1 93.75 85 LEU B O 1
ATOM 5117 N N . SER B 1 86 ? -6.156 12.188 10.273 1 94.69 86 SER B N 1
ATOM 5118 C CA . SER B 1 86 ? -5.367 12.031 11.484 1 94.69 86 SER B CA 1
ATOM 5119 C C . SER B 1 86 ? -4.785 13.359 11.945 1 94.69 86 SER B C 1
ATOM 5121 O O . SER B 1 86 ? -4.75 13.648 13.141 1 94.69 86 SER B O 1
ATOM 5123 N N . ASP B 1 87 ? -4.371 14.141 11.047 1 92.88 87 ASP B N 1
ATOM 5124 C CA . ASP B 1 87 ? -3.799 15.445 11.359 1 92.88 87 ASP B CA 1
ATOM 5125 C C . ASP B 1 87 ? -4.844 16.375 11.977 1 92.88 87 ASP B C 1
ATOM 5127 O O . ASP B 1 87 ? -4.582 17.031 12.977 1 92.88 87 ASP B O 1
ATOM 5131 N N . VAL B 1 88 ? -6.004 16.375 11.414 1 92.81 88 VAL B N 1
ATOM 5132 C CA . VAL B 1 88 ? -7.098 17.203 11.914 1 92.81 88 VAL B CA 1
ATOM 5133 C C . VAL B 1 88 ? -7.508 16.734 13.312 1 92.81 88 VAL B C 1
ATOM 5135 O O . VAL B 1 88 ? -7.742 17.547 14.203 1 92.81 88 VAL B O 1
ATOM 5138 N N . ALA B 1 89 ? -7.535 15.453 13.492 1 94.19 89 ALA B N 1
ATOM 5139 C CA . ALA B 1 89 ? -7.914 14.891 14.781 1 94.19 89 ALA B CA 1
ATOM 5140 C C . ALA B 1 89 ? -6.895 15.258 15.859 1 94.19 89 ALA B C 1
ATOM 5142 O O . ALA B 1 89 ? -7.262 15.539 17 1 94.19 89 ALA B O 1
ATOM 5143 N N . ALA B 1 90 ? -5.652 15.242 15.492 1 93.75 90 ALA B N 1
ATOM 5144 C CA . ALA B 1 90 ? -4.598 15.586 16.438 1 93.75 90 ALA B CA 1
ATOM 5145 C C . ALA B 1 90 ? -4.66 17.062 16.828 1 93.75 90 ALA B C 1
ATOM 5147 O O . ALA B 1 90 ? -4.406 17.406 17.984 1 93.75 90 ALA B O 1
ATOM 5148 N N . GLU B 1 91 ? -4.965 17.875 15.898 1 90.19 91 GLU B N 1
ATOM 5149 C CA . GLU B 1 91 ? -5.023 19.328 16.125 1 90.19 91 GLU B CA 1
ATOM 5150 C C . GLU B 1 91 ? -6.18 19.688 17.047 1 90.19 91 GLU B C 1
ATOM 5152 O O . GLU B 1 91 ? -6.082 20.641 17.828 1 90.19 91 GLU B O 1
ATOM 5157 N N . HIS B 1 92 ? -7.203 18.875 16.969 1 90.19 92 HIS B N 1
ATOM 5158 C CA . HIS B 1 92 ? -8.391 19.172 17.766 1 90.19 92 HIS B CA 1
ATOM 5159 C C . HIS B 1 92 ? -8.727 18.016 18.688 1 90.19 92 HIS B C 1
ATOM 5161 O O . HIS B 1 92 ? -9.891 17.594 18.781 1 90.19 92 HIS B O 1
ATOM 5167 N N . ALA B 1 93 ? -7.715 17.562 19.312 1 92.62 93 ALA B N 1
ATOM 5168 C CA . ALA B 1 93 ? -7.902 16.375 20.141 1 92.62 93 ALA B CA 1
ATOM 5169 C C . ALA B 1 93 ? -8.867 16.656 21.281 1 92.62 93 ALA B C 1
ATOM 5171 O O . ALA B 1 93 ? -8.812 17.719 21.906 1 92.62 93 ALA B O 1
ATOM 5172 N N . GLY B 1 94 ? -9.852 15.867 21.531 1 93.19 94 GLY B N 1
ATOM 5173 C CA . GLY B 1 94 ? -10.883 15.953 22.547 1 93.19 94 GLY B CA 1
ATOM 5174 C C . GLY B 1 94 ? -12.133 15.172 22.203 1 93.19 94 GLY B C 1
ATOM 5175 O O . GLY B 1 94 ? -12.156 14.438 21.203 1 93.19 94 GLY B O 1
ATOM 5176 N N . GLY B 1 95 ? -13.078 15.203 23.047 1 92.62 95 GLY B N 1
ATOM 5177 C CA . GLY B 1 95 ? -14.344 14.523 22.797 1 92.62 95 GLY B CA 1
ATOM 5178 C C . GLY B 1 95 ? -15.023 14.953 21.516 1 92.62 95 GLY B C 1
ATOM 5179 O O . GLY B 1 95 ? -15.312 14.125 20.656 1 92.62 95 GLY B O 1
ATOM 5180 N N . PRO B 1 96 ? -15.219 16.312 21.406 1 91.56 96 PRO B N 1
ATOM 5181 C CA . PRO B 1 96 ? -15.828 16.797 20.156 1 91.56 96 PRO B CA 1
ATOM 5182 C C . PRO B 1 96 ? -14.984 16.469 18.922 1 91.56 96 PRO B C 1
ATOM 5184 O O . PRO B 1 96 ? -15.539 16.156 17.875 1 91.56 96 PRO B O 1
ATOM 5187 N N . GLY B 1 97 ? -13.625 16.578 19.062 1 92.88 97 GLY B N 1
ATOM 5188 C CA . GLY B 1 97 ? -12.75 16.203 17.969 1 92.88 97 GLY B CA 1
ATOM 5189 C C . GLY B 1 97 ? -12.898 14.742 17.578 1 92.88 97 GLY B C 1
ATOM 5190 O O . GLY B 1 97 ? -12.844 14.406 16.391 1 92.88 97 GLY B O 1
ATOM 5191 N N . LEU B 1 98 ? -13.078 13.906 18.547 1 95.56 98 LEU B N 1
ATOM 5192 C CA . LEU B 1 98 ? -13.289 12.484 18.312 1 95.56 98 LEU B CA 1
ATOM 5193 C C . LEU B 1 98 ? -14.586 12.258 17.531 1 95.56 98 LEU B C 1
ATOM 5195 O O . LEU B 1 98 ? -14.602 11.492 16.562 1 95.56 98 LEU B O 1
ATOM 5199 N N . ALA B 1 99 ? -15.641 12.914 17.969 1 94.5 99 ALA B N 1
ATOM 5200 C CA . ALA B 1 99 ? -16.922 12.781 17.281 1 94.5 99 ALA B CA 1
ATOM 5201 C C . ALA B 1 99 ? -16.828 13.258 15.836 1 94.5 99 ALA B C 1
ATOM 5203 O O . ALA B 1 99 ? -17.359 12.602 14.922 1 94.5 99 ALA B O 1
ATOM 5204 N N . GLN B 1 100 ? -16.219 14.391 15.656 1 94.19 100 GLN B N 1
ATOM 5205 C CA . GLN B 1 100 ? -16.047 14.922 14.305 1 94.19 100 GLN B CA 1
ATOM 5206 C C . GLN B 1 100 ? -15.234 13.961 13.438 1 94.19 100 GLN B C 1
ATOM 5208 O O . GLN B 1 100 ? -15.562 13.75 12.266 1 94.19 100 GLN B O 1
ATOM 5213 N N . PHE B 1 101 ? -14.18 13.414 14.055 1 96.12 101 PHE B N 1
ATOM 5214 C CA . PHE B 1 101 ? -13.344 12.461 13.336 1 96.12 101 PHE B CA 1
ATOM 5215 C C . PHE B 1 101 ? -14.164 11.258 12.875 1 96.12 101 PHE B C 1
ATOM 5217 O O . PHE B 1 101 ? -14.078 10.852 11.711 1 96.12 101 PHE B O 1
ATOM 5224 N N . ILE B 1 102 ? -14.945 10.703 13.727 1 97.31 102 ILE B N 1
ATOM 5225 C CA . ILE B 1 102 ? -15.734 9.516 13.414 1 97.31 102 ILE B CA 1
ATOM 5226 C C . ILE B 1 102 ? -16.734 9.844 12.312 1 97.31 102 ILE B C 1
ATOM 5228 O O . ILE B 1 102 ? -16.875 9.086 11.344 1 97.31 102 ILE B O 1
ATOM 5232 N N . LEU B 1 103 ? -17.375 11.008 12.383 1 96.19 103 LEU B N 1
ATOM 5233 C CA . LEU B 1 103 ? -18.438 11.383 11.461 1 96.19 103 LEU B CA 1
ATOM 5234 C C . LEU B 1 103 ? -17.875 11.797 10.109 1 96.19 103 LEU B C 1
ATOM 5236 O O . LEU B 1 103 ? -18.578 11.758 9.102 1 96.19 103 LEU B O 1
ATOM 5240 N N . THR B 1 104 ? -16.594 12.18 10.078 1 96.06 104 THR B N 1
ATOM 5241 C CA . THR B 1 104 ? -16 12.547 8.805 1 96.06 104 THR B CA 1
ATOM 5242 C C . THR B 1 104 ? -15.266 11.359 8.18 1 96.06 104 THR B C 1
ATOM 5244 O O . THR B 1 104 ? -15.172 11.25 6.957 1 96.06 104 THR B O 1
ATOM 5247 N N . PHE B 1 105 ? -14.766 10.453 9.008 1 97.56 105 PHE B N 1
ATOM 5248 C CA . PHE B 1 105 ? -14.086 9.281 8.477 1 97.56 105 PHE B CA 1
ATOM 5249 C C . PHE B 1 105 ? -15.094 8.289 7.906 1 97.56 105 PHE B C 1
ATOM 5251 O O . PHE B 1 105 ? -14.812 7.617 6.91 1 97.56 105 PHE B O 1
ATOM 5258 N N . PHE B 1 106 ? -16.25 8.156 8.461 1 97.94 106 PHE B N 1
ATOM 5259 C CA . PHE B 1 106 ? -17.188 7.117 8.086 1 97.94 106 PHE B CA 1
ATOM 5260 C C . PHE B 1 106 ? -17.609 7.262 6.633 1 97.94 106 PHE B C 1
ATOM 5262 O O . PHE B 1 106 ? -17.656 6.281 5.887 1 97.94 106 PHE B O 1
ATOM 5269 N N . PRO B 1 107 ? -17.922 8.508 6.16 1 97.38 107 PRO B N 1
ATOM 5270 C CA . PRO B 1 107 ? -18.297 8.625 4.754 1 97.38 107 PRO B CA 1
ATOM 5271 C C . PRO B 1 107 ? -17.203 8.148 3.803 1 97.38 107 PRO B C 1
ATOM 5273 O O . PRO B 1 107 ? -17.5 7.551 2.766 1 97.38 107 PRO B O 1
ATOM 5276 N N . THR B 1 108 ? -15.945 8.422 4.133 1 97.12 108 THR B N 1
ATOM 5277 C CA . THR B 1 108 ? -14.859 7.949 3.283 1 97.12 108 THR B CA 1
ATOM 5278 C C . THR B 1 108 ? -14.797 6.422 3.297 1 97.12 108 THR B C 1
ATOM 5280 O O . THR B 1 108 ? -14.641 5.793 2.248 1 97.12 108 THR B O 1
ATOM 5283 N N . TRP B 1 109 ? -14.953 5.859 4.469 1 96.5 109 TRP B N 1
ATOM 5284 C CA . TRP B 1 109 ? -15.016 4.41 4.625 1 96.5 109 TRP B CA 1
ATOM 5285 C C . TRP B 1 109 ? -16.188 3.826 3.842 1 96.5 109 TRP B C 1
ATOM 5287 O O . TRP B 1 109 ? -16.047 2.795 3.18 1 96.5 109 TRP B O 1
ATOM 5297 N N . GLY B 1 110 ? -17.328 4.496 3.955 1 95.81 110 GLY B N 1
ATOM 5298 C CA . GLY B 1 110 ? -18.516 4.035 3.258 1 95.81 110 GLY B CA 1
ATOM 5299 C C . GLY B 1 110 ? -18.359 4.008 1.75 1 95.81 110 GLY B C 1
ATOM 5300 O O . GLY B 1 110 ? -18.719 3.029 1.099 1 95.81 110 GLY B O 1
ATOM 5301 N N . LEU B 1 111 ? -17.812 5.066 1.229 1 95.69 111 LEU B N 1
ATOM 5302 C CA . LEU B 1 111 ? -17.594 5.133 -0.213 1 95.69 111 LEU B CA 1
ATOM 5303 C C . LEU B 1 111 ? -16.609 4.062 -0.667 1 95.69 111 LEU B C 1
ATOM 5305 O O . LEU B 1 111 ? -16.812 3.422 -1.701 1 95.69 111 LEU B O 1
ATOM 5309 N N . TRP B 1 112 ? -15.555 3.867 0.079 1 94.94 112 TRP B N 1
ATOM 5310 C CA . TRP B 1 112 ? -14.586 2.83 -0.237 1 94.94 112 TRP B CA 1
ATOM 5311 C C . TRP B 1 112 ? -15.227 1.448 -0.206 1 94.94 112 TRP B C 1
ATOM 5313 O O . TRP B 1 112 ? -15.039 0.646 -1.122 1 94.94 112 TRP B O 1
ATOM 5323 N N . SER B 1 113 ? -15.961 1.184 0.875 1 93.81 113 SER B N 1
ATOM 5324 C CA . SER B 1 113 ? -16.578 -0.123 1.068 1 93.81 113 SER B CA 1
ATOM 5325 C C . SER B 1 113 ? -17.578 -0.437 -0.049 1 93.81 113 SER B C 1
ATOM 5327 O O . SER B 1 113 ? -17.625 -1.565 -0.544 1 93.81 113 SER B O 1
ATOM 5329 N N . GLU B 1 114 ? -18.312 0.532 -0.452 1 90.69 114 GLU B N 1
ATOM 5330 C CA . GLU B 1 114 ? -19.297 0.328 -1.505 1 90.69 114 GLU B CA 1
ATOM 5331 C C . GLU B 1 114 ? -18.625 0.125 -2.861 1 90.69 114 GLU B C 1
ATOM 5333 O O . GLU B 1 114 ? -19.078 -0.689 -3.668 1 90.69 114 GLU B O 1
ATOM 5338 N N . PHE B 1 115 ? -17.656 0.878 -3.105 1 90.56 115 PHE B N 1
ATOM 5339 C CA . PHE B 1 115 ? -16.953 0.726 -4.371 1 90.56 115 PHE B CA 1
ATOM 5340 C C . PHE B 1 115 ? -16.25 -0.628 -4.441 1 90.56 115 PHE B C 1
ATOM 5342 O O . PHE B 1 115 ? -16.219 -1.264 -5.5 1 90.56 115 PHE B O 1
ATOM 5349 N N . ARG B 1 116 ? -15.672 -1.026 -3.324 1 90.88 116 ARG B N 1
ATOM 5350 C CA . ARG B 1 116 ? -15.07 -2.354 -3.242 1 90.88 116 ARG B CA 1
ATOM 5351 C C . ARG B 1 116 ? -16.094 -3.439 -3.541 1 90.88 116 ARG B C 1
ATOM 5353 O O . ARG B 1 116 ? -15.812 -4.391 -4.27 1 90.88 116 ARG B O 1
ATOM 5360 N N . SER B 1 117 ? -17.266 -3.297 -2.965 1 89.12 117 SER B N 1
ATOM 5361 C CA . SER B 1 117 ? -18.328 -4.277 -3.184 1 89.12 117 SER B CA 1
ATOM 5362 C C . SER B 1 117 ? -18.75 -4.316 -4.648 1 89.12 117 SER B C 1
ATOM 5364 O O . SER B 1 117 ? -19.031 -5.391 -5.191 1 89.12 117 SER B O 1
ATOM 5366 N N . PHE B 1 118 ? -18.781 -3.205 -5.219 1 87.38 118 PHE B N 1
ATOM 5367 C CA . PHE B 1 118 ? -19.156 -3.133 -6.629 1 87.38 118 PHE B CA 1
ATOM 5368 C C . PHE B 1 118 ? -18.125 -3.846 -7.496 1 87.38 118 PHE B C 1
ATOM 5370 O O . PHE B 1 118 ? -18.469 -4.656 -8.352 1 87.38 118 PHE B O 1
ATOM 5377 N N . VAL B 1 119 ? -16.891 -3.557 -7.301 1 88.69 119 VAL B N 1
ATOM 5378 C CA . VAL B 1 119 ? -15.828 -4.164 -8.094 1 88.69 119 VAL B CA 1
ATOM 5379 C C . VAL B 1 119 ? -15.781 -5.668 -7.828 1 88.69 119 VAL B C 1
ATOM 5381 O O . VAL B 1 119 ? -15.484 -6.453 -8.734 1 88.69 119 VAL B O 1
ATOM 5384 N N . ASN B 1 120 ? -16.094 -6.016 -6.609 1 88.69 120 ASN B N 1
ATOM 5385 C CA . ASN B 1 120 ? -16.125 -7.43 -6.258 1 88.69 120 ASN B CA 1
ATOM 5386 C C . ASN B 1 120 ? -17.188 -8.18 -7.059 1 88.69 120 ASN B C 1
ATOM 5388 O O . ASN B 1 120 ? -16.969 -9.32 -7.469 1 88.69 120 ASN B O 1
ATOM 5392 N N . ALA B 1 121 ? -18.266 -7.57 -7.305 1 84.75 121 ALA B N 1
ATOM 5393 C CA . ALA B 1 121 ? -19.375 -8.211 -8.023 1 84.75 121 ALA B CA 1
ATOM 5394 C C . ALA B 1 121 ? -19.109 -8.234 -9.523 1 84.75 121 ALA B C 1
ATOM 5396 O O . ALA B 1 121 ? -19.406 -9.219 -10.195 1 84.75 121 ALA B O 1
ATOM 5397 N N . SER B 1 122 ? -18.609 -7.238 -10.086 1 80.62 122 SER B N 1
ATOM 5398 C CA . SER B 1 122 ? -18.453 -7.117 -11.531 1 80.62 122 SER B CA 1
ATOM 5399 C C . SER B 1 122 ? -17.078 -7.594 -11.992 1 80.62 122 SER B C 1
ATOM 5401 O O . SER B 1 122 ? -16.984 -8.555 -12.758 1 80.62 122 SER B O 1
ATOM 5403 N N . GLY B 1 123 ? -15.984 -7.113 -11.367 1 72 123 GLY B N 1
ATOM 5404 C CA . GLY B 1 123 ? -14.617 -7.527 -11.641 1 72 123 GLY B CA 1
ATOM 5405 C C . GLY B 1 123 ? -14.25 -7.449 -13.109 1 72 123 GLY B C 1
ATOM 5406 O O . GLY B 1 123 ? -13.672 -8.391 -13.656 1 72 123 GLY B O 1
ATOM 5407 N N . THR B 1 124 ? -14.625 -6.422 -13.977 1 71.62 124 THR B N 1
ATOM 5408 C CA . THR B 1 124 ? -14.398 -6.363 -15.422 1 71.62 124 THR B CA 1
ATOM 5409 C C . THR B 1 124 ? -13.078 -5.656 -15.734 1 71.62 124 THR B C 1
ATOM 5411 O O . THR B 1 124 ? -12.484 -5.883 -16.781 1 71.62 124 THR B O 1
ATOM 5414 N N . ASP B 1 125 ? -12.469 -4.887 -14.883 1 75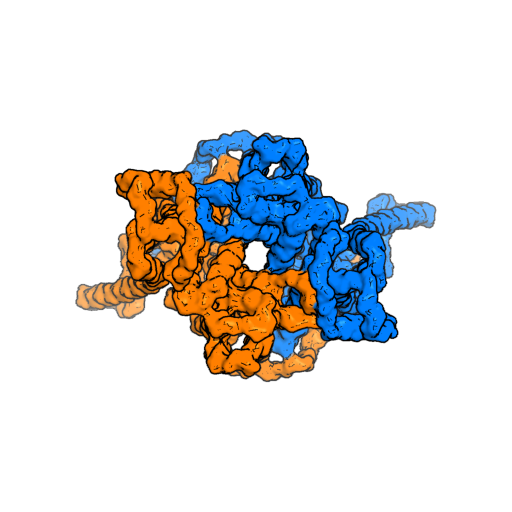.75 125 ASP B N 1
ATOM 5415 C CA . ASP B 1 125 ? -11.266 -4.086 -15.078 1 75.75 125 ASP B CA 1
ATOM 5416 C C . ASP B 1 125 ? -11.242 -3.449 -16.469 1 75.75 125 ASP B C 1
ATOM 5418 O O . ASP B 1 125 ? -10.219 -3.486 -17.156 1 75.75 125 ASP B O 1
ATOM 5422 N N . ASP B 1 126 ? -12.344 -2.932 -16.984 1 84 126 ASP B N 1
ATOM 5423 C CA . ASP B 1 126 ? -12.438 -2.236 -18.266 1 84 126 ASP B CA 1
ATOM 5424 C C . ASP B 1 126 ? -12.273 -0.729 -18.078 1 84 126 ASP B C 1
ATOM 5426 O O . ASP B 1 126 ? -11.969 -0.26 -16.984 1 84 126 ASP B O 1
ATOM 5430 N N . ILE B 1 127 ? -12.344 -0.085 -19.141 1 86.69 127 ILE B N 1
ATOM 5431 C CA . ILE B 1 127 ? -12.094 1.352 -19.141 1 86.69 127 ILE B CA 1
ATOM 5432 C C . ILE B 1 127 ? -13.141 2.059 -18.281 1 86.69 127 ILE B C 1
ATOM 5434 O O . ILE B 1 127 ? -12.836 3.045 -17.609 1 86.69 127 ILE B O 1
ATOM 5438 N N . LEU B 1 128 ? -14.336 1.597 -18.297 1 84.5 128 LEU B N 1
ATOM 5439 C CA . LEU B 1 128 ? -15.391 2.209 -17.5 1 84.5 128 LEU B CA 1
ATOM 5440 C C . LEU B 1 128 ? -15.086 2.09 -16 1 84.5 128 LEU B C 1
ATOM 5442 O O . LEU B 1 128 ? -15.273 3.047 -15.25 1 84.5 128 LEU B O 1
ATOM 5446 N N . GLN B 1 129 ? -14.703 0.949 -15.617 1 86.94 129 GLN B N 1
ATOM 5447 C CA . GLN B 1 129 ? -14.328 0.753 -14.219 1 86.94 129 GLN B CA 1
ATOM 5448 C C . GLN B 1 129 ? -13.156 1.646 -13.836 1 86.94 129 GLN B C 1
ATOM 5450 O O . GLN B 1 129 ? -13.148 2.232 -12.75 1 86.94 129 GLN B O 1
ATOM 5455 N N . ARG B 1 130 ? -12.164 1.716 -14.688 1 90.12 130 ARG B N 1
ATOM 5456 C CA . ARG B 1 130 ? -11 2.549 -14.406 1 90.12 130 ARG B CA 1
ATOM 5457 C C . ARG B 1 130 ? -11.391 4.02 -14.32 1 90.12 130 ARG B C 1
ATOM 5459 O O . ARG B 1 130 ? -10.883 4.754 -13.461 1 90.12 130 ARG B O 1
ATOM 5466 N N . ALA B 1 131 ? -12.25 4.418 -15.203 1 91.19 131 ALA B N 1
ATOM 5467 C CA . ALA B 1 131 ? -12.773 5.781 -15.141 1 91.19 131 ALA B CA 1
ATOM 5468 C C . ALA B 1 131 ? -13.547 6.008 -13.844 1 91.19 131 ALA B C 1
ATOM 5470 O O . ALA B 1 131 ? -13.477 7.09 -13.25 1 91.19 131 ALA B O 1
ATOM 5471 N N . GLY B 1 132 ? -14.312 5.004 -13.445 1 91.69 132 GLY B N 1
ATOM 5472 C CA . GLY B 1 132 ? -15.008 5.078 -12.172 1 91.69 132 GLY B CA 1
ATOM 5473 C C . GLY B 1 132 ? -14.078 5.211 -10.984 1 91.69 132 GLY B C 1
ATOM 5474 O O . GLY B 1 132 ? -14.359 5.961 -10.047 1 91.69 132 GLY B O 1
ATOM 5475 N N . ILE B 1 133 ? -12.961 4.516 -11.039 1 93.12 133 ILE B N 1
ATOM 5476 C CA . ILE B 1 133 ? -11.953 4.59 -9.984 1 93.12 133 ILE B CA 1
ATOM 5477 C C . ILE B 1 133 ? -11.391 6.008 -9.906 1 93.12 133 ILE B C 1
ATOM 5479 O O . ILE B 1 133 ? -11.328 6.598 -8.828 1 93.12 133 ILE B O 1
ATOM 5483 N N . LEU B 1 134 ? -11.047 6.523 -11.062 1 95.44 134 LEU B N 1
ATOM 5484 C CA . LEU B 1 134 ? -10.5 7.875 -11.109 1 95.44 134 LEU B CA 1
ATOM 5485 C C . LEU B 1 134 ? -11.516 8.891 -10.586 1 95.44 134 LEU B C 1
ATOM 5487 O O . LEU B 1 134 ? -11.172 9.781 -9.812 1 95.44 134 LEU B O 1
ATOM 5491 N N . TYR B 1 135 ? -12.758 8.734 -11 1 95.5 135 TYR B N 1
ATOM 5492 C CA . TYR B 1 135 ? -13.836 9.609 -10.547 1 95.5 135 TYR B CA 1
ATOM 5493 C C . TYR B 1 135 ? -13.984 9.555 -9.031 1 95.5 135 TYR B C 1
ATOM 5495 O O . TYR B 1 135 ? -14.062 10.586 -8.375 1 95.5 135 TYR B O 1
ATOM 5503 N N . MET B 1 136 ? -14 8.375 -8.484 1 96 136 MET B N 1
ATOM 5504 C CA . MET B 1 136 ? -14.164 8.188 -7.043 1 96 136 MET B CA 1
ATOM 5505 C C . MET B 1 136 ? -12.984 8.789 -6.281 1 96 136 MET B C 1
ATOM 5507 O O . MET B 1 136 ? -13.172 9.414 -5.238 1 96 136 MET B O 1
ATOM 5511 N N . MET B 1 137 ? -11.805 8.602 -6.816 1 96.62 137 MET B N 1
ATOM 5512 C CA . MET B 1 137 ? -10.617 9.172 -6.176 1 96.62 137 MET B CA 1
ATOM 5513 C C . MET B 1 137 ? -10.703 10.695 -6.145 1 96.62 137 MET B C 1
ATOM 5515 O O . MET B 1 137 ? -10.383 11.312 -5.129 1 96.62 137 MET B O 1
ATOM 5519 N N . ALA B 1 138 ? -11.125 11.266 -7.254 1 96.5 138 ALA B N 1
ATOM 5520 C CA . ALA B 1 138 ? -11.266 12.711 -7.336 1 96.5 138 ALA B CA 1
ATOM 5521 C C . ALA B 1 138 ? -12.273 13.227 -6.301 1 96.5 138 ALA B C 1
ATOM 5523 O O . ALA B 1 138 ? -12.016 14.227 -5.625 1 96.5 138 ALA B O 1
ATOM 5524 N N . LEU B 1 139 ? -13.359 12.531 -6.164 1 96.44 139 LEU B N 1
ATOM 5525 C CA . LEU B 1 139 ? -14.391 12.93 -5.219 1 96.44 139 LEU B CA 1
ATOM 5526 C C . LEU B 1 139 ? -13.906 12.781 -3.781 1 96.44 139 LEU B C 1
ATOM 5528 O O . LEU B 1 139 ? -14.195 13.633 -2.934 1 96.44 139 LEU B O 1
ATOM 5532 N N . LEU B 1 140 ? -13.172 11.734 -3.506 1 97 140 LEU B N 1
ATOM 5533 C CA . LEU B 1 140 ? -12.664 11.492 -2.16 1 97 140 LEU B CA 1
ATOM 5534 C C . LEU B 1 140 ? -11.656 12.562 -1.756 1 97 140 LEU B C 1
ATOM 5536 O O . LEU B 1 140 ? -11.633 12.992 -0.6 1 97 140 LEU B O 1
ATOM 5540 N N . ILE B 1 141 ? -10.844 13.008 -2.699 1 95.62 141 ILE B N 1
ATOM 5541 C CA . ILE B 1 141 ? -9.891 14.078 -2.428 1 95.62 141 ILE B CA 1
ATOM 5542 C C . ILE B 1 141 ? -10.648 15.367 -2.113 1 95.62 141 ILE B C 1
ATOM 5544 O O . ILE B 1 141 ? -10.328 16.062 -1.142 1 95.62 141 ILE B O 1
ATOM 5548 N N . GLY B 1 142 ? -11.656 15.68 -2.924 1 94.81 142 GLY B N 1
ATOM 5549 C CA . GLY B 1 142 ? -12.484 16.859 -2.662 1 94.81 142 GLY B CA 1
ATOM 5550 C C . GLY B 1 142 ? -13.203 16.781 -1.33 1 94.81 142 GLY B C 1
ATOM 5551 O O . GLY B 1 142 ? -13.234 17.766 -0.584 1 94.81 142 GLY B O 1
ATOM 5552 N N . TYR B 1 143 ? -13.719 15.633 -1.012 1 96.44 143 TYR B N 1
ATOM 5553 C CA . TYR B 1 143 ? -14.414 15.438 0.256 1 96.44 143 TYR B CA 1
ATOM 5554 C C . TYR B 1 143 ? -13.477 15.672 1.434 1 96.44 143 TYR B C 1
ATOM 5556 O O . TYR B 1 143 ? -13.805 16.422 2.361 1 96.44 143 TYR B O 1
ATOM 5564 N N . THR B 1 144 ? -12.328 15.062 1.37 1 95.88 144 THR B N 1
ATOM 5565 C CA . THR B 1 144 ? -11.398 15.094 2.494 1 95.88 144 THR B CA 1
ATOM 5566 C C . THR B 1 144 ? -10.859 16.5 2.705 1 95.88 144 THR B C 1
ATOM 5568 O O . THR B 1 144 ? -10.727 16.969 3.844 1 95.88 144 THR B O 1
ATOM 5571 N N . ALA B 1 145 ? -10.555 17.188 1.607 1 93.75 145 ALA B N 1
ATOM 5572 C CA . ALA B 1 145 ? -10.07 18.562 1.704 1 93.75 145 ALA B CA 1
ATOM 5573 C C . ALA B 1 145 ? -11.086 19.453 2.412 1 93.75 145 ALA B C 1
ATOM 5575 O O . ALA B 1 145 ? -10.734 20.203 3.316 1 93.75 145 ALA B O 1
ATOM 5576 N N . ASN B 1 146 ? -12.312 19.266 2.074 1 93.31 146 ASN B N 1
ATOM 5577 C CA . ASN B 1 146 ? -13.352 20.125 2.641 1 93.31 146 ASN B CA 1
ATOM 5578 C C . ASN B 1 146 ? -13.758 19.672 4.035 1 93.31 146 ASN B C 1
ATOM 5580 O O . ASN B 1 146 ? -14.094 20.484 4.895 1 93.31 146 ASN B O 1
ATOM 5584 N N . ALA B 1 147 ? -13.742 18.375 4.273 1 94.06 147 ALA B N 1
ATOM 5585 C CA . ALA B 1 147 ? -14.039 17.828 5.598 1 94.06 147 ALA B CA 1
ATOM 5586 C C . ALA B 1 147 ? -13.031 18.344 6.629 1 94.06 147 ALA B C 1
ATOM 5588 O O . ALA B 1 147 ? -13.383 18.562 7.793 1 94.06 147 ALA B O 1
ATOM 5589 N N . SER B 1 148 ? -11.844 18.531 6.219 1 90.62 148 SER B N 1
ATOM 5590 C CA . SER B 1 148 ? -10.789 18.969 7.121 1 90.62 148 SER B CA 1
ATOM 5591 C C . SER B 1 148 ? -11.016 20.422 7.57 1 90.62 148 SER B C 1
ATOM 5593 O O . SER B 1 148 ? -10.453 20.859 8.57 1 90.62 148 SER B O 1
ATOM 5595 N N . ALA B 1 149 ? -11.844 21.109 6.836 1 89.25 149 ALA B N 1
ATOM 5596 C CA . ALA B 1 149 ? -12.102 22.516 7.137 1 89.25 149 ALA B CA 1
ATOM 5597 C C . ALA B 1 149 ? -13.336 22.672 8.023 1 89.25 149 ALA B C 1
ATOM 5599 O O . ALA B 1 149 ? -13.672 23.781 8.438 1 89.25 149 ALA B O 1
ATOM 5600 N N . ILE B 1 150 ? -13.992 21.578 8.312 1 88.88 150 ILE B N 1
ATOM 5601 C CA . ILE B 1 150 ? -15.188 21.641 9.156 1 88.88 150 ILE B CA 1
ATOM 5602 C C . ILE B 1 150 ? -14.789 22 10.586 1 88.88 150 ILE B C 1
ATOM 5604 O O . ILE B 1 150 ? -13.852 21.438 11.141 1 88.88 150 ILE B O 1
ATOM 5608 N N . SER B 1 151 ? -15.336 23 11.211 1 80.56 151 SER B N 1
ATOM 5609 C CA . SER B 1 151 ? -14.969 23.484 12.539 1 80.56 151 SER B CA 1
ATOM 5610 C C . SER B 1 151 ? -16.141 23.375 13.508 1 80.56 151 SER B C 1
ATOM 5612 O O . SER B 1 151 ? -16.312 24.234 14.367 1 80.56 151 SER B O 1
ATOM 5614 N N . ILE B 1 152 ? -16.938 22.531 13.438 1 72.94 152 ILE B N 1
ATOM 5615 C CA . ILE B 1 152 ? -18.094 22.406 14.312 1 72.94 152 ILE B CA 1
ATOM 5616 C C . ILE B 1 152 ? -17.641 22.109 15.742 1 72.94 152 ILE B C 1
ATOM 5618 O O . ILE B 1 152 ? -18.203 22.625 16.703 1 72.94 152 ILE B O 1
ATOM 5622 N N . ALA B 1 153 ? -16.594 21.391 15.922 1 63.41 153 ALA B N 1
ATOM 5623 C CA . ALA B 1 153 ? -16.156 20.891 17.234 1 63.41 153 ALA B CA 1
ATOM 5624 C C . ALA B 1 153 ? -15.281 21.938 17.938 1 63.41 153 ALA B C 1
ATOM 5626 O O . ALA B 1 153 ? -15.109 21.875 19.156 1 63.41 153 ALA B O 1
ATOM 5627 N N . TYR B 1 154 ? -14.742 22.828 17.266 1 64.94 154 TYR B N 1
ATOM 5628 C CA . TYR B 1 154 ? -13.781 23.719 17.906 1 64.94 154 TYR B CA 1
ATOM 5629 C C . TYR B 1 154 ? -13.938 25.156 17.391 1 64.94 154 TYR B C 1
ATOM 5631 O O . TYR B 1 154 ? -14.242 25.359 16.219 1 64.94 154 TYR B O 1
ATOM 5639 N N . PRO B 1 155 ? -14.383 26.062 18.438 1 52.91 155 PRO B N 1
ATOM 5640 C CA . PRO B 1 155 ? -14.516 27.453 18 1 52.91 155 PRO B CA 1
ATOM 5641 C C . PRO B 1 155 ? -13.297 27.953 17.219 1 52.91 155 PRO B C 1
ATOM 5643 O O . PRO B 1 155 ? -12.164 27.734 17.641 1 52.91 155 PRO B O 1
ATOM 5646 N N . VAL B 1 156 ? -13.188 27.812 16 1 50.5 156 VAL B N 1
ATOM 5647 C CA . VAL B 1 156 ? -12.094 28.422 15.266 1 50.5 156 VAL B CA 1
ATOM 5648 C C . VAL B 1 156 ? -11.938 29.875 15.68 1 50.5 156 VAL B C 1
ATOM 5650 O O . VAL B 1 156 ? -12.922 30.625 15.719 1 50.5 156 VAL B O 1
ATOM 5653 N N . GLU B 1 157 ? -11.078 30.328 16.594 1 41.59 157 GLU B N 1
ATOM 5654 C CA . GLU B 1 157 ? -10.805 31.75 16.703 1 41.59 157 GLU B CA 1
ATOM 5655 C C . GLU B 1 157 ? -11 32.469 15.359 1 41.59 157 GLU B C 1
ATOM 5657 O O . GLU B 1 157 ? -10.883 31.828 14.305 1 41.59 157 GLU B O 1
ATOM 5662 N N . SER B 1 158 ? -11.43 33.875 15.398 1 33.31 158 SER B N 1
ATOM 5663 C CA . SER B 1 158 ? -11.781 34.781 14.328 1 33.31 158 SER B CA 1
ATOM 5664 C C . SER B 1 158 ? -10.789 34.688 13.172 1 33.31 158 SER B C 1
ATOM 5666 O O . SER B 1 158 ? -9.805 35.438 13.133 1 33.31 158 SER B O 1
ATOM 5668 N N . ALA B 1 159 ? -10.18 33.719 12.883 1 34.12 159 ALA B N 1
ATOM 5669 C CA . ALA B 1 159 ? -9.383 34.156 11.734 1 34.12 159 ALA B CA 1
ATOM 5670 C C . ALA B 1 159 ? -10.211 35.031 10.805 1 34.12 159 ALA B C 1
ATOM 5672 O O . ALA B 1 159 ? -11.445 34.969 10.789 1 34.12 159 ALA B O 1
ATOM 5673 N N . GLY B 1 160 ? -9.57 36.094 10.211 1 31.34 160 GLY B N 1
ATOM 5674 C CA . GLY B 1 160 ? -10.148 37.125 9.352 1 31.34 160 GLY B CA 1
ATOM 5675 C C . GLY B 1 160 ? -11.305 36.594 8.516 1 31.34 160 GLY B C 1
ATOM 5676 O O . GLY B 1 160 ? -11.492 35.406 8.375 1 31.34 160 GLY B O 1
ATOM 5677 N N . GLU B 1 161 ? -12.102 37.594 8.055 1 31.73 161 GLU B N 1
ATOM 5678 C CA . GLU B 1 161 ? -13.195 37.625 7.082 1 31.73 161 GLU B CA 1
ATOM 5679 C C . GLU B 1 161 ? -12.977 36.594 5.973 1 31.73 161 GLU B C 1
ATOM 5681 O O . GLU B 1 161 ? -12 36.688 5.227 1 31.73 161 GLU B O 1
ATOM 5686 N N . ALA B 1 162 ? -13.164 35.5 6.227 1 34.5 162 ALA B N 1
ATOM 5687 C CA . ALA B 1 162 ? -13.25 34.438 5.219 1 34.5 162 ALA B CA 1
ATOM 5688 C C . ALA B 1 162 ? -13.742 35 3.887 1 34.5 162 ALA B C 1
ATOM 5690 O O . ALA B 1 162 ? -14.898 35.406 3.764 1 34.5 162 ALA B O 1
ATOM 5691 N N . ALA B 1 163 ? -12.906 35.75 3.242 1 30.73 163 ALA B N 1
ATOM 5692 C CA . ALA B 1 163 ? -13.242 36.188 1.887 1 30.73 163 ALA B CA 1
ATOM 5693 C C . ALA B 1 163 ? -13.789 35 1.069 1 30.73 163 ALA B C 1
ATOM 5695 O O . ALA B 1 163 ? -13.094 34.031 0.828 1 30.73 163 ALA B O 1
ATOM 5696 N N . THR B 1 164 ? -14.969 34.656 1.246 1 33.5 164 THR B N 1
ATOM 5697 C CA . THR B 1 164 ? -15.75 33.75 0.427 1 33.5 164 THR B CA 1
ATOM 5698 C C . THR B 1 164 ? -15.398 33.906 -1.049 1 33.5 164 THR B C 1
ATOM 5700 O O . THR B 1 164 ? -15.578 34.969 -1.626 1 33.5 164 THR B O 1
ATOM 5703 N N . THR B 1 165 ? -14.328 33.469 -1.439 1 31.92 165 THR B N 1
ATOM 5704 C CA . THR B 1 165 ? -14.078 33.594 -2.869 1 31.92 165 THR B CA 1
ATOM 5705 C C . THR B 1 165 ? -15.312 33.219 -3.678 1 31.92 165 THR B C 1
ATOM 5707 O O . THR B 1 165 ? -15.969 32.219 -3.385 1 31.92 165 THR B O 1
ATOM 5710 N N . GLU B 1 166 ? -15.805 34.094 -4.504 1 33.31 166 GLU B N 1
ATOM 5711 C CA . GLU B 1 166 ? -16.938 34.219 -5.418 1 33.31 166 GLU B CA 1
ATOM 5712 C C . GLU B 1 166 ? -17.156 32.938 -6.203 1 33.31 166 GLU B C 1
ATOM 5714 O O . GLU B 1 166 ? -18.312 32.531 -6.449 1 33.31 166 GLU B O 1
ATOM 5719 N N . GLY B 1 167 ? -16.172 32.312 -6.594 1 32.84 167 GLY B N 1
ATOM 5720 C CA . GLY B 1 167 ? -16.359 31.281 -7.613 1 32.84 167 GLY B CA 1
ATOM 5721 C C . GLY B 1 167 ? -16.984 30 -7.074 1 32.84 167 GLY B C 1
ATOM 5722 O O . GLY B 1 167 ? -17.516 29.203 -7.844 1 32.84 167 GLY B O 1
ATOM 5723 N N . VAL B 1 168 ? -16.578 29.578 -5.91 1 39.59 168 VAL B N 1
ATOM 5724 C CA . VAL B 1 168 ? -17.031 28.344 -5.27 1 39.59 168 VAL B CA 1
ATOM 5725 C C . VAL B 1 168 ? -18.547 28.406 -5.043 1 39.59 168 VAL B C 1
ATOM 5727 O O . VAL B 1 168 ? -19.25 27.422 -5.277 1 39.59 168 VAL B O 1
ATOM 5730 N N . THR B 1 169 ? -18.906 29.578 -4.582 1 40.97 169 THR B N 1
ATOM 5731 C CA . THR B 1 169 ? -20.281 29.922 -4.266 1 40.97 169 THR B CA 1
ATOM 5732 C C . THR B 1 169 ? -21.156 29.812 -5.512 1 40.97 169 THR B C 1
ATOM 5734 O O . THR B 1 169 ? -22.312 29.375 -5.43 1 40.97 169 THR B O 1
ATOM 5737 N N . GLU B 1 170 ? -20.438 30.094 -6.492 1 42.56 170 GLU B N 1
ATOM 5738 C CA . GLU B 1 170 ? -21.266 30.109 -7.691 1 42.56 170 GLU B CA 1
ATOM 5739 C C . GLU B 1 170 ? -21.562 28.703 -8.18 1 42.56 170 GLU B C 1
ATOM 5741 O O . GLU B 1 170 ? -22.703 28.391 -8.523 1 42.56 170 GLU B O 1
ATOM 5746 N N . ALA B 1 171 ? -20.516 27.859 -8.148 1 42.06 171 ALA B N 1
ATOM 5747 C CA . ALA B 1 171 ? -20.797 26.531 -8.688 1 42.06 171 ALA B CA 1
ATOM 5748 C C . ALA B 1 171 ? -21.656 25.734 -7.727 1 42.06 171 ALA B C 1
ATOM 5750 O O . ALA B 1 171 ? -22.609 25.078 -8.148 1 42.06 171 ALA B O 1
ATOM 5751 N N . VAL B 1 172 ? -21.266 25.625 -6.461 1 45.94 172 VAL B N 1
ATOM 5752 C CA . VAL B 1 172 ? -22.172 25.047 -5.473 1 45.94 172 VAL B CA 1
ATOM 5753 C C . VAL B 1 172 ? -23.5 25.828 -5.461 1 45.94 172 VAL B C 1
ATOM 5755 O O . VAL B 1 172 ? -24.562 25.234 -5.359 1 45.94 172 VAL B O 1
ATOM 5758 N N . SER B 1 173 ? -23.312 27.125 -5.629 1 47.03 173 SER B N 1
ATOM 5759 C CA . SER B 1 173 ? -24.516 27.953 -5.746 1 47.03 173 SER B CA 1
ATOM 5760 C C . SER B 1 173 ? -25.328 27.562 -6.977 1 47.03 173 SER B C 1
ATOM 5762 O O . SER B 1 173 ? -26.562 27.516 -6.922 1 47.03 173 SER B O 1
ATOM 5764 N N . HIS B 1 174 ? -24.562 27.297 -7.957 1 47.25 174 HIS B N 1
ATOM 5765 C CA . HIS B 1 174 ? -25.281 26.906 -9.156 1 47.25 174 HIS B CA 1
ATOM 5766 C C . HIS B 1 174 ? -25.906 25.531 -8.984 1 47.25 174 HIS B C 1
ATOM 5768 O O . HIS B 1 174 ? -27.062 25.297 -9.391 1 47.25 174 HIS B O 1
ATOM 5774 N N . VAL B 1 175 ? -25.062 24.625 -8.492 1 47 175 VAL B N 1
ATOM 5775 C CA . VAL B 1 175 ? -25.672 23.312 -8.266 1 47 175 VAL B CA 1
ATOM 5776 C C . VAL B 1 175 ? -26.781 23.422 -7.223 1 47 175 VAL B C 1
ATOM 5778 O O . VAL B 1 175 ? -27.859 22.875 -7.398 1 47 175 VAL B O 1
ATOM 5781 N N . LEU B 1 176 ? -26.406 24.141 -6.188 1 47.78 176 LEU B N 1
ATOM 5782 C CA . LEU B 1 176 ? -27.453 24.391 -5.188 1 47.78 176 LEU B CA 1
ATOM 5783 C C . LEU B 1 176 ? -28.578 25.234 -5.77 1 47.78 176 LEU B C 1
ATOM 5785 O O . LEU B 1 176 ? -29.75 24.969 -5.512 1 47.78 176 LEU B O 1
ATOM 5789 N N . ALA B 1 177 ? -28.156 26.312 -6.469 1 49.09 177 ALA B N 1
ATOM 5790 C CA . ALA B 1 177 ? -29.188 27.078 -7.164 1 49.09 177 ALA B CA 1
ATOM 5791 C C . ALA B 1 177 ? -30 26.203 -8.109 1 49.09 177 ALA B C 1
ATOM 5793 O O . ALA B 1 177 ? -31.219 26.312 -8.18 1 49.09 177 ALA B O 1
ATOM 5794 N N . ALA B 1 178 ? -29.266 25.469 -8.797 1 45.72 178 ALA B N 1
ATOM 5795 C CA . ALA B 1 178 ? -29.938 24.578 -9.742 1 45.72 178 ALA B CA 1
ATOM 5796 C C . ALA B 1 178 ? -30.781 23.547 -9 1 45.72 178 ALA B C 1
ATOM 5798 O O . ALA B 1 178 ? -31.891 23.219 -9.438 1 45.72 178 ALA B O 1
ATOM 5799 N N . VAL B 1 179 ? -30.156 23.062 -8.016 1 43.06 179 VAL B N 1
ATOM 5800 C CA . VAL B 1 179 ? -30.891 22.047 -7.273 1 43.06 179 VAL B CA 1
ATOM 5801 C C . VAL B 1 179 ? -31.875 22.703 -6.312 1 43.06 179 VAL B C 1
ATOM 5803 O O . VAL B 1 179 ? -33.031 22.25 -6.168 1 43.06 179 VAL B O 1
ATOM 5806 N N . LEU B 1 180 ? -31.375 23.766 -5.656 1 43.72 180 LEU B N 1
ATOM 5807 C CA . LEU B 1 180 ? -32.25 24.359 -4.648 1 43.72 180 LEU B CA 1
ATOM 5808 C C . LEU B 1 180 ? -32.969 25.578 -5.199 1 43.72 180 LEU B C 1
ATOM 5810 O O . LEU B 1 180 ? -33.844 26.141 -4.543 1 43.72 180 LEU B O 1
ATOM 5814 N N . GLY B 1 181 ? -32.906 25.875 -6.414 1 41.97 181 GLY B N 1
ATOM 5815 C CA . GLY B 1 181 ? -33.562 27.047 -6.957 1 41.97 181 GLY B CA 1
ATOM 5816 C C . GLY B 1 181 ? -33.188 28.328 -6.238 1 41.97 181 GLY B C 1
ATOM 5817 O O . GLY B 1 181 ? -33.906 29.328 -6.297 1 41.97 181 GLY B O 1
ATOM 5818 N N . GLU B 1 182 ? -32.469 28.328 -5.176 1 41.5 182 GLU B N 1
ATOM 5819 C CA . GLU B 1 182 ? -32.25 29.547 -4.398 1 41.5 182 GLU B CA 1
ATOM 5820 C C . GLU B 1 182 ? -31.172 30.422 -5.023 1 41.5 182 GLU B C 1
ATOM 5822 O O . GLU B 1 182 ? -30.234 29.906 -5.648 1 41.5 182 GLU B O 1
ATOM 5827 N N . SER B 1 183 ? -31.438 31.797 -5.406 1 39.19 183 SER B N 1
ATOM 5828 C CA . SER B 1 183 ? -30.594 32.844 -5.934 1 39.19 183 SER B CA 1
ATOM 5829 C C . SER B 1 183 ? -29.281 32.969 -5.156 1 39.19 183 SER B C 1
ATOM 5831 O O . SER B 1 183 ? -29.219 32.531 -4 1 39.19 183 SER B O 1
ATOM 5833 N N . GLY B 1 184 ? -27.984 33.344 -5.695 1 39.84 184 GLY B N 1
ATOM 5834 C CA . GLY B 1 184 ? -26.594 33.531 -5.32 1 39.84 184 GLY B CA 1
ATOM 5835 C C . GLY B 1 184 ? -26.438 34.219 -3.975 1 39.84 184 GLY B C 1
ATOM 5836 O O . GLY B 1 184 ? -25.328 34.281 -3.439 1 39.84 184 GLY B O 1
ATOM 5837 N N . THR B 1 185 ? -27.141 35.281 -3.596 1 37.94 185 THR B N 1
ATOM 5838 C CA . THR B 1 185 ? -27 36.188 -2.471 1 37.94 185 THR B CA 1
ATOM 5839 C C . THR B 1 185 ? -27.156 35.469 -1.146 1 37.94 185 THR B C 1
ATOM 5841 O O . THR B 1 185 ? -26.625 35.875 -0.121 1 37.94 185 THR B O 1
ATOM 5844 N N . THR B 1 186 ? -28.109 34.656 -1.021 1 38.34 186 THR B N 1
ATOM 5845 C CA . THR B 1 186 ? -28.547 34.156 0.275 1 38.34 186 THR B CA 1
ATOM 5846 C C . THR B 1 186 ? -27.562 33.125 0.809 1 38.34 186 THR B C 1
ATOM 5848 O O . THR B 1 186 ? -27.781 32.562 1.885 1 38.34 186 THR B O 1
ATOM 5851 N N . MET B 1 187 ? -26.734 32.625 0.059 1 42.22 187 MET B N 1
ATOM 5852 C CA . MET B 1 187 ? -25.812 31.578 0.524 1 42.22 187 MET B CA 1
ATOM 5853 C C . MET B 1 187 ? -24.781 32.156 1.471 1 42.22 187 MET B C 1
ATOM 5855 O O . MET B 1 187 ? -23.906 31.438 1.961 1 42.22 187 MET B O 1
ATOM 5859 N N . LYS B 1 188 ? -24.516 33.375 1.442 1 42.31 188 LYS B N 1
ATOM 5860 C CA . LYS B 1 188 ? -23.609 34.125 2.314 1 42.31 188 LYS B CA 1
ATOM 5861 C C . LYS B 1 188 ? -23.969 33.906 3.783 1 42.31 188 LYS B C 1
ATOM 5863 O O . LYS B 1 188 ? -23.234 34.344 4.672 1 42.31 188 LYS B O 1
ATOM 5868 N N . SER B 1 189 ? -25.156 33.469 4.09 1 47.28 189 SER B N 1
ATOM 5869 C CA . SER B 1 189 ? -25.469 33.438 5.52 1 47.28 189 SER B CA 1
ATOM 5870 C C . SER B 1 189 ? -24.781 32.281 6.211 1 47.28 189 SER B C 1
ATOM 5872 O O . SER B 1 189 ? -24.172 31.422 5.555 1 47.28 189 SER B O 1
ATOM 5874 N N . GLY B 1 190 ? -25.312 31.609 7.605 1 59.28 190 GLY B N 1
ATOM 5875 C CA . GLY B 1 190 ? -25 30.875 8.82 1 59.28 190 GLY B CA 1
ATOM 5876 C C . GLY B 1 190 ? -24.609 29.438 8.562 1 59.28 190 GLY B C 1
ATOM 5877 O O . GLY B 1 190 ? -24.406 28.656 9.5 1 59.28 190 GLY B O 1
ATOM 5878 N N . ARG B 1 191 ? -24.531 29.078 7.227 1 68.69 191 ARG B N 1
ATOM 5879 C CA . ARG B 1 191 ? -24.203 27.688 7.008 1 68.69 191 ARG B CA 1
ATOM 5880 C C . ARG B 1 191 ? -22.703 27.484 6.906 1 68.69 191 ARG B C 1
ATOM 5882 O O . ARG B 1 191 ? -21.984 28.328 6.371 1 68.69 191 ARG B O 1
ATOM 5889 N N . ASP B 1 192 ? -22.281 26.406 7.418 1 81.12 192 ASP B N 1
ATOM 5890 C CA . ASP B 1 192 ? -20.875 26.031 7.301 1 81.12 192 ASP B CA 1
ATOM 5891 C C . ASP B 1 192 ? -20.562 25.484 5.91 1 81.12 192 ASP B C 1
ATOM 5893 O O . ASP B 1 192 ? -20.969 24.375 5.57 1 81.12 192 ASP B O 1
ATOM 5897 N N . MET B 1 193 ? -19.891 26.266 5.039 1 83.88 193 MET B N 1
ATOM 5898 C CA . MET B 1 193 ? -19.656 25.938 3.637 1 83.88 193 MET B CA 1
ATOM 5899 C C . MET B 1 193 ? -18.766 24.703 3.518 1 83.88 193 MET B C 1
ATOM 5901 O O . MET B 1 193 ? -18.812 24 2.506 1 83.88 193 MET B O 1
ATOM 5905 N N . ALA B 1 194 ? -17.938 24.453 4.453 1 88.56 194 ALA B N 1
ATOM 5906 C CA . ALA B 1 194 ? -17.125 23.234 4.438 1 88.56 194 ALA B CA 1
ATOM 5907 C C . ALA B 1 194 ? -18 22 4.5 1 88.56 194 ALA B C 1
ATOM 5909 O O . ALA B 1 194 ? -17.75 21 3.812 1 88.56 194 ALA B O 1
ATOM 5910 N N . ILE B 1 195 ? -19.047 22.078 5.277 1 92.19 195 ILE B N 1
ATOM 5911 C CA . ILE B 1 195 ? -19.969 20.953 5.406 1 92.19 195 ILE B CA 1
ATOM 5912 C C . ILE B 1 195 ? -20.734 20.766 4.098 1 92.19 195 ILE B C 1
ATOM 5914 O O . ILE B 1 195 ? -20.906 19.641 3.633 1 92.19 195 ILE B O 1
ATOM 5918 N N . VAL B 1 196 ? -21.125 21.828 3.506 1 90.62 196 VAL B N 1
ATOM 5919 C CA . VAL B 1 196 ? -21.875 21.781 2.252 1 90.62 196 VAL B CA 1
ATOM 5920 C C . VAL B 1 196 ? -21 21.156 1.163 1 90.62 196 VAL B C 1
ATOM 5922 O O . VAL B 1 196 ? -21.422 20.219 0.478 1 90.62 196 VAL B O 1
ATOM 5925 N N . ALA B 1 197 ? -19.797 21.656 1.048 1 91.19 197 ALA B N 1
ATOM 5926 C CA . ALA B 1 197 ? -18.891 21.156 0.015 1 91.19 197 ALA B CA 1
ATOM 5927 C C . ALA B 1 197 ? -18.594 19.672 0.23 1 91.19 197 ALA B C 1
ATOM 5929 O O . ALA B 1 197 ? -18.656 18.875 -0.708 1 91.19 197 ALA B O 1
ATOM 5930 N N . ALA B 1 198 ? -18.25 19.297 1.438 1 94.62 198 ALA B N 1
ATOM 5931 C CA . ALA B 1 198 ? -17.953 17.906 1.748 1 94.62 198 ALA B CA 1
ATOM 5932 C C . ALA B 1 198 ? -19.156 17.016 1.421 1 94.62 198 ALA B C 1
ATOM 5934 O O . ALA B 1 198 ? -19 15.93 0.854 1 94.62 198 ALA B O 1
ATOM 5935 N N . THR B 1 199 ? -20.328 17.547 1.754 1 95.56 199 THR B N 1
ATOM 5936 C CA . THR B 1 199 ? -21.562 16.781 1.511 1 95.56 199 THR B CA 1
ATOM 5937 C C . THR B 1 199 ? -21.797 16.609 0.014 1 95.56 199 THR B C 1
ATOM 5939 O O . THR B 1 199 ? -22.188 15.539 -0.434 1 95.56 199 THR B O 1
ATOM 5942 N N . VAL B 1 200 ? -21.531 17.625 -0.759 1 93.94 200 VAL B N 1
ATOM 5943 C CA . VAL B 1 200 ? -21.703 17.531 -2.205 1 93.94 200 VAL B CA 1
ATOM 5944 C C . VAL B 1 200 ? -20.812 16.438 -2.771 1 93.94 200 VAL B C 1
ATOM 5946 O O . VAL B 1 200 ? -21.266 15.578 -3.525 1 93.94 200 VAL B O 1
ATOM 5949 N N . PHE B 1 201 ? -19.562 16.453 -2.412 1 95.44 201 PHE B N 1
ATOM 5950 C CA . PHE B 1 201 ? -18.641 15.438 -2.896 1 95.44 201 PHE B CA 1
ATOM 5951 C C . PHE B 1 201 ? -19.078 14.039 -2.473 1 95.44 201 PHE B C 1
ATOM 5953 O O . PHE B 1 201 ? -19 13.094 -3.256 1 95.44 201 PHE B O 1
ATOM 5960 N N . TYR B 1 202 ? -19.562 13.922 -1.227 1 97.06 202 TYR B N 1
ATOM 5961 C CA . TYR B 1 202 ? -20.016 12.633 -0.714 1 97.06 202 TYR B CA 1
ATOM 5962 C C . TYR B 1 202 ? -21.234 12.141 -1.48 1 97.06 202 TYR B C 1
ATOM 5964 O O . TYR B 1 202 ? -21.297 10.984 -1.892 1 97.06 202 TYR B O 1
ATOM 5972 N N . LEU B 1 203 ? -22.172 13.062 -1.72 1 97.12 203 LEU B N 1
ATOM 5973 C CA . LEU B 1 203 ? -23.406 12.703 -2.391 1 97.12 203 LEU B CA 1
ATOM 5974 C C . LEU B 1 203 ? -23.156 12.344 -3.852 1 97.12 203 LEU B C 1
ATOM 5976 O O . LEU B 1 203 ? -23.844 11.477 -4.41 1 97.12 203 LEU B O 1
ATOM 5980 N N . LEU B 1 204 ? -22.203 13.016 -4.449 1 95.81 204 LEU B N 1
ATOM 5981 C CA . LEU B 1 204 ? -21.844 12.656 -5.816 1 95.81 204 LEU B CA 1
ATOM 5982 C C . LEU B 1 204 ? -21.266 11.25 -5.879 1 95.81 204 LEU B C 1
ATOM 5984 O O . LEU B 1 204 ? -21.5 10.516 -6.84 1 95.81 204 LEU B O 1
ATOM 5988 N N . GLY B 1 205 ? -20.5 10.891 -4.867 1 96.5 205 GLY B N 1
ATOM 5989 C CA . GLY B 1 205 ? -19.984 9.531 -4.793 1 96.5 205 GLY B CA 1
ATOM 5990 C C . GLY B 1 205 ? -21.078 8.492 -4.629 1 96.5 205 GLY B C 1
ATOM 5991 O O . GLY B 1 205 ? -21.078 7.473 -5.324 1 96.5 205 GLY B O 1
ATOM 5992 N N . ARG B 1 206 ? -21.984 8.766 -3.779 1 96.69 206 ARG B N 1
ATOM 5993 C CA . ARG B 1 206 ? -23.109 7.855 -3.566 1 96.69 206 ARG B CA 1
ATOM 5994 C C . ARG B 1 206 ? -23.984 7.762 -4.812 1 96.69 206 ARG B C 1
ATOM 5996 O O . ARG B 1 206 ? -24.516 6.691 -5.125 1 96.69 206 ARG B O 1
ATOM 6003 N N . ALA B 1 207 ? -24.125 8.875 -5.508 1 95.94 207 ALA B N 1
ATOM 6004 C CA . ALA B 1 207 ? -24.938 8.906 -6.723 1 95.94 207 ALA B CA 1
ATOM 6005 C C . ALA B 1 207 ? -24.344 7.988 -7.793 1 95.94 207 ALA B C 1
ATOM 6007 O O . ALA B 1 207 ? -25.094 7.344 -8.539 1 95.94 207 ALA B O 1
ATOM 6008 N N . LEU B 1 208 ? -23.062 8 -7.844 1 93.25 208 LEU B N 1
ATOM 6009 C CA . LEU B 1 208 ? -22.438 7.105 -8.797 1 93.25 208 LEU B CA 1
ATOM 6010 C C . LEU B 1 208 ? -22.766 5.648 -8.484 1 93.25 208 LEU B C 1
ATOM 6012 O O . LEU B 1 208 ? -23.047 4.863 -9.398 1 93.25 208 LEU B O 1
ATOM 6016 N N . ARG B 1 209 ? -22.75 5.312 -7.273 1 92.38 209 ARG B N 1
ATOM 6017 C CA . ARG B 1 209 ? -23.078 3.947 -6.875 1 92.38 209 ARG B CA 1
ATOM 6018 C C . ARG B 1 209 ? -24.516 3.604 -7.223 1 92.38 209 ARG B C 1
ATOM 6020 O O . ARG B 1 209 ? -24.797 2.514 -7.73 1 92.38 209 ARG B O 1
ATOM 6027 N N . ILE B 1 210 ? -25.391 4.465 -6.969 1 94.75 210 ILE B N 1
ATOM 6028 C CA . ILE B 1 210 ? -26.797 4.266 -7.281 1 94.75 210 ILE B CA 1
ATOM 6029 C C . ILE B 1 210 ? -26.969 4.105 -8.789 1 94.75 210 ILE B C 1
ATOM 6031 O O . ILE B 1 210 ? -27.672 3.199 -9.242 1 94.75 210 ILE B O 1
ATOM 6035 N N . ALA B 1 211 ? -26.281 4.934 -9.508 1 93 211 ALA B N 1
ATOM 6036 C CA . ALA B 1 211 ? -26.375 4.867 -10.969 1 93 211 ALA B CA 1
ATOM 6037 C C . ALA B 1 211 ? -25.906 3.508 -11.484 1 93 211 ALA B C 1
ATOM 6039 O O . ALA B 1 211 ? -26.547 2.906 -12.344 1 93 211 ALA B O 1
ATOM 6040 N N . PHE B 1 212 ? -24.828 3.043 -10.93 1 90.06 212 PHE B N 1
ATOM 6041 C CA . PHE B 1 212 ? -24.297 1.751 -11.359 1 90.06 212 PHE B CA 1
ATOM 6042 C C . PHE B 1 212 ? -25.266 0.63 -11 1 90.06 212 PHE B C 1
ATOM 6044 O O . PHE B 1 212 ? -25.5 -0.272 -11.805 1 90.06 212 PHE B O 1
ATOM 6051 N N . LEU B 1 213 ? -25.812 0.656 -9.852 1 92.19 213 LEU B N 1
ATOM 6052 C CA . LEU B 1 213 ? -26.75 -0.382 -9.422 1 92.19 213 LEU B CA 1
ATOM 6053 C C . LEU B 1 213 ? -27.984 -0.396 -10.32 1 92.19 213 LEU B C 1
ATOM 6055 O O . LEU B 1 213 ? -28.453 -1.464 -10.727 1 92.19 213 LEU B O 1
ATOM 6059 N N . LEU B 1 214 ? -28.438 0.767 -10.688 1 93.38 214 LEU B N 1
ATOM 6060 C CA . LEU B 1 214 ? -29.625 0.869 -11.539 1 93.38 214 LEU B CA 1
ATOM 6061 C C . LEU B 1 214 ? -29.312 0.419 -12.961 1 93.38 214 LEU B C 1
ATOM 6063 O O . LEU B 1 214 ? -30.109 -0.272 -13.586 1 93.38 214 LEU B O 1
ATOM 6067 N N . MET B 1 215 ? -28.156 0.822 -13.391 1 90.94 215 MET B N 1
ATOM 6068 C CA . MET B 1 215 ? -27.75 0.384 -14.727 1 90.94 215 MET B CA 1
ATOM 6069 C C . MET B 1 215 ? -27.641 -1.136 -14.789 1 90.94 215 MET B C 1
ATOM 6071 O O . MET B 1 215 ? -28.094 -1.751 -15.758 1 90.94 215 MET B O 1
ATOM 6075 N N . TYR B 1 216 ? -27.078 -1.745 -13.789 1 90.19 216 TYR B N 1
ATOM 6076 C CA . TYR B 1 216 ? -26.953 -3.197 -13.727 1 90.19 216 TYR B CA 1
ATOM 6077 C C . TYR B 1 216 ? -28.328 -3.85 -13.602 1 90.19 216 TYR B C 1
ATOM 6079 O O . TYR B 1 216 ? -28.562 -4.926 -14.156 1 90.19 216 TYR B O 1
ATOM 6087 N N . ALA B 1 217 ? -29.25 -3.223 -12.938 1 90.88 217 ALA B N 1
ATOM 6088 C CA . ALA B 1 217 ? -30.594 -3.76 -12.766 1 90.88 217 ALA B CA 1
ATOM 6089 C C . ALA B 1 217 ? -31.344 -3.779 -14.086 1 90.88 217 ALA B C 1
ATOM 6091 O O . ALA B 1 217 ? -32.125 -4.711 -14.359 1 90.88 217 ALA B O 1
ATOM 6092 N N . VAL B 1 218 ? -31.094 -2.799 -14.852 1 91.44 218 VAL B N 1
ATOM 6093 C CA . VAL B 1 218 ? -31.781 -2.693 -16.141 1 91.44 218 VAL B CA 1
ATOM 6094 C C . VAL B 1 218 ? -31.172 -3.688 -17.125 1 91.44 218 VAL B C 1
ATOM 6096 O O . VAL B 1 218 ? -31.891 -4.316 -17.906 1 91.44 218 VAL B O 1
ATOM 6099 N N . THR B 1 219 ? -29.906 -3.855 -17.047 1 89.44 219 THR B N 1
ATOM 6100 C CA . THR B 1 219 ? -29.188 -4.648 -18.047 1 89.44 219 THR B CA 1
ATOM 6101 C C . THR B 1 219 ? -29.25 -6.133 -17.688 1 89.44 219 THR B C 1
ATOM 6103 O O . THR B 1 219 ? -29.172 -6.988 -18.578 1 89.44 219 THR B O 1
ATOM 6106 N N . LEU B 1 220 ? -29.344 -6.414 -16.375 1 88.56 220 LEU B N 1
ATOM 6107 C CA . LEU B 1 220 ? -29.328 -7.805 -15.938 1 88.56 220 LEU B CA 1
ATOM 6108 C C . LEU B 1 220 ? -30.625 -8.172 -15.234 1 88.56 220 LEU B C 1
ATOM 6110 O O . LEU B 1 220 ? -30.688 -8.172 -14 1 88.56 220 LEU B O 1
ATOM 6114 N N . PRO B 1 221 ? -31.5 -8.656 -16 1 86.56 221 PRO B N 1
ATOM 6115 C CA . PRO B 1 221 ? -32.812 -8.938 -15.422 1 86.56 221 PRO B CA 1
ATOM 6116 C C . PRO B 1 221 ? -32.781 -10.078 -14.398 1 86.56 221 PRO B C 1
ATOM 6118 O O . PRO B 1 221 ? -33.562 -10.102 -13.469 1 86.56 221 PRO B O 1
ATOM 6121 N N . ARG B 1 222 ? -31.875 -10.914 -14.555 1 83.81 222 ARG B N 1
ATOM 6122 C CA . ARG B 1 222 ? -31.734 -12.039 -13.648 1 83.81 222 ARG B CA 1
ATOM 6123 C C . ARG B 1 222 ? -31.5 -11.562 -12.211 1 83.81 222 ARG B C 1
ATOM 6125 O O . ARG B 1 222 ? -31.922 -12.227 -11.266 1 83.81 222 ARG B O 1
ATOM 6132 N N . PHE B 1 223 ? -30.938 -10.445 -12.109 1 88.75 223 PHE B N 1
ATOM 6133 C CA . PHE B 1 223 ? -30.547 -9.945 -10.797 1 88.75 223 PHE B CA 1
ATOM 6134 C C . PHE B 1 223 ? -31.312 -8.664 -10.461 1 88.75 223 PHE B C 1
ATOM 6136 O O . PHE B 1 223 ? -30.969 -7.973 -9.5 1 88.75 223 PHE B O 1
ATOM 6143 N N . ARG B 1 224 ? -32.281 -8.359 -11.164 1 89.62 224 ARG B N 1
ATOM 6144 C CA . ARG B 1 224 ? -32.938 -7.059 -11.109 1 89.62 224 ARG B CA 1
ATOM 6145 C C . ARG B 1 224 ? -33.5 -6.793 -9.719 1 89.62 224 ARG B C 1
ATOM 6147 O O . ARG B 1 224 ? -33.281 -5.723 -9.148 1 89.62 224 ARG B O 1
ATOM 6154 N N . THR B 1 225 ? -34.219 -7.699 -9.195 1 85.88 225 THR B N 1
ATOM 6155 C CA . THR B 1 225 ? -34.844 -7.488 -7.906 1 85.88 225 THR B CA 1
ATOM 6156 C C . THR B 1 225 ? -33.812 -7.211 -6.82 1 85.88 225 THR B C 1
ATOM 6158 O O . THR B 1 225 ? -33.969 -6.266 -6.047 1 85.88 225 THR B O 1
ATOM 6161 N N . ALA B 1 226 ? -32.875 -8.016 -6.777 1 85.81 226 ALA B N 1
ATOM 6162 C CA . ALA B 1 226 ? -31.812 -7.844 -5.77 1 85.81 226 ALA B CA 1
ATOM 6163 C C . ALA B 1 226 ? -31.109 -6.504 -5.945 1 85.81 226 ALA B C 1
ATOM 6165 O O . ALA B 1 226 ? -30.812 -5.82 -4.965 1 85.81 226 ALA B O 1
ATOM 6166 N N . LEU B 1 227 ? -30.859 -6.117 -7.133 1 90.69 227 LEU B N 1
ATOM 6167 C CA . LEU B 1 227 ? -30.141 -4.891 -7.426 1 90.69 227 LEU B CA 1
ATOM 6168 C C . LEU B 1 227 ? -31 -3.666 -7.137 1 90.69 227 LEU B C 1
ATOM 6170 O O . LEU B 1 227 ? -30.5 -2.637 -6.68 1 90.69 227 LEU B O 1
ATOM 6174 N N . LEU B 1 228 ? -32.219 -3.781 -7.426 1 91.19 228 LEU B N 1
ATOM 6175 C CA . LEU B 1 228 ? -33.125 -2.676 -7.117 1 91.19 228 LEU B CA 1
ATOM 6176 C C . LEU B 1 228 ? -33.25 -2.484 -5.609 1 91.19 228 LEU B C 1
ATOM 6178 O O . LEU B 1 228 ? -33.312 -1.352 -5.125 1 91.19 228 LEU B O 1
ATOM 6182 N N . PHE B 1 229 ? -33.281 -3.545 -4.945 1 87.75 229 PHE B N 1
ATOM 6183 C CA . PHE B 1 229 ? -33.344 -3.457 -3.49 1 87.75 229 PHE B CA 1
ATOM 6184 C C . PHE B 1 229 ? -32.062 -2.816 -2.947 1 87.75 229 PHE B C 1
ATOM 6186 O O . PHE B 1 229 ? -32.125 -2 -2.025 1 87.75 229 PHE B O 1
ATOM 6193 N N . ALA B 1 230 ? -30.969 -3.248 -3.445 1 89 230 ALA B N 1
ATOM 6194 C CA . ALA B 1 230 ? -29.703 -2.643 -3.047 1 89 230 ALA B CA 1
ATOM 6195 C C . ALA B 1 230 ? -29.688 -1.149 -3.363 1 89 230 ALA B C 1
ATOM 6197 O O . ALA B 1 230 ? -29.156 -0.351 -2.588 1 89 230 ALA B O 1
ATOM 6198 N N . SER B 1 231 ? -30.281 -0.816 -4.48 1 93.56 231 SER B N 1
ATOM 6199 C CA . SER B 1 231 ? -30.359 0.59 -4.863 1 93.56 231 SER B CA 1
A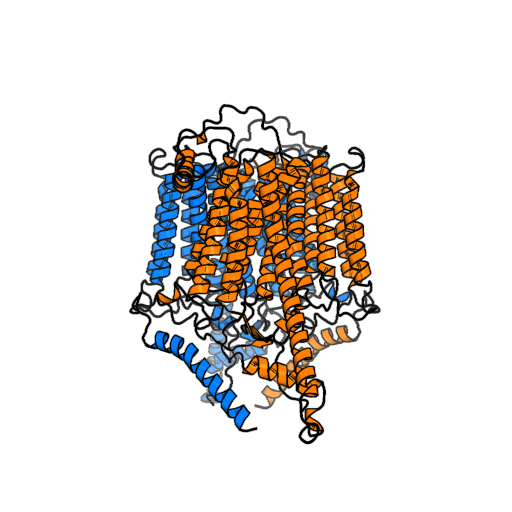TOM 6200 C C . SER B 1 231 ? -31.234 1.385 -3.902 1 93.56 231 SER B C 1
ATOM 6202 O O . SER B 1 231 ? -30.906 2.529 -3.57 1 93.56 231 SER B O 1
ATOM 6204 N N . LEU B 1 232 ? -32.281 0.8 -3.51 1 92.88 232 LEU B N 1
ATOM 6205 C CA . LEU B 1 232 ? -33.188 1.464 -2.574 1 92.88 232 LEU B CA 1
ATOM 6206 C C . LEU B 1 232 ? -32.469 1.765 -1.257 1 92.88 232 LEU B C 1
ATOM 6208 O O . LEU B 1 232 ? -32.625 2.85 -0.695 1 92.88 232 LEU B O 1
ATOM 6212 N N . HIS B 1 233 ? -31.766 0.8 -0.788 1 91.31 233 HIS B N 1
ATOM 6213 C CA . HIS B 1 233 ? -30.984 1.005 0.424 1 91.31 233 HIS B CA 1
ATOM 6214 C C . HIS B 1 233 ? -30.031 2.188 0.271 1 91.31 233 HIS B C 1
ATOM 6216 O O . HIS B 1 233 ? -29.922 3.025 1.17 1 91.31 233 HIS B O 1
ATOM 6222 N N . GLN B 1 234 ? -29.375 2.299 -0.85 1 93.62 234 GLN B N 1
ATOM 6223 C CA . GLN B 1 234 ? -28.438 3.383 -1.101 1 93.62 234 GLN B CA 1
ATOM 6224 C C . GLN B 1 234 ? -29.156 4.719 -1.239 1 93.62 234 GLN B C 1
ATOM 6226 O O . GLN B 1 234 ? -28.641 5.758 -0.811 1 93.62 234 GLN B O 1
ATOM 6231 N N . ILE B 1 235 ? -30.328 4.672 -1.835 1 96.62 235 ILE B N 1
ATOM 6232 C CA . ILE B 1 235 ? -31.094 5.891 -2.037 1 96.62 235 ILE B CA 1
ATOM 6233 C C . ILE B 1 235 ? -31.547 6.445 -0.689 1 96.62 235 ILE B C 1
ATOM 6235 O O . ILE B 1 235 ? -31.5 7.656 -0.461 1 96.62 235 ILE B O 1
ATOM 6239 N N . ILE B 1 236 ? -31.953 5.582 0.199 1 96 236 ILE B N 1
ATOM 6240 C CA . ILE B 1 236 ? -32.375 6.023 1.526 1 96 236 ILE B CA 1
ATOM 6241 C C . ILE B 1 236 ? -31.203 6.699 2.236 1 96 236 ILE B C 1
ATOM 6243 O O . ILE B 1 236 ? -31.359 7.773 2.82 1 96 236 ILE B O 1
ATOM 6247 N N . GLY B 1 237 ? -30.047 6.059 2.215 1 95.56 237 GLY B N 1
ATOM 6248 C CA . GLY B 1 237 ? -28.859 6.691 2.781 1 95.56 237 GLY B CA 1
ATOM 6249 C C . GLY B 1 237 ? -28.547 8.039 2.162 1 95.56 237 GLY B C 1
ATOM 6250 O O . GLY B 1 237 ? -28.203 8.992 2.871 1 95.56 237 GLY B O 1
ATOM 6251 N N . TRP B 1 238 ? -28.672 8.094 0.822 1 96.88 238 TRP B N 1
ATOM 6252 C CA . TRP B 1 238 ? -28.469 9.328 0.085 1 96.88 238 TRP B CA 1
ATOM 6253 C C . TRP B 1 238 ? -29.422 10.414 0.563 1 96.88 238 TRP B C 1
ATOM 6255 O O . TRP B 1 238 ? -29.016 11.562 0.782 1 96.88 238 TRP B O 1
ATOM 6265 N N . LEU B 1 239 ? -30.656 10.086 0.824 1 97.25 239 LEU B N 1
ATOM 6266 C CA . LEU B 1 239 ? -31.703 11.031 1.229 1 97.25 239 LEU B CA 1
ATOM 6267 C C . LEU B 1 239 ? -31.469 11.508 2.658 1 97.25 239 LEU B C 1
ATOM 6269 O O . LEU B 1 239 ? -31.812 12.648 2.998 1 97.25 239 LEU B O 1
ATOM 6273 N N . ILE B 1 240 ? -30.891 10.68 3.502 1 97.19 240 ILE B N 1
ATOM 6274 C CA . ILE B 1 240 ? -30.625 11.062 4.883 1 97.19 240 ILE B CA 1
ATOM 6275 C C . ILE B 1 240 ? -29.531 12.133 4.918 1 97.19 240 ILE B C 1
ATOM 6277 O O . ILE B 1 240 ? -29.594 13.07 5.711 1 97.19 240 ILE B O 1
ATOM 6281 N N . TYR B 1 241 ? -28.547 12.031 4.031 1 97.06 241 TYR B N 1
ATOM 6282 C CA . TYR B 1 241 ? -27.438 12.977 4.02 1 97.06 241 TYR B CA 1
ATOM 6283 C C . TYR B 1 241 ? -27.797 14.219 3.213 1 97.06 241 TYR B C 1
ATOM 6285 O O . TYR B 1 241 ? -27.172 15.266 3.377 1 97.06 241 TYR B O 1
ATOM 6293 N N . PHE B 1 242 ? -28.812 14.172 2.361 1 96.5 242 PHE B N 1
ATOM 6294 C CA . PHE B 1 242 ? -29.141 15.227 1.416 1 96.5 242 PHE B CA 1
ATOM 6295 C C . PHE B 1 242 ? -29.484 16.516 2.148 1 96.5 242 PHE B C 1
ATOM 6297 O O . PHE B 1 242 ? -29.016 17.594 1.769 1 96.5 242 PHE B O 1
ATOM 6304 N N . PRO B 1 243 ? -30.156 16.531 3.303 1 95.38 243 PRO B N 1
ATOM 6305 C CA . PRO B 1 243 ? -30.516 17.766 3.998 1 95.38 243 PRO B CA 1
ATOM 6306 C C . PRO B 1 243 ? -29.312 18.5 4.574 1 95.38 243 PRO B C 1
ATOM 6308 O O . PRO B 1 243 ? -29.422 19.672 4.949 1 95.38 243 PRO B O 1
ATOM 6311 N N . LEU B 1 244 ? -28.172 17.828 4.668 1 94.5 244 LEU B N 1
ATOM 6312 C CA . LEU B 1 244 ? -26.969 18.469 5.188 1 94.5 244 LEU B CA 1
ATOM 6313 C C . LEU B 1 244 ? -26.562 19.641 4.312 1 94.5 244 LEU B C 1
ATOM 6315 O O . LEU B 1 244 ? -25.797 20.5 4.746 1 94.5 244 LEU B O 1
ATOM 6319 N N . LEU B 1 245 ? -27.062 19.688 3.1 1 90.88 245 LEU B N 1
ATOM 6320 C CA . LEU B 1 245 ? -26.766 20.781 2.178 1 90.88 245 LEU B CA 1
ATOM 6321 C C . LEU B 1 245 ? -27.453 22.062 2.613 1 90.88 245 LEU B C 1
ATOM 6323 O O . LEU B 1 245 ? -27.047 23.156 2.217 1 90.88 245 LEU B O 1
ATOM 6327 N N . PHE B 1 246 ? -28.453 21.906 3.572 1 89.75 246 PHE B N 1
ATOM 6328 C CA . PHE B 1 246 ? -29.297 23.062 3.822 1 89.75 246 PHE B CA 1
ATOM 6329 C C . PHE B 1 246 ? -29.359 23.375 5.312 1 89.75 246 PHE B C 1
ATOM 6331 O O . PHE B 1 246 ? -29.719 24.484 5.699 1 89.75 246 PHE B O 1
ATOM 6338 N N . VAL B 1 247 ? -29.047 22.438 6.082 1 88.25 247 VAL B N 1
ATOM 6339 C CA . VAL B 1 247 ? -29.234 22.609 7.52 1 88.25 247 VAL B CA 1
ATOM 6340 C C . VAL B 1 247 ? -28.188 23.578 8.062 1 88.25 247 VAL B C 1
ATOM 6342 O O . VAL B 1 247 ? -27.031 23.562 7.617 1 88.25 247 VAL B O 1
ATOM 6345 N N . ARG B 1 248 ? -28.625 24.344 9.062 1 84.44 248 ARG B N 1
ATOM 6346 C CA . ARG B 1 248 ? -27.75 25.375 9.633 1 84.44 248 ARG B CA 1
ATOM 6347 C C . ARG B 1 248 ? -27.406 25.047 11.078 1 84.44 248 ARG B C 1
ATOM 6349 O O . ARG B 1 248 ? -26.359 25.484 11.578 1 84.44 248 ARG B O 1
ATOM 6356 N N . SER B 1 249 ? -28.234 24.281 11.727 1 87.94 249 SER B N 1
ATOM 6357 C CA . SER B 1 249 ? -28.031 23.953 13.133 1 87.94 249 SER B CA 1
ATOM 6358 C C . SER B 1 249 ? -26.953 22.891 13.297 1 87.94 249 SER B C 1
ATOM 6360 O O . SER B 1 249 ? -26.969 21.875 12.602 1 87.94 249 SER B O 1
ATOM 6362 N N . LYS B 1 250 ? -26.047 23.156 14.188 1 87 250 LYS B N 1
ATOM 6363 C CA . LYS B 1 250 ? -24.984 22.203 14.5 1 87 250 LYS B CA 1
ATOM 6364 C C . LYS B 1 250 ? -25.578 20.875 14.953 1 87 250 LYS B C 1
ATOM 6366 O O . LYS B 1 250 ? -25.094 19.812 14.547 1 87 250 LYS B O 1
ATOM 6371 N N . THR B 1 251 ? -26.531 20.984 15.773 1 91.38 251 THR B N 1
ATOM 6372 C CA . THR B 1 251 ? -27.156 19.766 16.297 1 91.38 251 THR B CA 1
ATOM 6373 C C . THR B 1 251 ? -27.781 18.953 15.172 1 91.38 251 THR B C 1
ATOM 6375 O O . THR B 1 251 ? -27.672 17.734 15.148 1 91.38 251 THR B O 1
ATOM 6378 N N . ALA B 1 252 ? -28.422 19.656 14.266 1 92.88 252 ALA B N 1
ATOM 6379 C CA . ALA B 1 252 ? -29.062 18.969 13.141 1 92.88 252 ALA B CA 1
ATOM 6380 C C . ALA B 1 252 ? -28.016 18.266 12.266 1 92.88 252 ALA B C 1
ATOM 6382 O O . ALA B 1 252 ? -28.266 17.156 11.773 1 92.88 252 ALA B O 1
ATOM 6383 N N . VAL B 1 253 ? -26.891 18.938 12.094 1 93.62 253 VAL B N 1
ATOM 6384 C CA . VAL B 1 253 ? -25.812 18.359 11.297 1 93.62 253 VAL B CA 1
ATOM 6385 C C . VAL B 1 253 ? -25.328 17.062 11.953 1 93.62 253 VAL B C 1
ATOM 6387 O O . VAL B 1 253 ? -25.219 16.031 11.289 1 93.62 253 VAL B O 1
ATOM 6390 N N . ILE B 1 254 ? -25.109 17.078 13.219 1 94.81 254 ILE B N 1
ATOM 6391 C CA . ILE B 1 254 ? -24.594 15.93 13.961 1 94.81 254 ILE B CA 1
ATOM 6392 C C . ILE B 1 254 ? -25.625 14.797 13.945 1 94.81 254 ILE B C 1
ATOM 6394 O O . ILE B 1 254 ? -25.266 13.641 13.734 1 94.81 254 ILE B O 1
ATOM 6398 N N . VAL B 1 255 ? -26.859 15.164 14.133 1 95.81 255 VAL B N 1
ATOM 6399 C CA . VAL B 1 255 ? -27.922 14.164 14.188 1 95.81 255 VAL B CA 1
ATOM 6400 C C . VAL B 1 255 ? -28.062 13.484 12.82 1 95.81 255 VAL B C 1
ATOM 6402 O O . VAL B 1 255 ? -28.109 12.258 12.734 1 95.81 255 VAL B O 1
ATOM 6405 N N . LEU B 1 256 ? -28.094 14.281 11.75 1 95.94 256 LEU B N 1
ATOM 6406 C CA . LEU B 1 256 ? -28.281 13.734 10.414 1 95.94 256 LEU B CA 1
ATOM 6407 C C . LEU B 1 256 ? -27.094 12.867 10.016 1 95.94 256 LEU B C 1
ATOM 6409 O O . LEU B 1 256 ? -27.266 11.781 9.461 1 95.94 256 LEU B O 1
ATOM 6413 N N . ALA B 1 257 ? -25.891 13.375 10.289 1 96.56 257 ALA B N 1
ATOM 6414 C CA . ALA B 1 257 ? -24.688 12.594 9.984 1 96.56 257 ALA B CA 1
ATOM 6415 C C . ALA B 1 257 ? -24.672 11.289 10.773 1 96.56 257 ALA B C 1
ATOM 6417 O O . ALA B 1 257 ? -24.328 10.234 10.234 1 96.56 257 ALA B O 1
ATOM 6418 N N . SER B 1 258 ? -25.078 11.336 12.039 1 97.38 258 SER B N 1
ATOM 6419 C CA . SER B 1 258 ? -25.125 10.141 12.883 1 97.38 258 SER B CA 1
ATOM 6420 C C . SER B 1 258 ? -26.188 9.164 12.406 1 97.38 258 SER B C 1
ATOM 6422 O O . SER B 1 258 ? -25.969 7.949 12.406 1 97.38 258 SER B O 1
ATOM 6424 N N . LEU B 1 259 ? -27.297 9.703 11.969 1 97 259 LEU B N 1
ATOM 6425 C CA . LEU B 1 259 ? -28.375 8.859 11.453 1 97 259 LEU B CA 1
ATOM 6426 C C . LEU B 1 259 ? -27.938 8.172 10.164 1 97 259 LEU B C 1
ATOM 6428 O O . LEU B 1 259 ? -28.281 7.004 9.93 1 97 259 LEU B O 1
ATOM 6432 N N . GLY B 1 260 ? -27.297 8.953 9.328 1 97.25 260 GLY B N 1
ATOM 6433 C CA . GLY B 1 260 ? -26.781 8.352 8.109 1 97.25 260 GLY B CA 1
ATOM 6434 C C . GLY B 1 260 ? -25.812 7.219 8.367 1 97.25 260 GLY B C 1
ATOM 6435 O O . GLY B 1 260 ? -25.891 6.16 7.742 1 97.25 260 GLY B O 1
ATOM 6436 N N . MET B 1 261 ? -24.906 7.41 9.289 1 96.88 261 MET B N 1
ATOM 6437 C CA . MET B 1 261 ? -23.953 6.371 9.68 1 96.88 261 MET B CA 1
ATOM 6438 C C . MET B 1 261 ? -24.688 5.16 10.25 1 96.88 261 MET B C 1
ATOM 6440 O O . MET B 1 261 ? -24.406 4.023 9.875 1 96.88 261 MET B O 1
ATOM 6444 N N . ALA B 1 262 ? -25.656 5.383 11.117 1 96.44 262 ALA B N 1
ATOM 6445 C CA . ALA B 1 262 ? -26.438 4.312 11.734 1 96.44 262 ALA B CA 1
ATOM 6446 C C . ALA B 1 262 ? -27.188 3.51 10.68 1 96.44 262 ALA B C 1
ATOM 6448 O O . ALA B 1 262 ? -27.25 2.279 10.742 1 96.44 262 ALA B O 1
ATOM 6449 N N . TRP B 1 263 ? -27.719 4.215 9.758 1 95.69 263 TRP B N 1
ATOM 6450 C CA . TRP B 1 263 ? -28.438 3.547 8.68 1 95.69 263 TRP B CA 1
ATOM 6451 C C . TRP B 1 263 ? -27.516 2.621 7.895 1 95.69 263 TRP B C 1
ATOM 6453 O O . TRP B 1 263 ? -27.859 1.468 7.629 1 95.69 263 TRP B O 1
ATOM 6463 N N . ASP B 1 264 ? -26.359 3.109 7.543 1 94.31 264 ASP B N 1
ATOM 6464 C CA . ASP B 1 264 ? -25.422 2.33 6.742 1 94.31 264 ASP B CA 1
ATOM 6465 C C . ASP B 1 264 ? -24.969 1.078 7.488 1 94.31 264 ASP B C 1
ATOM 6467 O O . ASP B 1 264 ? -24.734 0.035 6.875 1 94.31 264 ASP B O 1
ATOM 6471 N N . ILE B 1 265 ? -24.891 1.152 8.773 1 93.94 265 ILE B N 1
ATOM 6472 C CA . ILE B 1 265 ? -24.422 0.029 9.57 1 93.94 265 ILE B CA 1
ATOM 6473 C C . ILE B 1 265 ? -25.578 -0.919 9.867 1 93.94 265 ILE B C 1
ATOM 6475 O O . ILE B 1 265 ? -25.484 -2.117 9.586 1 93.94 265 ILE B O 1
ATOM 6479 N N . LEU B 1 266 ? -26.734 -0.42 10.281 1 92.44 266 LEU B N 1
ATOM 6480 C CA . LEU B 1 266 ? -27.828 -1.224 10.812 1 92.44 266 LEU B CA 1
ATOM 6481 C C . LEU B 1 266 ? -28.672 -1.821 9.695 1 92.44 266 LEU B C 1
ATOM 6483 O O . LEU B 1 266 ? -29.219 -2.914 9.836 1 92.44 266 LEU B O 1
ATOM 6487 N N . ALA B 1 267 ? -28.781 -1.102 8.602 1 89.88 267 ALA B N 1
ATOM 6488 C CA . ALA B 1 267 ? -29.609 -1.596 7.5 1 89.88 267 ALA B CA 1
ATOM 6489 C C . ALA B 1 267 ? -29.094 -2.943 6.996 1 89.88 267 ALA B C 1
ATOM 6491 O O . ALA B 1 267 ? -29.891 -3.807 6.609 1 89.88 267 ALA B O 1
ATOM 6492 N N . ARG B 1 268 ? -27.875 -3.123 7 1 87.44 268 ARG B N 1
ATOM 6493 C CA . ARG B 1 268 ? -27.297 -4.387 6.547 1 87.44 268 ARG B CA 1
ATOM 6494 C C . ARG B 1 268 ? -27.719 -5.535 7.457 1 87.44 268 ARG B C 1
ATOM 6496 O O . ARG B 1 268 ? -28 -6.641 6.984 1 87.44 268 ARG B O 1
ATOM 6503 N N . TYR B 1 269 ? -27.781 -5.273 8.711 1 89.5 269 TYR B N 1
ATOM 6504 C CA . TYR B 1 269 ? -28.203 -6.289 9.672 1 89.5 269 TYR B CA 1
ATOM 6505 C C . TYR B 1 269 ? -29.688 -6.582 9.547 1 89.5 269 TYR B C 1
ATOM 6507 O O . TYR B 1 269 ? -30.109 -7.73 9.68 1 89.5 269 TYR B O 1
ATOM 6515 N N . LEU B 1 270 ? -30.422 -5.578 9.219 1 84.06 270 LEU B N 1
ATOM 6516 C CA . LEU B 1 270 ? -31.875 -5.738 9.062 1 84.06 270 LEU B CA 1
ATOM 6517 C C . LEU B 1 270 ? -32.188 -6.582 7.836 1 84.06 270 LEU B C 1
ATOM 6519 O O . LEU B 1 270 ? -33.094 -7.418 7.871 1 84.06 270 LEU B O 1
ATOM 6523 N N . ILE B 1 271 ? -31.484 -6.379 6.82 1 77.44 271 ILE B N 1
ATOM 6524 C CA . ILE B 1 271 ? -31.672 -7.156 5.602 1 77.44 271 ILE B CA 1
ATOM 6525 C C . ILE B 1 271 ? -31.328 -8.625 5.863 1 77.44 271 ILE B C 1
ATOM 6527 O O . ILE B 1 271 ? -32.062 -9.523 5.43 1 77.44 271 ILE B O 1
ATOM 6531 N N . GLY B 1 272 ? -30.266 -8.797 6.57 1 74.31 272 GLY B N 1
ATOM 6532 C CA . GLY B 1 272 ? -29.922 -10.164 6.938 1 74.31 272 GLY B CA 1
ATOM 6533 C C . GLY B 1 272 ? -30.984 -10.844 7.781 1 74.31 272 GLY B C 1
ATOM 6534 O O . GLY B 1 272 ? -31.328 -12 7.539 1 74.31 272 GLY B O 1
ATOM 6535 N N . LEU B 1 273 ? -31.516 -10.102 8.656 1 72.62 273 LEU B N 1
ATOM 6536 C CA . LEU B 1 273 ? -32.531 -10.617 9.547 1 72.62 273 LEU B CA 1
ATOM 6537 C C . LEU B 1 273 ? -33.812 -10.961 8.766 1 72.62 273 LEU B C 1
ATOM 6539 O O . LEU B 1 273 ? -34.438 -12 9.008 1 72.62 273 LEU B O 1
ATOM 6543 N N . ASN B 1 274 ? -34.062 -10.18 7.852 1 69.38 274 ASN B N 1
ATOM 6544 C CA . ASN B 1 274 ? -35.281 -10.398 7.043 1 69.38 274 ASN B CA 1
ATOM 6545 C C . ASN B 1 274 ? -35.125 -11.641 6.164 1 69.38 274 ASN B C 1
ATOM 6547 O O . ASN B 1 274 ? -36.094 -12.383 5.969 1 69.38 274 ASN B O 1
ATOM 6551 N N . LYS B 1 275 ? -33.938 -11.797 5.699 1 69.06 275 LYS B N 1
ATOM 6552 C CA . LYS B 1 275 ? -33.719 -12.977 4.875 1 69.06 275 LYS B CA 1
ATOM 6553 C C . LYS B 1 275 ? -33.844 -14.258 5.691 1 69.06 275 LYS B C 1
ATOM 6555 O O . LYS B 1 275 ? -34.406 -15.242 5.227 1 69.06 275 LYS B O 1
ATOM 6560 N N . VAL B 1 276 ? -33.375 -14.164 6.879 1 66.88 276 VAL B N 1
ATOM 6561 C CA . VAL B 1 276 ? -33.438 -15.32 7.766 1 66.88 276 VAL B CA 1
ATOM 6562 C C . VAL B 1 276 ? -34.906 -15.578 8.164 1 66.88 276 VAL B C 1
ATOM 6564 O O . VAL B 1 276 ? -35.344 -16.719 8.141 1 66.88 276 VAL B O 1
ATOM 6567 N N . LEU B 1 277 ? -35.531 -14.531 8.453 1 65.56 277 LEU B N 1
ATOM 6568 C CA . LEU B 1 277 ? -36.938 -14.656 8.852 1 65.56 277 LEU B CA 1
ATOM 6569 C C . LEU B 1 277 ? -37.812 -15.133 7.684 1 65.56 277 LEU B C 1
ATOM 6571 O O . LEU B 1 277 ? -38.719 -15.922 7.871 1 65.56 277 LEU B O 1
ATOM 6575 N N . GLY B 1 278 ? -37.469 -14.602 6.602 1 62.12 278 GLY B N 1
ATOM 6576 C CA . GLY B 1 278 ? -38.188 -15.039 5.41 1 62.12 278 GLY B CA 1
ATOM 6577 C C . GLY B 1 278 ? -38 -16.516 5.113 1 62.12 278 GLY B C 1
ATOM 6578 O O . GLY B 1 278 ? -38.969 -17.203 4.766 1 62.12 278 GLY B O 1
ATOM 6579 N N . LYS B 1 279 ? -36.781 -16.938 5.297 1 62.09 279 LYS B N 1
ATOM 6580 C CA . LYS B 1 279 ? -36.5 -18.344 5.105 1 62.09 279 LYS B CA 1
ATOM 6581 C C . LYS B 1 279 ? -37.25 -19.203 6.117 1 62.09 279 LYS B C 1
ATOM 6583 O O . LYS B 1 279 ? -37.812 -20.25 5.77 1 62.09 279 LYS B O 1
ATOM 6588 N N . GLN B 1 280 ? -37.281 -18.734 7.309 1 61.97 280 GLN B N 1
ATOM 6589 C CA . GLN B 1 280 ? -38 -19.438 8.367 1 61.97 280 GLN B CA 1
ATOM 6590 C C . GLN B 1 280 ? -39.5 -19.484 8.086 1 61.97 280 GLN B C 1
ATOM 6592 O O . GLN B 1 280 ? -40.125 -20.516 8.32 1 61.97 280 GLN B O 1
ATOM 6597 N N . ARG B 1 281 ? -39.969 -18.422 7.57 1 59.97 281 ARG B N 1
ATOM 6598 C CA . ARG B 1 281 ? -41.375 -18.359 7.246 1 59.97 281 ARG B CA 1
ATOM 6599 C C . ARG B 1 281 ? -41.719 -19.328 6.117 1 59.97 281 ARG B C 1
ATOM 6601 O O . ARG B 1 281 ? -42.75 -20.016 6.164 1 59.97 281 ARG B O 1
ATOM 6608 N N . LYS B 1 282 ? -40.875 -19.328 5.207 1 60.38 282 LYS B N 1
ATOM 6609 C CA . LYS B 1 282 ? -41.125 -20.234 4.086 1 60.38 282 LYS B CA 1
ATOM 6610 C C . LYS B 1 282 ? -41.094 -21.688 4.535 1 60.38 282 LYS B C 1
ATOM 6612 O O . LYS B 1 282 ? -41.875 -22.516 4.074 1 60.38 282 LYS B O 1
ATOM 6617 N N . LEU B 1 283 ? -40.094 -21.938 5.348 1 59.78 283 LEU B N 1
ATOM 6618 C CA . LEU B 1 283 ? -40 -23.281 5.906 1 59.78 283 LEU B CA 1
ATOM 6619 C C . LEU B 1 283 ? -41.25 -23.609 6.723 1 59.78 283 LEU B C 1
ATOM 6621 O O . LEU B 1 283 ? -41.781 -24.719 6.629 1 59.78 283 LEU B O 1
ATOM 6625 N N . ALA B 1 284 ? -41.719 -22.672 7.473 1 63.72 284 ALA B N 1
ATOM 6626 C CA . ALA B 1 284 ? -42.906 -22.875 8.273 1 63.72 284 ALA B CA 1
ATOM 6627 C C . ALA B 1 284 ? -44.125 -23.094 7.387 1 63.72 284 ALA B C 1
ATOM 6629 O O . ALA B 1 284 ? -44.969 -23.953 7.676 1 63.72 284 ALA B O 1
ATOM 6630 N N . ASP B 1 285 ? -44.188 -22.328 6.332 1 61.88 285 ASP B N 1
ATOM 6631 C CA . ASP B 1 285 ? -45.312 -22.469 5.387 1 61.88 285 ASP B CA 1
ATOM 6632 C C . ASP B 1 285 ? -45.25 -23.828 4.684 1 61.88 285 ASP B C 1
ATOM 6634 O O . ASP B 1 285 ? -46.312 -24.438 4.453 1 61.88 285 ASP B O 1
ATOM 6638 N N . ALA B 1 286 ? -44 -24.219 4.379 1 59.38 286 ALA B N 1
ATOM 6639 C CA . ALA B 1 286 ? -43.844 -25.531 3.76 1 59.38 286 ALA B CA 1
ATOM 6640 C C . ALA B 1 286 ? -44.281 -26.641 4.699 1 59.38 286 ALA B C 1
ATOM 6642 O O . ALA B 1 286 ? -44.906 -27.609 4.27 1 59.38 286 ALA B O 1
ATOM 6643 N N . GLU B 1 287 ? -43.938 -26.516 5.867 1 62 287 GLU B N 1
ATOM 6644 C CA . GLU B 1 287 ? -44.344 -27.516 6.867 1 62 287 GLU B CA 1
ATOM 6645 C C . GLU B 1 287 ? -45.844 -27.547 7.062 1 62 287 GLU B C 1
ATOM 6647 O O . GLU B 1 287 ? -46.438 -28.609 7.172 1 62 287 GLU B O 1
ATOM 6652 N N . LYS B 1 288 ? -46.5 -26.375 7.09 1 64.94 288 LYS B N 1
ATOM 6653 C CA . LYS B 1 288 ? -47.938 -26.297 7.203 1 64.94 288 LYS B CA 1
ATOM 6654 C C . LYS B 1 288 ? -48.625 -26.922 5.988 1 64.94 288 LYS B C 1
ATOM 6656 O O . LYS B 1 288 ? -49.625 -27.609 6.125 1 64.94 288 LYS B O 1
ATOM 6661 N N . GLY B 1 289 ? -48.031 -26.594 4.867 1 58.72 289 GLY B N 1
ATOM 6662 C CA . GLY B 1 289 ? -48.562 -27.188 3.65 1 58.72 289 GLY B CA 1
ATOM 6663 C C . GLY B 1 289 ? -48.469 -28.703 3.643 1 58.72 289 GLY B C 1
ATOM 6664 O O . GLY B 1 289 ? -49.406 -29.375 3.23 1 58.72 289 GLY B O 1
ATOM 6665 N N . ALA B 1 290 ? -47.344 -29.172 4.047 1 58.34 290 ALA B N 1
ATOM 6666 C CA . ALA B 1 290 ? -47.156 -30.625 4.133 1 58.34 290 ALA B CA 1
ATOM 6667 C C . ALA B 1 290 ? -48.156 -31.25 5.098 1 58.34 290 ALA B C 1
ATOM 6669 O O . ALA B 1 290 ? -48.719 -32.312 4.816 1 58.34 290 ALA B O 1
ATOM 6670 N N . ALA B 1 291 ? -48.312 -30.578 6.191 1 61.03 291 ALA B N 1
ATOM 6671 C CA . ALA B 1 291 ? -49.281 -31.047 7.191 1 61.03 291 ALA B CA 1
ATOM 6672 C C . ALA B 1 291 ? -50.688 -31.078 6.629 1 61.03 291 ALA B C 1
ATOM 6674 O O . ALA B 1 291 ? -51.438 -32.031 6.859 1 61.03 291 ALA B O 1
ATOM 6675 N N . MET B 1 292 ? -51 -30.047 5.906 1 61.22 292 MET B N 1
ATOM 6676 C CA . MET B 1 292 ? -52.344 -29.953 5.293 1 61.22 292 MET B CA 1
ATOM 6677 C C . MET B 1 292 ? -52.531 -31.047 4.242 1 61.22 292 MET B C 1
ATOM 6679 O O . MET B 1 292 ? -53.594 -31.625 4.125 1 61.22 292 MET B O 1
ATOM 6683 N N . TYR B 1 293 ? -51.5 -31.297 3.496 1 56.84 293 TYR B N 1
ATOM 6684 C CA . TYR B 1 293 ? -51.562 -32.344 2.484 1 56.84 293 TYR B CA 1
ATOM 6685 C C . TYR B 1 293 ? -51.781 -33.719 3.125 1 56.84 293 TYR B C 1
ATOM 6687 O O . TYR B 1 293 ? -52.562 -34.531 2.607 1 56.84 293 TYR B O 1
ATOM 6695 N N . GLN B 1 294 ? -51.094 -33.906 4.16 1 57.44 294 GLN B N 1
ATOM 6696 C CA . GLN B 1 294 ? -51.25 -35.188 4.883 1 57.44 294 GLN B CA 1
ATOM 6697 C C . GLN B 1 294 ? -52.656 -35.344 5.43 1 57.44 294 GLN B C 1
ATOM 6699 O O . GLN B 1 294 ? -53.188 -36.438 5.449 1 57.44 294 GLN B O 1
ATOM 6704 N N . GLN B 1 295 ? -53.156 -34.25 5.867 1 60.25 295 GLN B N 1
ATOM 6705 C CA . GLN B 1 295 ? -54.5 -34.312 6.457 1 60.25 295 GLN B CA 1
ATOM 6706 C C . GLN B 1 295 ? -55.562 -34.562 5.395 1 60.25 295 GLN B C 1
ATOM 6708 O O . GLN B 1 295 ? -56.562 -35.25 5.656 1 60.25 295 GLN B O 1
ATOM 6713 N N . ASN B 1 296 ? -55.312 -34.062 4.223 1 56.91 296 ASN B N 1
ATOM 6714 C CA . ASN B 1 296 ? -56.344 -34.156 3.186 1 56.91 296 ASN B CA 1
ATOM 6715 C C . ASN B 1 296 ? -56.094 -35.375 2.291 1 56.91 296 ASN B C 1
ATOM 6717 O O . ASN B 1 296 ? -56.875 -35.625 1.374 1 56.91 296 ASN B O 1
ATOM 6721 N N . ALA B 1 297 ? -54.844 -35.969 2.361 1 51.41 297 ALA B N 1
ATOM 6722 C CA . ALA B 1 297 ? -54.562 -37.125 1.523 1 51.41 297 ALA B CA 1
ATOM 6723 C C . ALA B 1 297 ? -55.406 -38.312 1.92 1 51.41 297 ALA B C 1
ATOM 6725 O O . ALA B 1 297 ? -55.719 -38.531 3.102 1 51.41 297 ALA B O 1
ATOM 6726 N N . ASP B 1 298 ? -56.344 -38.844 1.084 1 53 298 ASP B N 1
ATOM 6727 C CA . ASP B 1 298 ? -57.125 -40.094 1.236 1 53 298 ASP B CA 1
ATOM 6728 C C . ASP B 1 298 ? -56.25 -41.219 1.72 1 53 298 ASP B C 1
ATOM 6730 O O . ASP B 1 298 ? -55.188 -41.5 1.132 1 53 298 ASP B O 1
ATOM 6734 N N . PRO B 1 299 ? -56.406 -41.812 2.939 1 52.72 299 PRO B N 1
ATOM 6735 C CA . PRO B 1 299 ? -55.625 -42.906 3.525 1 52.72 299 PRO B CA 1
ATOM 6736 C C . PRO B 1 299 ? -55.406 -44.031 2.545 1 52.72 299 PRO B C 1
ATOM 6738 O O . PRO B 1 299 ? -54.438 -44.812 2.707 1 52.72 299 PRO B O 1
ATOM 6741 N N . SER B 1 300 ? -56.375 -44.406 1.679 1 53.22 300 SER B N 1
ATOM 6742 C CA . SER B 1 300 ? -56.25 -45.562 0.793 1 53.22 300 SER B CA 1
ATOM 6743 C C . SER B 1 300 ? -55.125 -45.375 -0.22 1 53.22 300 SER B C 1
ATOM 6745 O O . SER B 1 300 ? -54.594 -46.344 -0.761 1 53.22 300 SER B O 1
ATOM 6747 N N . THR B 1 301 ? -54.844 -44.25 -0.697 1 47.59 301 THR B N 1
ATOM 6748 C CA . THR B 1 301 ? -53.875 -44 -1.755 1 47.59 301 THR B CA 1
ATOM 6749 C C . THR B 1 301 ? -52.5 -43.688 -1.165 1 47.59 301 THR B C 1
ATOM 6751 O O . THR B 1 301 ? -51.531 -43.5 -1.901 1 47.59 301 THR B O 1
ATOM 6754 N N . LEU B 1 302 ? -52.344 -43.375 0.101 1 43.56 302 LEU B N 1
ATOM 6755 C CA . LEU B 1 302 ? -51.031 -43.062 0.688 1 43.56 302 LEU B CA 1
ATOM 6756 C C . LEU B 1 302 ? -50.219 -44.344 0.842 1 43.56 302 LEU B C 1
ATOM 6758 O O . LEU B 1 302 ? -50.594 -45.25 1.578 1 43.56 302 LEU B O 1
ATOM 6762 N N . THR B 1 303 ? -49.625 -44.875 -0.25 1 42.59 303 THR B N 1
ATOM 6763 C CA . THR B 1 303 ? -48.719 -45.969 -0.065 1 42.59 303 THR B CA 1
ATOM 6764 C C . THR B 1 303 ? -47.625 -45.625 0.938 1 42.59 303 THR B C 1
ATOM 6766 O O . THR B 1 303 ? -47.344 -44.438 1.168 1 42.59 303 THR B O 1
ATOM 6769 N N . GLN B 1 304 ? -47 -46.531 1.792 1 42 304 GLN B N 1
ATOM 6770 C CA . GLN B 1 304 ? -45.969 -46.5 2.824 1 42 304 GLN B CA 1
ATOM 6771 C C . GLN B 1 304 ? -44.844 -45.562 2.455 1 42 304 GLN B C 1
ATOM 6773 O O . GLN B 1 304 ? -44.188 -44.969 3.332 1 42 304 GLN B O 1
ATOM 6778 N N . GLU B 1 305 ? -44.312 -45.562 1.231 1 43.53 305 GLU B N 1
ATOM 6779 C CA . GLU B 1 305 ? -43.094 -44.875 0.817 1 43.53 305 GLU B CA 1
ATOM 6780 C C . GLU B 1 305 ? -43.281 -43.375 0.839 1 43.53 305 GLU B C 1
ATOM 6782 O O . GLU B 1 305 ? -42.312 -42.625 0.998 1 43.53 305 GLU B O 1
ATOM 6787 N N . ASP B 1 306 ? -44.438 -42.875 0.55 1 43.91 306 ASP B N 1
ATOM 6788 C CA . ASP B 1 306 ? -44.688 -41.469 0.393 1 43.91 306 ASP B CA 1
ATOM 6789 C C . ASP B 1 306 ? -44.875 -40.781 1.75 1 43.91 306 ASP B C 1
ATOM 6791 O O . ASP B 1 306 ? -45.094 -39.562 1.822 1 43.91 306 ASP B O 1
ATOM 6795 N N . THR B 1 307 ? -44.938 -41.562 2.887 1 41.72 307 THR B N 1
ATOM 6796 C CA . THR B 1 307 ? -45.406 -41.031 4.176 1 41.72 307 THR B CA 1
ATOM 6797 C C . THR B 1 307 ? -44.219 -40.469 4.961 1 41.72 307 THR B C 1
ATOM 6799 O O . THR B 1 307 ? -44.375 -40.062 6.117 1 41.72 307 THR B O 1
ATOM 6802 N N . GLY B 1 308 ? -42.969 -40.75 4.684 1 40.97 308 GLY B N 1
ATOM 6803 C CA . GLY B 1 308 ? -42.031 -40.219 5.656 1 40.97 308 GLY B CA 1
ATOM 6804 C C . GLY B 1 308 ? -41.938 -38.719 5.625 1 40.97 308 GLY B C 1
ATOM 6805 O O . GLY B 1 308 ? -42.188 -38.094 4.586 1 40.97 308 GLY B O 1
ATOM 6806 N N . PRO B 1 309 ? -42.062 -38 6.773 1 44.03 309 PRO B N 1
ATOM 6807 C CA . PRO B 1 309 ? -42 -36.531 6.898 1 44.03 309 PRO B CA 1
ATOM 6808 C C . PRO B 1 309 ? -40.938 -35.906 5.969 1 44.03 309 PRO B C 1
ATOM 6810 O O . PRO B 1 309 ? -41.188 -34.812 5.43 1 44.03 309 PRO B O 1
ATOM 6813 N N . ASN B 1 310 ? -39.875 -36.562 5.848 1 45.97 310 ASN B N 1
ATOM 6814 C CA . ASN B 1 310 ? -38.781 -36 5.051 1 45.97 310 ASN B CA 1
ATOM 6815 C C . ASN B 1 310 ? -39.156 -35.969 3.564 1 45.97 310 ASN B C 1
ATOM 6817 O O . ASN B 1 310 ? -38.688 -35.094 2.826 1 45.97 310 ASN B O 1
ATOM 6821 N N . VAL B 1 311 ? -40 -36.906 3.111 1 46.62 311 VAL B N 1
ATOM 6822 C CA . VAL B 1 311 ? -40.281 -37 1.685 1 46.62 311 VAL B CA 1
ATOM 6823 C C . VAL B 1 311 ? -41.25 -35.906 1.281 1 46.62 311 VAL B C 1
ATOM 6825 O O . VAL B 1 311 ? -41.125 -35.312 0.217 1 46.62 311 VAL B O 1
ATOM 6828 N N . VAL B 1 312 ? -42.25 -35.594 2.068 1 45.03 312 VAL B N 1
ATOM 6829 C CA . VAL B 1 312 ? -43.219 -34.562 1.761 1 45.03 312 VAL B CA 1
ATOM 6830 C C . VAL B 1 312 ? -42.531 -33.188 1.768 1 45.03 312 VAL B C 1
ATOM 6832 O O . VAL B 1 312 ? -42.781 -32.344 0.888 1 45.03 312 VAL B O 1
ATOM 6835 N N . VAL B 1 313 ? -41.688 -32.906 2.793 1 46.03 313 VAL B N 1
ATOM 6836 C CA . VAL B 1 313 ? -40.938 -31.672 2.842 1 46.03 313 VAL B CA 1
ATOM 6837 C C . VAL B 1 313 ? -40.062 -31.547 1.595 1 46.03 313 VAL B C 1
ATOM 6839 O O . VAL B 1 313 ? -39.969 -30.484 0.996 1 46.03 313 VAL B O 1
ATOM 6842 N N . GLN B 1 314 ? -39.438 -32.625 1.237 1 45.84 314 GLN B N 1
ATOM 6843 C CA . GLN B 1 314 ? -38.625 -32.594 0.026 1 45.84 314 GLN B CA 1
ATOM 6844 C C . GLN B 1 314 ? -39.469 -32.406 -1.215 1 45.84 314 GLN B C 1
ATOM 6846 O O . GLN B 1 314 ? -39.094 -31.688 -2.137 1 45.84 314 GLN B O 1
ATOM 6851 N N . THR B 1 315 ? -40.656 -33.031 -1.251 1 45.72 315 THR B N 1
ATOM 6852 C CA . THR B 1 315 ? -41.562 -32.875 -2.377 1 45.72 315 THR B CA 1
ATOM 6853 C C . THR B 1 315 ? -42.125 -31.453 -2.432 1 45.72 315 THR B C 1
ATOM 6855 O O . THR B 1 315 ? -42.25 -30.875 -3.512 1 45.72 315 THR B O 1
ATOM 6858 N N . CYS B 1 316 ? -42.5 -30.922 -1.313 1 42.66 316 CYS B N 1
ATOM 6859 C CA . CYS B 1 316 ? -42.969 -29.531 -1.276 1 42.66 316 CYS B CA 1
ATOM 6860 C C . CYS B 1 316 ? -41.844 -28.578 -1.635 1 42.66 316 CYS B C 1
ATOM 6862 O O . CYS B 1 316 ? -42.031 -27.594 -2.338 1 42.66 316 CYS B O 1
ATOM 6864 N N . HIS B 1 317 ? -40.656 -28.781 -1.095 1 45.06 317 HIS B N 1
ATOM 6865 C CA . HIS B 1 317 ? -39.5 -27.984 -1.521 1 45.06 317 HIS B CA 1
ATOM 6866 C C . HIS B 1 317 ? -39.281 -28.125 -3.023 1 45.06 317 HIS B C 1
ATOM 6868 O O . HIS B 1 317 ? -39 -27.125 -3.701 1 45.06 317 HIS B O 1
ATOM 6874 N N . ASN B 1 318 ? -39.406 -29.328 -3.49 1 44.56 318 ASN B N 1
ATOM 6875 C CA . ASN B 1 318 ? -39.281 -29.562 -4.926 1 44.56 318 ASN B CA 1
ATOM 6876 C C . ASN B 1 318 ? -40.438 -28.953 -5.699 1 44.56 318 ASN B C 1
ATOM 6878 O O . ASN B 1 318 ? -40.25 -28.406 -6.789 1 44.56 318 ASN B O 1
ATOM 6882 N N . ALA B 1 319 ? -41.656 -29.141 -5.262 1 42.19 319 ALA B N 1
ATOM 6883 C CA . ALA B 1 319 ? -42.844 -28.562 -5.922 1 42.19 319 ALA B CA 1
ATOM 6884 C C . ALA B 1 319 ? -42.781 -27.031 -5.887 1 42.19 319 ALA B C 1
ATOM 6886 O O . ALA B 1 319 ? -43.125 -26.375 -6.867 1 42.19 319 ALA B O 1
ATOM 6887 N N . PHE B 1 320 ? -42.562 -26.406 -4.742 1 41.66 320 PHE B N 1
ATOM 6888 C CA . PHE B 1 320 ? -42.375 -24.953 -4.668 1 41.66 320 PHE B CA 1
ATOM 6889 C C . PHE B 1 320 ? -41.25 -24.516 -5.574 1 41.66 320 PHE B C 1
ATOM 6891 O O . PHE B 1 320 ? -41.344 -23.469 -6.219 1 41.66 320 PHE B O 1
ATOM 6898 N N . ASP B 1 321 ? -40.188 -25.188 -5.523 1 43.44 321 ASP B N 1
ATOM 6899 C CA . ASP B 1 321 ? -39.125 -24.891 -6.465 1 43.44 321 ASP B CA 1
ATOM 6900 C C . ASP B 1 321 ? -39.531 -25.188 -7.898 1 43.44 321 ASP B C 1
ATOM 6902 O O . ASP B 1 321 ? -39.125 -24.5 -8.836 1 43.44 321 ASP B O 1
ATOM 6906 N N . LYS B 1 322 ? -40.375 -26.25 -8.125 1 41.97 322 LYS B N 1
ATOM 6907 C CA . LYS B 1 322 ? -40.906 -26.562 -9.445 1 41.97 322 LYS B CA 1
ATOM 6908 C C . LYS B 1 322 ? -41.875 -25.5 -9.922 1 41.97 322 LYS B C 1
ATOM 6910 O O . LYS B 1 322 ? -41.938 -25.188 -11.109 1 41.97 322 LYS B O 1
ATOM 6915 N N . GLU B 1 323 ? -42.969 -25.188 -9.242 1 40.34 323 GLU B N 1
ATOM 6916 C CA . GLU B 1 323 ? -43.938 -24.203 -9.688 1 40.34 323 GLU B CA 1
ATOM 6917 C C . GLU B 1 323 ? -43.281 -22.859 -9.977 1 40.34 323 GLU B C 1
ATOM 6919 O O . GLU B 1 323 ? -43.781 -22.078 -10.797 1 40.34 323 GLU B O 1
ATOM 6924 N N . ARG B 1 324 ? -42.469 -22.344 -9.031 1 43 324 ARG B N 1
ATOM 6925 C CA . ARG B 1 324 ? -41.875 -21.062 -9.352 1 43 324 ARG B CA 1
ATOM 6926 C C . ARG B 1 324 ? -40.906 -21.172 -10.508 1 43 324 ARG B C 1
ATOM 6928 O O . ARG B 1 324 ? -39.906 -21.891 -10.398 1 43 324 ARG B O 1
ATOM 6935 N N . GLY B 1 325 ? -41.188 -21.766 -11.586 1 39.75 325 GLY B N 1
ATOM 6936 C CA . GLY B 1 325 ? -40.469 -21.891 -12.852 1 39.75 325 GLY B CA 1
ATOM 6937 C C . GLY B 1 325 ? -39 -21.656 -12.727 1 39.75 325 GLY B C 1
ATOM 6938 O O . GLY B 1 325 ? -38.531 -21.094 -11.734 1 39.75 325 GLY B O 1
ATOM 6939 N N . ASP B 1 326 ? -38.062 -22.453 -13.438 1 43.59 326 ASP B N 1
ATOM 6940 C CA . ASP B 1 326 ? -36.594 -22.531 -13.617 1 43.59 326 ASP B CA 1
ATOM 6941 C C . ASP B 1 326 ? -36 -21.156 -13.906 1 43.59 326 ASP B C 1
ATOM 6943 O O . ASP B 1 326 ? -34.938 -21.062 -14.492 1 43.59 326 ASP B O 1
ATOM 6947 N N . SER B 1 327 ? -36.75 -20.141 -13.836 1 51.59 327 SER B N 1
ATOM 6948 C CA . SER B 1 327 ? -36.188 -18.875 -14.281 1 51.59 327 SER B CA 1
ATOM 6949 C C . SER B 1 327 ? -35.125 -18.375 -13.32 1 51.59 327 SER B C 1
ATOM 6951 O O . SER B 1 327 ? -35.312 -18.438 -12.102 1 51.59 327 SER B O 1
ATOM 6953 N N . MET B 1 328 ? -33.938 -18.453 -13.719 1 57.22 328 MET B N 1
ATOM 6954 C CA . MET B 1 328 ? -32.812 -17.859 -12.992 1 57.22 328 MET B CA 1
ATOM 6955 C C . MET B 1 328 ? -33.156 -16.469 -12.492 1 57.22 328 MET B C 1
ATOM 6957 O O . MET B 1 328 ? -32.281 -15.734 -12.039 1 57.22 328 MET B O 1
ATOM 6961 N N . LYS B 1 329 ? -34.531 -16.266 -12.703 1 62.41 329 LYS B N 1
ATOM 6962 C CA . LYS B 1 329 ? -35.031 -14.992 -12.172 1 62.41 329 LYS B CA 1
ATOM 6963 C C . LYS B 1 329 ? -35.031 -15 -10.641 1 62.41 329 LYS B C 1
ATOM 6965 O O . LYS B 1 329 ? -35.375 -16.016 -10.023 1 62.41 329 LYS B O 1
ATOM 6970 N N . GLY B 1 330 ? -34.25 -14.094 -10.055 1 67.69 330 GLY B N 1
ATOM 6971 C CA . GLY B 1 330 ? -34.188 -13.938 -8.609 1 67.69 330 GLY B CA 1
ATOM 6972 C C . GLY B 1 330 ? -32.844 -14.32 -8.023 1 67.69 330 GLY B C 1
ATOM 6973 O O . GLY B 1 330 ? -32.75 -14.594 -6.828 1 67.69 330 GLY B O 1
ATOM 6974 N N . SER B 1 331 ? -31.938 -14.391 -8.922 1 78.69 331 SER B N 1
ATOM 6975 C CA . SER B 1 331 ? -30.578 -14.656 -8.43 1 78.69 331 SER B CA 1
ATOM 6976 C C . SER B 1 331 ? -30 -13.453 -7.703 1 78.69 331 SER B C 1
ATOM 6978 O O . SER B 1 331 ? -30.344 -12.305 -8.016 1 78.69 331 SER B O 1
ATOM 6980 N N . VAL B 1 332 ? -29.25 -13.742 -6.699 1 80.69 332 VAL B N 1
ATOM 6981 C CA . VAL B 1 332 ? -28.641 -12.688 -5.898 1 80.69 332 VAL B CA 1
ATOM 6982 C C . VAL B 1 332 ? -27.125 -12.703 -6.102 1 80.69 332 VAL B C 1
ATOM 6984 O O . VAL B 1 332 ? -26.484 -13.75 -6 1 80.69 332 VAL B O 1
ATOM 6987 N N . PRO B 1 333 ? -26.672 -11.547 -6.504 1 85.31 333 PRO B N 1
ATOM 6988 C CA . PRO B 1 333 ? -25.203 -11.508 -6.605 1 85.31 333 PRO B CA 1
ATOM 6989 C C . PRO B 1 333 ? -24.516 -11.945 -5.316 1 85.31 333 PRO B C 1
ATOM 6991 O O . PRO B 1 333 ? -24.984 -11.633 -4.219 1 85.31 333 PRO B O 1
ATOM 6994 N N . ALA B 1 334 ? -23.5 -12.734 -5.523 1 81.06 334 ALA B N 1
ATOM 6995 C CA . ALA B 1 334 ? -22.766 -13.258 -4.371 1 81.06 334 ALA B CA 1
ATOM 6996 C C . ALA B 1 334 ? -21.359 -12.664 -4.297 1 81.06 334 ALA B C 1
ATOM 6998 O O . ALA B 1 334 ? -20.75 -12.359 -5.328 1 81.06 334 ALA B O 1
ATOM 6999 N N . LEU B 1 335 ? -20.891 -12.578 -3.152 1 81.75 335 LEU B N 1
ATOM 7000 C CA . LEU B 1 335 ? -19.594 -11.992 -2.836 1 81.75 335 LEU B CA 1
ATOM 7001 C C . LEU B 1 335 ? -18.484 -13 -3.092 1 81.75 335 LEU B C 1
ATOM 7003 O O . LEU B 1 335 ? -18.594 -14.172 -2.725 1 81.75 335 LEU B O 1
ATOM 7007 N N . ASN B 1 336 ? -17.5 -12.547 -3.846 1 85.19 336 ASN B N 1
ATOM 7008 C CA . ASN B 1 336 ? -16.25 -13.305 -3.848 1 85.19 336 ASN B CA 1
ATOM 7009 C C . ASN B 1 336 ? -15.453 -13.078 -2.564 1 85.19 336 ASN B C 1
ATOM 7011 O O . ASN B 1 336 ? -14.82 -12.039 -2.398 1 85.19 336 ASN B O 1
ATOM 7015 N N . ILE B 1 337 ? -15.445 -14.055 -1.743 1 82.69 337 ILE B N 1
ATOM 7016 C CA . ILE B 1 337 ? -14.945 -13.93 -0.378 1 82.69 337 ILE B CA 1
ATOM 7017 C C . ILE B 1 337 ? -13.438 -13.688 -0.401 1 82.69 337 ILE B C 1
ATOM 7019 O O . ILE B 1 337 ? -12.922 -12.859 0.355 1 82.69 337 ILE B O 1
ATOM 7023 N N . GLU B 1 338 ? -12.688 -14.336 -1.233 1 81.88 338 GLU B N 1
ATOM 7024 C CA . GLU B 1 338 ? -11.242 -14.195 -1.304 1 81.88 338 GLU B CA 1
ATOM 7025 C C . GLU B 1 338 ? -10.844 -12.773 -1.686 1 81.88 338 GLU B C 1
ATOM 7027 O O . GLU B 1 338 ? -9.977 -12.164 -1.043 1 81.88 338 GLU B O 1
ATOM 7032 N N . HIS B 1 339 ? -11.5 -12.336 -2.725 1 85.75 339 HIS B N 1
ATOM 7033 C CA . HIS B 1 339 ? -11.242 -10.977 -3.18 1 85.75 339 HIS B CA 1
ATOM 7034 C C . HIS B 1 339 ? -11.609 -9.961 -2.107 1 85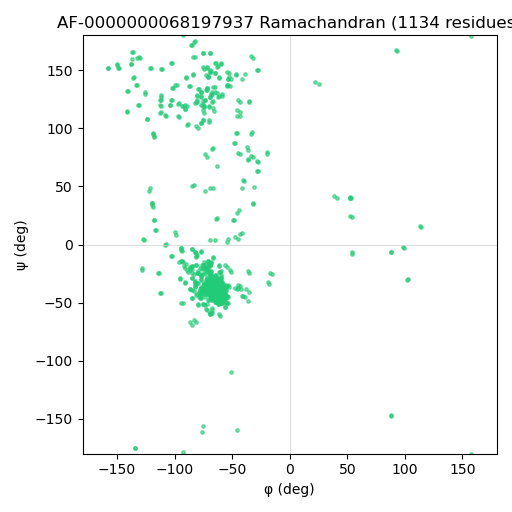.75 339 HIS B C 1
ATOM 7036 O O . HIS B 1 339 ? -10.867 -9 -1.867 1 85.75 339 HIS B O 1
ATOM 7042 N N . PHE B 1 340 ? -12.703 -10.203 -1.463 1 88.75 340 PHE B N 1
ATOM 7043 C CA . PHE B 1 340 ? -13.195 -9.305 -0.423 1 88.75 340 PHE B CA 1
ATOM 7044 C C . PHE B 1 340 ? -12.219 -9.25 0.749 1 88.75 340 PHE B C 1
ATOM 7046 O O . PHE B 1 340 ? -11.891 -8.164 1.234 1 88.75 340 PHE B O 1
ATOM 7053 N N . LEU B 1 341 ? -11.773 -10.359 1.137 1 87.69 341 LEU B N 1
ATOM 7054 C CA . LEU B 1 341 ? -10.867 -10.438 2.281 1 87.69 341 LEU B CA 1
ATOM 7055 C C . LEU B 1 341 ? -9.516 -9.812 1.956 1 87.69 341 LEU B C 1
ATOM 7057 O O . LEU B 1 341 ? -8.93 -9.125 2.793 1 87.69 341 LEU B O 1
ATOM 7061 N N . GLU B 1 342 ? -9.055 -10.031 0.793 1 86.94 342 GLU B N 1
ATOM 7062 C CA . GLU B 1 342 ? -7.785 -9.453 0.379 1 86.94 342 GLU B CA 1
ATOM 7063 C C . GLU B 1 342 ? -7.852 -7.926 0.367 1 86.94 342 GLU B C 1
ATOM 7065 O O . GLU B 1 342 ? -6.926 -7.254 0.822 1 86.94 342 GLU B O 1
ATOM 7070 N N . ARG B 1 343 ? -8.914 -7.355 -0.122 1 91.88 343 ARG B N 1
ATOM 7071 C CA . ARG B 1 343 ? -9.078 -5.906 -0.178 1 91.88 343 ARG B CA 1
ATOM 7072 C C . ARG B 1 343 ? -9.219 -5.316 1.221 1 91.88 343 ARG B C 1
ATOM 7074 O O . ARG B 1 343 ? -8.68 -4.242 1.506 1 91.88 343 ARG B O 1
ATOM 7081 N N . THR B 1 344 ? -9.922 -6.02 2.025 1 93.19 344 THR B N 1
ATOM 7082 C CA . THR B 1 344 ? -10.102 -5.559 3.398 1 93.19 344 THR B CA 1
ATOM 7083 C C . THR B 1 344 ? -8.781 -5.594 4.156 1 93.19 344 THR B C 1
ATOM 7085 O O . THR B 1 344 ? -8.438 -4.645 4.867 1 93.19 344 THR B O 1
ATOM 7088 N N . ALA B 1 345 ? -8.086 -6.68 3.955 1 91.94 345 ALA B N 1
ATOM 7089 C CA . ALA B 1 345 ? -6.777 -6.801 4.586 1 91.94 345 ALA B CA 1
ATOM 7090 C C . ALA B 1 345 ? -5.824 -5.719 4.086 1 91.94 345 ALA B C 1
ATOM 7092 O O . ALA B 1 345 ? -5.066 -5.141 4.867 1 91.94 345 ALA B O 1
ATOM 7093 N N . ALA B 1 346 ? -5.863 -5.461 2.807 1 90.94 346 ALA B N 1
ATOM 7094 C CA . ALA B 1 346 ? -5.027 -4.406 2.234 1 90.94 346 ALA B CA 1
ATOM 7095 C C . ALA B 1 346 ? -5.352 -3.051 2.854 1 90.94 346 ALA B C 1
ATOM 7097 O O . ALA B 1 346 ? -4.453 -2.246 3.111 1 90.94 346 ALA B O 1
ATOM 7098 N N . PHE B 1 347 ? -6.57 -2.811 3.08 1 93.88 347 PHE B N 1
ATOM 7099 C CA . PHE B 1 347 ? -6.992 -1.551 3.68 1 93.88 347 PHE B CA 1
ATOM 7100 C C . PHE B 1 347 ? -6.445 -1.415 5.098 1 93.88 347 PHE B C 1
ATOM 7102 O O . PHE B 1 347 ? -5.973 -0.345 5.484 1 93.88 347 PHE B O 1
ATOM 7109 N N . VAL B 1 348 ? -6.48 -2.48 5.855 1 95.44 348 VAL B N 1
ATOM 7110 C CA . VAL B 1 348 ? -5.961 -2.457 7.219 1 95.44 348 VAL B CA 1
ATOM 7111 C C . VAL B 1 348 ? -4.461 -2.188 7.195 1 95.44 348 VAL B C 1
ATOM 7113 O O . VAL B 1 348 ? -3.951 -1.403 8 1 95.44 348 VAL B O 1
ATOM 7116 N N . VAL B 1 349 ? -3.811 -2.768 6.277 1 93.19 349 VAL B N 1
ATOM 7117 C CA . VAL B 1 349 ? -2.371 -2.568 6.148 1 93.19 349 VAL B CA 1
ATOM 7118 C C . VAL B 1 349 ? -2.082 -1.109 5.805 1 93.19 349 VAL B C 1
ATOM 7120 O O . VAL B 1 349 ? -1.12 -0.525 6.312 1 93.19 349 VAL B O 1
ATOM 7123 N N . ILE B 1 350 ? -2.889 -0.543 4.988 1 92.5 350 ILE B N 1
ATOM 7124 C CA . ILE B 1 350 ? -2.758 0.864 4.625 1 92.5 350 ILE B CA 1
ATOM 7125 C C . ILE B 1 350 ? -2.924 1.735 5.867 1 92.5 350 ILE B C 1
ATOM 7127 O O . ILE B 1 350 ? -2.152 2.674 6.086 1 92.5 350 ILE B O 1
ATOM 7131 N N . VAL B 1 351 ? -3.889 1.404 6.652 1 95.69 351 VAL B N 1
ATOM 7132 C CA . VAL B 1 351 ? -4.141 2.162 7.871 1 95.69 351 VAL B CA 1
ATOM 7133 C C . VAL B 1 351 ? -2.955 2.01 8.828 1 95.69 351 VAL B C 1
ATOM 7135 O O . VAL B 1 351 ? -2.52 2.984 9.445 1 95.69 351 VAL B O 1
ATOM 7138 N N . LEU B 1 352 ? -2.412 0.845 8.938 1 95.69 352 LEU B N 1
ATOM 7139 C CA . LEU B 1 352 ? -1.216 0.623 9.742 1 95.69 352 LEU B CA 1
ATOM 7140 C C . LEU B 1 352 ? -0.021 1.371 9.156 1 95.69 352 LEU B C 1
ATOM 7142 O O . LEU B 1 352 ? 0.852 1.827 9.898 1 95.69 352 LEU B O 1
ATOM 7146 N N . GLY B 1 353 ? -0.034 1.472 7.852 1 92.38 353 GLY B N 1
ATOM 7147 C CA . GLY B 1 353 ? 0.988 2.27 7.195 1 92.38 353 GLY B CA 1
ATOM 7148 C C . GLY B 1 353 ? 0.965 3.729 7.609 1 92.38 353 GLY B C 1
ATOM 7149 O O . GLY B 1 353 ? 2.014 4.371 7.699 1 92.38 353 GLY B O 1
ATOM 7150 N N . GLU B 1 354 ? -0.221 4.215 7.855 1 93.44 354 GLU B N 1
ATOM 7151 C CA . GLU B 1 354 ? -0.348 5.578 8.359 1 93.44 354 GLU B CA 1
ATOM 7152 C C . GLU B 1 354 ? 0.324 5.723 9.719 1 93.44 354 GLU B C 1
ATOM 7154 O O . GLU B 1 354 ? 0.882 6.777 10.031 1 93.44 354 GLU B O 1
ATOM 7159 N N . MET B 1 355 ? 0.284 4.711 10.531 1 95 355 MET B N 1
ATOM 7160 C CA . MET B 1 355 ? 0.992 4.746 11.805 1 95 355 MET B CA 1
ATOM 7161 C C . MET B 1 355 ? 2.498 4.844 11.594 1 95 355 MET B C 1
ATOM 7163 O O . MET B 1 355 ? 3.184 5.578 12.305 1 95 355 MET B O 1
ATOM 7167 N N . VAL B 1 356 ? 2.949 4.156 10.586 1 93.69 356 VAL B N 1
ATOM 7168 C CA . VAL B 1 356 ? 4.375 4.203 10.273 1 93.69 356 VAL B CA 1
ATOM 7169 C C . VAL B 1 356 ? 4.746 5.586 9.75 1 93.69 356 VAL B C 1
ATOM 7171 O O . VAL B 1 356 ? 5.773 6.148 10.125 1 93.69 356 VAL B O 1
ATOM 7174 N N . LEU B 1 357 ? 3.9 6.121 8.953 1 92.31 357 LEU B N 1
ATOM 7175 C CA . LEU B 1 357 ? 4.109 7.469 8.438 1 92.31 357 LEU B CA 1
ATOM 7176 C C . LEU B 1 357 ? 4.203 8.477 9.578 1 92.31 357 LEU B C 1
ATOM 7178 O O . LEU B 1 357 ? 4.996 9.422 9.516 1 92.31 357 LEU B O 1
ATOM 7182 N N . SER B 1 358 ? 3.486 8.211 10.609 1 92.44 358 SER B N 1
ATOM 7183 C CA . SER B 1 358 ? 3.387 9.164 11.719 1 92.44 358 SER B CA 1
ATOM 7184 C C . SER B 1 358 ? 4.652 9.156 12.57 1 92.44 358 SER B C 1
ATOM 7186 O O . SER B 1 358 ? 4.906 10.094 13.32 1 92.44 358 SER B O 1
ATOM 7188 N N . VAL B 1 359 ? 5.453 8.094 12.438 1 92.56 359 VAL B N 1
ATOM 7189 C CA . VAL B 1 359 ? 6.609 8.023 13.328 1 92.56 359 VAL B CA 1
ATOM 7190 C C . VAL B 1 359 ? 7.871 8.422 12.562 1 92.56 359 VAL B C 1
ATOM 7192 O O . VAL B 1 359 ? 8.945 8.555 13.156 1 92.56 359 VAL B O 1
ATOM 7195 N N . VAL B 1 360 ? 7.773 8.555 11.258 1 90.94 360 VAL B N 1
ATOM 7196 C CA . VAL B 1 360 ? 8.898 9.094 10.492 1 90.94 360 VAL B CA 1
ATOM 7197 C C . VAL B 1 360 ? 8.953 10.609 10.664 1 90.94 360 VAL B C 1
ATOM 7199 O O . VAL B 1 360 ? 7.941 11.297 10.531 1 90.94 360 VAL B O 1
ATOM 7202 N N . TYR B 1 361 ? 10.078 11.164 11.039 1 86.06 361 TYR B N 1
ATOM 7203 C CA . TYR B 1 361 ? 10.211 12.57 11.398 1 86.06 361 TYR B CA 1
ATOM 7204 C C . TYR B 1 361 ? 11.477 13.164 10.797 1 86.06 361 TYR B C 1
ATOM 7206 O O . TYR B 1 361 ? 12.297 12.445 10.234 1 86.06 361 TYR B O 1
ATOM 7214 N N . HIS B 1 362 ? 11.516 14.398 10.812 1 81.62 362 HIS B N 1
ATOM 7215 C CA . HIS B 1 362 ? 12.727 15.141 10.461 1 81.62 362 HIS B CA 1
ATOM 7216 C C . HIS B 1 362 ? 13.578 15.406 11.703 1 81.62 362 HIS B C 1
ATOM 7218 O O . HIS B 1 362 ? 13.156 16.109 12.617 1 81.62 362 HIS B O 1
ATOM 7224 N N . ALA B 1 363 ? 14.758 14.828 11.648 1 82.19 363 ALA B N 1
ATOM 7225 C CA . ALA B 1 363 ? 15.602 15.039 12.82 1 82.19 363 ALA B CA 1
ATOM 7226 C C . ALA B 1 363 ? 16.156 16.453 12.844 1 82.19 363 ALA B C 1
ATOM 7228 O O . ALA B 1 363 ? 16.656 16.953 11.836 1 82.19 363 ALA B O 1
ATOM 7229 N N . ASN B 1 364 ? 15.867 17.062 13.961 1 77.69 364 ASN B N 1
ATOM 7230 C CA . ASN B 1 364 ? 16.562 18.328 14.195 1 77.69 364 ASN B CA 1
ATOM 7231 C C . ASN B 1 364 ? 17.953 18.109 14.773 1 77.69 364 ASN B C 1
ATOM 7233 O O . ASN B 1 364 ? 18.344 16.969 15.031 1 77.69 364 ASN B O 1
ATOM 7237 N N . ALA B 1 365 ? 18.641 19.125 14.906 1 72 365 ALA B N 1
ATOM 7238 C CA . ALA B 1 365 ? 20.016 19.062 15.383 1 72 365 ALA B CA 1
ATOM 7239 C C . ALA B 1 365 ? 20.109 18.297 16.688 1 72 365 ALA B C 1
ATOM 7241 O O . ALA B 1 365 ? 21.062 17.547 16.906 1 72 365 ALA B O 1
ATOM 7242 N N . SER B 1 366 ? 19.078 18.469 17.531 1 70.44 366 SER B N 1
ATOM 7243 C CA . SER B 1 366 ? 19.094 17.828 18.844 1 70.44 366 SER B CA 1
ATOM 7244 C C . SER B 1 366 ? 18.578 16.391 18.781 1 70.44 366 SER B C 1
ATOM 7246 O O . SER B 1 366 ? 18.688 15.641 19.734 1 70.44 366 SER B O 1
ATOM 7248 N N . GLN B 1 367 ? 18.156 16.047 17.609 1 74.19 367 GLN B N 1
ATOM 7249 C CA . GLN B 1 367 ? 17.484 14.766 17.484 1 74.19 367 GLN B CA 1
ATOM 7250 C C . GLN B 1 367 ? 18.266 13.828 16.547 1 74.19 367 GLN B C 1
ATOM 7252 O O . GLN B 1 367 ? 17.703 12.867 16.031 1 74.19 367 GLN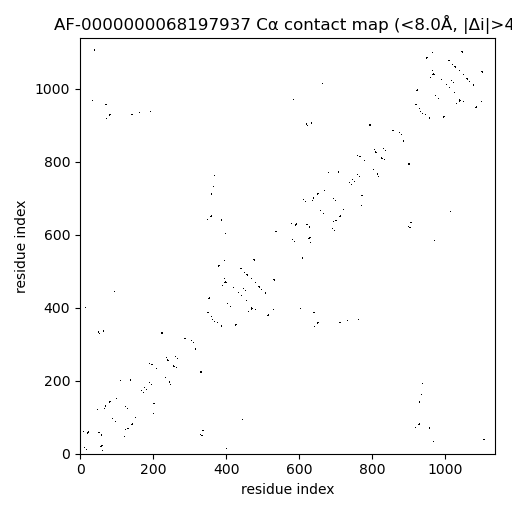 B O 1
ATOM 7257 N N . ILE B 1 368 ? 19.5 14.148 16.422 1 74.94 368 ILE B N 1
ATOM 7258 C CA . ILE B 1 368 ? 20.344 13.336 15.539 1 74.94 368 ILE B CA 1
ATOM 7259 C C . ILE B 1 368 ? 20.75 12.055 16.25 1 74.94 368 ILE B C 1
ATOM 7261 O O . ILE B 1 368 ? 21.062 12.078 17.453 1 74.94 368 ILE B O 1
ATOM 7265 N N . GLY B 1 369 ? 20.641 10.969 15.609 1 77.25 369 GLY B N 1
ATOM 7266 C CA . GLY B 1 369 ? 21.078 9.695 16.141 1 77.25 369 GLY B CA 1
ATOM 7267 C C . GLY B 1 369 ? 20 9 16.969 1 77.25 369 GLY B C 1
ATOM 7268 O O . GLY B 1 369 ? 18.812 9.055 16.625 1 77.25 369 GLY B O 1
ATOM 7269 N N . PHE B 1 370 ? 20.5 8.25 18.016 1 79.12 370 PHE B N 1
ATOM 7270 C CA . PHE B 1 370 ? 19.609 7.508 18.906 1 79.12 370 PHE B CA 1
ATOM 7271 C C . PHE B 1 370 ? 19.156 8.375 20.078 1 79.12 370 PHE B C 1
ATOM 7273 O O . PHE B 1 370 ? 19.969 8.742 20.922 1 79.12 370 PHE B O 1
ATOM 7280 N N . ASN B 1 371 ? 18 8.859 20.078 1 83.38 371 ASN B N 1
ATOM 7281 C CA . ASN B 1 371 ? 17.422 9.742 21.078 1 83.38 371 ASN B CA 1
ATOM 7282 C C . ASN B 1 371 ? 16.016 9.312 21.469 1 83.38 371 ASN B C 1
ATOM 7284 O O . ASN B 1 371 ? 15.555 8.242 21.062 1 83.38 371 ASN B O 1
ATOM 7288 N N . LYS B 1 372 ? 15.445 10.125 22.281 1 83.19 372 LYS B N 1
ATOM 7289 C CA . LYS B 1 372 ? 14.117 9.797 22.781 1 83.19 372 LYS B CA 1
ATOM 7290 C C . LYS B 1 372 ? 13.078 9.812 21.656 1 83.19 372 LYS B C 1
ATOM 7292 O O . LYS B 1 372 ? 12.133 9.023 21.672 1 83.19 372 LYS B O 1
ATOM 7297 N N . VAL B 1 373 ? 13.352 10.664 20.719 1 87.25 373 VAL B N 1
ATOM 7298 C CA . VAL B 1 373 ? 12.414 10.758 19.609 1 87.25 373 VAL B CA 1
ATOM 7299 C C . VAL B 1 373 ? 12.484 9.484 18.766 1 87.25 373 VAL B C 1
ATOM 7301 O O . VAL B 1 373 ? 11.453 8.922 18.391 1 87.25 373 VAL B O 1
ATOM 7304 N N . TYR B 1 374 ? 13.672 9.07 18.516 1 90.94 374 TYR B N 1
ATOM 7305 C CA . TYR B 1 374 ? 13.852 7.809 17.797 1 90.94 374 TYR B CA 1
ATOM 7306 C C . TYR B 1 374 ? 13.273 6.645 18.594 1 90.94 374 TYR B C 1
ATOM 7308 O O . TYR B 1 374 ? 12.648 5.746 18.031 1 90.94 374 TYR B O 1
ATOM 7316 N N . GLY B 1 375 ? 13.469 6.652 19.875 1 90.31 375 GLY B N 1
ATOM 7317 C CA . GLY B 1 375 ? 12.875 5.621 20.719 1 90.31 375 GLY B CA 1
ATOM 7318 C C . GLY B 1 375 ? 11.367 5.555 20.609 1 90.31 375 GLY B C 1
ATOM 7319 O O . GLY B 1 375 ? 10.797 4.469 20.516 1 90.31 375 GLY B O 1
ATOM 7320 N N . ASN B 1 376 ? 10.75 6.727 20.672 1 91.5 376 ASN B N 1
ATOM 7321 C CA . ASN B 1 376 ? 9.305 6.793 20.5 1 91.5 376 ASN B CA 1
ATOM 7322 C C . ASN B 1 376 ? 8.875 6.254 19.141 1 91.5 376 ASN B C 1
ATOM 7324 O O . ASN B 1 376 ? 7.883 5.531 19.031 1 91.5 376 ASN B O 1
ATOM 7328 N N . ALA B 1 377 ? 9.656 6.625 18.141 1 93.88 377 ALA B N 1
ATOM 7329 C CA . ALA B 1 377 ? 9.359 6.168 16.797 1 93.88 377 ALA B CA 1
ATOM 7330 C C . ALA B 1 377 ? 9.43 4.648 16.703 1 93.88 377 ALA B C 1
ATOM 7332 O O . ALA B 1 377 ? 8.547 4.016 16.109 1 93.88 377 ALA B O 1
ATOM 7333 N N . ILE B 1 378 ? 10.367 4.07 17.312 1 95.31 378 ILE B N 1
ATOM 7334 C CA . ILE B 1 378 ? 10.562 2.625 17.25 1 95.31 378 ILE B CA 1
ATOM 7335 C C . ILE B 1 378 ? 9.453 1.921 18.031 1 95.31 378 ILE B C 1
ATOM 7337 O O . ILE B 1 378 ? 8.969 0.869 17.609 1 95.31 378 ILE B O 1
ATOM 7341 N N . CYS B 1 379 ? 9.078 2.484 19.141 1 96.5 379 CYS B N 1
ATOM 7342 C CA . CYS B 1 379 ? 7.953 1.914 19.875 1 96.5 379 CYS B CA 1
ATOM 7343 C C . CYS B 1 379 ? 6.695 1.912 19.016 1 96.5 379 CYS B C 1
ATOM 7345 O O . CYS B 1 379 ? 5.977 0.912 18.969 1 96.5 379 CYS B O 1
ATOM 7347 N N . GLY B 1 380 ? 6.48 3.084 18.391 1 96.81 380 GLY B N 1
ATOM 7348 C CA . GLY B 1 380 ? 5.348 3.141 17.469 1 96.81 380 GLY B CA 1
ATOM 7349 C C . GLY B 1 380 ? 5.426 2.117 16.359 1 96.81 380 GLY B C 1
ATOM 7350 O O . GLY B 1 380 ? 4.422 1.497 16 1 96.81 380 GLY B O 1
ATOM 7351 N N . LEU B 1 381 ? 6.578 1.916 15.836 1 96.88 381 LEU B N 1
ATOM 7352 C CA . LEU B 1 381 ? 6.793 0.934 14.781 1 96.88 381 LEU B CA 1
ATOM 7353 C C . LEU B 1 381 ? 6.512 -0.478 15.289 1 96.88 381 LEU B C 1
ATOM 7355 O O . LEU B 1 381 ? 5.852 -1.264 14.602 1 96.88 381 LEU B O 1
ATOM 7359 N N . ILE B 1 382 ? 7.004 -0.77 16.422 1 97.94 382 ILE B N 1
ATOM 7360 C CA . ILE B 1 382 ? 6.801 -2.086 17.016 1 97.94 382 ILE B CA 1
ATOM 7361 C C . ILE B 1 382 ? 5.309 -2.336 17.234 1 97.94 382 ILE B C 1
ATOM 7363 O O . ILE B 1 382 ? 4.812 -3.426 16.938 1 97.94 382 ILE B O 1
ATOM 7367 N N . ILE B 1 383 ? 4.621 -1.343 17.688 1 98.5 383 ILE B N 1
ATOM 7368 C CA . ILE B 1 383 ? 3.184 -1.466 17.906 1 98.5 383 ILE B CA 1
ATOM 7369 C C . ILE B 1 383 ? 2.49 -1.756 16.578 1 98.5 383 ILE B C 1
ATOM 7371 O O . ILE B 1 383 ? 1.688 -2.689 16.484 1 98.5 383 ILE B O 1
ATOM 7375 N N . ALA B 1 384 ? 2.814 -0.918 15.57 1 97.69 384 ALA B N 1
ATOM 7376 C CA . ALA B 1 384 ? 2.207 -1.13 14.258 1 97.69 384 ALA B CA 1
ATOM 7377 C C . ALA B 1 384 ? 2.496 -2.535 13.742 1 97.69 384 ALA B C 1
ATOM 7379 O O . ALA B 1 384 ? 1.605 -3.205 13.219 1 97.69 384 ALA B O 1
ATOM 7380 N N . PHE B 1 385 ? 3.73 -2.961 13.891 1 96.62 385 PHE B N 1
ATOM 7381 C CA . PHE B 1 385 ? 4.156 -4.285 13.453 1 96.62 385 PHE B CA 1
ATOM 7382 C C . PHE B 1 385 ? 3.387 -5.375 14.188 1 96.62 385 PHE B C 1
ATOM 7384 O O . PHE B 1 385 ? 2.932 -6.344 13.578 1 96.62 385 PHE B O 1
ATOM 7391 N N . ASN B 1 386 ? 3.215 -5.25 15.453 1 97.81 386 ASN B N 1
ATOM 7392 C CA . ASN B 1 386 ? 2.514 -6.23 16.281 1 97.81 386 ASN B CA 1
ATOM 7393 C C . ASN B 1 386 ? 1.029 -6.293 15.922 1 97.81 386 ASN B C 1
ATOM 7395 O O . ASN B 1 386 ? 0.446 -7.379 15.875 1 97.81 386 ASN B O 1
ATOM 7399 N N . TYR B 1 387 ? 0.424 -5.172 15.75 1 98 387 TYR B N 1
ATOM 7400 C CA . TYR B 1 387 ? -0.984 -5.164 15.375 1 98 387 TYR B CA 1
ATOM 7401 C C . TYR B 1 387 ? -1.185 -5.805 14.008 1 98 387 TYR B C 1
ATOM 7403 O O . TYR B 1 387 ? -2.197 -6.465 13.766 1 98 387 TYR B O 1
ATOM 7411 N N . CYS B 1 388 ? -0.242 -5.57 13.117 1 95.81 388 CYS B N 1
ATOM 7412 C CA . CYS B 1 388 ? -0.285 -6.254 11.836 1 95.81 388 CYS B CA 1
ATOM 7413 C C . CYS B 1 388 ? -0.215 -7.766 12.016 1 95.81 388 CYS B C 1
ATOM 7415 O O . CYS B 1 388 ? -1 -8.508 11.422 1 95.81 388 CYS B O 1
ATOM 7417 N N . TRP B 1 389 ? 0.675 -8.188 12.859 1 94.31 389 TRP B N 1
ATOM 7418 C CA . TRP B 1 389 ? 0.856 -9.602 13.148 1 94.31 389 TRP B CA 1
ATOM 7419 C C . TRP B 1 389 ? -0.417 -10.211 13.734 1 94.31 389 TRP B C 1
ATOM 7421 O O . TRP B 1 389 ? -0.877 -11.258 13.281 1 94.31 389 TRP B O 1
ATOM 7431 N N . LEU B 1 390 ? -0.958 -9.547 14.625 1 95.81 390 LEU B N 1
ATOM 7432 C CA . LEU B 1 390 ? -2.139 -10.047 15.32 1 95.81 390 LEU B CA 1
ATOM 7433 C C . LEU B 1 390 ? -3.354 -10.039 14.398 1 95.81 390 LEU B C 1
ATOM 7435 O O . LEU B 1 390 ? -4.234 -10.891 14.531 1 95.81 390 LEU B O 1
ATOM 7439 N N . TYR B 1 391 ? -3.428 -9.117 13.516 1 95.19 391 TYR B N 1
ATOM 7440 C CA . TYR B 1 391 ? -4.543 -9.047 12.578 1 95.19 391 TYR B CA 1
ATOM 7441 C C . TYR B 1 391 ? -4.547 -10.258 11.656 1 95.19 391 TYR B C 1
ATOM 7443 O O . TYR B 1 391 ? -5.598 -10.844 11.391 1 95.19 391 TYR B O 1
ATOM 7451 N N . PHE B 1 392 ? -3.404 -10.633 11.172 1 89.19 392 PHE B N 1
ATOM 7452 C CA . PHE B 1 392 ? -3.348 -11.711 10.188 1 89.19 392 PHE B CA 1
ATOM 7453 C C . PHE B 1 392 ? -3.391 -13.07 10.875 1 89.19 392 PHE B C 1
ATOM 7455 O O . PHE B 1 392 ? -3.482 -14.102 10.211 1 89.19 392 PHE B O 1
ATOM 7462 N N . ASP B 1 393 ? -3.33 -13.008 12.156 1 84.19 393 ASP B N 1
ATOM 7463 C CA . ASP B 1 393 ? -3.518 -14.227 12.938 1 84.19 393 ASP B CA 1
ATOM 7464 C C . ASP B 1 393 ? -4.719 -14.102 13.875 1 84.19 393 ASP B C 1
ATOM 7466 O O . ASP B 1 393 ? -4.695 -14.617 14.992 1 84.19 393 ASP B O 1
ATOM 7470 N N . ALA B 1 394 ? -5.668 -13.469 13.453 1 79.44 394 ALA B N 1
ATOM 7471 C CA . ALA B 1 394 ? -6.77 -13.102 14.344 1 79.44 394 ALA B CA 1
ATOM 7472 C C . ALA B 1 394 ? -7.578 -14.328 14.742 1 79.44 394 ALA B C 1
ATOM 7474 O O . ALA B 1 394 ? -8.25 -14.328 15.781 1 79.44 394 ALA B O 1
ATOM 7475 N N . GLU B 1 395 ? -7.562 -15.344 13.977 1 75.31 395 GLU B N 1
ATOM 7476 C CA . GLU B 1 395 ? -8.367 -16.531 14.242 1 75.31 395 GLU B CA 1
ATOM 7477 C C . GLU B 1 395 ? -7.824 -17.312 15.43 1 75.31 395 GLU B C 1
ATOM 7479 O O . GLU B 1 395 ? -8.57 -18.016 16.109 1 75.31 395 GLU B O 1
ATOM 7484 N N . CYS B 1 396 ? -6.602 -17.172 15.789 1 70.12 396 CYS B N 1
ATOM 7485 C CA . CYS B 1 396 ? -5.93 -17.844 16.891 1 70.12 396 CYS B CA 1
ATOM 7486 C C . CYS B 1 396 ? -6.098 -19.359 16.812 1 70.12 396 CYS B C 1
ATOM 7488 O O . CYS B 1 396 ? -6.312 -20.016 17.828 1 70.12 396 CYS B O 1
ATOM 7490 N N . SER B 1 397 ? -6.324 -19.812 15.648 1 69.75 397 SER B N 1
ATOM 7491 C CA . SER B 1 397 ? -6.441 -21.25 15.414 1 69.75 397 SER B CA 1
ATOM 7492 C C . SER B 1 397 ? -5.715 -21.656 14.133 1 69.75 397 SER B C 1
ATOM 7494 O O . SER B 1 397 ? -5.508 -20.844 13.242 1 69.75 397 SER B O 1
ATOM 7496 N N . ARG B 1 398 ? -5.379 -22.844 14.18 1 67.81 398 ARG B N 1
ATOM 7497 C CA . ARG B 1 398 ? -4.715 -23.375 12.992 1 67.81 398 ARG B CA 1
ATOM 7498 C C . ARG B 1 398 ? -5.711 -23.609 11.867 1 67.81 398 ARG B C 1
ATOM 7500 O O . ARG B 1 398 ? -5.469 -23.219 10.719 1 67.81 398 ARG B O 1
ATOM 7507 N N . ARG B 1 399 ? -6.766 -24.312 12.211 1 69.94 399 ARG B N 1
ATOM 7508 C CA . ARG B 1 399 ? -7.887 -24.531 11.297 1 69.94 399 ARG B CA 1
ATOM 7509 C C . ARG B 1 399 ? -9.133 -23.797 11.781 1 69.94 399 ARG B C 1
ATOM 7511 O O . ARG B 1 399 ? -9.438 -23.797 12.977 1 69.94 399 ARG B O 1
ATOM 7518 N N . PHE B 1 400 ? -9.68 -23.062 10.898 1 72.44 400 PHE B N 1
ATOM 7519 C CA . PHE B 1 400 ? -10.852 -22.312 11.312 1 72.44 400 PHE B CA 1
ATOM 7520 C C . PHE B 1 400 ? -11.812 -22.109 10.148 1 72.44 400 PHE B C 1
ATOM 7522 O O . PHE B 1 400 ? -11.422 -22.25 8.984 1 72.44 400 PHE B O 1
ATOM 7529 N N . LEU B 1 401 ? -13.047 -21.984 10.461 1 75.5 401 LEU B N 1
ATOM 7530 C CA . LEU B 1 401 ? -14.07 -21.562 9.523 1 75.5 401 LEU B CA 1
ATOM 7531 C C . LEU B 1 401 ? -14.234 -20.047 9.562 1 75.5 401 LEU B C 1
ATOM 7533 O O . LEU B 1 401 ? -14.547 -19.469 10.609 1 75.5 401 LEU B O 1
ATOM 7537 N N . HIS B 1 402 ? -13.992 -19.469 8.422 1 84.44 402 HIS B N 1
ATOM 7538 C CA . HIS B 1 402 ? -14.031 -18.016 8.375 1 84.44 402 HIS B CA 1
ATOM 7539 C C . HIS B 1 402 ? -15.438 -17.5 8.648 1 84.44 402 HIS B C 1
ATOM 7541 O O . HIS B 1 402 ? -16.422 -18.125 8.25 1 84.44 402 HIS B O 1
ATOM 7547 N N . ALA B 1 403 ? -15.523 -16.391 9.242 1 86.94 403 ALA B N 1
ATOM 7548 C CA . ALA B 1 403 ? -16.75 -15.766 9.727 1 86.94 403 ALA B CA 1
ATOM 7549 C C . ALA B 1 403 ? -17.766 -15.609 8.594 1 86.94 403 ALA B C 1
ATOM 7551 O O . ALA B 1 403 ? -18.969 -15.812 8.789 1 86.94 403 ALA B O 1
ATOM 7552 N N . ILE B 1 404 ? -17.328 -15.273 7.398 1 82.38 404 ILE B N 1
ATOM 7553 C CA . ILE B 1 404 ? -18.219 -14.984 6.27 1 82.38 404 ILE B CA 1
ATOM 7554 C C . ILE B 1 404 ? -18.859 -16.266 5.777 1 82.38 404 ILE B C 1
ATOM 7556 O O . ILE B 1 404 ? -20 -16.25 5.301 1 82.38 404 ILE B O 1
ATOM 7560 N N . ARG B 1 405 ? -18.188 -17.359 5.945 1 78 405 ARG B N 1
ATOM 7561 C CA . ARG B 1 405 ? -18.703 -18.656 5.512 1 78 405 ARG B CA 1
ATOM 7562 C C . ARG B 1 405 ? -19.547 -19.312 6.609 1 78 405 ARG B C 1
ATOM 7564 O O . ARG B 1 405 ? -20.344 -20.203 6.336 1 78 405 ARG B O 1
ATOM 7571 N N . ARG B 1 406 ? -19.281 -18.906 7.754 1 79.75 406 ARG B N 1
ATOM 7572 C CA . ARG B 1 406 ? -19.938 -19.516 8.914 1 79.75 406 ARG B CA 1
ATOM 7573 C C . ARG B 1 406 ? -21.422 -19.172 8.961 1 79.75 406 ARG B C 1
ATOM 7575 O O . ARG B 1 406 ? -22.266 -20.062 9.016 1 79.75 406 ARG B O 1
ATOM 7582 N N . HIS B 1 407 ? -21.703 -17.922 9.023 1 84.81 407 HIS B N 1
ATOM 7583 C CA . HIS B 1 407 ? -23.047 -17.406 9.203 1 84.81 407 HIS B CA 1
ATOM 7584 C C . HIS B 1 407 ? -23.156 -15.977 8.711 1 84.81 407 HIS B C 1
ATOM 7586 O O . HIS B 1 407 ? -22.156 -15.258 8.641 1 84.81 407 HIS B O 1
ATOM 7592 N N . TRP B 1 408 ? -24.359 -15.648 8.297 1 81.81 408 TRP B N 1
ATOM 7593 C CA . TRP B 1 408 ? -24.562 -14.297 7.801 1 81.81 408 TRP B CA 1
ATOM 7594 C C . TRP B 1 408 ? -24.25 -13.266 8.875 1 81.81 408 TRP B C 1
ATOM 7596 O O . TRP B 1 408 ? -23.656 -12.219 8.586 1 81.81 408 TRP B O 1
ATOM 7606 N N . PHE B 1 409 ? -24.625 -13.523 10.133 1 89.75 409 PHE B N 1
ATOM 7607 C CA . PHE B 1 409 ? -24.422 -12.594 11.234 1 89.75 409 PHE B CA 1
ATOM 7608 C C . PHE B 1 409 ? -22.938 -12.438 11.531 1 89.75 409 PHE B C 1
ATOM 7610 O O . PHE B 1 409 ? -22.438 -11.32 11.719 1 89.75 409 PHE B O 1
ATOM 7617 N N . SER B 1 410 ? -22.219 -13.547 11.602 1 90.88 410 SER B N 1
ATOM 7618 C CA . SER B 1 410 ? -20.781 -13.469 11.852 1 90.88 410 SER B CA 1
ATOM 7619 C C . SER B 1 410 ? -20.047 -12.773 10.703 1 90.88 410 SER B C 1
ATOM 7621 O O . SER B 1 410 ? -19.094 -12.023 10.93 1 90.88 410 SER B O 1
ATOM 7623 N N . GLY B 1 411 ? -20.547 -13.031 9.508 1 91.5 411 GLY B N 1
ATOM 7624 C CA . GLY B 1 411 ? -19.953 -12.383 8.359 1 91.5 411 GLY B CA 1
ATOM 7625 C C . GLY B 1 411 ? -20.125 -10.875 8.359 1 91.5 411 GLY B C 1
ATOM 7626 O O . GLY B 1 411 ? -19.172 -10.125 8.117 1 91.5 411 GLY B O 1
ATOM 7627 N N . LEU B 1 412 ? -21.344 -10.453 8.633 1 92.44 412 LEU B N 1
ATOM 7628 C CA . LEU B 1 412 ? -21.625 -9.023 8.688 1 92.44 412 LEU B CA 1
ATOM 7629 C C . LEU B 1 412 ? -20.875 -8.359 9.844 1 92.44 412 LEU B C 1
ATOM 7631 O O . LEU B 1 412 ? -20.359 -7.254 9.695 1 92.44 412 LEU B O 1
ATOM 7635 N N . THR B 1 413 ? -20.844 -9.016 10.945 1 94.88 413 THR B N 1
ATOM 7636 C CA . THR B 1 413 ? -20.141 -8.477 12.109 1 94.88 413 THR B CA 1
ATOM 7637 C C . THR B 1 413 ? -18.641 -8.367 11.836 1 94.88 413 THR B C 1
ATOM 7639 O O . THR B 1 413 ? -18.016 -7.371 12.195 1 94.88 413 THR B O 1
ATOM 7642 N N . PHE B 1 414 ? -18.078 -9.422 11.211 1 94.88 414 PHE B N 1
ATOM 7643 C CA . PHE B 1 414 ? -16.672 -9.391 10.805 1 94.88 414 PHE B CA 1
ATOM 7644 C C . PHE B 1 414 ? -16.391 -8.172 9.945 1 94.88 414 PHE B C 1
ATOM 7646 O O . PHE B 1 414 ? -15.414 -7.453 10.18 1 94.88 414 PHE B O 1
ATOM 7653 N N . THR B 1 415 ? -17.25 -7.906 9.039 1 94.88 415 THR B N 1
ATOM 7654 C CA . THR B 1 415 ? -17.062 -6.801 8.109 1 94.88 415 THR B CA 1
ATOM 7655 C C . THR B 1 415 ? -17.234 -5.461 8.82 1 94.88 415 THR B C 1
ATOM 7657 O O . THR B 1 415 ? -16.406 -4.555 8.641 1 94.88 415 THR B O 1
ATOM 7660 N N . THR B 1 416 ? -18.203 -5.363 9.648 1 96.31 416 THR B N 1
ATOM 7661 C CA . THR B 1 416 ? -18.531 -4.113 10.328 1 96.31 416 THR B CA 1
ATOM 7662 C C . THR B 1 416 ? -17.438 -3.75 11.344 1 96.31 416 THR B C 1
ATOM 7664 O O . THR B 1 416 ? -17.141 -2.572 11.539 1 96.31 416 THR B O 1
ATOM 7667 N N . LEU B 1 417 ? -16.812 -4.695 11.906 1 97.56 417 LEU B N 1
ATOM 7668 C CA . LEU B 1 417 ? -15.82 -4.473 12.945 1 97.56 417 LEU B CA 1
ATOM 7669 C C . LEU B 1 417 ? -14.562 -3.83 12.367 1 97.56 417 LEU B C 1
ATOM 7671 O O . LEU B 1 417 ? -13.742 -3.283 13.109 1 97.56 417 LEU B O 1
ATOM 7675 N N . HIS B 1 418 ? -14.422 -3.873 11.102 1 97.94 418 HIS B N 1
ATOM 7676 C CA . HIS B 1 418 ? -13.227 -3.299 10.492 1 97.94 418 HIS B CA 1
ATOM 7677 C C . HIS B 1 418 ? -13.289 -1.775 10.492 1 97.94 418 HIS B C 1
ATOM 7679 O O . HIS B 1 418 ? -12.258 -1.106 10.414 1 97.94 418 HIS B O 1
ATOM 7685 N N . PHE B 1 419 ? -14.5 -1.249 10.617 1 97.69 419 PHE B N 1
ATOM 7686 C CA . PHE B 1 419 ? -14.586 0.205 10.68 1 97.69 419 PHE B CA 1
ATOM 7687 C C . PHE B 1 419 ? -14.008 0.726 11.984 1 97.69 419 PHE B C 1
ATOM 7689 O O . PHE B 1 419 ? -13.055 1.514 11.984 1 97.69 419 PHE B O 1
ATOM 7696 N N . PRO B 1 420 ? -14.539 0.319 13.125 1 98.25 420 PRO B N 1
ATOM 7697 C CA . PRO B 1 420 ? -13.938 0.815 14.367 1 98.25 420 PRO B CA 1
ATOM 7698 C C . PRO B 1 420 ? -12.469 0.428 14.516 1 98.25 420 PRO B C 1
ATOM 7700 O O . PRO B 1 420 ? -11.688 1.168 15.117 1 98.25 420 PRO B O 1
ATOM 7703 N N . LEU B 1 421 ? -12.062 -0.708 13.984 1 98.56 421 LEU B N 1
ATOM 7704 C CA . LEU B 1 421 ? -10.656 -1.092 14.008 1 98.56 421 LEU B CA 1
ATOM 7705 C C . LEU B 1 421 ? -9.797 -0.051 13.297 1 98.56 421 LEU B C 1
ATOM 7707 O O . LEU B 1 421 ? -8.836 0.466 13.867 1 98.56 421 LEU B O 1
ATOM 7711 N N . CYS B 1 422 ? -10.203 0.312 12.078 1 98.31 422 CYS B N 1
ATOM 7712 C CA . CYS B 1 422 ? -9.438 1.259 11.273 1 98.31 422 CYS B CA 1
ATOM 7713 C C . CYS B 1 422 ? -9.531 2.664 11.852 1 98.31 422 CYS B C 1
ATOM 7715 O O . CYS B 1 422 ? -8.531 3.385 11.898 1 98.31 422 CYS B O 1
ATOM 7717 N N . ALA B 1 423 ? -10.703 3.033 12.281 1 98.44 423 ALA B N 1
ATOM 7718 C CA . ALA B 1 423 ? -10.875 4.348 12.898 1 98.44 423 ALA B CA 1
ATOM 7719 C C . ALA B 1 423 ? -9.969 4.504 14.117 1 98.44 423 ALA B C 1
ATOM 7721 O O . ALA B 1 423 ? -9.312 5.531 14.281 1 98.44 423 ALA B O 1
ATOM 7722 N N . SER B 1 424 ? -9.922 3.484 14.938 1 98.62 424 SER B N 1
ATOM 7723 C CA . SER B 1 424 ? -9.109 3.525 16.156 1 98.62 424 SER B CA 1
ATOM 7724 C C . SER B 1 424 ? -7.621 3.633 15.82 1 98.62 424 SER B C 1
ATOM 7726 O O . SER B 1 424 ? -6.895 4.398 16.453 1 98.62 424 SER B O 1
ATOM 7728 N N . LEU B 1 425 ? -7.199 2.934 14.844 1 98.44 425 LEU B N 1
ATOM 7729 C CA . LEU B 1 425 ? -5.789 2.945 14.477 1 98.44 425 LEU B CA 1
ATOM 7730 C C . LEU B 1 425 ? -5.395 4.289 13.875 1 98.44 425 LEU B C 1
ATOM 7732 O O . LEU B 1 425 ? -4.266 4.75 14.055 1 98.44 425 LEU B O 1
ATOM 7736 N N . ILE B 1 426 ? -6.293 4.895 13.148 1 98.12 426 ILE B N 1
ATOM 7737 C CA . ILE B 1 426 ? -6.027 6.223 12.602 1 98.12 426 ILE B CA 1
ATOM 7738 C C . ILE B 1 426 ? -5.887 7.23 13.742 1 98.12 426 ILE B C 1
ATOM 7740 O O . ILE B 1 426 ? -5.027 8.109 13.695 1 98.12 426 ILE B O 1
ATOM 7744 N N . LEU B 1 427 ? -6.695 7.07 14.781 1 97.81 427 LEU B N 1
ATOM 7745 C CA . LEU B 1 427 ? -6.59 7.934 15.953 1 97.81 427 LEU B CA 1
ATOM 7746 C C . LEU B 1 427 ? -5.254 7.73 16.656 1 97.81 427 LEU B C 1
ATOM 7748 O O . LEU B 1 427 ? -4.652 8.688 17.156 1 97.81 427 LEU B O 1
ATOM 7752 N N . VAL B 1 428 ? -4.824 6.48 16.75 1 98.25 428 VAL B N 1
ATOM 7753 C CA . VAL B 1 428 ? -3.518 6.18 17.312 1 98.25 428 VAL B CA 1
ATOM 7754 C C . VAL B 1 428 ? -2.428 6.91 16.547 1 98.25 428 VAL B C 1
ATOM 7756 O O . VAL B 1 428 ? -1.518 7.492 17.141 1 98.25 428 VAL B O 1
ATOM 7759 N N . SER B 1 429 ? -2.572 6.84 15.258 1 96.81 429 SER B N 1
ATOM 7760 C CA . SER B 1 429 ? -1.604 7.523 14.406 1 96.81 429 SER B CA 1
ATOM 7761 C C 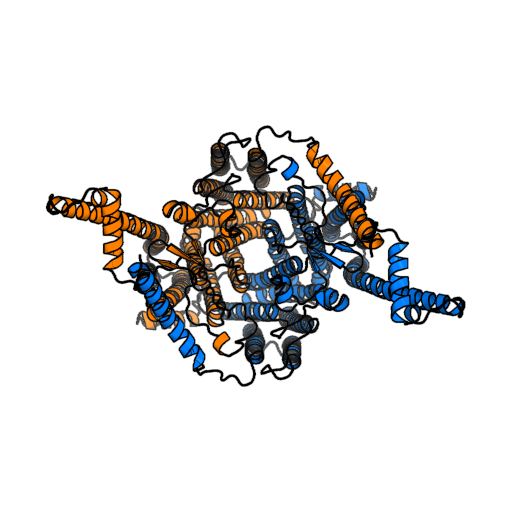. SER B 1 429 ? -1.585 9.023 14.68 1 96.81 429 SER B C 1
ATOM 7763 O O . SER B 1 429 ? -0.518 9.641 14.727 1 96.81 429 SER B O 1
ATOM 7765 N N . ALA B 1 430 ? -2.717 9.633 14.867 1 96.06 430 ALA B N 1
ATOM 7766 C CA . ALA B 1 430 ? -2.828 11.055 15.188 1 96.06 430 ALA B CA 1
ATOM 7767 C C . ALA B 1 430 ? -2.059 11.383 16.469 1 96.06 430 ALA B C 1
ATOM 7769 O O . ALA B 1 430 ? -1.295 12.352 16.5 1 96.06 430 ALA B O 1
ATOM 7770 N N . ALA B 1 431 ? -2.264 10.57 17.422 1 96.5 431 ALA B N 1
ATOM 7771 C CA . ALA B 1 431 ? -1.606 10.797 18.719 1 96.5 431 ALA B CA 1
ATOM 7772 C C . ALA B 1 431 ? -0.106 10.539 18.609 1 96.5 431 ALA B C 1
ATOM 7774 O O . ALA B 1 431 ? 0.698 11.289 19.172 1 96.5 431 ALA B O 1
ATOM 7775 N N . LEU B 1 432 ? 0.278 9.516 17.906 1 95 432 LEU B N 1
ATOM 7776 C CA . LEU B 1 432 ? 1.675 9.117 17.781 1 95 432 LEU B CA 1
ATOM 7777 C C . LEU B 1 432 ? 2.488 10.203 17.094 1 95 432 LEU B C 1
ATOM 7779 O O . LEU B 1 432 ? 3.645 10.445 17.453 1 95 432 LEU B O 1
ATOM 7783 N N . SER B 1 433 ? 1.925 10.812 16.125 1 92.5 433 SER B N 1
ATOM 7784 C CA . SER B 1 433 ? 2.621 11.875 15.414 1 92.5 433 SER B CA 1
ATOM 7785 C C . SER B 1 433 ? 3.01 13.016 16.344 1 92.5 433 SER B C 1
ATOM 7787 O O . SER B 1 433 ? 4.094 13.586 16.219 1 92.5 433 SER B O 1
ATOM 7789 N N . ARG B 1 434 ? 2.129 13.297 17.281 1 91.94 434 ARG B N 1
ATOM 7790 C CA . ARG B 1 434 ? 2.4 14.367 18.234 1 91.94 434 ARG B CA 1
ATOM 7791 C C . ARG B 1 434 ? 3.34 13.891 19.344 1 91.94 434 ARG B C 1
ATOM 7793 O O . ARG B 1 434 ? 4.164 14.656 19.844 1 91.94 434 ARG B O 1
ATOM 7800 N N . MET B 1 435 ? 3.184 12.656 19.656 1 90.5 435 MET B N 1
ATOM 7801 C CA . MET B 1 435 ? 4.047 12.078 20.688 1 90.5 435 MET B CA 1
ATOM 7802 C C . MET B 1 435 ? 5.492 12.008 20.203 1 90.5 435 MET B C 1
ATOM 7804 O O . MET B 1 435 ? 6.422 12.156 21 1 90.5 435 MET B O 1
ATOM 7808 N N . THR B 1 436 ? 5.688 11.758 19 1 85.38 436 THR B N 1
ATOM 7809 C CA . THR B 1 436 ? 7.023 11.656 18.422 1 85.38 436 THR B CA 1
ATOM 7810 C C . THR B 1 436 ? 7.684 13.031 18.344 1 85.38 436 THR B C 1
ATOM 7812 O O . THR B 1 436 ? 8.891 13.156 18.531 1 85.38 436 THR B O 1
ATOM 7815 N N . LEU B 1 437 ? 6.914 14.078 18.125 1 77.56 437 LEU B N 1
ATOM 7816 C CA . LEU B 1 437 ? 7.449 15.43 17.984 1 77.56 437 LEU B CA 1
ATOM 7817 C C . LEU B 1 437 ? 7.695 16.047 19.359 1 77.56 437 LEU B C 1
ATOM 7819 O O . LEU B 1 437 ? 8.57 16.906 19.5 1 77.56 437 LEU B O 1
ATOM 7823 N N . ASN B 1 438 ? 6.75 15.68 20.25 1 69.25 438 ASN B N 1
ATOM 7824 C CA . ASN B 1 438 ? 6.828 16.297 21.562 1 69.25 438 ASN B CA 1
ATOM 7825 C C . ASN B 1 438 ? 7.305 15.312 22.625 1 69.25 438 ASN B C 1
ATOM 7827 O O . ASN B 1 438 ? 6.59 14.367 22.969 1 69.25 438 ASN B O 1
ATOM 7831 N N . GLN B 1 439 ? 8.359 15.523 23.047 1 64.12 439 GLN B N 1
ATOM 7832 C CA . GLN B 1 439 ? 9.023 14.539 23.891 1 64.12 439 GLN B CA 1
ATOM 7833 C C . GLN B 1 439 ? 8.5 14.609 25.328 1 64.12 439 GLN B C 1
ATOM 7835 O O . GLN B 1 439 ? 8.477 13.594 26.031 1 64.12 439 GLN B O 1
ATOM 7840 N N . ASP B 1 440 ? 8.023 15.672 25.672 1 69.25 440 ASP B N 1
ATOM 7841 C CA . ASP B 1 440 ? 7.902 15.719 27.125 1 69.25 440 ASP B CA 1
ATOM 7842 C C . ASP B 1 440 ? 6.438 15.719 27.547 1 69.25 440 ASP B C 1
ATOM 7844 O O . ASP B 1 440 ? 6.074 15.078 28.547 1 69.25 440 ASP B O 1
ATOM 7848 N N . GLU B 1 441 ? 5.598 16.484 26.844 1 78.31 441 GLU B N 1
ATOM 7849 C CA . GLU B 1 441 ? 4.227 16.484 27.344 1 78.31 441 GLU B CA 1
ATOM 7850 C C . GLU B 1 441 ? 3.223 16.469 26.203 1 78.31 441 GLU B C 1
ATOM 7852 O O . GLU B 1 441 ? 3.445 17.094 25.156 1 78.31 441 GLU B O 1
ATOM 7857 N N . ILE B 1 442 ? 2.273 15.5 26.438 1 86.06 442 ILE B N 1
ATOM 7858 C CA . ILE B 1 442 ? 1.15 15.477 25.5 1 86.06 442 ILE B CA 1
ATOM 7859 C C . ILE B 1 442 ? -0.156 15.695 26.266 1 86.06 442 ILE B C 1
ATOM 7861 O O . ILE B 1 442 ? -0.228 15.453 27.469 1 86.06 442 ILE B O 1
ATOM 7865 N N . SER B 1 443 ? -1.143 16.25 25.609 1 91.12 443 SER B N 1
ATOM 7866 C CA . SER B 1 443 ? -2.439 16.531 26.219 1 91.12 443 SER B CA 1
ATOM 7867 C C . SER B 1 443 ? -3.145 15.25 26.641 1 91.12 443 SER B C 1
ATOM 7869 O O . SER B 1 443 ? -2.824 14.172 26.125 1 91.12 443 SER B O 1
ATOM 7871 N N . ASP B 1 444 ? -4.027 15.352 27.578 1 93.31 444 ASP B N 1
ATOM 7872 C CA . ASP B 1 444 ? -4.82 14.219 28.016 1 93.31 444 ASP B CA 1
ATOM 7873 C C . ASP B 1 444 ? -5.621 13.617 26.875 1 93.31 444 ASP B C 1
ATOM 7875 O O . ASP B 1 444 ? -5.773 12.391 26.781 1 93.31 444 ASP B O 1
ATOM 7879 N N . ALA B 1 445 ? -6.113 14.461 26.047 1 94.69 445 ALA B N 1
ATOM 7880 C CA . ALA B 1 445 ? -6.906 14 24.906 1 94.69 445 ALA B CA 1
ATOM 7881 C C . ALA B 1 445 ? -6.074 13.102 23.984 1 94.69 445 ALA B C 1
ATOM 7883 O O . ALA B 1 445 ? -6.555 12.062 23.531 1 94.69 445 ALA B O 1
ATOM 7884 N N . LEU B 1 446 ? -4.891 13.484 23.766 1 95.38 446 LEU B N 1
ATOM 7885 C CA . LEU B 1 446 ? -4.016 12.703 22.906 1 95.38 446 LEU B CA 1
ATOM 7886 C C . LEU B 1 446 ? -3.633 11.383 23.578 1 95.38 446 LEU B C 1
ATOM 7888 O O . LEU B 1 446 ? -3.469 10.367 22.891 1 95.38 446 LEU B O 1
ATOM 7892 N N . ARG B 1 447 ? -3.469 11.398 24.891 1 95.81 447 ARG B N 1
ATOM 7893 C CA . ARG B 1 447 ? -3.225 10.156 25.609 1 95.81 447 ARG B CA 1
ATOM 7894 C C . ARG B 1 447 ? -4.379 9.18 25.438 1 95.81 447 ARG B C 1
ATOM 7896 O O . ARG B 1 447 ? -4.164 7.984 25.234 1 95.81 447 ARG B O 1
ATOM 7903 N N . TRP B 1 448 ? -5.551 9.703 25.469 1 96.81 448 TRP B N 1
ATOM 7904 C CA . TRP B 1 448 ? -6.738 8.875 25.281 1 96.81 448 TRP B CA 1
ATOM 7905 C C . TRP B 1 448 ? -6.844 8.391 23.844 1 96.81 448 TRP B C 1
ATOM 7907 O O . TRP B 1 448 ? -7.277 7.266 23.594 1 96.81 448 TRP B O 1
ATOM 7917 N N . TYR B 1 449 ? -6.496 9.312 22.875 1 97.75 449 TYR B N 1
ATOM 7918 C CA . TYR B 1 449 ? -6.48 8.883 21.484 1 97.75 449 TYR B CA 1
ATOM 7919 C C . TYR B 1 449 ? -5.512 7.727 21.281 1 97.75 449 TYR B C 1
ATOM 7921 O O . TYR B 1 449 ? -5.832 6.758 20.594 1 97.75 449 TYR B O 1
ATOM 7929 N N . PHE B 1 450 ? -4.312 7.82 21.938 1 97.56 450 PHE B N 1
ATOM 7930 C CA . PHE B 1 450 ? -3.266 6.82 21.75 1 97.56 450 PHE B CA 1
ATOM 7931 C C . PHE B 1 450 ? -3.645 5.512 22.438 1 97.56 450 PHE B C 1
ATOM 7933 O O . PHE B 1 450 ? -3.793 4.48 21.781 1 97.56 450 PHE B O 1
ATOM 7940 N N . CYS B 1 451 ? -3.943 5.555 23.734 1 98.25 451 CYS B N 1
ATOM 7941 C CA . CYS B 1 451 ? -4.195 4.359 24.531 1 98.25 451 CYS B CA 1
ATOM 7942 C C . CYS B 1 451 ? -5.594 3.816 24.266 1 98.25 451 CYS B C 1
ATOM 7944 O O . CYS B 1 451 ? -5.781 2.605 24.125 1 98.25 451 CYS B O 1
ATOM 7946 N N . GLY B 1 452 ? -6.555 4.762 24.266 1 98.19 452 GLY B N 1
ATOM 7947 C CA . GLY B 1 452 ? -7.906 4.34 23.953 1 98.19 452 GLY B CA 1
ATOM 7948 C C . GLY B 1 452 ? -8.031 3.74 22.562 1 98.19 452 GLY B C 1
ATOM 7949 O O . GLY B 1 452 ? -8.766 2.77 22.359 1 98.19 452 GLY B O 1
ATOM 7950 N N . GLY B 1 453 ? -7.336 4.391 21.578 1 98.62 453 GLY B N 1
ATOM 7951 C CA . GLY B 1 453 ? -7.32 3.838 20.234 1 98.62 453 GLY B CA 1
ATOM 7952 C C . GLY B 1 453 ? -6.707 2.453 20.172 1 98.62 453 GLY B C 1
ATOM 7953 O O . GLY B 1 453 ? -7.281 1.543 19.562 1 98.62 453 GLY B O 1
ATOM 7954 N N . LEU B 1 454 ? -5.574 2.25 20.797 1 98.81 454 LEU B N 1
ATOM 7955 C CA . LEU B 1 454 ? -4.898 0.956 20.797 1 98.81 454 LEU B CA 1
ATOM 7956 C C . LEU B 1 454 ? -5.762 -0.106 21.469 1 98.81 454 LEU B C 1
ATOM 7958 O O . LEU B 1 454 ? -5.887 -1.224 20.969 1 98.81 454 LEU B O 1
ATOM 7962 N N . GLY B 1 455 ? -6.301 0.298 22.594 1 98.81 455 GLY B N 1
ATOM 7963 C CA . GLY B 1 455 ? -7.148 -0.644 23.312 1 98.81 455 GLY B CA 1
ATOM 7964 C C . GLY B 1 455 ? -8.383 -1.048 22.531 1 98.81 455 GLY B C 1
ATOM 7965 O O . GLY B 1 455 ? -8.727 -2.23 22.469 1 98.81 455 GLY B O 1
ATOM 7966 N N . THR B 1 456 ? -9.039 -0.068 21.953 1 98.62 456 THR B N 1
ATOM 7967 C CA . THR B 1 456 ? -10.219 -0.353 21.141 1 98.62 456 THR B CA 1
ATOM 7968 C C . THR B 1 456 ? -9.867 -1.241 19.953 1 98.62 456 THR B C 1
ATOM 7970 O O . THR B 1 456 ? -10.578 -2.195 19.656 1 98.62 456 THR B O 1
ATOM 7973 N N . ALA B 1 457 ? -8.766 -0.907 19.312 1 98.75 457 ALA B N 1
ATOM 7974 C CA . ALA B 1 457 ? -8.32 -1.728 18.188 1 98.75 457 ALA B CA 1
ATOM 7975 C C . ALA B 1 457 ? -8.039 -3.16 18.641 1 98.75 457 ALA B C 1
ATOM 7977 O O . ALA B 1 457 ? -8.375 -4.113 17.938 1 98.75 457 ALA B O 1
ATOM 7978 N N . MET B 1 458 ? -7.449 -3.318 19.797 1 98.62 458 MET B N 1
ATOM 7979 C CA . MET B 1 458 ? -7.133 -4.648 20.312 1 98.62 458 MET B CA 1
ATOM 7980 C C . MET B 1 458 ? -8.406 -5.438 20.609 1 98.62 458 MET B C 1
ATOM 7982 O O . MET B 1 458 ? -8.484 -6.629 20.297 1 98.62 458 MET B O 1
ATOM 7986 N N . ILE B 1 459 ? -9.336 -4.793 21.156 1 98.31 459 ILE B N 1
ATOM 7987 C CA . ILE B 1 459 ? -10.617 -5.434 21.438 1 98.31 459 ILE B CA 1
ATOM 7988 C C . ILE B 1 459 ? -11.312 -5.812 20.141 1 98.31 459 ILE B C 1
ATOM 7990 O O . ILE B 1 459 ? -11.906 -6.891 20.031 1 98.31 459 ILE B O 1
ATOM 7994 N N . CYS B 1 460 ? -11.227 -4.922 19.141 1 98.19 460 CYS B N 1
ATOM 7995 C CA . CYS B 1 460 ? -11.781 -5.246 17.828 1 98.19 460 CYS B CA 1
ATOM 7996 C C . CYS B 1 460 ? -11.094 -6.469 17.234 1 98.19 460 CYS B C 1
ATOM 7998 O O . CYS B 1 460 ? -11.742 -7.324 16.625 1 98.19 460 CYS B O 1
ATOM 8000 N N . LEU B 1 461 ? -9.797 -6.57 17.422 1 97.69 461 LEU B N 1
ATOM 8001 C CA . LEU B 1 461 ? -9.062 -7.73 16.938 1 97.69 461 LEU B CA 1
ATOM 8002 C C . LEU B 1 461 ? -9.531 -9 17.641 1 97.69 461 LEU B C 1
ATOM 8004 O O . LEU B 1 461 ? -9.656 -10.055 17 1 97.69 461 LEU B O 1
ATOM 8008 N N . GLY B 1 462 ? -9.734 -8.883 18.938 1 96.44 462 GLY B N 1
ATOM 8009 C CA . GLY B 1 462 ? -10.305 -10.016 19.656 1 96.44 462 GLY B CA 1
ATOM 8010 C C . GLY B 1 462 ? -11.68 -10.406 19.172 1 96.44 462 GLY B C 1
ATOM 8011 O O . GLY B 1 462 ? -11.969 -11.586 18.984 1 96.44 462 GLY B O 1
ATOM 8012 N N . ALA B 1 463 ? -12.492 -9.414 18.938 1 96.69 463 ALA B N 1
ATOM 8013 C CA . ALA B 1 463 ? -13.844 -9.664 18.438 1 96.69 463 ALA B CA 1
ATOM 8014 C C . ALA B 1 463 ? -13.812 -10.289 17.047 1 96.69 463 ALA B C 1
ATOM 8016 O O . ALA B 1 463 ? -14.625 -11.172 16.734 1 96.69 463 ALA B O 1
ATOM 8017 N N . LEU B 1 464 ? -12.961 -9.828 16.188 1 96 464 LEU B N 1
ATOM 8018 C CA . LEU B 1 464 ? -12.797 -10.438 14.875 1 96 464 LEU B CA 1
ATOM 8019 C C . LEU B 1 464 ? -12.484 -11.93 15.008 1 96 464 LEU B C 1
ATOM 8021 O O . LEU B 1 464 ? -13.055 -12.75 14.281 1 96 464 LEU B O 1
ATOM 8025 N N . GLY B 1 465 ? -11.578 -12.242 15.938 1 93.31 465 GLY B N 1
ATOM 8026 C CA . GLY B 1 465 ? -11.266 -13.641 16.188 1 93.31 465 GLY B CA 1
ATOM 8027 C C . GLY B 1 465 ? -12.469 -14.445 16.641 1 93.31 465 GLY B C 1
ATOM 8028 O O . GLY B 1 465 ? -12.617 -15.609 16.25 1 93.31 465 GLY B O 1
ATOM 8029 N N . MET B 1 466 ? -13.312 -13.844 17.359 1 92.94 466 MET B N 1
ATOM 8030 C CA . MET B 1 466 ? -14.477 -14.523 17.906 1 92.94 466 MET B CA 1
ATOM 8031 C C . MET B 1 466 ? -15.508 -14.797 16.812 1 92.94 466 MET B C 1
ATOM 8033 O O . MET B 1 466 ? -16.375 -15.664 16.969 1 92.94 466 MET B O 1
ATOM 8037 N N . THR B 1 467 ? -15.461 -14 15.789 1 93.06 467 THR B N 1
ATOM 8038 C CA . THR B 1 467 ? -16.422 -14.219 14.719 1 93.06 467 THR B CA 1
ATOM 8039 C C . THR B 1 467 ? -16.094 -15.484 13.938 1 93.06 467 THR B C 1
ATOM 8041 O O . THR B 1 467 ? -16.953 -16.031 13.25 1 93.06 467 THR B O 1
ATOM 8044 N N . HIS B 1 468 ? -14.883 -15.914 14 1 89.31 468 HIS B N 1
ATOM 8045 C CA . HIS B 1 468 ? -14.492 -17.172 13.367 1 89.31 468 HIS B CA 1
ATOM 8046 C C . HIS B 1 468 ? -14.82 -18.359 14.25 1 89.31 468 HIS B C 1
ATOM 8048 O O . HIS B 1 468 ? -15.109 -18.203 15.438 1 89.31 468 HIS B O 1
ATOM 8054 N N . ARG B 1 469 ? -14.859 -19.5 13.633 1 84.31 469 ARG B N 1
ATOM 8055 C CA . ARG B 1 469 ? -15.031 -20.719 14.406 1 84.31 469 ARG B CA 1
ATOM 8056 C C . ARG B 1 469 ? -13.766 -21.578 14.359 1 84.31 469 ARG B C 1
ATOM 8058 O O . ARG B 1 469 ? -13.281 -21.922 13.281 1 84.31 469 ARG B O 1
ATOM 8065 N N . GLY B 1 470 ? -13.25 -21.797 15.547 1 79.12 470 GLY B N 1
ATOM 8066 C CA . GLY B 1 470 ? -12.094 -22.672 15.633 1 79.12 470 GLY B CA 1
ATOM 8067 C C . GLY B 1 470 ? -12.43 -24.125 15.422 1 79.12 470 GLY B C 1
ATOM 8068 O O . GLY B 1 470 ? -13.438 -24.609 15.938 1 79.12 470 GLY B O 1
ATOM 8069 N N . LEU B 1 471 ? -11.648 -24.766 14.602 1 76 471 LEU B N 1
ATOM 8070 C CA . LEU B 1 471 ? -11.906 -26.172 14.305 1 76 471 LEU B CA 1
ATOM 8071 C C . LEU B 1 471 ? -10.859 -27.062 14.961 1 76 471 LEU B C 1
ATOM 8073 O O . LEU B 1 471 ? -10.93 -28.297 14.867 1 76 471 LEU B O 1
ATOM 8077 N N . ASP B 1 472 ? -9.953 -26.359 15.633 1 74.19 472 ASP B N 1
ATOM 8078 C CA . ASP B 1 472 ? -8.945 -27.172 16.297 1 74.19 472 ASP B CA 1
ATOM 8079 C C . ASP B 1 472 ? -9.539 -27.906 17.5 1 74.19 472 ASP B C 1
ATOM 8081 O O . ASP B 1 472 ? -10.32 -27.344 18.266 1 74.19 472 ASP B O 1
ATOM 8085 N N . PRO B 1 473 ? -9.141 -29.203 17.516 1 73.38 473 PRO B N 1
ATOM 8086 C CA . PRO B 1 473 ? -9.625 -29.938 18.688 1 73.38 473 PRO B CA 1
ATOM 8087 C C . PRO B 1 473 ? -9.094 -29.344 20 1 73.38 473 PRO B C 1
ATOM 8089 O O . PRO B 1 473 ? -7.988 -28.812 20.047 1 73.38 473 PRO B O 1
ATOM 8092 N N . ASN B 1 474 ? -9.961 -29.375 21 1 70.88 474 ASN B N 1
ATOM 8093 C CA . ASN B 1 474 ? -9.57 -28.844 22.312 1 70.88 474 ASN B CA 1
ATOM 8094 C C . ASN B 1 474 ? -8.352 -29.562 22.859 1 70.88 474 ASN B C 1
ATOM 8096 O O . ASN B 1 474 ? -8.25 -30.797 22.766 1 70.88 474 ASN B O 1
ATOM 8100 N N . GLY B 1 475 ? -7.336 -28.859 23.281 1 71.12 475 GLY B N 1
ATOM 8101 C CA . GLY B 1 475 ? -6.184 -29.438 23.953 1 71.12 475 GLY B CA 1
ATOM 8102 C C . GLY B 1 475 ? -5.004 -29.656 23.031 1 71.12 475 GLY B C 1
ATOM 8103 O O . GLY B 1 475 ? -3.977 -30.203 23.438 1 71.12 475 GLY B O 1
ATOM 8104 N N . THR B 1 476 ? -5.215 -29.359 21.859 1 75.75 476 THR B N 1
ATOM 8105 C CA . THR B 1 476 ? -4.141 -29.656 20.906 1 75.75 476 THR B CA 1
ATOM 8106 C C . THR B 1 476 ? -3.143 -28.5 20.859 1 75.75 476 THR B C 1
ATOM 8108 O O . THR B 1 476 ? -1.989 -28.688 20.469 1 75.75 476 THR B O 1
ATOM 8111 N N . THR B 1 477 ? -3.658 -27.391 21.281 1 81 477 THR B N 1
ATOM 8112 C CA . THR B 1 477 ? -2.771 -26.234 21.281 1 81 477 THR B CA 1
ATOM 8113 C C . THR B 1 477 ? -2.275 -25.938 22.703 1 81 477 THR B C 1
ATOM 8115 O O . THR B 1 477 ? -2.877 -26.375 23.672 1 81 477 THR B O 1
ATOM 8118 N N . ARG B 1 478 ? -1.191 -25.312 22.844 1 84.81 478 ARG B N 1
ATOM 8119 C CA . ARG B 1 478 ? -0.61 -25.031 24.156 1 84.81 478 ARG B CA 1
ATOM 8120 C C . ARG B 1 478 ? -1.506 -24.094 24.953 1 84.81 478 ARG B C 1
ATOM 8122 O O . ARG B 1 478 ? -1.608 -24.234 26.188 1 84.81 478 ARG B O 1
ATOM 8129 N N . LEU B 1 479 ? -2.072 -23.172 24.266 1 86.94 479 LEU B N 1
ATOM 8130 C CA . LEU B 1 479 ? -3.059 -22.297 24.891 1 86.94 479 LEU B CA 1
ATOM 8131 C C . LEU B 1 479 ? -4.371 -22.312 24.109 1 86.94 479 LEU B C 1
ATOM 8133 O O . LEU B 1 479 ? -4.371 -22.219 22.875 1 86.94 479 LEU B O 1
ATOM 8137 N N . GLY B 1 480 ? -5.383 -22.484 24.766 1 84.94 480 GLY B N 1
ATOM 8138 C CA . GLY B 1 480 ? -6.684 -22.531 24.125 1 84.94 480 GLY B CA 1
ATOM 8139 C C . GLY B 1 480 ? -7.062 -21.234 23.438 1 84.94 480 GLY B C 1
ATOM 8140 O O . GLY B 1 480 ? -6.617 -20.156 23.844 1 84.94 480 GLY B O 1
ATOM 8141 N N . ARG B 1 481 ? -7.855 -21.344 22.469 1 88.25 481 ARG B N 1
ATOM 8142 C CA . ARG B 1 481 ? -8.312 -20.203 21.672 1 88.25 481 ARG B CA 1
ATOM 8143 C C . ARG B 1 481 ? -9.031 -19.188 22.547 1 88.25 481 ARG B C 1
ATOM 8145 O O . ARG B 1 481 ? -8.812 -17.984 22.422 1 88.25 481 ARG B O 1
ATOM 8152 N N . ARG B 1 482 ? -9.828 -19.578 23.438 1 88.19 482 ARG B N 1
ATOM 8153 C CA . ARG B 1 482 ? -10.586 -18.688 24.312 1 88.19 482 ARG B CA 1
ATOM 8154 C C . ARG B 1 482 ? -9.664 -17.906 25.234 1 88.19 482 ARG B C 1
ATOM 8156 O O . ARG B 1 482 ? -9.914 -16.734 25.531 1 88.19 482 ARG B O 1
ATOM 8163 N N . VAL B 1 483 ? -8.656 -18.578 25.641 1 90.88 483 VAL B N 1
ATOM 8164 C CA . VAL B 1 483 ? -7.688 -17.906 26.5 1 90.88 483 VAL B CA 1
ATOM 8165 C C . VAL B 1 483 ? -6.949 -16.828 25.719 1 90.88 483 VAL B C 1
ATOM 8167 O O . VAL B 1 483 ? -6.758 -15.719 26.219 1 90.88 483 VAL B O 1
ATOM 8170 N N . GLN B 1 484 ? -6.613 -17.156 24.531 1 92.75 484 GLN B N 1
ATOM 8171 C CA . GLN B 1 484 ? -5.902 -16.188 23.688 1 92.75 484 GLN B CA 1
ATOM 8172 C C . GLN B 1 484 ? -6.777 -14.977 23.406 1 92.75 484 GLN B C 1
ATOM 8174 O O . GLN B 1 484 ? -6.32 -13.836 23.531 1 92.75 484 GLN B O 1
ATOM 8179 N N . LEU B 1 485 ? -7.984 -15.211 23.109 1 93.88 485 LEU B N 1
ATOM 8180 C CA . LEU B 1 485 ? -8.898 -14.117 22.812 1 93.88 485 LEU B CA 1
ATOM 8181 C C . LEU B 1 485 ? -9.219 -13.32 24.078 1 93.88 485 LEU B C 1
ATOM 8183 O O . LEU B 1 485 ? -9.383 -12.094 24.016 1 93.88 485 LEU B O 1
ATOM 8187 N N . GLY B 1 486 ? -9.328 -14.031 25.156 1 94.81 486 GLY B N 1
ATOM 8188 C CA . GLY B 1 486 ? -9.5 -13.352 26.438 1 94.81 486 GLY B CA 1
ATOM 8189 C C . GLY B 1 486 ? -8.336 -12.453 26.797 1 94.81 486 GLY B C 1
ATOM 8190 O O . GLY B 1 486 ? -8.531 -11.359 27.328 1 94.81 486 GLY B O 1
ATOM 8191 N N . MET B 1 487 ? -7.156 -12.898 26.516 1 95.81 487 MET B N 1
ATOM 8192 C CA . MET B 1 487 ? -5.965 -12.109 26.797 1 95.81 487 MET B CA 1
ATOM 8193 C C . MET B 1 487 ? -5.938 -10.852 25.922 1 95.81 487 MET B C 1
ATOM 8195 O O . MET B 1 487 ? -5.496 -9.789 26.375 1 95.81 487 MET B O 1
ATOM 8199 N N . ARG B 1 488 ? -6.355 -10.938 24.656 1 97 488 ARG B N 1
ATOM 8200 C CA . ARG B 1 488 ? -6.461 -9.75 23.812 1 97 488 ARG B CA 1
ATOM 8201 C C . ARG B 1 488 ? -7.387 -8.711 24.438 1 97 488 ARG B C 1
ATOM 8203 O O . ARG B 1 488 ? -7.055 -7.527 24.484 1 97 488 ARG B O 1
ATOM 8210 N N . THR B 1 489 ? -8.492 -9.219 24.922 1 97.25 489 THR B N 1
ATOM 8211 C CA . THR B 1 489 ? -9.469 -8.32 25.531 1 97.25 489 THR B CA 1
ATOM 8212 C C . THR B 1 489 ? -8.906 -7.707 26.812 1 97.25 489 THR B C 1
ATOM 8214 O O . THR B 1 489 ? -9.039 -6.5 27.031 1 97.25 489 THR B O 1
ATOM 8217 N N . ALA B 1 490 ? -8.242 -8.516 27.562 1 97.94 490 ALA B N 1
ATOM 8218 C CA . ALA B 1 490 ? -7.66 -8.031 28.797 1 97.94 490 ALA B CA 1
ATOM 8219 C C . ALA B 1 490 ? -6.594 -6.977 28.531 1 97.94 490 ALA B C 1
ATOM 8221 O O . ALA B 1 490 ? -6.586 -5.922 29.172 1 97.94 490 ALA B O 1
ATOM 8222 N N . VAL B 1 491 ? -5.738 -7.25 27.609 1 98.44 491 VAL B N 1
ATOM 8223 C CA . VAL B 1 491 ? -4.688 -6.297 27.266 1 98.44 491 VAL B CA 1
ATOM 8224 C C . VAL B 1 491 ? -5.309 -5.023 26.688 1 98.44 491 VAL B C 1
ATOM 8226 O O . VAL B 1 491 ? -4.844 -3.92 26.969 1 98.44 491 VAL B O 1
ATOM 8229 N N . GLY B 1 492 ? -6.375 -5.184 25.859 1 98.62 492 GLY B N 1
ATOM 8230 C CA . GLY B 1 492 ? -7.086 -4.012 25.375 1 98.62 492 GLY B CA 1
ATOM 8231 C C . GLY B 1 492 ? -7.629 -3.133 26.484 1 98.62 492 GLY B C 1
ATOM 8232 O O . GLY B 1 492 ? -7.492 -1.909 26.438 1 98.62 492 GLY B O 1
ATOM 8233 N N . ILE B 1 493 ? -8.164 -3.762 27.5 1 98.38 493 ILE B N 1
ATOM 8234 C CA . ILE B 1 493 ? -8.719 -3.031 28.625 1 98.38 493 ILE B CA 1
ATOM 8235 C C . ILE B 1 493 ? -7.598 -2.352 29.406 1 98.38 493 ILE B C 1
ATOM 8237 O O . ILE B 1 493 ? -7.73 -1.196 29.812 1 98.38 493 ILE B O 1
ATOM 8241 N N . ILE B 1 494 ? -6.469 -3.037 29.594 1 98.38 494 ILE B N 1
ATOM 8242 C CA . ILE B 1 494 ? -5.316 -2.461 30.266 1 98.38 494 ILE B CA 1
ATOM 8243 C C . ILE B 1 494 ? -4.844 -1.215 29.531 1 98.38 494 ILE B C 1
ATOM 8245 O O . ILE B 1 494 ? -4.59 -0.177 30.141 1 98.38 494 ILE B O 1
ATOM 8249 N N . MET B 1 495 ? -4.797 -1.267 28.188 1 98.38 495 MET B N 1
ATOM 8250 C CA . MET B 1 495 ? -4.352 -0.136 27.375 1 98.38 495 MET B CA 1
ATOM 8251 C C . MET B 1 495 ? -5.309 1.043 27.531 1 98.38 495 MET B C 1
ATOM 8253 O O . MET B 1 495 ? -4.875 2.188 27.656 1 98.38 495 MET B O 1
ATOM 8257 N N . ILE B 1 496 ? -6.582 0.754 27.547 1 98.12 496 ILE B N 1
ATOM 8258 C CA . ILE B 1 496 ? -7.59 1.807 27.641 1 98.12 496 ILE B CA 1
ATOM 8259 C C . ILE B 1 496 ? -7.469 2.51 28.984 1 98.12 496 ILE B C 1
ATOM 8261 O O . ILE B 1 496 ? -7.703 3.715 29.094 1 98.12 496 ILE B O 1
ATOM 8265 N N . CYS B 1 497 ? -6.953 1.841 30.016 1 97.5 497 CYS B N 1
ATOM 8266 C CA . CYS B 1 497 ? -6.914 2.381 31.359 1 97.5 497 CYS B CA 1
ATOM 8267 C C . CYS B 1 497 ? -5.586 3.072 31.641 1 97.5 497 CYS B C 1
ATOM 8269 O O . CYS B 1 497 ? -5.43 3.744 32.656 1 97.5 497 CYS B O 1
ATOM 8271 N N . LEU B 1 498 ? -4.656 3.035 30.766 1 96.88 498 LEU B N 1
ATOM 8272 C CA . LEU B 1 498 ? -3.322 3.572 31 1 96.88 498 LEU B CA 1
ATOM 8273 C C . LEU B 1 498 ? -3.367 5.09 31.172 1 96.88 498 LEU B C 1
ATOM 8275 O O . LEU B 1 498 ? -2.639 5.648 31.984 1 96.88 498 LEU B O 1
ATOM 8279 N N . PRO B 1 499 ? -4.238 5.805 30.406 1 95.12 499 PRO B N 1
ATOM 8280 C CA . PRO B 1 499 ? -4.25 7.266 30.531 1 95.12 499 PRO B CA 1
ATOM 8281 C C . PRO B 1 499 ? -4.742 7.734 31.906 1 95.12 499 PRO B C 1
ATOM 8283 O O . PRO B 1 499 ? -4.629 8.922 32.219 1 95.12 499 PRO B O 1
ATOM 8286 N N . LEU B 1 500 ? -5.312 6.82 32.719 1 94.69 500 LEU B N 1
ATOM 8287 C CA . LEU B 1 500 ? -5.758 7.176 34.062 1 94.69 500 LEU B CA 1
ATOM 8288 C C . LEU B 1 500 ? -4.57 7.445 34.969 1 94.69 500 LEU B C 1
ATOM 8290 O O . LEU B 1 500 ? -4.715 8.086 36 1 94.69 500 LEU B O 1
ATOM 8294 N N . ALA B 1 501 ? -3.381 6.977 34.531 1 92.56 501 ALA B N 1
ATOM 8295 C CA . ALA B 1 501 ? -2.156 7.266 35.25 1 92.56 501 ALA B CA 1
ATOM 8296 C C . ALA B 1 501 ? -1.709 8.711 35.031 1 92.56 501 ALA B C 1
ATOM 8298 O O . ALA B 1 501 ? -1.938 9.273 33.969 1 92.56 501 ALA B O 1
ATOM 8299 N N . ASP B 1 502 ? -1.009 9.297 36 1 88.06 502 ASP B N 1
ATOM 8300 C CA . ASP B 1 502 ? -0.604 10.695 35.969 1 88.06 502 ASP B CA 1
ATOM 8301 C C . ASP B 1 502 ? 0.442 10.938 34.875 1 88.06 502 ASP B C 1
ATOM 8303 O O . ASP B 1 502 ? 1.231 10.039 34.562 1 88.06 502 ASP B O 1
ATOM 8307 N N . HIS B 1 503 ? 0.434 12.156 34.312 1 83.12 503 HIS B N 1
ATOM 8308 C CA . HIS B 1 503 ? 1.32 12.562 33.25 1 83.12 503 HIS B CA 1
ATOM 8309 C C . HIS B 1 503 ? 2.783 12.461 33.656 1 83.12 503 HIS B C 1
ATOM 8311 O O . HIS B 1 503 ? 3.654 12.203 32.812 1 83.12 503 HIS B O 1
ATOM 8317 N N . HIS B 1 504 ? 3.002 12.648 34.875 1 82.38 504 HIS B N 1
ATOM 8318 C CA . HIS B 1 504 ? 4.383 12.664 35.344 1 82.38 504 HIS B CA 1
ATOM 8319 C C . HIS B 1 504 ? 4.93 11.242 35.5 1 82.38 504 HIS B C 1
ATOM 8321 O O . HIS B 1 504 ? 6.141 11.031 35.406 1 82.38 504 HIS B O 1
ATOM 8327 N N . THR B 1 505 ? 4.043 10.352 35.656 1 84.31 505 THR B N 1
ATOM 8328 C CA . THR B 1 505 ? 4.469 8.969 35.844 1 84.31 505 THR B CA 1
ATOM 8329 C C . THR B 1 505 ? 4.707 8.297 34.5 1 84.31 505 THR B C 1
ATOM 8331 O O . THR B 1 505 ? 5.684 7.559 34.344 1 84.31 505 THR B O 1
ATOM 8334 N N . LEU B 1 506 ? 3.764 8.672 33.594 1 90.5 506 LEU B N 1
ATOM 8335 C CA . LEU B 1 506 ? 3.883 8.031 32.281 1 90.5 506 LEU B CA 1
ATOM 8336 C C . LEU B 1 506 ? 4.113 9.07 31.203 1 90.5 506 LEU B C 1
ATOM 8338 O O . LEU B 1 506 ? 3.156 9.633 30.656 1 90.5 506 LEU B O 1
ATOM 8342 N N . THR B 1 507 ? 5.395 9.234 30.906 1 88.81 507 THR B N 1
ATOM 8343 C CA . THR B 1 507 ? 5.773 10.094 29.781 1 88.81 507 THR B CA 1
ATOM 8344 C C . THR B 1 507 ? 5.371 9.453 28.469 1 88.81 507 THR B C 1
ATOM 8346 O O . THR B 1 507 ? 5.02 8.273 28.422 1 88.81 507 THR B O 1
ATOM 8349 N N . PRO B 1 508 ? 5.363 10.219 27.406 1 90.25 508 PRO B N 1
ATOM 8350 C CA . PRO B 1 508 ? 5.008 9.633 26.094 1 90.25 508 PRO B CA 1
ATOM 8351 C C . PRO B 1 508 ? 5.875 8.43 25.734 1 90.25 508 PRO B C 1
ATOM 8353 O O . PRO B 1 508 ? 5.363 7.43 25.234 1 90.25 508 PRO B O 1
ATOM 8356 N N . LEU B 1 509 ? 7.105 8.469 26.031 1 91.12 509 LEU B N 1
ATOM 8357 C CA . LEU B 1 509 ? 7.992 7.348 25.719 1 91.12 509 LEU B CA 1
ATOM 8358 C C . LEU B 1 509 ? 7.641 6.133 26.562 1 91.12 509 LEU B C 1
ATOM 8360 O O . LEU B 1 509 ? 7.633 5.004 26.078 1 91.12 509 LEU B O 1
ATOM 8364 N N . LYS B 1 510 ? 7.383 6.352 27.828 1 93.19 510 LYS B N 1
ATOM 8365 C CA . LYS B 1 510 ? 7.012 5.246 28.719 1 93.19 510 LYS B CA 1
ATOM 8366 C C . LYS B 1 510 ? 5.68 4.633 28.297 1 93.19 510 LYS B C 1
ATOM 8368 O O . LYS B 1 510 ? 5.516 3.412 28.312 1 93.19 510 LYS B O 1
ATOM 8373 N N . LEU B 1 511 ? 4.73 5.508 27.969 1 94.44 511 LEU B N 1
ATOM 8374 C CA . LEU B 1 511 ? 3.434 5.031 27.5 1 94.44 511 LEU B CA 1
ATOM 8375 C C . LEU B 1 511 ? 3.584 4.18 26.234 1 94.44 511 LEU B C 1
ATOM 8377 O O . LEU B 1 511 ? 3.027 3.082 26.156 1 94.44 511 LEU B O 1
ATOM 8381 N N . ALA B 1 512 ? 4.324 4.723 25.266 1 95.31 512 ALA B N 1
ATOM 8382 C CA . ALA B 1 512 ? 4.562 3.996 24.031 1 95.31 512 ALA B CA 1
ATOM 8383 C C . ALA B 1 512 ? 5.305 2.688 24.297 1 95.31 512 ALA B C 1
ATOM 8385 O O . ALA B 1 512 ? 4.988 1.657 23.688 1 95.31 512 ALA B O 1
ATOM 8386 N N . GLY B 1 513 ? 6.273 2.736 25.203 1 96.75 513 GLY B N 1
ATOM 8387 C CA . GLY B 1 513 ? 7.031 1.545 25.547 1 96.75 513 GLY B CA 1
ATOM 8388 C C . GLY B 1 513 ? 6.188 0.463 26.203 1 96.75 513 GLY B C 1
ATOM 8389 O O . GLY B 1 513 ? 6.328 -0.718 25.875 1 96.75 513 GLY B O 1
ATOM 8390 N N . ILE B 1 514 ? 5.316 0.854 27.078 1 97.75 514 ILE B N 1
ATOM 8391 C CA . ILE B 1 514 ? 4.438 -0.092 27.75 1 97.75 514 ILE B CA 1
ATOM 8392 C C . ILE B 1 514 ? 3.506 -0.746 26.734 1 97.75 514 ILE B C 1
ATOM 8394 O O . ILE B 1 514 ? 3.316 -1.964 26.75 1 97.75 514 ILE B O 1
ATOM 8398 N N . CYS B 1 515 ? 2.936 0.097 25.859 1 98.25 515 CYS B N 1
ATOM 8399 C CA . CYS B 1 515 ? 2.023 -0.439 24.859 1 98.25 515 CYS B CA 1
ATOM 8400 C C . CYS B 1 515 ? 2.762 -1.335 23.875 1 98.25 515 CYS B C 1
ATOM 8402 O O . CYS B 1 515 ? 2.215 -2.334 23.406 1 98.25 515 CYS B O 1
ATOM 8404 N N . ALA B 1 516 ? 3.982 -0.988 23.547 1 98.38 516 ALA B N 1
ATOM 8405 C CA . ALA B 1 516 ? 4.805 -1.849 22.703 1 98.38 516 ALA B CA 1
ATOM 8406 C C . ALA B 1 516 ? 5.078 -3.188 23.375 1 98.38 516 ALA B C 1
ATOM 8408 O O . ALA B 1 516 ? 4.996 -4.242 22.75 1 98.38 516 ALA B O 1
ATOM 8409 N N . ALA B 1 517 ? 5.359 -3.148 24.641 1 98.44 517 ALA B N 1
ATOM 8410 C CA . ALA B 1 517 ? 5.633 -4.367 25.406 1 98.44 517 ALA B CA 1
ATOM 8411 C C . ALA B 1 517 ? 4.383 -5.238 25.5 1 98.44 517 ALA B C 1
ATOM 8413 O O . ALA B 1 517 ? 4.453 -6.457 25.344 1 98.44 517 ALA B O 1
ATOM 8414 N N . LEU B 1 518 ? 3.26 -4.594 25.781 1 98.5 518 LEU B N 1
ATOM 8415 C CA . LEU B 1 518 ? 2.008 -5.332 25.906 1 98.5 518 LEU B CA 1
ATOM 8416 C C . LEU B 1 518 ? 1.633 -6.008 24.594 1 98.5 518 LEU B C 1
ATOM 8418 O O . LEU B 1 518 ? 1.227 -7.172 24.594 1 98.5 518 LEU B O 1
ATOM 8422 N N . SER B 1 519 ? 1.706 -5.262 23.531 1 98.38 519 SER B N 1
ATOM 8423 C CA . SER B 1 519 ? 1.379 -5.859 22.25 1 98.38 519 SER B CA 1
ATOM 8424 C C . SER B 1 519 ? 2.373 -6.953 21.875 1 98.38 519 SER B C 1
ATOM 8426 O O . SER B 1 519 ? 1.995 -7.965 21.281 1 98.38 519 SER B O 1
ATOM 8428 N N . SER B 1 520 ? 3.67 -6.781 22.203 1 98.12 520 SER B N 1
ATOM 8429 C CA . SER B 1 520 ? 4.668 -7.816 21.953 1 98.12 520 SER B CA 1
ATOM 8430 C C . SER B 1 520 ? 4.383 -9.07 22.781 1 98.12 520 SER B C 1
ATOM 8432 O O . SER B 1 520 ? 4.562 -10.188 22.297 1 98.12 520 SER B O 1
ATOM 8434 N N . PHE B 1 521 ? 3.977 -8.836 23.969 1 97.62 521 PHE B N 1
ATOM 8435 C CA . PHE B 1 521 ? 3.592 -9.945 24.828 1 97.62 521 PHE B CA 1
ATOM 8436 C C . PHE B 1 521 ? 2.504 -10.789 24.172 1 97.62 521 PHE B C 1
ATOM 8438 O O . PHE B 1 521 ? 2.582 -12.016 24.172 1 97.62 521 PHE B O 1
ATOM 8445 N N . LEU B 1 522 ? 1.517 -10.148 23.609 1 97.25 522 LEU B N 1
ATOM 8446 C CA . LEU B 1 522 ? 0.421 -10.867 22.969 1 97.25 522 LEU B CA 1
ATOM 8447 C C . LEU B 1 522 ? 0.921 -11.656 21.766 1 97.25 522 LEU B C 1
ATOM 8449 O O . LEU B 1 522 ? 0.504 -12.797 21.547 1 97.25 522 LEU B O 1
ATOM 8453 N N . VAL B 1 523 ? 1.795 -11.016 20.953 1 95.75 523 VAL B N 1
ATOM 8454 C CA . VAL B 1 523 ? 2.33 -11.703 19.781 1 95.75 523 VAL B CA 1
ATOM 8455 C C . VAL B 1 523 ? 3.084 -12.953 20.203 1 95.75 523 VAL B C 1
ATOM 8457 O O . VAL B 1 523 ? 2.9 -14.031 19.625 1 95.75 523 VAL B O 1
ATOM 8460 N N . ILE B 1 524 ? 3.9 -12.859 21.25 1 94.06 524 ILE B N 1
ATOM 8461 C CA . ILE B 1 524 ? 4.707 -13.977 21.719 1 94.06 524 ILE B CA 1
ATOM 8462 C C . ILE B 1 524 ? 3.797 -15.055 22.297 1 94.06 524 ILE B C 1
ATOM 8464 O O . ILE B 1 524 ? 3.949 -16.234 21.984 1 94.06 524 ILE B O 1
ATOM 8468 N N . GLU B 1 525 ? 2.881 -14.648 23.125 1 93.25 525 GLU B N 1
ATOM 8469 C CA . GLU B 1 525 ? 1.964 -15.586 23.781 1 93.25 525 GLU B CA 1
ATOM 8470 C C . GLU B 1 525 ? 1.118 -16.328 22.75 1 93.25 525 GLU B C 1
ATOM 8472 O O . GLU B 1 525 ? 0.926 -17.547 22.859 1 93.25 525 GLU B O 1
ATOM 8477 N N . GLU B 1 526 ? 0.618 -15.602 21.781 1 91.62 526 GLU B N 1
ATOM 8478 C CA . GLU B 1 526 ? -0.234 -16.25 20.781 1 91.62 526 GLU B CA 1
ATOM 8479 C C . GLU B 1 526 ? 0.576 -17.172 19.875 1 91.62 526 GLU B C 1
ATOM 8481 O O . GLU B 1 526 ? 0.087 -18.219 19.453 1 91.62 526 GLU B O 1
ATOM 8486 N N . THR B 1 527 ? 1.761 -16.766 19.5 1 88.31 527 THR B N 1
ATOM 8487 C CA . THR B 1 527 ? 2.625 -17.609 18.688 1 88.31 527 THR B CA 1
ATOM 8488 C C . THR B 1 527 ? 2.977 -18.891 19.438 1 88.31 527 THR B C 1
ATOM 8490 O O . THR B 1 527 ? 2.969 -19.984 18.859 1 88.31 527 THR B O 1
ATOM 8493 N N . TYR B 1 528 ? 3.221 -18.703 20.703 1 86.19 528 TYR B N 1
ATOM 8494 C CA . TYR B 1 528 ? 3.506 -19.859 21.547 1 86.19 528 TYR B CA 1
ATOM 8495 C C . TYR B 1 528 ? 2.256 -20.703 21.75 1 86.19 528 TYR B C 1
ATOM 8497 O O . TYR B 1 528 ? 2.324 -21.938 21.734 1 86.19 528 TYR B O 1
ATOM 8505 N N . GLY B 1 529 ? 1.201 -20.094 21.969 1 84.94 529 GLY B N 1
ATOM 8506 C CA . GLY B 1 529 ? -0.048 -20.781 22.25 1 84.94 529 GLY B CA 1
ATOM 8507 C C . GLY B 1 529 ? -0.542 -21.641 21.094 1 84.94 529 GLY B C 1
ATOM 8508 O O . GLY B 1 529 ? -1.206 -22.656 21.312 1 84.94 529 GLY B O 1
ATOM 8509 N N . LYS B 1 530 ? -0.237 -21.297 19.938 1 82.62 530 LYS B N 1
ATOM 8510 C CA . LYS B 1 530 ? -0.718 -22.031 18.766 1 82.62 530 LYS B CA 1
ATOM 8511 C C . LYS B 1 530 ? 0.129 -23.266 18.5 1 82.62 530 LYS B C 1
ATOM 8513 O O . LYS B 1 530 ? -0.233 -24.109 17.672 1 82.62 530 LYS B O 1
ATOM 8518 N N . LEU B 1 531 ? 1.219 -23.359 19.203 1 81.31 531 LEU B N 1
ATOM 8519 C CA . LEU B 1 531 ? 2.064 -24.547 19.047 1 81.31 531 LEU B CA 1
ATOM 8520 C C . LEU B 1 531 ? 1.385 -25.781 19.609 1 81.31 531 LEU B C 1
ATOM 8522 O O . LEU B 1 531 ? 0.555 -25.688 20.516 1 81.31 531 LEU B O 1
ATOM 8526 N N . CYS B 1 532 ? 1.753 -26.906 18.922 1 77.38 532 CYS B N 1
ATOM 8527 C CA . CYS B 1 532 ? 1.153 -28.156 19.344 1 77.38 532 CYS B CA 1
ATOM 8528 C C . CYS B 1 532 ? 1.619 -28.547 20.75 1 77.38 532 CYS B C 1
ATOM 8530 O O . CYS B 1 532 ? 2.799 -28.391 21.078 1 77.38 532 CYS B O 1
ATOM 8532 N N . ARG B 1 533 ? 0.575 -28.969 21.5 1 76.06 533 ARG B N 1
ATOM 8533 C CA . ARG B 1 533 ? 0.886 -29.422 22.844 1 76.06 533 ARG B CA 1
ATOM 8534 C C . ARG B 1 533 ? 1.697 -30.719 22.812 1 76.06 533 ARG B C 1
ATOM 8536 O O . ARG B 1 533 ? 1.403 -31.625 22.031 1 76.06 533 ARG B O 1
ATOM 8543 N N . GLY B 1 534 ? 2.781 -30.828 23.531 1 64.44 534 GLY B N 1
ATOM 8544 C CA . GLY B 1 534 ? 3.555 -32.062 23.672 1 64.44 534 GLY B CA 1
ATOM 8545 C C . GLY B 1 534 ? 4.805 -32.062 22.812 1 64.44 534 GLY B C 1
ATOM 8546 O O . GLY B 1 534 ? 5.664 -32.938 22.984 1 64.44 534 GLY B O 1
ATOM 8547 N N . GLU B 1 535 ? 4.754 -31.391 21.703 1 61.62 535 GLU B N 1
ATOM 8548 C CA . GLU B 1 535 ? 5.961 -31.422 20.875 1 61.62 535 GLU B CA 1
ATOM 8549 C C . GLU B 1 535 ? 7.062 -30.547 21.484 1 61.62 535 GLU B C 1
ATOM 8551 O O . GLU B 1 535 ? 6.797 -29.438 21.953 1 61.62 535 GLU B O 1
ATOM 8556 N N . PRO B 1 536 ? 8.258 -31.297 21.844 1 57.47 536 PRO B N 1
ATOM 8557 C CA . PRO B 1 536 ? 9.336 -30.5 22.453 1 57.47 536 PRO B CA 1
ATOM 8558 C C . PRO B 1 536 ? 9.742 -29.312 21.594 1 57.47 536 PRO B C 1
ATOM 8560 O O . PRO B 1 536 ? 9.625 -29.359 20.375 1 57.47 536 PRO B O 1
ATOM 8563 N N . ILE B 1 537 ? 9.922 -28.188 22.219 1 55.31 537 ILE B N 1
ATOM 8564 C CA . ILE B 1 537 ? 10.328 -26.938 21.578 1 55.31 537 ILE B CA 1
ATOM 8565 C C . ILE B 1 537 ? 11.625 -27.156 20.797 1 55.31 537 ILE B C 1
ATOM 8567 O O . ILE B 1 537 ? 11.828 -26.562 19.734 1 55.31 537 ILE B O 1
ATOM 8571 N N . SER B 1 538 ? 12.812 -27.781 21.328 1 48.06 538 SER B N 1
ATOM 8572 C CA . SER B 1 538 ? 14.156 -27.797 20.766 1 48.06 538 SER B CA 1
ATOM 8573 C C . SER B 1 538 ? 14.336 -28.922 19.75 1 48.06 538 SER B C 1
ATOM 8575 O O . SER B 1 538 ? 15.195 -28.844 18.875 1 48.06 538 SER B O 1
ATOM 8577 N N . LYS B 1 539 ? 14.367 -30.281 20.031 1 45.62 539 LYS B N 1
ATOM 8578 C CA . LYS B 1 539 ? 15.164 -31.344 19.422 1 45.62 539 LYS B CA 1
ATOM 8579 C C . LYS B 1 539 ? 14.625 -31.719 18.047 1 45.62 539 LYS B C 1
ATOM 8581 O O . LYS B 1 539 ? 13.414 -31.922 17.891 1 45.62 539 LYS B O 1
ATOM 8586 N N . PRO B 1 540 ? 15.453 -31.594 16.969 1 43.38 540 PRO B N 1
ATOM 8587 C CA . PRO B 1 540 ? 15.062 -32.125 15.664 1 43.38 540 PRO B CA 1
ATOM 8588 C C . PRO B 1 540 ? 14.492 -33.531 15.75 1 43.38 540 PRO B C 1
ATOM 8590 O O . PRO B 1 540 ? 15.008 -34.375 16.516 1 43.38 540 PRO B O 1
ATOM 8593 N N . SER B 1 541 ? 13.344 -33.75 15.547 1 38.91 541 SER B N 1
ATOM 8594 C CA . SER B 1 541 ? 12.906 -35.125 15.617 1 38.91 541 SER B CA 1
ATOM 8595 C C . SER B 1 541 ? 13.789 -36.031 14.758 1 38.91 541 SER B C 1
ATOM 8597 O O . SER B 1 541 ? 14.414 -35.562 13.797 1 38.91 541 SER B O 1
ATOM 8599 N N . ALA B 1 542 ? 14.117 -37.312 15.18 1 39.91 542 ALA B N 1
ATOM 8600 C CA . ALA B 1 542 ? 14.906 -38.312 14.469 1 39.91 542 ALA B CA 1
ATOM 8601 C C . ALA B 1 542 ? 14.508 -38.375 13 1 39.91 542 ALA B C 1
ATOM 8603 O O . ALA B 1 542 ? 15.359 -38.562 12.125 1 39.91 542 ALA B O 1
ATOM 8604 N N . SER B 1 543 ? 13.273 -38.188 12.781 1 38.09 543 SER B N 1
ATOM 8605 C CA . SER B 1 543 ? 12.766 -38.344 11.422 1 38.09 543 SER B CA 1
ATOM 8606 C C . SER B 1 543 ? 13.109 -37.125 10.555 1 38.09 543 SER B C 1
ATOM 8608 O O . SER B 1 543 ? 13.383 -37.281 9.367 1 38.09 543 SER B O 1
ATOM 8610 N N . GLU B 1 544 ? 13.086 -35.938 11.094 1 42.72 544 GLU B N 1
ATOM 8611 C CA . GLU B 1 544 ? 13.406 -34.75 10.305 1 42.72 544 GLU B CA 1
ATOM 8612 C C . GLU B 1 544 ? 14.906 -34.656 10.055 1 42.72 544 GLU B C 1
ATOM 8614 O O . GLU B 1 544 ? 15.328 -34.156 9 1 42.72 544 GLU B O 1
ATOM 8619 N N . GLU B 1 545 ? 15.766 -35.094 10.992 1 44.75 545 GLU B N 1
ATOM 8620 C CA . GLU B 1 545 ? 17.172 -35.375 10.688 1 44.75 545 GLU B CA 1
ATOM 8621 C C . GLU B 1 545 ? 17.297 -36.406 9.562 1 44.75 545 GLU B C 1
ATOM 8623 O O . GLU B 1 545 ? 18.172 -36.281 8.703 1 44.75 545 GLU B O 1
ATOM 8628 N N . ALA B 1 546 ? 16.438 -37.344 9.555 1 42.41 546 ALA B N 1
ATOM 8629 C CA . ALA B 1 546 ? 16.422 -38.344 8.508 1 42.41 546 ALA B CA 1
ATOM 8630 C C . ALA B 1 546 ? 15.922 -37.781 7.188 1 42.41 546 ALA B C 1
ATOM 8632 O O . ALA B 1 546 ? 16.469 -38.094 6.121 1 42.41 546 ALA B O 1
ATOM 8633 N N . ALA B 1 547 ? 14.938 -36.906 7.227 1 42 547 ALA B N 1
ATOM 8634 C CA . ALA B 1 547 ? 14.422 -36.281 6.016 1 42 547 ALA B CA 1
ATOM 8635 C C . ALA B 1 547 ? 15.438 -35.281 5.441 1 42 547 ALA B C 1
ATOM 8637 O O . ALA B 1 547 ? 15.617 -35.219 4.223 1 42 547 ALA B O 1
ATOM 8638 N N . GLN B 1 548 ? 16.141 -34.531 6.258 1 45.25 548 GLN B N 1
ATOM 8639 C CA . GLN B 1 548 ? 17.266 -33.719 5.797 1 45.25 548 GLN B CA 1
ATOM 8640 C C . GLN B 1 548 ? 18.391 -34.625 5.266 1 45.25 548 GLN B C 1
ATOM 8642 O O . GLN B 1 548 ? 19.031 -34.281 4.273 1 45.25 548 GLN B O 1
ATOM 8647 N N . LYS B 1 549 ? 18.625 -35.75 5.902 1 47.19 549 LYS B N 1
ATOM 8648 C CA . LYS B 1 549 ? 19.594 -36.75 5.453 1 47.19 549 LYS B CA 1
ATOM 8649 C C . LYS B 1 549 ? 19.109 -37.438 4.184 1 47.19 549 LYS B C 1
ATOM 8651 O O . LYS B 1 549 ? 19.906 -37.719 3.285 1 47.19 549 LYS B O 1
ATOM 8656 N N . ASN B 1 550 ? 17.828 -37.75 4.156 1 42.88 550 ASN B N 1
ATOM 8657 C CA . ASN B 1 550 ? 17.266 -38.375 2.967 1 42.88 550 ASN B CA 1
ATOM 8658 C C . ASN B 1 550 ? 17.156 -37.406 1.805 1 42.88 550 ASN B C 1
ATOM 8660 O O . ASN B 1 550 ? 17.281 -37.781 0.643 1 42.88 550 ASN B O 1
ATOM 8664 N N . GLN B 1 551 ? 16.781 -36.156 2.012 1 42.44 551 GLN B N 1
ATOM 8665 C CA . GLN B 1 551 ? 16.891 -35.156 0.961 1 42.44 551 GLN B CA 1
ATOM 8666 C C . GLN B 1 551 ? 18.328 -35.094 0.429 1 42.44 551 GLN B C 1
ATOM 8668 O O . GLN B 1 551 ? 18.531 -34.938 -0.777 1 42.44 551 GLN B O 1
ATOM 8673 N N . ASN B 1 552 ? 19.266 -35.281 1.328 1 43.41 552 ASN B N 1
ATOM 8674 C CA . ASN B 1 552 ? 20.656 -35.438 0.919 1 43.41 552 ASN B CA 1
ATOM 8675 C C . ASN B 1 552 ? 20.891 -36.812 0.286 1 43.41 552 ASN B C 1
ATOM 8677 O O . ASN B 1 552 ? 21.625 -36.938 -0.693 1 43.41 552 ASN B O 1
ATOM 8681 N N . GLU B 1 553 ? 20.281 -37.938 0.88 1 44.81 553 GLU B N 1
ATOM 8682 C CA . GLU B 1 553 ? 20.484 -39.281 0.376 1 44.81 553 GLU B CA 1
ATOM 8683 C C . GLU B 1 553 ? 19.625 -39.562 -0.85 1 44.81 553 GLU B C 1
ATOM 8685 O O . GLU B 1 553 ? 20.031 -40.25 -1.774 1 44.81 553 GLU B O 1
ATOM 8690 N N . GLU B 1 554 ? 18.328 -39.312 -0.817 1 42.38 554 GLU B N 1
ATOM 8691 C CA . GLU B 1 554 ? 17.469 -39.562 -1.981 1 42.38 554 GLU B CA 1
ATOM 8692 C C . GLU B 1 554 ? 17.984 -38.781 -3.197 1 42.38 554 GLU B C 1
ATOM 8694 O O . GLU B 1 554 ? 17.891 -39.25 -4.328 1 42.38 554 GLU B O 1
ATOM 8699 N N . PHE B 1 555 ? 18.5 -37.656 -2.98 1 41.56 555 PHE B N 1
ATOM 8700 C CA . PHE B 1 555 ? 19.25 -36.969 -4.027 1 41.56 555 PHE B CA 1
ATOM 8701 C C . PHE B 1 555 ? 20.469 -37.781 -4.457 1 41.56 555 PHE B C 1
ATOM 8703 O O . PHE B 1 555 ? 20.797 -37.844 -5.641 1 41.56 555 PHE B O 1
ATOM 8710 N N . MET B 1 556 ? 20.984 -38.562 -3.465 1 42.91 556 MET B N 1
ATOM 8711 C CA . MET B 1 556 ? 22.047 -39.5 -3.797 1 42.91 556 MET B CA 1
ATOM 8712 C C . MET B 1 556 ? 21.484 -40.688 -4.543 1 42.91 556 MET B C 1
ATOM 8714 O O . MET B 1 556 ? 22.156 -41.25 -5.41 1 42.91 556 MET B O 1
ATOM 8718 N N . GLU B 1 557 ? 20.344 -41.125 -4.172 1 44.69 557 GLU B N 1
ATOM 8719 C CA . GLU B 1 557 ? 19.766 -42.281 -4.828 1 44.69 557 GLU B CA 1
ATOM 8720 C C . GLU B 1 557 ? 19.25 -41.938 -6.219 1 44.69 557 GLU B C 1
ATOM 8722 O O . GLU B 1 557 ? 19.391 -42.75 -7.152 1 44.69 557 GLU B O 1
ATOM 8727 N N . ASP B 1 558 ? 18.547 -40.875 -6.445 1 44.22 558 ASP B N 1
ATOM 8728 C CA . ASP B 1 558 ? 18.141 -40.5 -7.793 1 44.22 558 ASP B CA 1
ATOM 8729 C C . ASP B 1 558 ? 19.359 -40.281 -8.695 1 44.22 558 ASP B C 1
ATOM 8731 O O . ASP B 1 558 ? 19.281 -40.5 -9.906 1 44.22 558 ASP B O 1
ATOM 8735 N N . GLU B 1 559 ? 20.469 -40 -8.148 1 43.56 559 GLU B N 1
ATOM 8736 C CA . GLU B 1 559 ? 21.75 -40 -8.836 1 43.56 559 GLU B CA 1
ATOM 8737 C C . GLU B 1 559 ? 22.141 -41.406 -9.258 1 43.56 559 GLU B C 1
ATOM 8739 O O . GLU B 1 559 ? 22.656 -41.625 -10.367 1 43.56 559 GLU B O 1
ATOM 8744 N N . LYS B 1 560 ? 21.844 -42.406 -8.43 1 50.38 560 LYS B N 1
ATOM 8745 C CA . LYS B 1 560 ? 22.172 -43.812 -8.758 1 50.38 560 LYS B CA 1
ATOM 8746 C C . LYS B 1 560 ? 21.219 -44.344 -9.82 1 50.38 560 LYS B C 1
ATOM 8748 O O . LYS B 1 560 ? 21.625 -45.125 -10.68 1 50.38 560 LYS B O 1
ATOM 8753 N N . LEU B 1 561 ? 20.047 -43.875 -9.75 1 45.28 561 LEU B N 1
ATOM 8754 C CA . LEU B 1 561 ? 19.078 -44.375 -10.734 1 45.28 561 LEU B CA 1
ATOM 8755 C C . LEU B 1 561 ? 19.312 -43.75 -12.094 1 45.28 561 LEU B C 1
ATOM 8757 O O . LEU B 1 561 ? 19.219 -44.406 -13.125 1 45.28 561 LEU B O 1
ATOM 8761 N N . ASP B 1 562 ? 19.578 -42.5 -12.133 1 44.03 562 ASP B N 1
ATOM 8762 C CA . ASP B 1 562 ? 19.953 -41.875 -13.406 1 44.03 562 ASP B CA 1
ATOM 8763 C C . ASP B 1 562 ? 21.266 -42.438 -13.922 1 44.03 562 ASP B C 1
ATOM 8765 O O . ASP B 1 562 ? 21.438 -42.625 -15.133 1 44.03 562 ASP B O 1
ATOM 8769 N N . GLU B 1 563 ? 22.125 -42.781 -13.047 1 45.41 563 GLU B N 1
ATOM 8770 C CA . GLU B 1 563 ? 23.328 -43.5 -13.43 1 45.41 563 GLU B CA 1
ATOM 8771 C C . GLU B 1 563 ? 23 -44.906 -13.969 1 45.41 563 GLU B C 1
ATOM 8773 O O . GLU B 1 563 ? 23.625 -45.375 -14.914 1 45.41 563 GLU B O 1
ATOM 8778 N N . ALA B 1 564 ? 22.047 -45.562 -13.406 1 48.06 564 ALA B N 1
ATOM 8779 C CA . ALA B 1 564 ? 21.672 -46.906 -13.844 1 48.06 564 ALA B CA 1
ATOM 8780 C C . ALA B 1 564 ? 20.969 -46.875 -15.195 1 48.06 564 ALA B C 1
ATOM 8782 O O . ALA B 1 564 ? 21.141 -47.781 -16.016 1 48.06 564 ALA B O 1
ATOM 8783 N N . LYS B 1 565 ? 20.172 -45.938 -15.531 1 49.09 565 LYS B N 1
ATOM 8784 C CA . LYS B 1 565 ? 19.5 -45.875 -16.828 1 49.09 565 LYS B CA 1
ATOM 8785 C C . LYS B 1 565 ? 20.484 -45.562 -17.953 1 49.09 565 LYS B C 1
ATOM 8787 O O . LYS B 1 565 ? 20.297 -46 -19.078 1 49.09 565 LYS B O 1
ATOM 8792 N N . THR B 1 566 ? 21.484 -44.75 -17.594 1 44.06 566 THR B N 1
ATOM 8793 C CA . THR B 1 566 ? 22.453 -44.5 -18.656 1 44.06 566 THR B CA 1
ATOM 8794 C C . THR B 1 566 ? 23.312 -45.719 -18.938 1 44.06 566 THR B C 1
ATOM 8796 O O . THR B 1 566 ? 23.922 -45.812 -20 1 44.06 566 THR B O 1
ATOM 8799 N N . LYS B 1 567 ? 23.5 -46.75 -18 1 46.34 567 LYS B N 1
ATOM 8800 C CA . LYS B 1 567 ? 24.25 -47.969 -18.297 1 46.34 567 LYS B CA 1
ATOM 8801 C C . LYS B 1 567 ? 23.422 -48.906 -19.156 1 46.34 567 LYS B C 1
ATOM 8803 O O . LYS B 1 567 ? 23.938 -49.875 -19.688 1 46.34 567 LYS B O 1
ATOM 8808 N N . THR B 1 568 ? 22.047 -48.75 -19.031 1 43 568 THR B N 1
ATOM 8809 C CA . THR B 1 568 ? 21.312 -49.719 -19.828 1 43 568 THR B CA 1
ATOM 8810 C C . THR B 1 568 ? 21.141 -49.25 -21.266 1 43 568 THR B C 1
ATOM 8812 O O . THR B 1 568 ? 20.766 -50 -22.141 1 43 568 THR B O 1
ATOM 8815 N N . ASP B 1 569 ? 21.172 -48 -21.625 1 32.62 569 ASP B N 1
ATOM 8816 C CA . ASP B 1 569 ? 21.141 -47.781 -23.062 1 32.62 569 ASP B CA 1
ATOM 8817 C C . ASP B 1 569 ? 22.547 -47.875 -23.672 1 32.62 569 ASP B C 1
ATOM 8819 O O . ASP B 1 569 ? 23.5 -47.344 -23.109 1 32.62 569 ASP B O 1
#

Radius of gyration: 32.55 Å; Cα contacts (8 Å, |Δi|>4): 1439; chains: 2; bounding box: 102×87×76 Å

Foldseek 3Di:
DPPPCPPVPQVCCQVFNDDQEDEDCCVCCVVVCPPPPPDPCLQPDDFDFAWWDDPRHIYHHRDADADDPLLLVLLLLVLVLLLLLLQLCLVQFDDLSLLLSLLLVLLVVVLNLLLLQVCQGGVSPHNVNSVLSVLLSVLSVQLSVLSSVDQLSHPPPCDDDPPPPQPVLVVLVCVCCVVVVDDSPPVPDQADVSQLRNLVSSLVSLVVSLVVLCVCLVRPQLANVQSVVVSVLSVVLSVLSVCSNPDRDSVSNSVSSVVSSCSSQVVLVVVQVCVVVVVVVVLVVQLVVLVVCVVPPDPVPPDPVCPDSVNSSVVSSVVVVVVVPPRSRPIHRDGSPSNSVVSLLSSLLSLLVLLLVLLDDDADPVRPDDDLLVLLNVLSVLLSVLLNLLLVCLLLADDWNALVRPGVVLNSLLVSLSSLLSSLSSLLSSLSSVCSVDFFDDDLSSLQSNLVSSLSNLLSSLSNNVSMGHPDDPQFWQADPVVLSVLSNVLSVVSNCVSVDDCVVATSSNNSNVSSVSSVVSSVCSVRRRDTPPPDPDDDPPVNVVVVVVVVVVVVVVVVVVVVVVVVD/DPPDDPPVPQVCCVVFNDDQEDEDCCVCCVVVCCPPPPDPCLQPDDFDFAWWDDPRHIYHHRDADADDPLLLVLLLLVLVLLLLLLQLCLVQFDDLSLLLSLLLVLLVVVLNLLLLQVCQGGVSPHNVNSVLSVLLSVLSVQLSVLSSVDQLSHPPPCPDDPPPPQPVLVVLVCVCCVVVVDDSPPVPDQADVSQLRNLVSSLVSLVVSLVVLCVCLVSPQLANVQSVVVSVLSVVLSVLSVCSNPDRDSVSNSVSSVVSSCSSQVVLVVVQVVVVVVVVVVLVVQLVVLVVCVVPPDPVPPDPVCPDSVNSSVVSSVVVVVVVDPRSRHIHRDGSPSNSVVSLLSSLLSLLVLLLVLLDDDADPVRPDDDLLVLLNVLSVLLSVLLNLLLVCLLLAPDWNALVRPDVVLNSLLVSLSSLLSSLSSLLSSLSSVCSVDFFDDDLSSLQSNLVSSLSNLLSSLSNNVSMGHPDDPQFWQADPVVLSVLSNVLSVVSNCVSVDDCVVATSSNNSNVSSVSSVVSSVCSVRRRDTPPPDPDDDPPVNVVVVVVVVVVVVVVVVVVVVVVVVD

Nearest PDB structures (foldseek):
  7unf-assembly1_7  TM=2.052E-01  e=3.593E+00  Homo sapiens
  7unf-assembly1_7  TM=2.052E-01  e=3.328E+00  Homo sapiens